Protein AF-0000000079289319 (afdb_homodimer)

Organism: Patiria miniata (NCBI:txid46514)

Secondary structure (DSSP, 8-state):
--S-BTTTB--------HHHHHHHHHTT--TT---------THHHHHHHHHHHHHHHHHHHHHS-HHHHHHHHHHHHHHHHHHHHHHHHHHHHHHHHT-TTS-HHHHHHHHHHHHHHHHHTTSPP-SHHHHHHHHHHHHHHHHHTT-----EEHHHHHGGG--TTTS-HHHHHHHHHHHHHHHTTT----GGG---B--TT-S-BTTB--S-S-GGGGTT----EEEEESB-SS--SS--B---HHHHHHHHHHHHS--S-SEEEEEE-TT--HHHHHHHHHHIIIII---EEEEHHHHHHHHHTTS-SSSPPPHHHHTTEEE-SSS-EEETTTEEEEEEEEEHHHHHHHHHTTTEE-TTTBTTTBT-EE-S--PPPGGG--SHHHHHHHHHHHHHHHHHHHHHHHHHTTTTTTTT---HHHHTTSTTHHHHT--GGGT-SSEEEEEEEEESHHHHHH--HIIIII-TTT--S-HHHHHHHHHTGGGTS--TTTS-GGG-HHHHHHHHHHHHHHHHHHHHS--TTTT-HHHHHHHHHHHHHHHHHHHHHHHS--TTHHHHHHHHHHHH-BTTB----EEEEEE--TTTTTGGGGG----TTSPPTTPPPPSTTSPPPPPTTS-----EEEHHHHHHTT-SHHHHTT-TT---EEEEE-TT--HHHHHHHHHHHHHT-S----SEEEEEE--HHHHHHHHH-GGGSTT-EEE-SSSEEEGGGS-HHHHHHHTTSPEEE--/--S-BTTTB--------HHHHHHHHHTT--TT---------THHHHHHHHHHHHHHHHHHHHHS-HHHHHHHHHHHHHHHHHHHHHHHHHHHHHHHHT-TTS-HHHHHHHHHHHHHHHHHTTSPP-SHHHHHHHHHHHHHHHHHTT-----EEHHHHHGGG--TTTS-HHHHHHHHHHHHHHHTTT----GGG---B--TT-S-BTTB--S-S-GGG-TT----EEEEESB-SS--SS--B---HHHHHHHHHHHHS--S-SEEEEEE-TT--HHHHHHHHHHIIIII---EEEEHHHHHHHHHTTS-SSSPPPHHHHTTEEE-SSS-EEETTTEEEEEEEEEHHHHHHHHHTTTEE-TTTBTTTBT-EE-S--PPPGGG--SHHHHHHHHHHHHHHHHHHHHHHHHHTTTTTTTT---HHHHTTSTTHHHHT--GGGT-SSEEEEEEEEESHHHHHH--HIIIII-TTT--S-HHHHHHHHHTGGGTS--TTTS-GGG-HHHHHHHHHHHHHHHHHHHHS--TTS--HHHHHHHHHHHHHHHHHHHHHHHS--TTHHHHHHHHHHHH-BTTB----EEEEEE--TTTTTGGGGG----TTSPPTTPPPPSTTSPPPPPTTS-----EEEHHHHHHTT-SHHHHTT-TT--EEEEEE-TT--HHHHHHHHHHHHHT-S----SEEEEEE--HHHHHHHHH-GGGSTT-EEE-SSSEEEGGGS-HHHHHHHTTSPEEE--

Foldseek 3Di:
DDQAWLLQFDDADADDDPVVVVVQVVLQAFQQQAQALAFFFLLVCQVWALQVLLVLLVVCLVPDPPVLNVLSVVLNVLSLVLLVVLLVQLVVLQVVLPDPVDDPVSSVVSPVSSVLSNCRSHGHDQAQLSSLVNLVSLQVSCVRSNRQKESAAVLLSRVVRDDCVVAPPVNLLVSLLVSFCVQQVNFDLAQVPQHHPDQRRHNHFLLHGGSDANSQLISRQRFYEYEYKFFQLDQDPDTDIPDDPVLLSNLVSLQPDLGQPPAYEYEFAAPDDLSNLLSQLNSQLSQNLDDWYFYLVFQLLLLQVLADPQAGQGSSQSRRWGATRFRFTDRHQFEDEHEDEDELLQLLCCLLQQQAFQLPDADPAPRHHRDFHRDDHLVPQQAVVSSVVSSLVSLLVVLLVVLLSSLVSQLSCVVHHFDSNSQSRHPQCSVVSHTSSQQRGQAYEYEYAYELLQVNLLLPCCQQDVPPVRHDDHSVVLSLCQSCQLLPRDHPPSDDPVVDDVVSVVVSVVSVVLLVVLQPDDGALFQDVVSLVSSQVVLLSSLCSQSCCQVPNDPPSVVSNVVSQVRNQDVVRGDDHRYAYAHFCQLPQQVVQQRHIGGSSSAHRSAGGAGTLEITFDHLVDDLDAAEHAQLSRQLSAQDSSFSHSRNRWREYEAEEESVADSVLSSVVVSCVSNVVGNGHTRIYIYGYYALVLLVVCCVPVVVQQSNWGRSGRTIDRLSNRDDSSSSRVSGGYHHHRD/DDLAWLLQFDDADADDDPVVVVVCVVLQAFQQQAQALAFFFLLVCQVWALQVLLVLLVVCLVVDPPVLNVLSVVLNVLSLVLLVVLLVQLVVLQVVLPDPVDDPVSSVVSPVSSVLSNCRSHGHDQAQLSSLVNLVSLQVSCVRSNNQKESAAVLLSRVVRDDCVVAPPVRLLVSLLVSFCVQQVNFDLAQVPQHHPFDRRHNDFLLHGRSDANSQLISRQRFYEYEYKFFQLDQDPDTDIPDDSVLLSNLVSLQPDLGFPPAYEYEFAAPDDLSNLLSQLNSQLSQNLDDWYFYLVFQLLLLQVLADPQAGQGSSQSRRWAATRFRFTDRHQFEDEHEDEDELLQLLCCLLQQQAFLLPDADPAPSHHRDFHRDDHLVPQQAVVSSVVSSLVSLLVVLQVVLLVSLVSQLSCVVHHFDSNSQSRHPQCSVVSHTSSQQRGQAYEYEYAYELLQVSLLLPCCQQDVDPVRHDDHSVVLSLCQSCQLLPRDHPPSDDPVVDDVVSVVVSVVSVVLLVVLQPDDGFLFQDVVSLVSSQVVLLSSLCSQSCCQVPNDPPSVVSNVVSQVRNQDVVRGDDHRYAYAHFCQLPQQVVQQRHIGGSSSAHRSAGGAGTLEITFDHLVDDLDAAEHAQLSRQLSAQDSSFSHSRNRWREYEAEEESVADSVLVSVVVSCVSNVVGNGHTRIYIYGYYALVLLVVCCVPVVVQQSNWGRSGRTIDRLSNRDDSSSSRVSGGYHHHRD

Structure (mmCIF, N/CA/C/O backbone):
data_AF-0000000079289319-model_v1
#
loop_
_entity.id
_entity.type
_entity.pdbx_description
1 polymer 'PFL domain-containing protein'
#
loop_
_atom_site.group_PDB
_atom_site.id
_atom_site.type_symbol
_atom_site.label_atom_id
_atom_site.label_alt_id
_atom_site.label_comp_id
_atom_site.label_asym_id
_atom_site.label_entity_id
_atom_site.label_seq_id
_atom_site.pdbx_PDB_ins_code
_atom_site.Cartn_x
_atom_site.Cartn_y
_atom_site.Cartn_z
_atom_site.occupancy
_atom_site.B_iso_or_equiv
_atom_site.auth_seq_id
_atom_site.auth_comp_id
_atom_site.auth_asym_id
_atom_site.auth_atom_id
_atom_site.pdbx_PDB_model_num
ATOM 1 N N . MET A 1 1 ? 0.413 -20.328 -29.422 1 86.25 1 MET A N 1
ATOM 2 C CA . MET A 1 1 ? 0.048 -19.797 -28.125 1 86.25 1 MET A CA 1
ATOM 3 C C . MET A 1 1 ? 0.229 -18.281 -28.078 1 86.25 1 MET A C 1
ATOM 5 O O . MET A 1 1 ? 1.172 -17.75 -28.672 1 86.25 1 MET A O 1
ATOM 9 N N . PRO A 1 2 ? -0.693 -17.562 -27.391 1 83.06 2 PRO A N 1
ATOM 10 C CA . PRO A 1 2 ? -0.462 -16.125 -27.219 1 83.06 2 PRO A CA 1
ATOM 11 C C . PRO A 1 2 ? 0.75 -15.828 -26.328 1 83.06 2 PRO A C 1
ATOM 13 O O . PRO A 1 2 ? 1.166 -16.672 -25.547 1 83.06 2 PRO A O 1
ATOM 16 N N . ARG A 1 3 ? 1.281 -14.633 -26.469 1 82.19 3 ARG A N 1
ATOM 17 C CA . ARG A 1 3 ? 2.471 -14.227 -25.719 1 82.19 3 ARG A CA 1
ATOM 18 C C . ARG A 1 3 ? 2.102 -13.68 -24.344 1 82.19 3 ARG A C 1
ATOM 20 O O . ARG A 1 3 ? 2.617 -12.641 -23.922 1 82.19 3 ARG A O 1
ATOM 27 N N . PHE A 1 4 ? 1.236 -14.273 -23.656 1 88.62 4 PHE A N 1
ATOM 28 C CA . PHE A 1 4 ? 0.791 -13.828 -22.344 1 88.62 4 PHE A CA 1
ATOM 29 C C . PHE A 1 4 ? 1.402 -14.688 -21.234 1 88.62 4 PHE A C 1
ATOM 31 O O . PHE A 1 4 ? 1.724 -15.852 -21.453 1 88.62 4 PHE A O 1
ATOM 38 N N . SER A 1 5 ? 1.733 -14.094 -20.188 1 89.56 5 SER A N 1
ATOM 39 C CA . SER A 1 5 ? 2.154 -14.789 -18.969 1 89.56 5 SER A CA 1
ATOM 40 C C . SER A 1 5 ? 1.735 -14.023 -17.719 1 89.56 5 SER A C 1
ATOM 42 O O . SER A 1 5 ? 1.304 -12.867 -17.812 1 89.56 5 SER A O 1
ATOM 44 N N . LEU A 1 6 ? 1.815 -14.648 -16.656 1 88.62 6 LEU A N 1
ATOM 45 C CA . LEU A 1 6 ? 1.447 -13.977 -15.406 1 88.62 6 LEU A CA 1
ATOM 46 C C . LEU A 1 6 ? 2.344 -12.766 -15.164 1 88.62 6 LEU A C 1
ATOM 48 O O . LEU A 1 6 ? 1.9 -11.766 -14.602 1 88.62 6 LEU A O 1
ATOM 52 N N . GLY A 1 7 ? 3.6 -12.844 -15.57 1 89.38 7 GLY A N 1
ATOM 53 C CA . GLY A 1 7 ? 4.535 -11.75 -15.367 1 89.38 7 GLY A CA 1
ATOM 54 C C . GLY A 1 7 ? 4.43 -10.672 -16.438 1 89.38 7 GLY A C 1
ATOM 55 O O . GLY A 1 7 ? 4.527 -9.484 -16.141 1 89.38 7 GLY A O 1
ATOM 56 N N . VAL A 1 8 ? 4.18 -11.055 -17.641 1 90.38 8 VAL A N 1
ATOM 57 C CA . VAL A 1 8 ? 4.141 -10.148 -18.781 1 90.38 8 VAL A CA 1
ATOM 58 C C . VAL A 1 8 ? 2.77 -9.477 -18.859 1 90.38 8 VAL A C 1
ATOM 60 O O . VAL A 1 8 ? 2.654 -8.336 -19.312 1 90.38 8 VAL A O 1
ATOM 63 N N . GLY A 1 9 ? 1.821 -10.156 -18.406 1 89.56 9 GLY A N 1
ATOM 64 C CA . GLY A 1 9 ? 0.46 -9.664 -18.547 1 89.56 9 GLY A CA 1
ATOM 65 C C . GLY A 1 9 ? -0.228 -10.164 -19.797 1 89.56 9 GLY A C 1
ATOM 66 O O . GLY A 1 9 ? 0.208 -11.148 -20.406 1 89.56 9 GLY A O 1
ATOM 67 N N . LYS A 1 10 ? -1.438 -9.578 -20.094 1 89.44 10 LYS A N 1
ATOM 68 C CA . LYS A 1 10 ? -2.219 -9.992 -21.25 1 89.44 10 LYS A CA 1
ATOM 69 C C . LYS A 1 10 ? -3.018 -8.82 -21.828 1 89.44 10 LYS A C 1
ATOM 71 O O . LYS A 1 10 ? -3.262 -7.836 -21.125 1 89.44 10 LYS A O 1
ATOM 76 N N . TYR A 1 11 ? -3.26 -8.992 -23.094 1 85.94 11 TYR A N 1
ATOM 77 C CA . TYR A 1 11 ? -4.176 -8.094 -23.797 1 85.94 11 TYR A CA 1
ATOM 78 C C . TYR A 1 11 ? -5.375 -8.859 -24.344 1 85.94 11 TYR A C 1
ATOM 80 O O . TYR A 1 11 ? -5.219 -9.914 -24.953 1 85.94 11 TYR A O 1
ATOM 88 N N . VAL A 1 12 ? -6.523 -8.391 -23.906 1 89.56 12 VAL A N 1
ATOM 89 C CA . VAL A 1 12 ? -7.742 -9.008 -24.422 1 89.56 12 VAL A CA 1
ATOM 90 C C . VAL A 1 12 ? -8.531 -7.988 -25.25 1 89.56 12 VAL A C 1
ATOM 92 O O . VAL A 1 12 ? -8.297 -6.781 -25.141 1 89.56 12 VAL A O 1
ATOM 95 N N . MET A 1 13 ? -9.375 -8.508 -26.109 1 89.5 13 MET A N 1
ATOM 96 C CA . MET A 1 13 ? -10.219 -7.613 -26.891 1 89.5 13 MET A CA 1
ATOM 97 C C . MET A 1 13 ? -11.102 -6.766 -25.984 1 89.5 13 MET A C 1
ATOM 99 O O . MET A 1 13 ? -11.859 -7.301 -25.188 1 89.5 13 MET A O 1
ATOM 103 N N . PRO A 1 14 ? -10.984 -5.496 -26.141 1 89.62 14 PRO A N 1
ATOM 104 C CA . PRO A 1 14 ? -11.828 -4.633 -25.312 1 89.62 14 PRO A CA 1
ATOM 105 C C . PRO A 1 14 ? -13.297 -4.695 -25.688 1 89.62 14 PRO A C 1
ATOM 107 O O . PRO A 1 14 ? -13.625 -4.766 -26.875 1 89.62 14 PRO A O 1
ATOM 110 N N . TYR A 1 15 ? -14.148 -4.723 -24.75 1 91.94 15 TYR A N 1
ATOM 111 C CA . TYR A 1 15 ? -15.578 -4.711 -25.062 1 91.94 15 TYR A CA 1
ATOM 112 C C . TYR A 1 15 ? -16.328 -3.787 -24.109 1 91.94 15 TYR A C 1
ATOM 114 O O . TYR A 1 15 ? -17.547 -3.674 -24.188 1 91.94 15 TYR A O 1
ATOM 122 N N . SER A 1 16 ? -15.633 -3.172 -23.219 1 91.44 16 SER A N 1
ATOM 123 C CA . SER A 1 16 ? -16.312 -2.287 -22.281 1 91.44 16 SER A CA 1
ATOM 124 C C . SER A 1 16 ? -16.875 -1.057 -22.984 1 91.44 16 SER A C 1
ATOM 126 O O . SER A 1 16 ? -16.25 -0.506 -23.891 1 91.44 16 SER A O 1
ATOM 128 N N . ARG A 1 17 ? -18.094 -0.573 -22.641 1 93 17 ARG A N 1
ATOM 129 C CA . ARG A 1 17 ? -18.641 0.716 -23.047 1 93 17 ARG A CA 1
ATOM 130 C C . ARG A 1 17 ? -18.062 1.848 -22.203 1 93 17 ARG A C 1
ATOM 132 O O . ARG A 1 17 ? -17.594 1.62 -21.078 1 93 17 ARG A O 1
ATOM 139 N N . GLU A 1 18 ? -18.078 2.934 -22.625 1 89.12 18 GLU A N 1
ATOM 140 C CA . GLU A 1 18 ? -17.516 4.102 -21.953 1 89.12 18 GLU A CA 1
ATOM 141 C C . GLU A 1 18 ? -18.062 4.258 -20.547 1 89.12 18 GLU A C 1
ATOM 143 O O . GLU A 1 18 ? -17.312 4.555 -19.609 1 89.12 18 GLU A O 1
ATOM 148 N N . GLU A 1 19 ? -19.297 4.016 -20.375 1 91.94 19 GLU A N 1
ATOM 149 C CA . GLU A 1 19 ? -19.953 4.227 -19.094 1 91.94 19 GLU A CA 1
ATOM 150 C C . GLU A 1 19 ? -19.562 3.154 -18.078 1 91.94 19 GLU A C 1
ATOM 152 O O . GLU A 1 19 ? -19.781 3.311 -16.875 1 91.94 19 GLU A O 1
ATOM 157 N N . GLU A 1 20 ? -18.953 2.074 -18.594 1 93.62 20 GLU A N 1
ATOM 158 C CA . GLU A 1 20 ? -18.594 0.95 -17.734 1 93.62 20 GLU A CA 1
ATOM 159 C C . GLU A 1 20 ? -17.141 1.045 -17.281 1 93.62 20 GLU A C 1
ATOM 161 O O . GLU A 1 20 ? -16.75 0.433 -16.281 1 93.62 20 GLU A O 1
ATOM 166 N N . GLU A 1 21 ? -16.422 1.782 -18 1 90.88 21 GLU A N 1
ATOM 167 C CA . GLU A 1 21 ? -14.969 1.788 -17.797 1 90.88 21 GLU A CA 1
ATOM 168 C C . GLU A 1 21 ? -14.609 2.314 -16.406 1 90.88 21 GLU A C 1
ATOM 170 O O . GLU A 1 21 ? -13.852 1.683 -15.68 1 90.88 21 GLU A O 1
ATOM 175 N N . PHE A 1 22 ? -15.219 3.387 -16.062 1 91.19 22 PHE A N 1
ATOM 176 C CA . PHE A 1 22 ? -14.844 4.027 -14.812 1 91.19 22 PHE A CA 1
ATOM 177 C C . PHE A 1 22 ? -15.344 3.213 -13.617 1 91.19 22 PHE A C 1
ATOM 179 O O . PHE A 1 22 ? -14.586 2.941 -12.688 1 91.19 22 PHE A O 1
ATOM 186 N N . PRO A 1 23 ? -16.594 2.725 -13.625 1 92.19 23 PRO A N 1
ATOM 187 C CA . PRO A 1 23 ? -17.047 1.877 -12.516 1 92.19 23 PRO A CA 1
ATOM 188 C C . PRO A 1 23 ? -16.188 0.617 -12.359 1 92.19 23 PRO A C 1
ATOM 190 O O . PRO A 1 23 ? -15.898 0.202 -11.242 1 92.19 23 PRO A O 1
ATOM 193 N N . TRP A 1 24 ? -15.812 0 -13.492 1 92 24 TRP A N 1
ATOM 194 C CA . TRP A 1 24 ? -14.977 -1.194 -13.43 1 92 24 TRP A CA 1
ATOM 195 C C . TRP A 1 24 ? -13.594 -0.868 -12.867 1 92 24 TRP A C 1
ATOM 197 O O . TRP A 1 24 ? -13.055 -1.62 -12.047 1 92 24 TRP A O 1
ATOM 207 N N . PHE A 1 25 ? -13.125 0.296 -13.25 1 90.12 25 PHE A N 1
ATOM 208 C CA . PHE A 1 25 ? -11.836 0.777 -12.773 1 90.12 25 PHE A CA 1
ATOM 209 C C . PHE A 1 25 ? -11.852 0.953 -11.258 1 90.12 25 PHE A C 1
ATOM 211 O O . PHE A 1 25 ? -10.875 0.631 -10.578 1 90.12 25 PHE A O 1
ATOM 218 N N . MET A 1 26 ? -12.93 1.396 -10.75 1 89.69 26 MET A N 1
ATOM 219 C CA . MET A 1 26 ? -13.047 1.649 -9.312 1 89.69 26 MET A CA 1
ATOM 220 C C . MET A 1 26 ? -13.086 0.342 -8.531 1 89.69 26 MET A C 1
ATOM 222 O O . MET A 1 26 ? -12.727 0.309 -7.352 1 89.69 26 MET A O 1
ATOM 226 N N . LYS A 1 27 ? -13.445 -0.702 -9.18 1 89.5 27 LYS A N 1
ATOM 227 C CA . LYS A 1 27 ? -13.43 -2.021 -8.547 1 89.5 27 LYS A CA 1
ATOM 228 C C . LYS A 1 27 ? -12.07 -2.699 -8.734 1 89.5 27 LYS A C 1
ATOM 230 O O . LYS A 1 27 ? -11.852 -3.809 -8.242 1 89.5 27 LYS A O 1
ATOM 235 N N . GLY A 1 28 ? -11.164 -2.035 -9.469 1 88.69 28 GLY A N 1
ATOM 236 C CA . GLY A 1 28 ? -9.859 -2.605 -9.773 1 88.69 28 GLY A CA 1
ATOM 237 C C . GLY A 1 28 ? -9.922 -3.695 -10.828 1 88.69 28 GLY A C 1
ATOM 238 O O . GLY A 1 28 ? -9.117 -4.629 -10.812 1 88.69 28 GLY A O 1
ATOM 239 N N . LEU A 1 29 ? -10.93 -3.648 -11.711 1 92.31 29 LEU A N 1
ATOM 240 C CA . LEU A 1 29 ? -11.133 -4.711 -12.688 1 92.31 29 LEU A CA 1
ATOM 241 C C . LEU A 1 29 ? -11.32 -4.137 -14.086 1 92.31 29 LEU A C 1
ATOM 243 O O . LEU A 1 29 ? -11.484 -2.926 -14.25 1 92.31 29 LEU A O 1
ATOM 247 N N . ASN A 1 30 ? -11.172 -4.898 -15.086 1 91.19 30 ASN A N 1
ATOM 248 C CA . ASN A 1 30 ? -11.477 -4.645 -16.484 1 91.19 30 ASN A CA 1
ATOM 249 C C . ASN A 1 30 ? -11.727 -5.941 -17.25 1 91.19 30 ASN A C 1
ATOM 251 O O . ASN A 1 30 ? -11.938 -6.992 -16.656 1 91.19 30 ASN A O 1
ATOM 255 N N . GLU A 1 31 ? -11.719 -5.859 -18.547 1 90.62 31 GLU A N 1
ATOM 256 C CA . GLU A 1 31 ? -11.992 -7.023 -19.375 1 90.62 31 GLU A CA 1
ATOM 257 C C . GLU A 1 31 ? -10.891 -8.07 -19.266 1 90.62 31 GLU A C 1
ATOM 259 O O . GLU A 1 31 ? -11.109 -9.25 -19.547 1 90.62 31 GLU A O 1
ATOM 264 N N . GLY A 1 32 ? -9.734 -7.629 -18.828 1 88.62 32 GLY A N 1
ATOM 265 C CA . GLY A 1 32 ? -8.625 -8.547 -18.625 1 88.62 32 GLY A CA 1
ATOM 266 C C . GLY A 1 32 ? -8.523 -9.07 -17.203 1 88.62 32 GLY A C 1
ATOM 267 O O . GLY A 1 32 ? -7.492 -9.625 -16.812 1 88.62 32 GLY A O 1
ATOM 268 N N . GLY A 1 33 ? -9.594 -8.977 -16.469 1 89.94 33 GLY A N 1
ATOM 269 C CA . GLY A 1 33 ? -9.57 -9.258 -15.039 1 89.94 33 GLY A CA 1
ATOM 270 C C . GLY A 1 33 ? -9.516 -10.742 -14.719 1 89.94 33 GLY A C 1
ATOM 271 O O . GLY A 1 33 ? -9.188 -11.133 -13.602 1 89.94 33 GLY A O 1
ATOM 272 N N . ALA A 1 34 ? -9.75 -11.594 -15.703 1 87.44 34 ALA A N 1
ATOM 273 C CA . ALA A 1 34 ? -9.742 -13.031 -15.445 1 87.44 34 ALA A CA 1
ATOM 274 C C . ALA A 1 34 ? -8.328 -13.539 -15.203 1 87.44 34 ALA A C 1
ATOM 276 O O . ALA A 1 34 ? -7.414 -13.25 -15.984 1 87.44 34 ALA A O 1
ATOM 277 N N . MET A 1 35 ? -8.148 -14.25 -14.148 1 81.25 35 MET A N 1
ATOM 278 C CA . MET A 1 35 ? -6.836 -14.789 -13.82 1 81.25 35 MET A CA 1
ATOM 279 C C . MET A 1 35 ? -6.625 -16.141 -14.477 1 81.25 35 MET A C 1
ATOM 281 O O . MET A 1 35 ? -5.492 -16.531 -14.781 1 81.25 35 MET A O 1
ATOM 285 N N . GLY A 1 36 ? -7.781 -16.812 -14.727 1 87.31 36 GLY A N 1
ATOM 286 C CA . GLY A 1 36 ? -7.629 -18.219 -15.07 1 87.31 36 GLY A CA 1
ATOM 287 C C . GLY A 1 36 ? -7.207 -19.078 -13.898 1 87.31 36 GLY A C 1
ATOM 288 O O . GLY A 1 36 ? -7.824 -19.016 -12.828 1 87.31 36 GLY A O 1
ATOM 289 N N . HIS A 1 37 ? -6.137 -19.75 -14.055 1 89.62 37 HIS A N 1
ATOM 290 C CA . HIS A 1 37 ? -5.664 -20.578 -12.945 1 89.62 37 HIS A CA 1
ATOM 291 C C . HIS A 1 37 ? -6.727 -21.578 -12.5 1 89.62 37 HIS A C 1
ATOM 293 O O . HIS A 1 37 ? -7.078 -21.641 -11.32 1 89.62 37 HIS A O 1
ATOM 299 N N . ILE A 1 38 ? -7.344 -22.203 -13.469 1 93.69 38 ILE A N 1
ATOM 300 C CA . ILE A 1 38 ? -8.383 -23.219 -13.32 1 93.69 38 ILE A CA 1
ATOM 301 C C . ILE A 1 38 ? -8.031 -24.438 -14.148 1 93.69 38 ILE A C 1
ATOM 303 O O . ILE A 1 38 ? -7.371 -24.328 -15.188 1 93.69 38 ILE A O 1
ATOM 307 N N . VAL A 1 39 ? -8.43 -25.594 -13.617 1 97.19 39 VAL A N 1
ATOM 308 C CA . VAL A 1 39 ? -8.281 -26.812 -14.406 1 97.19 39 VAL A CA 1
ATOM 309 C C . VAL A 1 39 ? -9.617 -27.172 -15.055 1 97.19 39 VAL A C 1
ATOM 311 O O . VAL A 1 39 ? -10.484 -27.766 -14.414 1 97.19 39 VAL A O 1
ATOM 314 N N . PRO A 1 40 ? -9.766 -26.953 -16.312 1 97.5 40 PRO A N 1
ATOM 315 C CA . PRO A 1 40 ? -11 -27.359 -16.984 1 97.5 40 PRO A CA 1
ATOM 316 C C . PRO A 1 40 ? -11.07 -28.859 -17.219 1 97.5 40 PRO A C 1
ATOM 318 O O . PRO A 1 40 ? -10.07 -29.562 -17.078 1 97.5 40 PRO A O 1
ATOM 321 N N . ASP A 1 41 ? -12.227 -29.375 -17.516 1 97.88 41 ASP A N 1
ATOM 322 C CA . ASP A 1 41 ? -12.383 -30.734 -18 1 97.88 41 ASP A CA 1
ATOM 323 C C . ASP A 1 41 ? -12.453 -30.781 -19.531 1 97.88 41 ASP A C 1
ATOM 325 O O . ASP A 1 41 ? -13.547 -30.859 -20.094 1 97.88 41 ASP A O 1
ATOM 329 N N . HIS A 1 42 ? -11.344 -30.906 -20.141 1 98.06 42 HIS A N 1
ATOM 330 C CA . HIS A 1 42 ? -11.297 -31.016 -21.594 1 98.06 42 HIS A CA 1
ATOM 331 C C . HIS A 1 42 ? -12.008 -32.281 -22.078 1 98.06 42 HIS A C 1
ATOM 333 O O . HIS A 1 42 ? -12.367 -32.375 -23.25 1 98.06 42 HIS A O 1
ATOM 339 N N . GLY A 1 43 ? -12.211 -33.219 -21.203 1 97.94 43 GLY A N 1
ATOM 340 C CA . GLY A 1 43 ? -12.891 -34.438 -21.547 1 97.94 43 GLY A CA 1
ATOM 341 C C . GLY A 1 43 ? -14.297 -34.219 -22.062 1 97.94 43 GLY A C 1
ATOM 342 O O . GLY A 1 43 ? -14.797 -35 -22.875 1 97.94 43 GLY A O 1
ATOM 343 N N . ILE A 1 44 ? -14.898 -33.188 -21.625 1 97.75 44 ILE A N 1
ATOM 344 C CA . ILE A 1 44 ? -16.266 -32.875 -22.047 1 97.75 44 ILE A CA 1
ATOM 345 C C . ILE A 1 44 ? -16.297 -32.688 -23.562 1 97.75 44 ILE A C 1
ATOM 347 O O . ILE A 1 44 ? -17.109 -33.312 -24.25 1 97.75 44 ILE A O 1
ATOM 351 N N . VAL A 1 45 ? -15.43 -31.859 -24.094 1 98.06 45 VAL A N 1
ATOM 352 C CA . VAL A 1 45 ? -15.445 -31.531 -25.516 1 98.06 45 VAL A CA 1
ATOM 353 C C . VAL A 1 45 ? -14.828 -32.688 -26.312 1 98.06 45 VAL A C 1
ATOM 355 O O . VAL A 1 45 ? -15.258 -32.969 -27.438 1 98.06 45 VAL A O 1
ATOM 358 N N . LEU A 1 46 ? -13.852 -33.375 -25.766 1 98.44 46 LEU A N 1
ATOM 359 C CA . LEU A 1 46 ? -13.234 -34.5 -26.453 1 98.44 46 LEU A CA 1
ATOM 360 C C . LEU A 1 46 ? -14.242 -35.625 -26.672 1 98.44 46 LEU A C 1
ATOM 362 O O . LEU A 1 46 ? -14.18 -36.344 -27.656 1 98.44 46 LEU A O 1
ATOM 366 N N . ALA A 1 47 ? -15.156 -35.75 -25.75 1 97.75 47 ALA A N 1
ATOM 367 C CA . ALA A 1 47 ? -16.109 -36.844 -25.781 1 97.75 47 ALA A CA 1
ATOM 368 C C . ALA A 1 47 ? -17.188 -36.594 -26.844 1 97.75 47 ALA A C 1
ATOM 370 O O . ALA A 1 47 ? -17.609 -37.531 -27.531 1 97.75 47 ALA A O 1
ATOM 371 N N . VAL A 1 48 ? -17.656 -35.344 -27 1 97.62 48 VAL A N 1
ATOM 372 C CA . VAL A 1 48 ? -18.875 -35.156 -27.797 1 97.62 48 VAL A CA 1
ATOM 373 C C . VAL A 1 48 ? -18.609 -34.219 -28.969 1 97.62 48 VAL A C 1
ATOM 375 O O . VAL A 1 48 ? -19.391 -34.188 -29.922 1 97.62 48 VAL A O 1
ATOM 378 N N . GLY A 1 49 ? -17.5 -33.5 -28.906 1 98.25 49 GLY A N 1
ATOM 379 C CA . GLY A 1 49 ? -17.203 -32.5 -29.953 1 98.25 49 GLY A CA 1
ATOM 380 C C . GLY A 1 49 ? -17.875 -31.172 -29.719 1 98.25 49 GLY A C 1
ATOM 381 O O . GLY A 1 49 ? -18.781 -31.062 -28.875 1 98.25 49 GLY A O 1
ATOM 382 N N . LEU A 1 50 ? -17.484 -30.203 -30.5 1 98.69 50 LEU A N 1
ATOM 383 C CA . LEU A 1 50 ? -17.938 -28.828 -30.328 1 98.69 50 LEU A CA 1
ATOM 384 C C . LEU A 1 50 ? -19.391 -28.672 -30.781 1 98.69 50 LEU A C 1
ATOM 386 O O . LEU A 1 50 ? -20.156 -27.906 -30.172 1 98.69 50 LEU A O 1
ATOM 390 N N . GLY A 1 51 ? -19.734 -29.344 -31.812 1 98.31 51 GLY A N 1
ATOM 391 C CA . GLY A 1 51 ? -21.094 -29.25 -32.312 1 98.31 51 GLY A CA 1
ATOM 392 C C . GLY A 1 51 ? -22.141 -29.719 -31.312 1 98.31 51 GLY A C 1
ATOM 393 O O . GLY A 1 51 ? -23.125 -29.016 -31.062 1 98.31 51 GLY A O 1
ATOM 394 N N . VAL A 1 52 ? -21.906 -30.891 -30.797 1 98.31 52 VAL A N 1
ATOM 395 C CA . VAL A 1 52 ? -22.844 -31.453 -29.844 1 98.31 52 VAL A CA 1
ATOM 396 C C . VAL A 1 52 ? -22.859 -30.609 -28.562 1 98.31 52 VAL A C 1
ATOM 398 O O . VAL A 1 52 ? -23.922 -30.375 -27.984 1 98.31 52 VAL A O 1
ATOM 401 N N . LEU A 1 53 ? -21.719 -30.203 -28.094 1 98.44 53 LEU A N 1
ATOM 402 C CA . LEU A 1 53 ? -21.641 -29.375 -26.906 1 98.44 53 LEU A CA 1
ATOM 403 C C . LEU A 1 53 ? -22.453 -28.094 -27.094 1 98.44 53 LEU A C 1
ATOM 405 O O . LEU A 1 53 ? -23.203 -27.688 -26.203 1 98.44 53 LEU A O 1
ATOM 409 N N . LYS A 1 54 ? -22.297 -27.453 -28.234 1 98.56 54 LYS A N 1
ATOM 410 C CA . LYS A 1 54 ? -23.062 -26.25 -28.578 1 98.56 54 LYS A CA 1
ATOM 411 C C . LYS A 1 54 ? -24.562 -26.547 -28.578 1 98.56 54 LYS A C 1
ATOM 413 O O . LYS A 1 54 ? -25.344 -25.781 -28.016 1 98.56 54 LYS A O 1
ATOM 418 N N . ASN A 1 55 ? -24.953 -27.656 -29.172 1 98.12 55 ASN A N 1
ATOM 419 C CA . ASN A 1 55 ? -26.359 -28.031 -29.266 1 98.12 55 ASN A CA 1
ATOM 420 C C . ASN A 1 55 ? -26.953 -28.281 -27.891 1 98.12 55 ASN A C 1
ATOM 422 O O . ASN A 1 55 ? -28.125 -27.969 -27.641 1 98.12 55 ASN A O 1
ATOM 426 N N . GLN A 1 56 ? -26.203 -28.906 -27.094 1 97.81 56 GLN A N 1
ATOM 427 C CA . GLN A 1 56 ? -26.656 -29.141 -25.719 1 97.81 56 GLN A CA 1
ATOM 428 C C . GLN A 1 56 ? -27.016 -27.828 -25.031 1 97.81 56 GLN A C 1
ATOM 430 O O . GLN A 1 56 ? -28.031 -27.719 -24.359 1 97.81 56 GLN A O 1
ATOM 435 N N . HIS A 1 57 ? -26.203 -26.828 -25.188 1 98.06 57 HIS A N 1
ATOM 436 C CA . HIS A 1 57 ? -26.453 -25.531 -24.578 1 98.06 57 HIS A CA 1
ATOM 437 C C . HIS A 1 57 ? -27.609 -24.812 -25.266 1 98.06 57 HIS A C 1
ATOM 439 O O . HIS A 1 57 ? -28.344 -24.047 -24.625 1 98.06 57 HIS A O 1
ATOM 445 N N . GLN A 1 58 ? -27.781 -25.062 -26.578 1 98 58 GLN A N 1
ATOM 446 C CA . GLN A 1 58 ? -28.938 -24.516 -27.281 1 98 58 GLN A CA 1
ATOM 447 C C . GLN A 1 58 ? -30.234 -25.078 -26.734 1 98 58 GLN A C 1
ATOM 449 O O . GLN A 1 58 ? -31.219 -24.328 -26.578 1 98 58 GLN A O 1
ATOM 454 N N . MET A 1 59 ? -30.219 -26.312 -26.438 1 97.81 59 MET A N 1
ATOM 455 C CA . MET A 1 59 ? -31.406 -26.938 -25.875 1 97.81 59 MET A CA 1
ATOM 456 C C . MET A 1 59 ? -31.688 -26.391 -24.484 1 97.81 59 MET A C 1
ATOM 458 O O . MET A 1 59 ? -32.844 -26.141 -24.125 1 97.81 59 MET A O 1
ATOM 462 N N . LEU A 1 60 ? -30.672 -26.234 -23.703 1 97.12 60 LEU A N 1
ATOM 463 C CA . LEU A 1 60 ? -30.844 -25.672 -22.375 1 97.12 60 LEU A CA 1
ATOM 464 C C . LEU A 1 60 ? -31.328 -24.219 -22.453 1 97.12 60 LEU A C 1
ATOM 466 O O . LEU A 1 60 ? -32.188 -23.812 -21.672 1 97.12 60 LEU A O 1
ATOM 470 N N . TYR A 1 61 ? -30.766 -23.469 -23.391 1 97.44 61 TYR A N 1
ATOM 471 C CA . TYR A 1 61 ? -31.188 -22.094 -23.609 1 97.44 61 TYR A CA 1
ATOM 472 C C . TYR A 1 61 ? -32.688 -22.031 -23.891 1 97.44 61 TYR A C 1
ATOM 474 O O . TYR A 1 61 ? -33.375 -21.172 -23.359 1 97.44 61 TYR A O 1
ATOM 482 N N . ALA A 1 62 ? -33.188 -22.875 -24.656 1 96.88 62 ALA A N 1
ATOM 483 C CA . ALA A 1 62 ? -34.594 -22.891 -25.078 1 96.88 62 ALA A CA 1
ATOM 484 C C . ALA A 1 62 ? -35.531 -23.125 -23.906 1 96.88 62 ALA A C 1
ATOM 486 O O . ALA A 1 62 ? -36.625 -22.594 -23.875 1 96.88 62 ALA A O 1
ATOM 487 N N . ARG A 1 63 ? -35.094 -23.797 -22.922 1 95.19 63 ARG A N 1
ATOM 488 C CA . ARG A 1 63 ? -35.969 -24.188 -21.812 1 95.19 63 ARG A CA 1
ATOM 489 C C . ARG A 1 63 ? -35.656 -23.375 -20.562 1 95.19 63 ARG A C 1
ATOM 491 O O . ARG A 1 63 ? -36.406 -23.438 -19.578 1 95.19 63 ARG A O 1
ATOM 498 N N . ALA A 1 64 ? -34.656 -22.672 -20.609 1 94.94 64 ALA A N 1
ATOM 499 C CA . ALA A 1 64 ? -34.156 -22.016 -19.406 1 94.94 64 ALA A CA 1
ATOM 500 C C . ALA A 1 64 ? -35.031 -20.844 -19.016 1 94.94 64 ALA A C 1
ATOM 502 O O . ALA A 1 64 ? -35.625 -20.172 -19.891 1 94.94 64 ALA A O 1
ATOM 503 N N . PRO A 1 65 ? -35.219 -20.578 -17.703 1 94.25 65 PRO A N 1
ATOM 504 C CA . PRO A 1 65 ? -35.844 -19.328 -17.281 1 94.25 65 PRO A CA 1
ATOM 505 C C . PRO A 1 65 ? -35.062 -18.094 -17.719 1 94.25 65 PRO A C 1
ATOM 507 O O . PRO A 1 65 ? -33.906 -18.203 -18.125 1 94.25 65 PRO A O 1
ATOM 510 N N . ARG A 1 66 ? -35.688 -17 -17.656 1 92.44 66 ARG A N 1
ATOM 511 C CA . ARG A 1 66 ? -35.156 -15.742 -18.172 1 92.44 66 ARG A CA 1
ATOM 512 C C . ARG A 1 66 ? -33.812 -15.422 -17.547 1 92.44 66 ARG A C 1
ATOM 514 O O . ARG A 1 66 ? -32.875 -14.953 -18.219 1 92.44 66 ARG A O 1
ATOM 521 N N . GLU A 1 67 ? -33.594 -15.75 -16.312 1 89.75 67 GLU A N 1
ATOM 522 C CA . GLU A 1 67 ? -32.438 -15.367 -15.547 1 89.75 67 GLU A CA 1
ATOM 523 C C . GLU A 1 67 ? -31.203 -16.172 -15.977 1 89.75 67 GLU A C 1
ATOM 525 O O . GLU A 1 67 ? -30.062 -15.75 -15.742 1 89.75 67 GLU A O 1
ATOM 530 N N . GLN A 1 68 ? -31.406 -17.266 -16.703 1 94.31 68 GLN A N 1
ATOM 531 C CA . GLN A 1 68 ? -30.297 -18.141 -17.078 1 94.31 68 GLN A CA 1
ATOM 532 C C . GLN A 1 68 ? -29.984 -18.047 -18.562 1 94.31 68 GLN A C 1
ATOM 534 O O . GLN A 1 68 ? -28.969 -18.562 -19.031 1 94.31 68 GLN A O 1
ATOM 539 N N . LYS A 1 69 ? -30.781 -17.406 -19.297 1 96.12 69 LYS A N 1
ATOM 540 C CA . LYS A 1 69 ? -30.688 -17.406 -20.766 1 96.12 69 LYS A CA 1
ATOM 541 C C . LYS A 1 69 ? -29.406 -16.719 -21.219 1 96.12 69 LYS A C 1
ATOM 543 O O . LYS A 1 69 ? -28.781 -17.141 -22.203 1 96.12 69 LYS A O 1
ATOM 548 N N . ASP A 1 70 ? -29.062 -15.688 -20.5 1 95.25 70 ASP A N 1
ATOM 549 C CA . ASP A 1 70 ? -27.859 -14.953 -20.891 1 95.25 70 ASP A CA 1
ATOM 550 C C . ASP A 1 70 ? -26.625 -15.836 -20.781 1 95.25 70 ASP A C 1
ATOM 552 O O . ASP A 1 70 ? -25.719 -15.766 -21.625 1 95.25 70 ASP A O 1
ATOM 556 N N . PHE A 1 71 ? -26.609 -16.594 -19.766 1 96.62 71 PHE A N 1
ATOM 557 C CA . PHE A 1 71 ? -25.469 -17.484 -19.578 1 96.62 71 PHE A CA 1
ATOM 558 C C . PHE A 1 71 ? -25.375 -18.484 -20.719 1 96.62 71 PHE A C 1
ATOM 560 O O . PHE A 1 71 ? -24.328 -18.594 -21.375 1 96.62 71 PHE A O 1
ATOM 567 N N . TYR A 1 72 ? -26.406 -19.156 -21.062 1 98.31 72 TYR A N 1
ATOM 568 C CA . TYR A 1 72 ? -26.391 -20.188 -22.109 1 98.31 72 TYR A CA 1
ATOM 569 C C . TYR A 1 72 ? -26.109 -19.578 -23.469 1 98.31 72 TYR A C 1
ATOM 571 O O . TYR A 1 72 ? -25.344 -20.141 -24.266 1 98.31 72 TYR A O 1
ATOM 579 N N . GLN A 1 73 ? -26.703 -18.453 -23.672 1 98.06 73 GLN A N 1
ATOM 580 C CA . GLN A 1 73 ? -26.438 -17.781 -24.938 1 98.06 73 GLN A CA 1
ATOM 581 C C . GLN A 1 73 ? -24.969 -17.422 -25.078 1 98.06 73 GLN A C 1
ATOM 583 O O . GLN A 1 73 ? -24.391 -17.562 -26.156 1 98.06 73 GLN A O 1
ATOM 588 N N . SER A 1 74 ? -24.406 -16.906 -24 1 97.44 74 SER A N 1
ATOM 589 C CA . SER A 1 74 ? -23 -16.531 -24.031 1 97.44 74 SER A CA 1
ATOM 590 C C . SER A 1 74 ? -22.109 -17.75 -24.312 1 97.44 74 SER A C 1
ATOM 592 O O . SER A 1 74 ? -21.109 -17.656 -25.016 1 97.44 74 SER A O 1
ATOM 594 N N . VAL A 1 75 ? -22.422 -18.891 -23.797 1 98.44 75 VAL A N 1
ATOM 595 C CA . VAL A 1 75 ? -21.656 -20.109 -24.031 1 98.44 75 VAL A CA 1
ATOM 596 C C . VAL A 1 75 ? -21.766 -20.516 -25.5 1 98.44 75 VAL A C 1
ATOM 598 O O . VAL A 1 75 ? -20.766 -20.891 -26.125 1 98.44 75 VAL A O 1
ATOM 601 N N . ILE A 1 76 ? -22.984 -20.438 -26.047 1 98.62 76 ILE A N 1
ATOM 602 C CA . ILE A 1 76 ? -23.219 -20.781 -27.453 1 98.62 76 ILE A CA 1
ATOM 603 C C . ILE A 1 76 ? -22.344 -19.922 -28.344 1 98.62 76 ILE A C 1
ATOM 605 O O . ILE A 1 76 ? -21.656 -20.438 -29.219 1 98.62 76 ILE A O 1
ATOM 609 N N . LEU A 1 77 ? -22.359 -18.641 -28.078 1 98.12 77 LEU A N 1
ATOM 610 C CA . LEU A 1 77 ? -21.578 -17.703 -28.891 1 98.12 77 LEU A CA 1
ATOM 611 C C . LEU A 1 77 ? -20.078 -17.984 -28.75 1 98.12 77 LEU A C 1
ATOM 613 O O . LEU A 1 77 ? -19.344 -17.906 -29.734 1 98.12 77 LEU A O 1
ATOM 617 N N . ALA A 1 78 ? -19.656 -18.281 -27.578 1 97.75 78 ALA A N 1
ATOM 618 C CA . ALA A 1 78 ? -18.25 -18.594 -27.344 1 97.75 78 ALA A CA 1
ATOM 619 C C . ALA A 1 78 ? -17.828 -19.844 -28.125 1 97.75 78 ALA A C 1
ATOM 621 O O . ALA A 1 78 ? -16.766 -19.875 -28.734 1 97.75 78 ALA A O 1
ATOM 622 N N . LEU A 1 79 ? -18.625 -20.844 -28.094 1 98.56 79 LEU A N 1
ATOM 623 C CA . LEU A 1 79 ? -18.328 -22.078 -28.812 1 98.56 79 LEU A CA 1
ATOM 624 C C . LEU A 1 79 ? -18.328 -21.859 -30.312 1 98.56 79 LEU A C 1
ATOM 626 O O . LEU A 1 79 ? -17.5 -22.438 -31.031 1 98.56 79 LEU A O 1
ATOM 630 N N . GLU A 1 80 ? -19.219 -21.016 -30.766 1 98.5 80 GLU A N 1
ATOM 631 C CA . GLU A 1 80 ? -19.203 -20.641 -32.188 1 98.5 80 GLU A CA 1
ATOM 632 C C . GLU A 1 80 ? -17.906 -19.953 -32.562 1 98.5 80 GLU A C 1
ATOM 634 O O . GLU A 1 80 ? -17.359 -20.172 -33.625 1 98.5 80 GLU A O 1
ATOM 639 N N . GLY A 1 81 ? -17.5 -19.094 -31.641 1 97.94 81 GLY A N 1
ATOM 640 C CA . GLY A 1 81 ? -16.219 -18.438 -31.859 1 97.94 81 GLY A CA 1
ATOM 641 C C . GLY A 1 81 ? -15.07 -19.422 -32.031 1 97.94 81 GLY A C 1
ATOM 642 O O . GLY A 1 81 ? -14.203 -19.25 -32.875 1 97.94 81 GLY A O 1
ATOM 643 N N . VAL A 1 82 ? -15.023 -20.469 -31.234 1 98.31 82 VAL A N 1
ATOM 644 C CA . VAL A 1 82 ? -13.992 -21.484 -31.312 1 98.31 82 VAL A CA 1
ATOM 645 C C . VAL A 1 82 ? -14.094 -22.219 -32.625 1 98.31 82 VAL A C 1
ATOM 647 O O . VAL A 1 82 ? -13.078 -22.516 -33.281 1 98.31 82 VAL A O 1
ATOM 650 N N . GLN A 1 83 ? -15.328 -22.531 -33.031 1 98.62 83 GLN A N 1
ATOM 651 C CA . GLN A 1 83 ? -15.531 -23.203 -34.312 1 98.62 83 GLN A CA 1
ATOM 652 C C . GLN A 1 83 ? -14.992 -22.359 -35.469 1 98.62 83 GLN A C 1
ATOM 654 O O . GLN A 1 83 ? -14.344 -22.891 -36.375 1 98.62 83 GLN A O 1
ATOM 659 N N . GLU A 1 84 ? -15.234 -21.125 -35.438 1 98.31 84 GLU A N 1
ATOM 660 C CA . GLU A 1 84 ? -14.742 -20.219 -36.469 1 98.31 84 GLU A CA 1
ATOM 661 C C . GLU A 1 84 ? -13.219 -20.109 -36.438 1 98.31 84 GLU A C 1
ATOM 663 O O . GLU A 1 84 ? -12.57 -20.031 -37.469 1 98.31 84 GLU A O 1
ATOM 668 N N . TYR A 1 85 ? -12.742 -20.078 -35.281 1 97.62 85 TYR A N 1
ATOM 669 C CA . TYR A 1 85 ? -11.297 -20.062 -35.062 1 97.62 85 TYR A CA 1
ATOM 670 C C . TYR A 1 85 ? -10.656 -21.281 -35.719 1 97.62 85 TYR A C 1
ATOM 672 O O . TYR A 1 85 ? -9.664 -21.156 -36.438 1 97.62 85 TYR A O 1
ATOM 680 N N . ILE A 1 86 ? -11.18 -22.438 -35.562 1 98.38 86 ILE A N 1
ATOM 681 C CA . ILE A 1 86 ? -10.68 -23.688 -36.094 1 98.38 86 ILE A CA 1
ATOM 682 C C . ILE A 1 86 ? -10.812 -23.672 -37.625 1 98.38 86 ILE A C 1
ATOM 684 O O . ILE A 1 86 ? -9.898 -24.078 -38.344 1 98.38 86 ILE A O 1
ATOM 688 N N . GLU A 1 87 ? -11.898 -23.156 -38.062 1 98.25 87 GLU A N 1
ATOM 689 C CA . GLU A 1 87 ? -12.141 -23.062 -39.5 1 98.25 87 GLU A CA 1
ATOM 690 C C . GLU A 1 87 ? -11.109 -22.156 -40.156 1 98.25 87 GLU A C 1
ATOM 692 O O . GLU A 1 87 ? -10.672 -22.422 -41.281 1 98.25 87 GLU A O 1
ATOM 697 N N . SER A 1 88 ? -10.812 -21.062 -39.531 1 98 88 SER A N 1
ATOM 698 C CA . SER A 1 88 ? -9.805 -20.156 -40.062 1 98 88 SER A CA 1
ATOM 699 C C . SER A 1 88 ? -8.469 -20.859 -40.25 1 98 88 SER A C 1
ATOM 701 O O . SER A 1 88 ? -7.781 -20.625 -41.25 1 98 88 SER A O 1
ATOM 703 N N . PHE A 1 89 ? -8.062 -21.703 -39.375 1 97.5 89 PHE A N 1
ATOM 704 C CA . PHE A 1 89 ? -6.816 -22.453 -39.5 1 97.5 89 PHE A CA 1
ATOM 705 C C . PHE A 1 89 ? -6.941 -23.516 -40.594 1 97.5 89 PHE A C 1
ATOM 707 O O . PHE A 1 89 ? -5.973 -23.812 -41.281 1 97.5 89 PHE A O 1
ATOM 714 N N . ALA A 1 90 ? -8.125 -24.141 -40.688 1 98.25 90 ALA A N 1
ATOM 715 C CA . ALA A 1 90 ? -8.359 -25.078 -41.781 1 98.25 90 ALA A CA 1
ATOM 716 C C . ALA A 1 90 ? -8.164 -24.406 -43.125 1 98.25 90 ALA A C 1
ATOM 718 O O . ALA A 1 90 ? -7.5 -24.953 -44 1 98.25 90 ALA A O 1
ATOM 719 N N . ASN A 1 91 ? -8.742 -23.266 -43.25 1 98.06 91 ASN A N 1
ATOM 720 C CA . ASN A 1 91 ? -8.602 -22.516 -44.469 1 98.06 91 ASN A CA 1
ATOM 721 C C . ASN A 1 91 ? -7.148 -22.125 -44.75 1 98.06 91 ASN A C 1
ATOM 723 O O . ASN A 1 91 ? -6.688 -22.188 -45.875 1 98.06 91 ASN A O 1
ATOM 727 N N . LEU A 1 92 ? -6.488 -21.719 -43.719 1 98 92 LEU A N 1
ATOM 728 C CA . LEU A 1 92 ? -5.074 -21.391 -43.844 1 98 92 LEU A CA 1
ATOM 729 C C . LEU A 1 92 ? -4.281 -22.594 -44.344 1 98 92 LEU A C 1
ATOM 731 O O . LEU A 1 92 ? -3.41 -22.453 -45.219 1 98 92 LEU A O 1
ATOM 735 N N . ALA A 1 93 ? -4.488 -23.828 -43.781 1 98 93 ALA A N 1
ATOM 736 C CA . ALA A 1 93 ? -3.807 -25.047 -44.188 1 98 93 ALA A CA 1
ATOM 737 C C . ALA A 1 93 ? -4.043 -25.328 -45.656 1 98 93 ALA A C 1
ATOM 739 O O . ALA A 1 93 ? -3.119 -25.719 -46.375 1 98 93 ALA A O 1
ATOM 740 N N . GLU A 1 94 ? -5.219 -25.109 -46.125 1 97.38 94 GLU A N 1
ATOM 741 C CA . GLU A 1 94 ? -5.555 -25.312 -47.531 1 97.38 94 GLU A CA 1
ATOM 742 C C . GLU A 1 94 ? -4.832 -24.297 -48.438 1 97.38 94 GLU A C 1
ATOM 744 O O . GLU A 1 94 ? -4.316 -24.641 -49.5 1 97.38 94 GLU A O 1
ATOM 749 N N . GLN A 1 95 ? -4.859 -23.078 -47.969 1 97.94 95 GLN A N 1
ATOM 750 C CA . GLN A 1 95 ? -4.168 -22.031 -48.719 1 97.94 95 GLN A CA 1
ATOM 751 C C . GLN A 1 95 ? -2.674 -22.328 -48.812 1 97.94 95 GLN A C 1
ATOM 753 O O . GLN A 1 95 ? -2.074 -22.172 -49.875 1 97.94 95 GLN A O 1
ATOM 758 N N . LEU A 1 96 ? -2.117 -22.797 -47.719 1 97.75 96 LEU A N 1
ATOM 759 C CA . LEU A 1 96 ? -0.694 -23.125 -47.719 1 97.75 96 LEU A CA 1
ATOM 760 C C . LEU A 1 96 ? -0.393 -24.312 -48.594 1 97.75 96 LEU A C 1
ATOM 762 O O . LEU A 1 96 ? 0.662 -24.375 -49.25 1 97.75 96 LEU A O 1
ATOM 766 N N . ALA A 1 97 ? -1.278 -25.312 -48.719 1 96.94 97 ALA A N 1
ATOM 767 C CA . ALA A 1 97 ? -1.104 -26.516 -49.531 1 96.94 97 ALA A CA 1
ATOM 768 C C . ALA A 1 97 ? -1.031 -26.172 -51.031 1 96.94 97 ALA A C 1
ATOM 770 O O . ALA A 1 97 ? -0.546 -26.969 -51.812 1 96.94 97 ALA A O 1
ATOM 771 N N . GLN A 1 98 ? -1.419 -24.938 -51.375 1 95.88 98 GLN A N 1
ATOM 772 C CA . GLN A 1 98 ? -1.422 -24.516 -52.781 1 95.88 98 GLN A CA 1
ATOM 773 C C . GLN A 1 98 ? -0.121 -23.797 -53.125 1 95.88 98 GLN A C 1
ATOM 775 O O . GLN A 1 98 ? 0.183 -23.609 -54.312 1 95.88 98 GLN A O 1
ATOM 780 N N . LYS A 1 99 ? 0.528 -23.484 -52.156 1 96.31 99 LYS A N 1
ATOM 781 C CA . LYS A 1 99 ? 1.75 -22.734 -52.406 1 96.31 99 LYS A CA 1
ATOM 782 C C . LYS A 1 99 ? 2.852 -23.641 -52.938 1 96.31 99 LYS A C 1
ATOM 784 O O . LYS A 1 99 ? 2.998 -24.781 -52.531 1 96.31 99 LYS A O 1
ATOM 789 N N . GLU A 1 100 ? 3.773 -23.078 -53.812 1 94.31 100 GLU A N 1
ATOM 790 C CA . GLU A 1 100 ? 4.793 -23.859 -54.5 1 94.31 100 GLU A CA 1
ATOM 791 C C . GLU A 1 100 ? 6.004 -24.109 -53.594 1 94.31 100 GLU A C 1
ATOM 793 O O . GLU A 1 100 ? 6.781 -25.031 -53.844 1 94.31 100 GLU A O 1
ATOM 798 N N . GLU A 1 101 ? 6.016 -23.312 -52.625 1 94.81 101 GLU A N 1
ATOM 799 C CA . GLU A 1 101 ? 7.195 -23.391 -51.781 1 94.81 101 GLU A CA 1
ATOM 800 C C . GLU A 1 101 ? 7.188 -24.688 -50.969 1 94.81 101 GLU A C 1
ATOM 802 O O . GLU A 1 101 ? 8.227 -25.125 -50.469 1 94.81 101 GLU A O 1
ATOM 807 N N . TYR A 1 102 ? 6.121 -25.5 -50.812 1 96.12 102 TYR A N 1
ATOM 808 C CA . TYR A 1 102 ? 6.016 -26.734 -50.031 1 96.12 102 TYR A CA 1
ATOM 809 C C . TYR A 1 102 ? 6.203 -27.953 -50.906 1 96.12 102 TYR A C 1
ATOM 811 O O . TYR A 1 102 ? 5.766 -27.969 -52.062 1 96.12 102 TYR A O 1
ATOM 819 N N . THR A 1 103 ? 6.812 -29.078 -50.344 1 96.94 103 THR A N 1
ATOM 820 C CA . THR A 1 103 ? 7 -30.344 -51.031 1 96.94 103 THR A CA 1
ATOM 821 C C . THR A 1 103 ? 5.676 -31.094 -51.156 1 96.94 103 THR A C 1
ATOM 823 O O . THR A 1 103 ? 4.695 -30.75 -50.5 1 96.94 103 THR A O 1
ATOM 826 N N . ALA A 1 104 ? 5.707 -32.125 -52.031 1 96.06 104 ALA A N 1
ATOM 827 C CA . ALA A 1 104 ? 4.492 -32.906 -52.219 1 96.06 104 ALA A CA 1
ATOM 828 C C . ALA A 1 104 ? 4.039 -33.531 -50.906 1 96.06 104 ALA A C 1
ATOM 830 O O . ALA A 1 104 ? 2.84 -33.625 -50.625 1 96.06 104 ALA A O 1
ATOM 831 N N . GLU A 1 105 ? 4.992 -33.938 -50.188 1 96.19 105 GLU A N 1
ATOM 832 C CA . GLU A 1 105 ? 4.691 -34.562 -48.875 1 96.19 105 GLU A CA 1
ATOM 833 C C . GLU A 1 105 ? 4.125 -33.531 -47.906 1 96.19 105 GLU A C 1
ATOM 835 O O . GLU A 1 105 ? 3.186 -33.844 -47.156 1 96.19 105 GLU A O 1
ATOM 840 N N . GLU A 1 106 ? 4.66 -32.375 -47.938 1 96.62 106 GLU A N 1
ATOM 841 C CA . GLU A 1 106 ? 4.188 -31.312 -47.062 1 96.62 106 GLU A CA 1
ATOM 842 C C . GLU A 1 106 ? 2.779 -30.859 -47.469 1 96.62 106 GLU A C 1
ATOM 844 O O . GLU A 1 106 ? 1.946 -30.594 -46.594 1 96.62 106 GLU A O 1
ATOM 849 N N . LYS A 1 107 ? 2.561 -30.828 -48.688 1 96.75 107 LYS A N 1
ATOM 850 C CA . LYS A 1 107 ? 1.236 -30.453 -49.188 1 96.75 107 LYS A CA 1
ATOM 851 C C . LYS A 1 107 ? 0.187 -31.484 -48.75 1 96.75 107 LYS A C 1
ATOM 853 O O . LYS A 1 107 ? -0.922 -31.125 -48.375 1 96.75 107 LYS A O 1
ATOM 858 N N . GLN A 1 108 ? 0.563 -32.688 -48.875 1 96.62 108 GLN A N 1
ATOM 859 C CA . GLN A 1 108 ? -0.356 -33.719 -48.469 1 96.62 108 GLN A CA 1
ATOM 860 C C . GLN A 1 108 ? -0.648 -33.656 -46.969 1 96.62 108 GLN A C 1
ATOM 862 O O . GLN A 1 108 ? -1.784 -33.875 -46.531 1 96.62 108 GLN A O 1
ATOM 867 N N . ASN A 1 109 ? 0.372 -33.406 -46.219 1 96.19 109 ASN A N 1
ATOM 868 C CA . ASN A 1 109 ? 0.178 -33.25 -44.781 1 96.19 109 ASN A CA 1
ATOM 869 C C . ASN A 1 109 ? -0.738 -32.062 -44.469 1 96.19 109 ASN A C 1
ATOM 871 O O . ASN A 1 109 ? -1.58 -32.156 -43.562 1 96.19 109 ASN A O 1
ATOM 875 N N . LEU A 1 110 ? -0.591 -30.969 -45.125 1 97.81 110 LEU A N 1
ATOM 876 C CA . LEU A 1 110 ? -1.432 -29.797 -44.938 1 97.81 110 LEU A CA 1
ATOM 877 C C . LEU A 1 110 ? -2.885 -30.109 -45.281 1 97.81 110 LEU A C 1
ATOM 879 O O . LEU A 1 110 ? -3.801 -29.609 -44.625 1 97.81 110 LEU A O 1
ATOM 883 N N . ARG A 1 111 ? -3.059 -30.922 -46.281 1 97.44 111 ARG A N 1
ATOM 884 C CA . ARG A 1 111 ? -4.414 -31.328 -46.625 1 97.44 111 ARG A CA 1
ATOM 885 C C . ARG A 1 111 ? -5.02 -32.219 -45.531 1 97.44 111 ARG A C 1
ATOM 887 O O . ARG A 1 111 ? -6.23 -32.188 -45.312 1 97.44 111 ARG A O 1
ATOM 894 N N . ARG A 1 112 ? -4.168 -33.031 -44.969 1 97.06 112 ARG A N 1
ATOM 895 C CA . ARG A 1 112 ? -4.633 -33.844 -43.844 1 97.06 112 ARG A CA 1
ATOM 896 C C . ARG A 1 112 ? -5.004 -32.969 -42.656 1 97.06 112 ARG A C 1
ATOM 898 O O . ARG A 1 112 ? -5.98 -33.25 -41.969 1 97.06 112 ARG A O 1
ATOM 905 N N . ILE A 1 113 ? -4.25 -31.953 -42.438 1 98 113 ILE A N 1
ATOM 906 C CA . ILE A 1 113 ? -4.543 -31 -41.344 1 98 113 ILE A CA 1
ATOM 907 C C . ILE A 1 113 ? -5.875 -30.312 -41.625 1 98 113 ILE A C 1
ATOM 909 O O . ILE A 1 113 ? -6.719 -30.203 -40.719 1 98 113 ILE A O 1
ATOM 913 N N . ASN A 1 114 ? -6.016 -29.859 -42.812 1 98.25 114 ASN A N 1
ATOM 914 C CA . ASN A 1 114 ? -7.273 -29.234 -43.219 1 98.25 114 ASN A CA 1
ATOM 915 C C . ASN A 1 114 ? -8.469 -30.156 -42.938 1 98.25 114 ASN A C 1
ATOM 917 O O . ASN A 1 114 ? -9.445 -29.734 -42.344 1 98.25 114 ASN A O 1
ATOM 921 N N . ALA A 1 115 ? -8.398 -31.375 -43.375 1 98 115 ALA A N 1
ATOM 922 C CA . ALA A 1 115 ? -9.492 -32.344 -43.219 1 98 115 ALA A CA 1
ATOM 923 C C . ALA A 1 115 ? -9.773 -32.594 -41.719 1 98 115 ALA A C 1
ATOM 925 O O . ALA A 1 115 ? -10.938 -32.656 -41.312 1 98 115 ALA A O 1
ATOM 926 N N . ARG A 1 116 ? -8.742 -32.719 -40.969 1 98.25 116 ARG A N 1
ATOM 927 C CA . ARG A 1 116 ? -8.875 -32.969 -39.531 1 98.25 116 ARG A CA 1
ATOM 928 C C . ARG A 1 116 ? -9.547 -31.781 -38.844 1 98.25 116 ARG A C 1
ATOM 930 O O . ARG A 1 116 ? -10.438 -31.969 -38 1 98.25 116 ARG A O 1
ATOM 937 N N . LEU A 1 117 ? -9.125 -30.578 -39.188 1 98.69 117 LEU A N 1
ATOM 938 C CA . LEU A 1 117 ? -9.672 -29.375 -38.562 1 98.69 117 LEU A CA 1
ATOM 939 C C . LEU A 1 117 ? -11.133 -29.188 -38.938 1 98.69 117 LEU A C 1
ATOM 941 O O . LEU A 1 117 ? -11.953 -28.781 -38.125 1 98.69 117 LEU A O 1
ATOM 945 N N . LEU A 1 118 ? -11.453 -29.438 -40.156 1 98.31 118 LEU A N 1
ATOM 946 C CA . LEU A 1 118 ? -12.844 -29.328 -40.594 1 98.31 118 LEU A CA 1
ATOM 947 C C . LEU A 1 118 ? -13.719 -30.328 -39.844 1 98.31 118 LEU A C 1
ATOM 949 O O . LEU A 1 118 ? -14.875 -30.031 -39.531 1 98.31 118 LEU A O 1
ATOM 953 N N . LYS A 1 119 ? -13.203 -31.422 -39.562 1 98.31 119 LYS A N 1
ATOM 954 C CA . LYS A 1 119 ? -13.938 -32.406 -38.75 1 98.31 119 LYS A CA 1
ATOM 955 C C . LYS A 1 119 ? -14.109 -31.891 -37.344 1 98.31 119 LYS A C 1
ATOM 957 O O . LYS A 1 119 ? -15.219 -31.922 -36.781 1 98.31 119 LYS A O 1
ATOM 962 N N . LEU A 1 120 ? -13.055 -31.391 -36.781 1 98.62 120 LEU A N 1
ATOM 963 C CA . LEU A 1 120 ? -13.008 -31.062 -35.344 1 98.62 120 LEU A CA 1
ATOM 964 C C . LEU A 1 120 ? -13.781 -29.781 -35.062 1 98.62 120 LEU A C 1
ATOM 966 O O . LEU A 1 120 ? -14.133 -29.5 -33.906 1 98.62 120 LEU A O 1
ATOM 970 N N . LYS A 1 121 ? -14 -28.969 -36.094 1 98 121 LYS A N 1
ATOM 971 C CA . LYS A 1 121 ? -14.781 -27.766 -35.906 1 98 121 LYS A CA 1
ATOM 972 C C . LYS A 1 121 ? -16.172 -28.078 -35.375 1 98 121 LYS A C 1
ATOM 974 O O . LYS A 1 121 ? -16.812 -27.25 -34.719 1 98 121 LYS A O 1
ATOM 979 N N . THR A 1 122 ? -16.609 -29.344 -35.625 1 97.69 122 THR A N 1
ATOM 980 C CA . THR A 1 122 ? -17.938 -29.734 -35.188 1 97.69 122 THR A CA 1
ATOM 981 C C . THR A 1 122 ? -17.891 -31.094 -34.469 1 97.69 122 THR A C 1
ATOM 983 O O . THR A 1 122 ? -18.453 -31.266 -33.406 1 97.69 122 THR A O 1
ATOM 986 N N . GLY A 1 123 ? -17.234 -32 -35.062 1 97.81 123 GLY A N 1
ATOM 987 C CA . GLY A 1 123 ? -17.297 -33.406 -34.625 1 97.81 123 GLY A CA 1
ATOM 988 C C . GLY A 1 123 ? -16.297 -33.719 -33.562 1 97.81 123 GLY A C 1
ATOM 989 O O . GLY A 1 123 ? -15.328 -33 -33.344 1 97.81 123 GLY A O 1
ATOM 990 N N . ALA A 1 124 ? -16.5 -34.906 -32.906 1 98.12 124 ALA A N 1
ATOM 991 C CA . ALA A 1 124 ? -15.594 -35.406 -31.891 1 98.12 124 ALA A CA 1
ATOM 992 C C . ALA A 1 124 ? -14.383 -36.062 -32.5 1 98.12 124 ALA A C 1
ATOM 994 O O . ALA A 1 124 ? -14.445 -36.562 -33.625 1 98.12 124 ALA A O 1
ATOM 995 N N . PRO A 1 125 ? -13.281 -36.094 -31.812 1 98.25 125 PRO A N 1
ATOM 996 C CA . PRO A 1 125 ? -12.109 -36.844 -32.312 1 98.25 125 PRO A CA 1
ATOM 997 C C . PRO A 1 125 ? -12.32 -38.344 -32.312 1 98.25 125 PRO A C 1
ATOM 999 O O . PRO A 1 125 ? -13.086 -38.875 -31.5 1 98.25 125 PRO A O 1
ATOM 1002 N N . SER A 1 126 ? -11.539 -39 -33.219 1 96.06 126 SER A N 1
ATOM 1003 C CA . SER A 1 126 ? -11.68 -40.438 -33.344 1 96.06 126 SER A CA 1
ATOM 1004 C C . SER A 1 126 ? -10.352 -41.156 -33.062 1 96.06 126 SER A C 1
ATOM 1006 O O . SER A 1 126 ? -10.305 -42.375 -33 1 96.06 126 SER A O 1
ATOM 1008 N N . ASN A 1 127 ? -9.352 -40.438 -32.969 1 96.25 127 ASN A N 1
ATOM 1009 C CA . ASN A 1 127 ? -8.031 -40.969 -32.656 1 96.25 127 ASN A CA 1
ATOM 1010 C C . ASN A 1 127 ? -7.199 -40 -31.828 1 96.25 127 ASN A C 1
ATOM 1012 O O . ASN A 1 127 ? -7.648 -38.906 -31.531 1 96.25 127 ASN A O 1
ATOM 1016 N N . MET A 1 128 ? -6.016 -40.375 -31.469 1 97.75 128 MET A N 1
ATOM 1017 C CA . MET A 1 128 ? -5.195 -39.625 -30.531 1 97.75 128 MET A CA 1
ATOM 1018 C C . MET A 1 128 ? -4.77 -38.281 -31.125 1 97.75 128 MET A C 1
ATOM 1020 O O . MET A 1 128 ? -4.801 -37.25 -30.438 1 97.75 128 MET A O 1
ATOM 1024 N N . LEU A 1 129 ? -4.375 -38.281 -32.344 1 97.75 129 LEU A N 1
ATOM 1025 C CA . LEU A 1 129 ? -3.928 -37.031 -33 1 97.75 129 LEU A CA 1
ATOM 1026 C C . LEU A 1 129 ? -5.047 -36 -33 1 97.75 129 LEU A C 1
ATOM 1028 O O . LEU A 1 129 ? -4.816 -34.844 -32.719 1 97.75 129 LEU A O 1
ATOM 1032 N N . GLU A 1 130 ? -6.266 -36.438 -33.406 1 98 130 GLU A N 1
ATOM 1033 C CA . GLU A 1 130 ? -7.422 -35.562 -33.438 1 98 130 GLU A CA 1
ATOM 1034 C C . GLU A 1 130 ? -7.742 -35.031 -32.031 1 98 130 GLU A C 1
ATOM 1036 O O . GLU A 1 130 ? -8.094 -33.875 -31.859 1 98 130 GLU A O 1
ATOM 1041 N N . ALA A 1 131 ? -7.613 -35.906 -31.031 1 98.56 131 ALA A N 1
ATOM 1042 C CA . ALA A 1 131 ? -7.891 -35.531 -29.656 1 98.56 131 ALA A CA 1
ATOM 1043 C C . ALA A 1 131 ? -6.914 -34.469 -29.172 1 98.56 131 ALA A C 1
ATOM 1045 O O . ALA A 1 131 ? -7.316 -33.438 -28.578 1 98.56 131 ALA A O 1
ATOM 1046 N N . VAL A 1 132 ? -5.648 -34.656 -29.438 1 98.56 132 VAL A N 1
ATOM 1047 C CA . VAL A 1 132 ? -4.621 -33.688 -29.016 1 98.56 132 VAL A CA 1
ATOM 1048 C C . VAL A 1 132 ? -4.801 -32.375 -29.766 1 98.56 132 VAL A C 1
ATOM 1050 O O . VAL A 1 132 ? -4.633 -31.312 -29.172 1 98.56 132 VAL A O 1
ATOM 1053 N N . GLN A 1 133 ? -5.117 -32.469 -31.016 1 98.12 133 GLN A N 1
ATOM 1054 C CA . GLN A 1 133 ? -5.328 -31.25 -31.797 1 98.12 133 GLN A CA 1
ATOM 1055 C C . GLN A 1 133 ? -6.488 -30.422 -31.25 1 98.12 133 GLN A C 1
ATOM 1057 O O . GLN A 1 133 ? -6.383 -29.203 -31.109 1 98.12 133 GLN A O 1
ATOM 1062 N N . LEU A 1 134 ? -7.594 -31.062 -30.953 1 98.56 134 LEU A N 1
ATOM 1063 C CA . LEU A 1 134 ? -8.75 -30.359 -30.406 1 98.56 134 LEU A CA 1
ATOM 1064 C C . LEU A 1 134 ? -8.438 -29.797 -29.016 1 98.56 134 LEU A C 1
ATOM 1066 O O . LEU A 1 134 ? -8.805 -28.656 -28.719 1 98.56 134 LEU A O 1
ATOM 1070 N N . LEU A 1 135 ? -7.766 -30.594 -28.234 1 98.31 135 LEU A N 1
ATOM 1071 C CA . LEU A 1 135 ? -7.355 -30.156 -26.906 1 98.31 135 LEU A CA 1
ATOM 1072 C C . LEU A 1 135 ? -6.496 -28.891 -27 1 98.31 135 LEU A C 1
ATOM 1074 O O . LEU A 1 135 ? -6.723 -27.922 -26.281 1 98.31 135 LEU A O 1
ATOM 1078 N N . PHE A 1 136 ? -5.523 -28.875 -27.859 1 97.38 136 PHE A N 1
ATOM 1079 C CA . PHE A 1 136 ? -4.613 -27.75 -28.031 1 97.38 136 PHE A CA 1
ATOM 1080 C C . PHE A 1 136 ? -5.363 -26.516 -28.5 1 97.38 136 PHE A C 1
ATOM 1082 O O . PHE A 1 136 ? -5.113 -25.406 -28 1 97.38 136 PHE A O 1
ATOM 1089 N N . LEU A 1 137 ? -6.262 -26.703 -29.406 1 97.81 137 LEU A N 1
ATOM 1090 C CA . LEU A 1 137 ? -7.02 -25.578 -29.938 1 97.81 137 LEU A CA 1
ATOM 1091 C C . LEU A 1 137 ? -7.922 -24.969 -28.859 1 97.81 137 LEU A C 1
ATOM 1093 O O . LEU A 1 137 ? -8.062 -23.75 -28.766 1 97.81 137 LEU A O 1
ATOM 1097 N N . MET A 1 138 ? -8.523 -25.797 -28.078 1 97.38 138 MET A N 1
ATOM 1098 C CA . MET A 1 138 ? -9.328 -25.312 -26.953 1 97.38 138 MET A CA 1
ATOM 1099 C C . MET A 1 138 ? -8.469 -24.578 -25.953 1 97.38 138 MET A C 1
ATOM 1101 O O . MET A 1 138 ? -8.867 -23.516 -25.438 1 97.38 138 MET A O 1
ATOM 1105 N N . HIS A 1 139 ? -7.32 -25.156 -25.672 1 96.75 139 HIS A N 1
ATOM 1106 C CA . HIS A 1 139 ? -6.375 -24.547 -24.734 1 96.75 139 HIS A CA 1
ATOM 1107 C C . HIS A 1 139 ? -5.934 -23.172 -25.219 1 96.75 139 HIS A C 1
ATOM 1109 O O . HIS A 1 139 ? -5.922 -22.219 -24.453 1 96.75 139 HIS A O 1
ATOM 1115 N N . CYS A 1 140 ? -5.609 -23.016 -26.422 1 95.69 140 CYS A N 1
ATOM 1116 C CA . CYS A 1 140 ? -5.215 -21.734 -27.016 1 95.69 140 CYS A CA 1
ATOM 1117 C C . CYS A 1 140 ? -6.352 -20.734 -26.938 1 95.69 140 CYS A C 1
ATOM 1119 O O . CYS A 1 140 ? -6.125 -19.562 -26.641 1 95.69 140 CYS A O 1
ATOM 1121 N N . SER A 1 141 ? -7.531 -21.219 -27.234 1 96.19 141 SER A N 1
ATOM 1122 C CA . SER A 1 141 ? -8.695 -20.328 -27.203 1 96.19 141 SER A CA 1
ATOM 1123 C C . SER A 1 141 ? -8.922 -19.766 -25.812 1 96.19 141 SER A C 1
ATOM 1125 O O . SER A 1 141 ? -9.25 -18.578 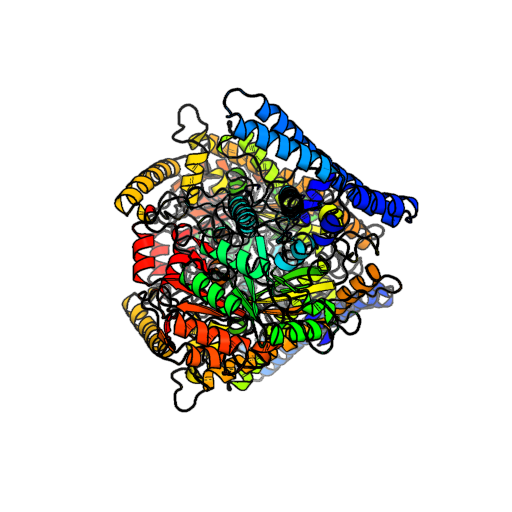-25.656 1 96.19 141 SER A O 1
ATOM 1127 N N . MET A 1 142 ? -8.75 -20.594 -24.844 1 95.44 142 MET A N 1
ATOM 1128 C CA . MET A 1 142 ? -8.898 -20.141 -23.469 1 95.44 142 MET A CA 1
ATOM 1129 C C . MET A 1 142 ? -7.883 -19.047 -23.141 1 95.44 142 MET A C 1
ATOM 1131 O O . MET A 1 142 ? -8.234 -18.031 -22.547 1 95.44 142 MET A O 1
ATOM 1135 N N . HIS A 1 143 ? -6.656 -19.234 -23.5 1 93.5 143 HIS A N 1
ATOM 1136 C CA . HIS A 1 143 ? -5.594 -18.281 -23.219 1 93.5 143 HIS A CA 1
ATOM 1137 C C . HIS A 1 143 ? -5.82 -16.984 -24 1 93.5 143 HIS A C 1
ATOM 1139 O O . HIS A 1 143 ? -5.562 -15.891 -23.469 1 93.5 143 HIS A O 1
ATOM 1145 N N . LEU A 1 144 ? -6.328 -17.078 -25.172 1 92.69 144 LEU A N 1
ATOM 1146 C CA . LEU A 1 144 ? -6.543 -15.93 -26.047 1 92.69 144 LEU A CA 1
ATOM 1147 C C . LEU A 1 144 ? -7.59 -14.992 -25.453 1 92.69 144 LEU A C 1
ATOM 1149 O O . LEU A 1 144 ? -7.508 -13.773 -25.625 1 92.69 144 LEU A O 1
ATOM 1153 N N . ILE A 1 145 ? -8.492 -15.555 -24.734 1 91.19 145 ILE A N 1
ATOM 1154 C CA . ILE A 1 145 ? -9.562 -14.719 -24.203 1 91.19 145 ILE A CA 1
ATOM 1155 C C . ILE A 1 145 ? -9.219 -14.273 -22.781 1 91.19 145 ILE A C 1
ATOM 1157 O O . ILE A 1 145 ? -10.062 -13.711 -22.078 1 91.19 145 ILE A O 1
ATOM 1161 N N . GLY A 1 146 ? -8.07 -14.633 -22.359 1 89.44 146 GLY A N 1
ATOM 1162 C CA . GLY A 1 146 ? -7.582 -14.102 -21.094 1 89.44 146 GLY A CA 1
ATOM 1163 C C . GLY A 1 146 ? -7.777 -15.055 -19.938 1 89.44 146 GLY A C 1
ATOM 1164 O O . GLY A 1 146 ? -7.73 -14.641 -18.781 1 89.44 146 GLY A O 1
ATOM 1165 N N . ASN A 1 147 ? -8.055 -16.281 -20.234 1 91.88 147 ASN A N 1
ATOM 1166 C CA . ASN A 1 147 ? -8.148 -17.312 -19.203 1 91.88 147 ASN A CA 1
ATOM 1167 C C . ASN A 1 147 ? -7.027 -18.344 -19.344 1 91.88 147 ASN A C 1
ATOM 1169 O O . ASN A 1 147 ? -7.242 -19.438 -19.859 1 91.88 147 ASN A O 1
ATOM 1173 N N . PRO A 1 148 ? -5.875 -17.969 -18.812 1 92 148 PRO A N 1
ATOM 1174 C CA . PRO A 1 148 ? -4.844 -19.016 -18.797 1 92 148 PRO A CA 1
ATOM 1175 C C . PRO A 1 148 ? -5.203 -20.188 -17.891 1 92 148 PRO A C 1
ATOM 1177 O O . PRO A 1 148 ? -5.5 -19.984 -16.719 1 92 148 PRO A O 1
ATOM 1180 N N . VAL A 1 149 ? -5.199 -21.391 -18.453 1 95.06 149 VAL A N 1
ATOM 1181 C CA . VAL A 1 149 ? -5.668 -22.547 -17.719 1 95.06 149 VAL A CA 1
ATOM 1182 C C . VAL A 1 149 ? -4.637 -23.672 -17.812 1 95.06 149 VAL A C 1
ATOM 1184 O O . VAL A 1 149 ? -3.781 -23.656 -18.688 1 95.06 149 VAL A O 1
ATOM 1187 N N . ALA A 1 150 ? -4.738 -24.609 -16.906 1 96 150 ALA A N 1
ATOM 1188 C CA . ALA A 1 150 ? -3.977 -25.859 -16.984 1 96 150 ALA A CA 1
ATOM 1189 C C . ALA A 1 150 ? -4.637 -26.859 -17.922 1 96 150 ALA A C 1
ATOM 1191 O O . ALA A 1 150 ? -5.793 -26.672 -18.312 1 96 150 ALA A O 1
ATOM 1192 N N . ILE A 1 151 ? -3.904 -27.859 -18.312 1 96.81 151 ILE A N 1
ATOM 1193 C CA . ILE A 1 151 ? -4.426 -28.875 -19.219 1 96.81 151 ILE A CA 1
ATOM 1194 C C . ILE A 1 151 ? -5.176 -29.938 -18.406 1 96.81 151 ILE A C 1
ATOM 1196 O O . ILE A 1 151 ? -6.23 -30.422 -18.844 1 96.81 151 ILE A O 1
ATOM 1200 N N . GLY A 1 152 ? -4.637 -30.281 -17.281 1 97.31 152 GLY A N 1
ATOM 1201 C CA . GLY A 1 152 ? -5.262 -31.297 -16.453 1 97.31 152 GLY A CA 1
ATOM 1202 C C . GLY A 1 152 ? -4.602 -32.656 -16.578 1 97.31 152 GLY A C 1
ATOM 1203 O O . GLY A 1 152 ? -3.387 -32.75 -16.766 1 97.31 152 GLY A O 1
ATOM 1204 N N . ARG A 1 153 ? -5.375 -33.719 -16.328 1 98.31 153 ARG A N 1
ATOM 1205 C CA . ARG A 1 153 ? -4.852 -35.094 -16.344 1 98.31 153 ARG A CA 1
ATOM 1206 C C . ARG A 1 153 ? -4.762 -35.625 -17.766 1 98.31 153 ARG A C 1
ATOM 1208 O O . ARG A 1 153 ? -5.578 -36.469 -18.156 1 98.31 153 ARG A O 1
ATOM 1215 N N . LEU A 1 154 ? -3.725 -35.281 -18.406 1 98.62 154 LEU A N 1
ATOM 1216 C CA . LEU A 1 154 ? -3.592 -35.5 -19.844 1 98.62 154 LEU A CA 1
ATOM 1217 C C . LEU A 1 154 ? -3.637 -36.969 -20.188 1 98.62 154 LEU A C 1
ATOM 1219 O O . LEU A 1 154 ? -4.242 -37.375 -21.188 1 98.62 154 LEU A O 1
ATOM 1223 N N . ASP A 1 155 ? -2.926 -37.875 -19.422 1 98.5 155 ASP A N 1
ATOM 1224 C CA . ASP A 1 155 ? -2.881 -39.312 -19.719 1 98.5 155 ASP A CA 1
ATOM 1225 C C . ASP A 1 155 ? -4.27 -39.938 -19.625 1 98.5 155 ASP A C 1
ATOM 1227 O O . ASP A 1 155 ? -4.613 -40.812 -20.422 1 98.5 155 ASP A O 1
ATOM 1231 N N . VAL A 1 156 ? -5.035 -39.375 -18.703 1 98 156 VAL A N 1
ATOM 1232 C CA . VAL A 1 156 ? -6.406 -39.875 -18.547 1 98 156 VAL A CA 1
ATOM 1233 C C . VAL A 1 156 ? -7.277 -39.312 -19.672 1 98 156 VAL A C 1
ATOM 1235 O O . VAL A 1 156 ? -8.102 -40 -20.234 1 98 156 VAL A O 1
ATOM 1238 N N . LEU A 1 157 ? -7.137 -38.094 -20.047 1 98.31 157 LEU A N 1
ATOM 1239 C CA . LEU A 1 157 ? -7.934 -37.438 -21.062 1 98.31 157 LEU A CA 1
ATOM 1240 C C . LEU A 1 157 ? -7.738 -38.094 -22.422 1 98.31 157 LEU A C 1
ATOM 1242 O O . LEU A 1 157 ? -8.68 -38.188 -23.219 1 98.31 157 LEU A O 1
ATOM 1246 N N . LEU A 1 158 ? -6.555 -38.562 -22.703 1 98.38 158 LEU A N 1
ATOM 1247 C CA . LEU A 1 158 ? -6.23 -39.062 -24.031 1 98.38 158 LEU A CA 1
ATOM 1248 C C . LEU A 1 158 ? -6.387 -40.594 -24.109 1 98.38 158 LEU A C 1
ATOM 1250 O O . LEU A 1 158 ? -6.422 -41.156 -25.188 1 98.38 158 LEU A O 1
ATOM 1254 N N . SER A 1 159 ? -6.465 -41.281 -23.016 1 97.25 159 SER A N 1
ATOM 1255 C CA . SER A 1 159 ? -6.469 -42.719 -22.938 1 97.25 159 SER A CA 1
ATOM 1256 C C . SER A 1 159 ? -7.547 -43.312 -23.828 1 97.25 159 SER A C 1
ATOM 1258 O O . SER A 1 159 ? -7.309 -44.312 -24.516 1 97.25 159 SER A O 1
ATOM 1260 N N . PRO A 1 160 ? -8.773 -42.75 -23.891 1 96.88 160 PRO A N 1
ATOM 1261 C CA . PRO A 1 160 ? -9.812 -43.344 -24.75 1 96.88 160 PRO A CA 1
ATOM 1262 C C . PRO A 1 160 ? -9.469 -43.281 -26.234 1 96.88 160 PRO A C 1
ATOM 1264 O O . PRO A 1 160 ? -10.078 -43.969 -27.047 1 96.88 160 PRO A O 1
ATOM 1267 N N . PHE A 1 161 ? -8.531 -42.531 -26.578 1 97.88 161 PHE A N 1
ATOM 1268 C CA . PHE A 1 161 ? -8.234 -42.281 -28 1 97.88 161 PHE A CA 1
ATOM 1269 C C . PHE A 1 161 ? -6.938 -42.969 -28.406 1 97.88 161 PHE A C 1
ATOM 1271 O O . PHE A 1 161 ? -6.531 -42.906 -29.562 1 97.88 161 PHE A O 1
ATOM 1278 N N . TYR A 1 162 ? -6.293 -43.594 -27.438 1 97.19 162 TYR A N 1
ATOM 1279 C CA . TYR A 1 162 ? -5.035 -44.25 -27.75 1 97.19 162 TYR A CA 1
ATOM 1280 C C . TYR A 1 162 ? -5.238 -45.75 -27.906 1 97.19 162 TYR A C 1
ATOM 1282 O O . TYR A 1 162 ? -5.719 -46.406 -26.984 1 97.19 162 TYR A O 1
ATOM 1290 N N . ASP A 1 163 ? -4.977 -46.25 -29.094 1 94.31 163 ASP A N 1
ATOM 1291 C CA . ASP A 1 163 ? -4.93 -47.656 -29.453 1 94.31 163 ASP A CA 1
ATOM 1292 C C . ASP A 1 163 ? -3.639 -47.969 -30.203 1 94.31 163 ASP A C 1
ATOM 1294 O O . ASP A 1 163 ? -3.393 -47.438 -31.297 1 94.31 163 ASP A O 1
ATOM 1298 N N . GLU A 1 164 ? -2.889 -48.812 -29.625 1 90.5 164 GLU A N 1
ATOM 1299 C CA . GLU A 1 164 ? -1.567 -49.125 -30.172 1 90.5 164 GLU A CA 1
ATOM 1300 C C . GLU A 1 164 ? -1.669 -49.656 -31.594 1 90.5 164 GLU A C 1
ATOM 1302 O O . GLU A 1 164 ? -0.736 -49.5 -32.375 1 90.5 164 GLU A O 1
ATOM 1307 N N . THR A 1 165 ? -2.754 -50.25 -31.922 1 92.44 165 THR A N 1
ATOM 1308 C CA . THR A 1 165 ? -2.949 -50.812 -33.25 1 92.44 165 THR A CA 1
ATOM 1309 C C . THR A 1 165 ? -3.172 -49.719 -34.281 1 92.44 165 THR A C 1
ATOM 1311 O O . THR A 1 165 ? -2.727 -49.812 -35.438 1 92.44 165 THR A O 1
ATOM 1314 N N . THR A 1 166 ? -3.736 -48.656 -33.875 1 91.56 166 THR A N 1
ATOM 1315 C CA . THR A 1 166 ? -4.051 -47.594 -34.812 1 91.56 166 THR A CA 1
ATOM 1316 C C . THR A 1 166 ? -3.012 -46.469 -34.719 1 91.56 166 THR A C 1
ATOM 1318 O O . THR A 1 166 ? -2.775 -45.75 -35.688 1 91.56 166 THR A O 1
ATOM 1321 N N . THR A 1 167 ? -2.428 -46.281 -33.531 1 95.12 167 THR A N 1
ATOM 1322 C CA . THR A 1 167 ? -1.38 -45.281 -33.281 1 95.12 167 THR A CA 1
ATOM 1323 C C . THR A 1 167 ? -0.166 -45.938 -32.625 1 95.12 167 THR A C 1
ATOM 1325 O O . THR A 1 167 ? -0.083 -46.031 -31.406 1 95.12 167 THR A O 1
ATOM 1328 N N . PRO A 1 168 ? 0.74 -46.281 -33.469 1 95.75 168 PRO A N 1
ATOM 1329 C CA . PRO A 1 168 ? 1.936 -46.875 -32.875 1 95.75 168 PRO A CA 1
ATOM 1330 C C . PRO A 1 168 ? 2.605 -46 -31.844 1 95.75 168 PRO A C 1
ATOM 1332 O O . PRO A 1 168 ? 2.469 -44.75 -31.906 1 95.75 168 PRO A O 1
ATOM 1335 N N . GLU A 1 169 ? 3.34 -46.625 -31 1 96.56 169 GLU A N 1
ATOM 1336 C CA . GLU A 1 169 ? 3.967 -45.906 -29.875 1 96.56 169 GLU A CA 1
ATOM 1337 C C . GLU A 1 169 ? 4.832 -44.75 -30.359 1 96.56 169 GLU A C 1
ATOM 1339 O O . GLU A 1 169 ? 4.812 -43.688 -29.781 1 96.56 169 GLU A O 1
ATOM 1344 N N . ALA A 1 170 ? 5.594 -45 -31.359 1 97.12 170 ALA A N 1
ATOM 1345 C CA . ALA A 1 170 ? 6.477 -43.969 -31.906 1 97.12 170 ALA A CA 1
ATOM 1346 C C . ALA A 1 170 ? 5.684 -42.75 -32.375 1 97.12 170 ALA A C 1
ATOM 1348 O O . ALA A 1 170 ? 6.121 -41.625 -32.188 1 97.12 170 ALA A O 1
ATOM 1349 N N . GLU A 1 171 ? 4.609 -43.062 -32.969 1 97 171 GLU A N 1
ATOM 1350 C CA . GLU A 1 171 ? 3.742 -41.969 -33.438 1 97 171 GLU A CA 1
ATOM 1351 C C . GLU A 1 171 ? 3.102 -41.25 -32.25 1 97 171 GLU A C 1
ATOM 1353 O O . GLU A 1 171 ? 2.994 -40.031 -32.25 1 97 171 GLU A O 1
ATOM 1358 N N . ALA A 1 172 ? 2.629 -42 -31.281 1 98 172 ALA A N 1
ATOM 1359 C CA . ALA A 1 172 ? 2.062 -41.406 -30.078 1 98 172 ALA A CA 1
ATOM 1360 C C . ALA A 1 172 ? 3.068 -40.5 -29.391 1 98 172 ALA A C 1
ATOM 1362 O O . ALA A 1 172 ? 2.715 -39.406 -28.953 1 98 172 ALA A O 1
ATOM 1363 N N . GLN A 1 173 ? 4.305 -40.938 -29.344 1 98.19 173 GLN A N 1
ATOM 1364 C CA . GLN A 1 173 ? 5.371 -40.125 -28.75 1 98.19 173 GLN A CA 1
ATOM 1365 C C . GLN A 1 173 ? 5.59 -38.844 -29.547 1 98.19 173 GLN A C 1
ATOM 1367 O O . GLN A 1 173 ? 5.77 -37.75 -28.953 1 98.19 173 GLN A O 1
ATOM 1372 N N . GLU A 1 174 ? 5.594 -38.938 -30.781 1 97.69 174 GLU A N 1
ATOM 1373 C CA . GLU A 1 174 ? 5.777 -37.781 -31.625 1 97.69 174 GLU A CA 1
ATOM 1374 C C . GLU A 1 174 ? 4.656 -36.75 -31.422 1 97.69 174 GLU A C 1
ATOM 1376 O O . GLU A 1 174 ? 4.898 -35.531 -31.391 1 97.69 174 GLU A O 1
ATOM 1381 N N . ILE A 1 175 ? 3.426 -37.25 -31.344 1 98 175 ILE A N 1
ATOM 1382 C CA . ILE A 1 175 ? 2.27 -36.406 -31.109 1 98 175 ILE A CA 1
ATOM 1383 C C . ILE A 1 175 ? 2.455 -35.625 -29.812 1 98 175 ILE A C 1
ATOM 1385 O O . ILE A 1 175 ? 2.271 -34.406 -29.766 1 98 175 ILE A O 1
ATOM 1389 N N . LEU A 1 176 ? 2.867 -36.281 -28.797 1 98.25 176 LEU A N 1
ATOM 1390 C CA . LEU A 1 176 ? 3.062 -35.656 -27.484 1 98.25 176 LEU A CA 1
ATOM 1391 C C . LEU A 1 176 ? 4.25 -34.688 -27.516 1 98.25 176 LEU A C 1
ATOM 1393 O O . LEU A 1 176 ? 4.195 -33.594 -26.922 1 98.25 176 LEU A O 1
ATOM 1397 N N . ASP A 1 177 ? 5.316 -35.094 -28.172 1 97.69 177 ASP A N 1
ATOM 1398 C CA . ASP A 1 177 ? 6.473 -34.219 -28.312 1 97.69 177 ASP A CA 1
ATOM 1399 C C . ASP A 1 177 ? 6.086 -32.906 -29 1 97.69 177 ASP A C 1
ATOM 1401 O O . ASP A 1 177 ? 6.539 -31.828 -28.594 1 97.69 177 ASP A O 1
ATOM 1405 N N . CYS A 1 178 ? 5.305 -33 -30.016 1 96.62 178 CYS A N 1
ATOM 1406 C CA . CYS A 1 178 ? 4.844 -31.812 -30.719 1 96.62 178 CYS A CA 1
ATOM 1407 C C . CYS A 1 178 ? 3.984 -30.938 -29.812 1 96.62 178 CYS A C 1
ATOM 1409 O O . CYS A 1 178 ? 4.07 -29.719 -29.859 1 96.62 178 CYS A O 1
ATOM 1411 N N . LEU A 1 179 ? 3.127 -31.578 -29.031 1 97.12 179 LEU A N 1
ATOM 1412 C CA . LEU A 1 179 ? 2.328 -30.828 -28.078 1 97.12 179 LEU A CA 1
ATOM 1413 C C . LEU A 1 179 ? 3.225 -30.062 -27.109 1 97.12 179 LEU A C 1
ATOM 1415 O O . LEU A 1 179 ? 2.982 -28.875 -26.828 1 97.12 179 LEU A O 1
ATOM 1419 N N . TRP A 1 180 ? 4.258 -30.703 -26.578 1 95.94 180 TRP A N 1
ATOM 1420 C CA . TRP A 1 180 ? 5.203 -30.062 -25.656 1 95.94 180 TRP A CA 1
ATOM 1421 C C . TRP A 1 180 ? 5.848 -28.844 -26.297 1 95.94 180 TRP A C 1
ATOM 1423 O O . TRP A 1 180 ? 5.973 -27.797 -25.656 1 95.94 180 TRP A O 1
ATOM 1433 N N . ILE A 1 181 ? 6.238 -28.938 -27.484 1 94.94 181 ILE A N 1
ATOM 1434 C CA . ILE A 1 181 ? 6.898 -27.844 -28.203 1 94.94 181 ILE A CA 1
ATOM 1435 C C . ILE A 1 181 ? 5.922 -26.688 -28.391 1 94.94 181 ILE A C 1
ATOM 1437 O O . ILE A 1 181 ? 6.281 -25.531 -28.188 1 94.94 181 ILE A O 1
ATOM 1441 N N . LYS A 1 182 ? 4.684 -27 -28.766 1 94.31 182 LYS A N 1
ATOM 1442 C CA . LYS A 1 182 ? 3.682 -25.969 -29.031 1 94.31 182 LYS A CA 1
ATOM 1443 C C . LYS A 1 182 ? 3.344 -25.203 -27.75 1 94.31 182 LYS A C 1
ATOM 1445 O O . LYS A 1 182 ? 3.084 -24 -27.797 1 94.31 182 LYS A O 1
ATOM 1450 N N . LEU A 1 183 ? 3.361 -25.891 -26.672 1 93.31 183 LEU A N 1
ATOM 1451 C CA . LEU A 1 183 ? 3.004 -25.281 -25.391 1 93.31 183 LEU A CA 1
ATOM 1452 C C . LEU A 1 183 ? 4.141 -24.406 -24.875 1 93.31 183 LEU A C 1
ATOM 1454 O O . LEU A 1 183 ? 3.932 -23.562 -24 1 93.31 183 LEU A O 1
ATOM 1458 N N . SER A 1 184 ? 5.348 -24.484 -25.406 1 88.88 184 SER A N 1
ATOM 1459 C CA . SER A 1 184 ? 6.512 -23.766 -24.891 1 88.88 184 SER A CA 1
ATOM 1460 C C . SER A 1 184 ? 7.039 -22.766 -25.922 1 88.88 184 SER A C 1
ATOM 1462 O O . SER A 1 184 ? 8.164 -22.281 -25.797 1 88.88 184 SER A O 1
ATOM 1464 N N . GLU A 1 185 ? 6.312 -22.297 -26.859 1 85.62 185 GLU A N 1
ATOM 1465 C CA . GLU A 1 185 ? 6.801 -21.547 -28 1 85.62 185 GLU A CA 1
ATOM 1466 C C . GLU A 1 185 ? 7.113 -20.109 -27.641 1 85.62 185 GLU A C 1
ATOM 1468 O O . GLU A 1 185 ? 7.805 -19.406 -28.375 1 85.62 185 GLU A O 1
ATOM 1473 N N . ARG A 1 186 ? 6.832 -19.688 -26.453 1 84.56 186 ARG A N 1
ATOM 1474 C CA . ARG A 1 186 ? 6.895 -18.25 -26.203 1 84.56 186 ARG A CA 1
ATOM 1475 C C . ARG A 1 186 ? 7.855 -17.938 -25.047 1 84.56 186 ARG A C 1
ATOM 1477 O O . ARG A 1 186 ? 7.703 -16.922 -24.359 1 84.56 186 ARG A O 1
ATOM 1484 N N . VAL A 1 187 ? 8.812 -18.641 -24.844 1 87.56 187 VAL A N 1
ATOM 1485 C CA . VAL A 1 187 ? 9.742 -18.484 -23.719 1 87.56 187 VAL A CA 1
ATOM 1486 C C . VAL A 1 187 ? 10.57 -17.219 -23.922 1 87.56 187 VAL A C 1
ATOM 1488 O O . VAL A 1 187 ? 11.055 -16.953 -25.016 1 87.56 187 VAL A O 1
ATOM 1491 N N . VAL A 1 188 ? 10.609 -16.391 -22.906 1 89.5 188 VAL A N 1
ATOM 1492 C CA . VAL A 1 188 ? 11.5 -15.234 -22.859 1 89.5 188 VAL A CA 1
ATOM 1493 C C . VAL A 1 188 ? 12.812 -15.625 -22.172 1 89.5 188 VAL A C 1
ATOM 1495 O O . VAL A 1 188 ? 12.883 -15.734 -20.953 1 89.5 188 VAL A O 1
ATOM 1498 N N . ILE A 1 189 ? 13.766 -15.773 -23 1 88.88 189 ILE A N 1
ATOM 1499 C CA . ILE A 1 189 ? 15.039 -16.25 -22.469 1 88.88 189 ILE A CA 1
ATOM 1500 C C . ILE A 1 189 ? 15.875 -15.055 -22 1 88.88 189 ILE A C 1
ATOM 1502 O O . ILE A 1 189 ? 16.625 -15.148 -21.016 1 88.88 189 ILE A O 1
ATOM 1506 N N . ASN A 1 190 ? 15.727 -13.922 -22.797 1 89.88 190 ASN A N 1
ATOM 1507 C CA . ASN A 1 190 ? 16.438 -12.703 -22.422 1 89.88 190 ASN A CA 1
ATOM 1508 C C . ASN A 1 190 ? 15.555 -11.758 -21.609 1 89.88 190 ASN A C 1
ATOM 1510 O O . ASN A 1 190 ? 14.688 -11.086 -22.172 1 89.88 190 ASN A O 1
ATOM 1514 N N . ARG A 1 191 ? 15.891 -11.695 -20.312 1 89.44 191 ARG A N 1
ATOM 1515 C CA . ARG A 1 191 ? 15.062 -10.938 -19.375 1 89.44 191 ARG A CA 1
ATOM 1516 C C . ARG A 1 191 ? 15.062 -9.453 -19.719 1 89.44 191 ARG A C 1
ATOM 1518 O O . ARG A 1 191 ? 14.172 -8.711 -19.297 1 89.44 191 ARG A O 1
ATOM 1525 N N . HIS A 1 192 ? 15.938 -8.883 -20.5 1 89.31 192 HIS A N 1
ATOM 1526 C CA . HIS A 1 192 ? 16.016 -7.473 -20.859 1 89.31 192 HIS A CA 1
ATOM 1527 C C . HIS A 1 192 ? 15 -7.102 -21.922 1 89.31 192 HIS A C 1
ATOM 1529 O O . HIS A 1 192 ? 14.75 -5.922 -22.172 1 89.31 192 HIS A O 1
ATOM 1535 N N . PHE A 1 193 ? 14.367 -8.148 -22.469 1 86.81 193 PHE A N 1
ATOM 1536 C CA . PHE A 1 193 ? 13.367 -7.918 -23.5 1 86.81 193 PHE A CA 1
ATOM 1537 C C . PHE A 1 193 ? 11.984 -8.344 -23.016 1 86.81 193 PHE A C 1
ATOM 1539 O O . PHE A 1 193 ? 11.117 -8.68 -23.812 1 86.81 193 PHE A O 1
ATOM 1546 N N . THR A 1 194 ? 11.898 -8.375 -21.781 1 88.19 194 THR A N 1
ATOM 1547 C CA . THR A 1 194 ? 10.602 -8.734 -21.203 1 88.19 194 THR A CA 1
ATOM 1548 C C . THR A 1 194 ? 9.57 -7.648 -21.484 1 88.19 194 THR A C 1
ATOM 1550 O O . THR A 1 194 ? 9.734 -6.496 -21.094 1 88.19 194 THR A O 1
ATOM 1553 N N . PRO A 1 195 ? 8.547 -8.008 -22.188 1 86.94 195 PRO A N 1
ATOM 1554 C CA . PRO A 1 195 ? 7.473 -7.031 -22.375 1 86.94 195 PRO A CA 1
ATOM 1555 C C . PRO A 1 195 ? 6.621 -6.859 -21.109 1 86.94 195 PRO A C 1
ATOM 1557 O O . PRO A 1 195 ? 6.586 -7.746 -20.266 1 86.94 195 PRO A O 1
ATOM 1560 N N . ASP A 1 196 ? 6.047 -5.758 -20.906 1 90.12 196 ASP A N 1
ATOM 1561 C CA . ASP A 1 196 ? 5.102 -5.5 -19.812 1 90.12 196 ASP A CA 1
ATOM 1562 C C . ASP A 1 196 ? 3.74 -5.082 -20.359 1 90.12 196 ASP A C 1
ATOM 1564 O O . ASP A 1 196 ? 3.557 -3.936 -20.781 1 90.12 196 ASP A O 1
ATOM 1568 N N . LEU A 1 197 ? 2.801 -5.973 -20.266 1 89.69 197 LEU A N 1
ATOM 1569 C CA . LEU A 1 197 ? 1.464 -5.754 -20.812 1 89.69 197 LEU A CA 1
ATOM 1570 C C . LEU A 1 197 ? 0.442 -5.594 -19.688 1 89.69 197 LEU A C 1
ATOM 1572 O O . LEU A 1 197 ? -0.766 -5.641 -19.938 1 89.69 197 LEU A O 1
ATOM 1576 N N . HIS A 1 198 ? 0.944 -5.367 -18.469 1 89.19 198 HIS A N 1
ATOM 1577 C CA . HIS A 1 198 ? 0.043 -5.223 -17.328 1 89.19 198 HIS A CA 1
ATOM 1578 C C . HIS A 1 198 ? -0.568 -3.824 -17.281 1 89.19 198 HIS A C 1
ATOM 1580 O O . HIS A 1 198 ? 0.086 -2.844 -17.656 1 89.19 198 HIS A O 1
ATOM 1586 N N . ASP A 1 199 ? -1.773 -3.783 -16.859 1 87.75 199 ASP A N 1
ATOM 1587 C CA . ASP A 1 199 ? -2.422 -2.537 -16.469 1 87.75 199 ASP A CA 1
ATOM 1588 C C . ASP A 1 199 ? -3.203 -2.713 -15.164 1 87.75 199 ASP A C 1
ATOM 1590 O O . ASP A 1 199 ? -3.305 -3.824 -14.641 1 87.75 199 ASP A O 1
ATOM 1594 N N . ARG A 1 200 ? -3.645 -1.595 -14.703 1 86.5 200 ARG A N 1
ATOM 1595 C CA . ARG A 1 200 ? -4.492 -1.696 -13.516 1 86.5 200 ARG A CA 1
ATOM 1596 C C . ARG A 1 200 ? -5.762 -2.48 -13.82 1 86.5 200 ARG A C 1
ATOM 1598 O O . ARG A 1 200 ? -6.398 -2.268 -14.859 1 86.5 200 ARG A O 1
ATOM 1605 N N . GLY A 1 201 ? -6.055 -3.539 -13.172 1 81.69 201 GLY A N 1
ATOM 1606 C CA . GLY A 1 201 ? -7.297 -4.281 -13.328 1 81.69 201 GLY A CA 1
ATOM 1607 C C . GLY A 1 201 ? -7.109 -5.617 -14.016 1 81.69 201 GLY A C 1
ATOM 1608 O O . GLY A 1 201 ? -8.062 -6.398 -14.141 1 81.69 201 GLY A O 1
ATOM 1609 N N . SER A 1 202 ? -5.844 -5.785 -14.406 1 83.38 202 SER A N 1
ATOM 1610 C CA . SER A 1 202 ? -5.629 -7.059 -15.086 1 83.38 202 SER A CA 1
ATOM 1611 C C . SER A 1 202 ? -5.219 -8.148 -14.094 1 83.38 202 SER A C 1
ATOM 1613 O O . SER A 1 202 ? -4.605 -7.859 -13.062 1 83.38 202 SER A O 1
ATOM 1615 N N . THR A 1 203 ? -5.672 -9.375 -14.359 1 78.69 203 THR A N 1
ATOM 1616 C CA . THR A 1 203 ? -5.285 -10.57 -13.625 1 78.69 203 THR A CA 1
ATOM 1617 C C . THR A 1 203 ? -5.738 -10.492 -12.172 1 78.69 203 THR A C 1
ATOM 1619 O O . THR A 1 203 ? -4.93 -10.242 -11.273 1 78.69 203 THR A O 1
ATOM 1622 N N . SER A 1 204 ? -6.945 -10.703 -11.914 1 75.12 204 SER A N 1
ATOM 1623 C CA . SER A 1 204 ? -7.523 -10.602 -10.578 1 75.12 204 SER A CA 1
ATOM 1624 C C . SER A 1 204 ? -7.191 -11.836 -9.742 1 75.12 204 SER A C 1
ATOM 1626 O O . SER A 1 204 ? -7.379 -12.969 -10.195 1 75.12 204 SER A O 1
ATOM 1628 N N . VAL A 1 205 ? -6.457 -11.438 -8.516 1 70.56 205 VAL A N 1
ATOM 1629 C CA . VAL A 1 205 ? -6.18 -12.43 -7.484 1 70.56 205 VAL A CA 1
ATOM 1630 C C . VAL A 1 205 ? -7.129 -12.234 -6.305 1 70.56 205 VAL A C 1
ATOM 1632 O O . VAL A 1 205 ? -7.34 -11.102 -5.855 1 70.56 205 VAL A O 1
ATOM 1635 N N . MET A 1 206 ? -8.352 -12.625 -6.117 1 71.69 206 MET A N 1
ATOM 1636 C CA . MET A 1 206 ? -9.312 -12.5 -5.023 1 71.69 206 MET A CA 1
ATOM 1637 C C . MET A 1 206 ? -10.555 -11.742 -5.477 1 71.69 206 MET A C 1
ATOM 1639 O O . MET A 1 206 ? -11.133 -10.977 -4.703 1 71.69 206 MET A O 1
ATOM 1643 N N . TYR A 1 207 ? -10.805 -11.727 -6.68 1 82.88 207 TYR A N 1
ATOM 1644 C CA . TYR A 1 207 ? -12 -11.125 -7.273 1 82.88 207 TYR A CA 1
ATOM 1645 C C . TYR A 1 207 ? -11.836 -9.617 -7.418 1 82.88 207 TYR A C 1
ATOM 1647 O O . TYR A 1 207 ? -12.812 -8.898 -7.613 1 82.88 207 TYR A O 1
ATOM 1655 N N . ALA A 1 208 ? -10.602 -9.172 -7.117 1 78.88 208 ALA A N 1
ATOM 1656 C CA . ALA A 1 208 ? -10.125 -7.812 -7.359 1 78.88 208 ALA A CA 1
ATOM 1657 C C . ALA A 1 208 ? -8.664 -7.809 -7.789 1 78.88 208 ALA A C 1
ATOM 1659 O O . ALA A 1 208 ? -7.977 -8.828 -7.691 1 78.88 208 ALA A O 1
ATOM 1660 N N . ALA A 1 209 ? -8.25 -6.816 -8.547 1 72.56 209 ALA A N 1
ATOM 1661 C CA . ALA A 1 209 ? -6.832 -6.84 -8.906 1 72.56 209 ALA A CA 1
ATOM 1662 C C . ALA A 1 209 ? -6.32 -5.434 -9.211 1 72.56 209 ALA A C 1
ATOM 1664 O O . ALA A 1 209 ? -7.035 -4.617 -9.789 1 72.56 209 ALA A O 1
ATOM 1665 N N . THR A 1 210 ? -5.086 -5.234 -8.711 1 69.81 210 THR A N 1
ATOM 1666 C CA . THR A 1 210 ? -4.391 -3.994 -9.039 1 69.81 210 THR A CA 1
ATOM 1667 C C . THR A 1 210 ? -3.342 -4.234 -10.125 1 69.81 210 THR A C 1
ATOM 1669 O O . THR A 1 210 ? -2.83 -3.283 -10.719 1 69.81 210 THR A O 1
ATOM 1672 N N . GLY A 1 211 ? -3.127 -5.543 -10.469 1 73.44 211 GLY A N 1
ATOM 1673 C CA . GLY A 1 211 ? -2.068 -5.871 -11.406 1 73.44 211 GLY A CA 1
ATOM 1674 C C . GLY A 1 211 ? -0.679 -5.754 -10.812 1 73.44 211 GLY A C 1
ATOM 1675 O O . GLY A 1 211 ? 0.319 -5.961 -11.508 1 73.44 211 GLY A O 1
ATOM 1676 N N . ASN A 1 212 ? -0.538 -5.473 -9.523 1 85.81 212 ASN A N 1
ATOM 1677 C CA . ASN A 1 212 ? 0.755 -5.16 -8.914 1 85.81 212 ASN A CA 1
ATOM 1678 C C . ASN A 1 212 ? 1.267 -6.316 -8.062 1 85.81 212 ASN A C 1
ATOM 1680 O O . ASN A 1 212 ? 1.483 -6.156 -6.859 1 85.81 212 ASN A O 1
ATOM 1684 N N . PHE A 1 213 ? 1.516 -7.457 -8.586 1 85.75 213 PHE A N 1
ATOM 1685 C CA . PHE A 1 213 ? 2.238 -8.57 -7.973 1 85.75 213 PHE A CA 1
ATOM 1686 C C . PHE A 1 213 ? 3.668 -8.633 -8.492 1 85.75 213 PHE A C 1
ATOM 1688 O O . PHE A 1 213 ? 4.09 -7.781 -9.281 1 85.75 213 PHE A O 1
ATOM 1695 N N . GLY A 1 214 ? 4.516 -9.555 -8 1 88.75 214 GLY A N 1
ATOM 1696 C CA . GLY A 1 214 ? 5.883 -9.688 -8.484 1 88.75 214 GLY A CA 1
ATOM 1697 C C . GLY A 1 214 ? 5.969 -10.133 -9.93 1 88.75 214 GLY A C 1
ATOM 1698 O O . GLY A 1 214 ? 6.219 -11.305 -10.211 1 88.75 214 GLY A O 1
ATOM 1699 N N . GLN A 1 215 ? 5.875 -9.188 -10.859 1 90.5 215 GLN A N 1
ATOM 1700 C CA . GLN A 1 215 ? 5.777 -9.469 -12.289 1 90.5 215 GLN A CA 1
ATOM 1701 C C . GLN A 1 215 ? 7.074 -10.062 -12.828 1 90.5 215 GLN A C 1
ATOM 1703 O O . GLN A 1 215 ? 7.051 -10.984 -13.648 1 90.5 215 GLN A O 1
ATOM 1708 N N . GLY A 1 216 ? 8.156 -9.633 -12.344 1 90.62 216 GLY A N 1
ATOM 1709 C CA . GLY A 1 216 ? 9.445 -10.086 -12.836 1 90.62 216 GLY A CA 1
ATOM 1710 C C . GLY A 1 216 ? 9.742 -11.539 -12.492 1 90.62 216 GLY A C 1
ATOM 1711 O O . GLY A 1 216 ? 10.586 -12.172 -13.117 1 90.62 216 GLY A O 1
ATOM 1712 N N . SER A 1 217 ? 9.039 -12.039 -11.562 1 89.44 217 SER A N 1
ATOM 1713 C CA . SER A 1 217 ? 9.242 -13.414 -11.125 1 89.44 217 SER A CA 1
ATOM 1714 C C . SER A 1 217 ? 8.406 -14.383 -11.953 1 89.44 217 SER A C 1
ATOM 1716 O O . SER A 1 217 ? 8.609 -15.602 -11.891 1 89.44 217 SER A O 1
ATOM 1718 N N . ALA A 1 218 ? 7.496 -13.875 -12.766 1 89.25 218 ALA A N 1
ATOM 1719 C CA . ALA A 1 218 ? 6.551 -14.742 -13.453 1 89.25 218 ALA A CA 1
ATOM 1720 C C . ALA A 1 218 ? 6.555 -14.477 -14.961 1 89.25 218 ALA A C 1
ATOM 1722 O O . ALA A 1 218 ? 5.535 -14.656 -15.633 1 89.25 218 ALA A O 1
ATOM 1723 N N . VAL A 1 219 ? 7.711 -14.094 -15.445 1 90.62 219 VAL A N 1
ATOM 1724 C CA . VAL A 1 219 ? 7.816 -13.688 -16.844 1 90.62 219 VAL A CA 1
ATOM 1725 C C . VAL A 1 219 ? 7.488 -14.875 -17.75 1 90.62 219 VAL A C 1
ATOM 1727 O O . VAL A 1 219 ? 6.828 -14.711 -18.781 1 90.62 219 VAL A O 1
ATOM 1730 N N . ASN A 1 220 ? 7.914 -16.078 -17.328 1 91.75 220 ASN A N 1
ATOM 1731 C CA . ASN A 1 220 ? 7.684 -17.281 -18.125 1 91.75 220 ASN A CA 1
ATOM 1732 C C . ASN A 1 220 ? 6.711 -18.234 -17.453 1 91.75 220 ASN A C 1
ATOM 1734 O O . ASN A 1 220 ? 6.867 -19.453 -17.531 1 91.75 220 ASN A O 1
ATOM 1738 N N . GLN A 1 221 ? 5.758 -17.75 -16.766 1 90.62 221 GLN A N 1
ATOM 1739 C CA . GLN A 1 221 ? 4.699 -18.531 -16.156 1 90.62 221 GLN A CA 1
ATOM 1740 C C . GLN A 1 221 ? 3.393 -18.406 -16.938 1 90.62 221 GLN A C 1
ATOM 1742 O O . GLN A 1 221 ? 2.707 -17.375 -16.828 1 90.62 221 GLN A O 1
ATOM 1747 N N . TRP A 1 222 ? 2.928 -19.484 -17.562 1 90.25 222 TRP A N 1
ATOM 1748 C CA . TRP A 1 222 ? 1.792 -19.406 -18.484 1 90.25 222 TRP A CA 1
ATOM 1749 C C . TRP A 1 222 ? 0.607 -20.203 -17.938 1 90.25 222 TRP A C 1
ATOM 1751 O O . TRP A 1 222 ? -0.405 -20.375 -18.609 1 90.25 222 TRP A O 1
ATOM 1761 N N . VAL A 1 223 ? 0.714 -20.719 -16.75 1 90.38 223 VAL A N 1
ATOM 1762 C CA . VAL A 1 223 ? -0.345 -21.484 -16.109 1 90.38 223 VAL A CA 1
ATOM 1763 C C . VAL A 1 223 ? -0.621 -22.75 -16.938 1 90.38 223 VAL A C 1
ATOM 1765 O O . VAL A 1 223 ? -1.777 -23.078 -17.203 1 90.38 223 VAL A O 1
ATOM 1768 N N . GLN A 1 224 ? 0.412 -23.375 -17.422 1 91.81 224 GLN A N 1
ATOM 1769 C CA . GLN A 1 224 ? 0.289 -24.578 -18.25 1 91.81 224 GLN A CA 1
ATOM 1770 C C . GLN A 1 224 ? 0.856 -25.797 -17.516 1 91.81 224 GLN A C 1
ATOM 1772 O O . GLN A 1 224 ? 2.043 -26.109 -17.641 1 91.81 224 GLN A O 1
ATOM 1777 N N . GLN A 1 225 ? -0.068 -26.469 -16.875 1 94.19 225 GLN A N 1
ATOM 1778 C CA . GLN A 1 225 ? 0.314 -27.672 -16.125 1 94.19 225 GLN A CA 1
ATOM 1779 C C . GLN A 1 225 ? -0.313 -28.922 -16.719 1 94.19 225 GLN A C 1
ATOM 1781 O O . GLN A 1 225 ? -1.467 -28.906 -17.156 1 94.19 225 GLN A O 1
ATOM 1786 N N . ILE A 1 226 ? 0.495 -29.891 -16.812 1 97.06 226 ILE A N 1
ATOM 1787 C CA . ILE A 1 226 ? 0.031 -31.219 -17.156 1 97.06 226 ILE A CA 1
ATOM 1788 C C . ILE A 1 226 ? 0.217 -32.156 -15.961 1 97.06 226 ILE A C 1
ATOM 1790 O O . ILE A 1 226 ? 1.3 -32.219 -15.375 1 97.06 226 ILE A O 1
ATOM 1794 N N . THR A 1 227 ? -0.839 -32.812 -15.578 1 98.38 227 THR A N 1
ATOM 1795 C CA . THR A 1 227 ? -0.784 -33.812 -14.5 1 98.38 227 THR A CA 1
ATOM 1796 C C . THR A 1 227 ? -0.998 -35.219 -15.047 1 98.38 227 THR A C 1
ATOM 1798 O O . THR A 1 227 ? -1.865 -35.438 -15.898 1 98.38 227 THR A O 1
ATOM 1801 N N . VAL A 1 228 ? -0.157 -36.188 -14.617 1 98.62 228 VAL A N 1
ATOM 1802 C CA . VAL A 1 228 ? -0.312 -37.562 -15.055 1 98.62 228 VAL A CA 1
ATOM 1803 C C . VAL A 1 228 ? -0.224 -38.5 -13.859 1 98.62 228 VAL A C 1
ATOM 1805 O O . VAL A 1 228 ? 0.194 -38.094 -12.773 1 98.62 228 VAL A O 1
ATOM 1808 N N . GLY A 1 229 ? -0.642 -39.719 -14.023 1 98.56 229 GLY A N 1
ATOM 1809 C CA . GLY A 1 229 ? -0.582 -40.75 -12.992 1 98.56 229 GLY A CA 1
ATOM 1810 C C . GLY A 1 229 ? -1.671 -40.594 -11.945 1 98.56 229 GLY A C 1
ATOM 1811 O O . GLY A 1 229 ? -2.793 -40.188 -12.266 1 98.56 229 GLY A O 1
ATOM 1812 N N . GLY A 1 230 ? -1.365 -41.219 -10.758 1 98.5 230 GLY A N 1
ATOM 1813 C CA . GLY A 1 230 ? -2.309 -41.188 -9.656 1 98.5 230 GLY A CA 1
ATOM 1814 C C . GLY A 1 230 ? -3.346 -42.281 -9.719 1 98.5 230 GLY A C 1
ATOM 1815 O O . GLY A 1 230 ? -3.174 -43.25 -10.445 1 98.5 230 GLY A O 1
ATOM 1816 N N . TYR A 1 231 ? -4.371 -42.094 -8.883 1 98.38 231 TYR A N 1
ATOM 1817 C CA . TYR A 1 231 ? -5.469 -43.031 -8.836 1 98.38 231 TYR A CA 1
ATOM 1818 C C . TYR A 1 231 ? -6.539 -42.688 -9.859 1 98.38 231 TYR A C 1
ATOM 1820 O O . TYR A 1 231 ? -6.656 -41.562 -10.281 1 98.38 231 TYR A O 1
ATOM 1828 N N . GLN A 1 232 ? -7.312 -43.781 -10.242 1 97.56 232 GLN A N 1
ATOM 1829 C CA . GLN A 1 232 ? -8.516 -43.562 -11.039 1 97.56 232 GLN A CA 1
ATOM 1830 C C . GLN A 1 232 ? -9.555 -42.75 -10.25 1 97.56 232 GLN A C 1
ATOM 1832 O O . GLN A 1 232 ? -9.758 -43 -9.055 1 97.56 232 GLN A O 1
ATOM 1837 N N . ALA A 1 233 ? -10.148 -41.875 -10.914 1 97.69 233 ALA A N 1
ATOM 1838 C CA . ALA A 1 233 ? -11.125 -41 -10.273 1 97.69 233 ALA A CA 1
ATOM 1839 C C . ALA A 1 233 ? -12.453 -41.719 -10.07 1 97.69 233 ALA A C 1
ATOM 1841 O O . ALA A 1 233 ? -13.422 -41.469 -10.789 1 97.69 233 ALA A O 1
ATOM 1842 N N . ASN A 1 234 ? -12.562 -42.562 -9.203 1 97.06 234 ASN A N 1
ATOM 1843 C CA . ASN A 1 234 ? -13.781 -43.312 -8.852 1 97.06 234 ASN A CA 1
ATOM 1844 C C . ASN A 1 234 ? -13.922 -43.469 -7.344 1 97.06 234 ASN A C 1
ATOM 1846 O O . ASN A 1 234 ? -13.062 -43 -6.582 1 97.06 234 ASN A O 1
ATOM 1850 N N . ASP A 1 235 ? -15.016 -44.062 -6.926 1 96.44 235 ASP A N 1
ATOM 1851 C CA . ASP A 1 235 ? -15.32 -44.188 -5.504 1 96.44 235 ASP A CA 1
ATOM 1852 C C . ASP A 1 235 ? -14.992 -45.594 -5 1 96.44 235 ASP A C 1
ATOM 1854 O O . ASP A 1 235 ? -15.523 -46.031 -3.977 1 96.44 235 ASP A O 1
ATOM 1858 N N . ASP A 1 236 ? -14.172 -46.25 -5.707 1 96.56 236 ASP A N 1
ATOM 1859 C CA . ASP A 1 236 ? -13.828 -47.625 -5.273 1 96.56 236 ASP A CA 1
ATOM 1860 C C . ASP A 1 236 ? -13.062 -47.594 -3.951 1 96.56 236 ASP A C 1
ATOM 1862 O O . ASP A 1 236 ? -12.203 -46.719 -3.74 1 96.56 236 ASP A O 1
ATOM 1866 N N . VAL A 1 237 ? -13.367 -48.562 -3.166 1 94.62 237 VAL A N 1
ATOM 1867 C CA . VAL A 1 237 ? -12.719 -48.625 -1.862 1 94.62 237 VAL A CA 1
ATOM 1868 C C . VAL A 1 237 ? -11.219 -48.875 -2.047 1 94.62 237 VAL A C 1
ATOM 1870 O O . VAL A 1 237 ? -10.398 -48.25 -1.383 1 94.62 237 VAL A O 1
ATOM 1873 N N . THR A 1 238 ? -10.953 -49.844 -2.924 1 95.69 238 THR A N 1
ATOM 1874 C CA . THR A 1 238 ? -9.555 -50.062 -3.271 1 95.69 238 THR A CA 1
ATOM 1875 C C . THR A 1 238 ? -9.156 -49.25 -4.488 1 95.69 238 THR A C 1
ATOM 1877 O O . THR A 1 238 ? -9.703 -49.438 -5.578 1 95.69 238 THR A O 1
ATOM 1880 N N . PRO A 1 239 ? -8.234 -48.406 -4.301 1 96.75 239 PRO A N 1
ATOM 1881 C CA . PRO A 1 239 ? -7.855 -47.562 -5.434 1 96.75 239 PRO A CA 1
ATOM 1882 C C . PRO A 1 239 ? -7.129 -48.312 -6.531 1 96.75 239 PRO A C 1
ATOM 1884 O O . PRO A 1 239 ? -6.414 -49.281 -6.246 1 96.75 239 PRO A O 1
ATOM 1887 N N . THR A 1 240 ? -7.336 -47.938 -7.707 1 96.81 240 THR A N 1
ATOM 1888 C CA . THR A 1 240 ? -6.629 -48.5 -8.867 1 96.81 240 THR A CA 1
ATOM 1889 C C . THR A 1 240 ? -5.816 -47.406 -9.555 1 96.81 240 THR A C 1
ATOM 1891 O O . THR A 1 240 ? -6.25 -46.25 -9.633 1 96.81 240 THR A O 1
ATOM 1894 N N . THR A 1 241 ? -4.68 -47.812 -10.086 1 97.75 241 THR A N 1
ATOM 1895 C CA . THR A 1 241 ? -3.781 -46.844 -10.719 1 97.75 241 THR A CA 1
ATOM 1896 C C . THR A 1 241 ? -4.387 -46.312 -12.008 1 97.75 241 THR A C 1
ATOM 1898 O O . THR A 1 241 ? -5.062 -47.031 -12.734 1 97.75 241 THR A O 1
ATOM 1901 N N . ALA A 1 242 ? -4.176 -45.062 -12.195 1 97.94 242 ALA A N 1
ATOM 1902 C CA . ALA A 1 242 ? -4.551 -44.469 -13.469 1 97.94 242 ALA A CA 1
ATOM 1903 C C . ALA A 1 242 ? -3.367 -44.438 -14.43 1 97.94 242 ALA A C 1
ATOM 1905 O O . ALA A 1 242 ? -3.51 -44 -15.586 1 97.94 242 ALA A O 1
ATOM 1906 N N . CYS A 1 243 ? -2.178 -44.875 -13.969 1 98 243 CYS A N 1
ATOM 1907 C CA . CYS A 1 243 ? -1.003 -44.938 -14.828 1 98 243 CYS A CA 1
ATOM 1908 C C . CYS A 1 243 ? -1.247 -45.812 -16.047 1 98 243 CYS A C 1
ATOM 1910 O O . CYS A 1 243 ? -1.886 -46.875 -15.93 1 98 243 CYS A O 1
ATOM 1912 N N . ASN A 1 244 ? -0.811 -45.375 -17.172 1 97.06 244 ASN A N 1
ATOM 1913 C CA . ASN A 1 244 ? -0.904 -46.125 -18.438 1 97.06 244 ASN A CA 1
ATOM 1914 C C . ASN A 1 244 ? 0.248 -45.781 -19.375 1 97.06 244 ASN A C 1
ATOM 1916 O O . ASN A 1 244 ? 1.237 -45.156 -18.953 1 97.06 244 ASN A O 1
ATOM 1920 N N . LYS A 1 245 ? 0.166 -46.25 -20.578 1 97.19 245 LYS A N 1
ATOM 1921 C CA . LYS A 1 245 ? 1.243 -46.031 -21.547 1 97.19 245 LYS A CA 1
ATOM 1922 C C . LYS A 1 245 ? 1.495 -44.562 -21.781 1 97.19 245 LYS A C 1
ATOM 1924 O O . LYS A 1 245 ? 2.643 -44.125 -21.938 1 97.19 245 LYS A O 1
ATOM 1929 N N . LEU A 1 246 ? 0.488 -43.812 -21.812 1 98.38 246 LEU A N 1
ATOM 1930 C CA . LEU A 1 246 ? 0.612 -42.375 -22.078 1 98.38 246 LEU A CA 1
ATOM 1931 C C . LEU A 1 246 ? 1.316 -41.688 -20.922 1 98.38 246 LEU A C 1
ATOM 1933 O O . LEU A 1 246 ? 1.982 -40.656 -21.109 1 98.38 246 LEU A O 1
ATOM 1937 N N . THR A 1 247 ? 1.14 -42.188 -19.656 1 98.62 247 THR A N 1
ATOM 1938 C CA . THR A 1 247 ? 1.897 -41.656 -18.531 1 98.62 247 THR A CA 1
ATOM 1939 C C . THR A 1 247 ? 3.396 -41.719 -18.812 1 98.62 247 THR A C 1
ATOM 1941 O O . THR A 1 247 ? 4.102 -40.719 -18.641 1 98.62 247 THR A O 1
ATOM 1944 N N . LEU A 1 248 ? 3.799 -42.844 -19.281 1 98.44 248 LEU A N 1
ATOM 1945 C CA . LEU A 1 248 ? 5.203 -43.062 -19.594 1 98.44 248 LEU A CA 1
ATOM 1946 C C . LEU A 1 248 ? 5.656 -42.125 -20.734 1 98.44 248 LEU A C 1
ATOM 1948 O O . LEU A 1 248 ? 6.746 -41.562 -20.672 1 98.44 248 LEU A O 1
ATOM 1952 N N . LEU A 1 249 ? 4.879 -42 -21.75 1 98.5 249 LEU A N 1
ATOM 1953 C CA . LEU A 1 249 ? 5.242 -41.188 -22.906 1 98.5 249 LEU A CA 1
ATOM 1954 C C . LEU A 1 249 ? 5.34 -39.719 -22.531 1 98.5 249 LEU A C 1
ATOM 1956 O O . LEU A 1 249 ? 6.176 -39 -23.078 1 98.5 249 LEU A O 1
ATOM 1960 N N . CYS A 1 250 ? 4.461 -39.25 -21.672 1 98.31 250 CYS A N 1
ATOM 1961 C CA . CYS A 1 250 ? 4.547 -37.875 -21.188 1 98.31 250 CYS A CA 1
ATOM 1962 C C . CYS A 1 250 ? 5.855 -37.625 -20.453 1 98.31 250 CYS A C 1
ATOM 1964 O O . CYS A 1 250 ? 6.484 -36.594 -20.609 1 98.31 250 CYS A O 1
ATOM 1966 N N . LEU A 1 251 ? 6.227 -38.531 -19.609 1 98.19 251 LEU A N 1
ATOM 1967 C CA . LEU A 1 251 ? 7.492 -38.438 -18.891 1 98.19 251 LEU A CA 1
ATOM 1968 C C . LEU A 1 251 ? 8.664 -38.375 -19.859 1 98.19 251 LEU A C 1
ATOM 1970 O O . LEU A 1 251 ? 9.609 -37.625 -19.656 1 98.19 251 LEU A O 1
ATOM 1974 N N . LYS A 1 252 ? 8.586 -39.156 -20.906 1 97.69 252 LYS A N 1
ATOM 1975 C CA . LYS A 1 252 ? 9.633 -39.156 -21.922 1 97.69 252 LYS A CA 1
ATOM 1976 C C . LYS A 1 252 ? 9.703 -37.812 -22.656 1 97.69 252 LYS A C 1
ATOM 1978 O O . LYS A 1 252 ? 10.789 -37.312 -22.938 1 97.69 252 LYS A O 1
ATOM 1983 N N . SER A 1 253 ? 8.547 -37.312 -22.984 1 97 253 SER A N 1
ATOM 1984 C CA . SER A 1 253 ? 8.523 -36 -23.625 1 97 253 SER A CA 1
ATOM 1985 C C . SER A 1 253 ? 9.188 -34.938 -22.734 1 97 253 SER A C 1
ATOM 1987 O O . SER A 1 253 ? 9.961 -34.094 -23.234 1 97 253 SER A O 1
ATOM 1989 N N . SER A 1 254 ? 8.82 -34.969 -21.484 1 95.38 254 SER A N 1
ATOM 1990 C CA . SER A 1 254 ? 9.391 -34 -20.547 1 95.38 254 SER A CA 1
ATOM 1991 C C . SER A 1 254 ? 10.906 -34.156 -20.453 1 95.38 254 SER A C 1
ATOM 1993 O O . SER A 1 254 ? 11.617 -33.156 -20.312 1 95.38 254 SER A O 1
ATOM 1995 N N . ARG A 1 255 ? 11.398 -35.312 -20.5 1 94.81 255 ARG A N 1
ATOM 1996 C CA . ARG A 1 255 ? 12.828 -35.594 -20.391 1 94.81 255 ARG A CA 1
ATOM 1997 C C . ARG A 1 255 ? 13.562 -35.156 -21.656 1 94.81 255 ARG A C 1
ATOM 1999 O O . ARG A 1 255 ? 14.656 -34.594 -21.578 1 94.81 255 ARG A O 1
ATOM 2006 N N . ARG A 1 256 ? 12.977 -35.281 -22.766 1 91.38 256 ARG A N 1
ATOM 2007 C CA . ARG A 1 256 ? 13.641 -35.125 -24.047 1 91.38 256 ARG A CA 1
ATOM 2008 C C . ARG A 1 256 ? 13.602 -33.656 -24.516 1 91.38 256 ARG A C 1
ATOM 2010 O O . ARG A 1 256 ? 14.469 -33.219 -25.266 1 91.38 256 ARG A O 1
ATOM 2017 N N . ILE A 1 257 ? 12.562 -33.031 -24.172 1 91.88 257 ILE A N 1
ATOM 2018 C CA . ILE A 1 257 ? 12.359 -31.672 -24.656 1 91.88 257 ILE A CA 1
ATOM 2019 C C . ILE A 1 257 ? 12.641 -30.672 -23.547 1 91.88 257 ILE A C 1
ATOM 2021 O O . ILE A 1 257 ? 11.859 -30.562 -22.594 1 91.88 257 ILE A O 1
ATOM 2025 N N . PRO A 1 258 ? 13.711 -29.938 -23.641 1 83.75 258 PRO A N 1
ATOM 2026 C CA . PRO A 1 258 ? 14.172 -29.094 -22.531 1 83.75 258 PRO A CA 1
ATOM 2027 C C . PRO A 1 258 ? 13.461 -27.75 -22.484 1 83.75 258 PRO A C 1
ATOM 2029 O O . PRO A 1 258 ? 14.102 -26.703 -22.562 1 83.75 258 PRO A O 1
ATOM 2032 N N . THR A 1 259 ? 12.164 -27.766 -22.266 1 87.44 259 THR A N 1
ATOM 2033 C CA . THR A 1 259 ? 11.375 -26.547 -22.125 1 87.44 259 THR A CA 1
ATOM 2034 C C . THR A 1 259 ? 10.828 -26.422 -20.703 1 87.44 259 THR A C 1
ATOM 2036 O O . THR A 1 259 ? 10.773 -27.391 -19.969 1 87.44 259 THR A O 1
ATOM 2039 N N . ASN A 1 260 ? 10.609 -25.203 -20.328 1 87.94 260 ASN A N 1
ATOM 2040 C CA . ASN A 1 260 ? 10.125 -24.984 -18.969 1 87.94 260 ASN A CA 1
ATOM 2041 C C . ASN A 1 260 ? 8.617 -25.219 -18.875 1 87.94 260 ASN A C 1
ATOM 2043 O O . ASN A 1 260 ? 8.094 -25.453 -17.781 1 87.94 260 ASN A O 1
ATOM 2047 N N . ALA A 1 261 ? 7.895 -25.078 -19.906 1 87.38 261 ALA A N 1
ATOM 2048 C CA . ALA A 1 261 ? 6.465 -25.375 -19.984 1 87.38 261 ALA A CA 1
ATOM 2049 C C . ALA A 1 261 ? 6.191 -26.453 -21.047 1 87.38 261 ALA A C 1
ATOM 2051 O O . ALA A 1 261 ? 6.891 -26.531 -22.062 1 87.38 261 ALA A O 1
ATOM 2052 N N . PRO A 1 262 ? 5.191 -27.234 -20.984 1 92.19 262 PRO A N 1
ATOM 2053 C CA . PRO A 1 262 ? 4.332 -27.375 -19.797 1 92.19 262 PRO A CA 1
ATOM 2054 C C . PRO A 1 262 ? 5.062 -27.969 -18.609 1 92.19 262 PRO A C 1
ATOM 2056 O O . PRO A 1 262 ? 6.004 -28.75 -18.781 1 92.19 262 PRO A O 1
ATOM 2059 N N . CYS A 1 263 ? 4.617 -27.531 -17.469 1 93.44 263 CYS A N 1
ATOM 2060 C CA . CYS A 1 263 ? 5.086 -28.219 -16.266 1 93.44 263 CYS A CA 1
ATOM 2061 C C . CYS A 1 263 ? 4.406 -29.562 -16.094 1 93.44 263 CYS A C 1
ATOM 2063 O O . CYS A 1 263 ? 3.199 -29.688 -16.312 1 93.44 263 CYS A O 1
ATOM 2065 N N . LEU A 1 264 ? 5.207 -30.5 -15.812 1 96.25 264 LEU A N 1
ATOM 2066 C CA . LEU A 1 264 ? 4.668 -31.844 -15.656 1 96.25 264 LEU A CA 1
ATOM 2067 C C . LEU A 1 264 ? 4.621 -32.25 -14.188 1 96.25 264 LEU A C 1
ATOM 2069 O O . LEU A 1 264 ? 5.598 -32.062 -13.461 1 96.25 264 LEU A O 1
ATOM 2073 N N . SER A 1 265 ? 3.52 -32.75 -13.773 1 97.06 265 SER A N 1
ATOM 2074 C CA . SER A 1 265 ? 3.334 -33.312 -12.438 1 97.06 265 SER A CA 1
ATOM 2075 C C . SER A 1 265 ? 2.998 -34.781 -12.492 1 97.06 265 SER A C 1
ATOM 2077 O O . SER A 1 265 ? 2.199 -35.219 -13.328 1 97.06 265 SER A O 1
ATOM 2079 N N . LEU A 1 266 ? 3.639 -35.5 -11.703 1 98.5 266 LEU A N 1
ATOM 2080 C CA . LEU A 1 266 ? 3.342 -36.938 -11.562 1 98.5 266 LEU A CA 1
ATOM 2081 C C . LEU A 1 266 ? 2.738 -37.219 -10.195 1 98.5 266 LEU A C 1
ATOM 2083 O O . LEU A 1 266 ? 3.328 -36.875 -9.164 1 98.5 266 LEU A O 1
ATOM 2087 N N . ARG A 1 267 ? 1.61 -37.781 -10.188 1 98.75 267 ARG A N 1
ATOM 2088 C CA . ARG A 1 267 ? 0.953 -38.219 -8.961 1 98.75 267 ARG A CA 1
ATOM 2089 C C . ARG A 1 267 ? 1.404 -39.625 -8.555 1 98.75 267 ARG A C 1
ATOM 2091 O O . ARG A 1 267 ? 1.184 -40.562 -9.289 1 98.75 267 ARG A O 1
ATOM 2098 N N . LEU A 1 268 ? 2.031 -39.688 -7.438 1 98.75 268 LEU A N 1
ATOM 2099 C CA . LEU A 1 268 ? 2.523 -40.969 -6.918 1 98.75 268 LEU A CA 1
ATOM 2100 C C . LEU A 1 268 ? 1.49 -41.625 -6.004 1 98.75 268 LEU A C 1
ATOM 2102 O O . LEU A 1 268 ? 0.625 -40.938 -5.453 1 98.75 268 LEU A O 1
ATOM 2106 N N . HIS A 1 269 ? 1.575 -42.938 -5.883 1 98.44 269 HIS A N 1
ATOM 2107 C CA . HIS A 1 269 ? 0.783 -43.75 -4.965 1 98.44 269 HIS A CA 1
ATOM 2108 C C . HIS A 1 269 ? 1.488 -45.062 -4.645 1 98.44 269 HIS A C 1
ATOM 2110 O O . HIS A 1 269 ? 2.52 -45.375 -5.242 1 98.44 269 HIS A O 1
ATOM 2116 N N . LYS A 1 270 ? 0.935 -45.75 -3.729 1 96.5 270 LYS A N 1
ATOM 2117 C CA . LYS A 1 270 ? 1.49 -47.062 -3.373 1 96.5 270 LYS A CA 1
ATOM 2118 C C . LYS A 1 270 ? 1.492 -48 -4.574 1 96.5 270 LYS A C 1
ATOM 2120 O O . LYS A 1 270 ? 0.53 -48.031 -5.344 1 96.5 270 LYS A O 1
ATOM 2125 N N . ASN A 1 271 ? 2.594 -48.719 -4.781 1 94.56 271 ASN A N 1
ATOM 2126 C CA . ASN A 1 271 ? 2.771 -49.719 -5.812 1 94.56 271 ASN A CA 1
ATOM 2127 C C . ASN A 1 271 ? 2.762 -49.125 -7.211 1 94.56 271 ASN A C 1
ATOM 2129 O O . ASN A 1 271 ? 2.104 -49.625 -8.117 1 94.56 271 ASN A O 1
ATOM 2133 N N . MET A 1 272 ? 3.438 -48.094 -7.367 1 97.38 272 MET A N 1
ATOM 2134 C CA . MET A 1 272 ? 3.648 -47.5 -8.68 1 97.38 272 MET A CA 1
ATOM 2135 C C . MET A 1 272 ? 4.246 -48.5 -9.648 1 97.38 272 MET A C 1
ATOM 2137 O O . MET A 1 272 ? 5.086 -49.312 -9.266 1 97.38 272 MET A O 1
ATOM 2141 N N . PRO A 1 273 ? 3.836 -48.438 -10.938 1 97.5 273 PRO A N 1
ATOM 2142 C CA . PRO A 1 273 ? 4.566 -49.25 -11.914 1 97.5 273 PRO A CA 1
ATOM 2143 C C . PRO A 1 273 ? 6.051 -48.906 -11.977 1 97.5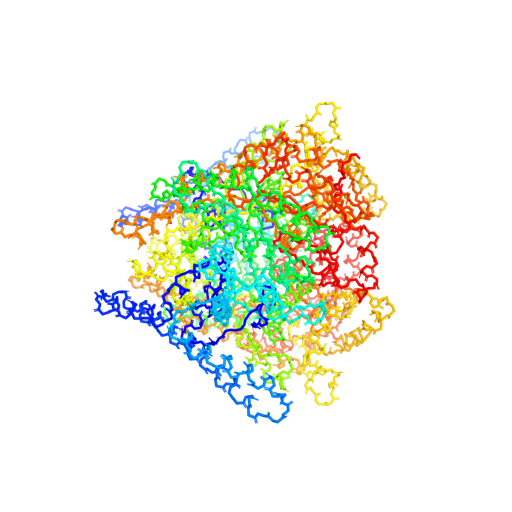 273 PRO A C 1
ATOM 2145 O O . PRO A 1 273 ? 6.414 -47.719 -11.984 1 97.5 273 PRO A O 1
ATOM 2148 N N . GLU A 1 274 ? 6.867 -49.906 -12.07 1 97.31 274 GLU A N 1
ATOM 2149 C CA . GLU A 1 274 ? 8.32 -49.75 -12 1 97.31 274 GLU A CA 1
ATOM 2150 C C . GLU A 1 274 ? 8.836 -48.906 -13.164 1 97.31 274 GLU A C 1
ATOM 2152 O O . GLU A 1 274 ? 9.742 -48.094 -13 1 97.31 274 GLU A O 1
ATOM 2157 N N . ASN A 1 275 ? 8.344 -49.125 -14.312 1 97.62 275 ASN A N 1
ATOM 2158 C CA . ASN A 1 275 ? 8.805 -48.406 -15.492 1 97.62 275 ASN A CA 1
ATOM 2159 C C . ASN A 1 275 ? 8.508 -46.906 -15.383 1 97.62 275 ASN A C 1
ATOM 2161 O O . ASN A 1 275 ? 9.25 -46.094 -15.898 1 97.62 275 ASN A O 1
ATOM 2165 N N . ILE A 1 276 ? 7.387 -46.562 -14.773 1 98.44 276 ILE A N 1
ATOM 2166 C CA . ILE A 1 276 ? 7.035 -45.188 -14.562 1 98.44 276 ILE A CA 1
ATOM 2167 C C . ILE A 1 276 ? 8.008 -44.531 -13.57 1 98.44 276 ILE A C 1
ATOM 2169 O O . ILE A 1 276 ? 8.5 -43.438 -13.805 1 98.44 276 ILE A O 1
ATOM 2173 N N . LEU A 1 277 ? 8.32 -45.188 -12.469 1 98.25 277 LEU A N 1
ATOM 2174 C CA . LEU A 1 277 ? 9.258 -44.688 -11.477 1 98.25 277 LEU A CA 1
ATOM 2175 C C . LEU A 1 277 ? 10.641 -44.469 -12.094 1 98.25 277 LEU A C 1
ATOM 2177 O O . LEU A 1 277 ? 11.297 -43.469 -11.82 1 98.25 277 LEU A O 1
ATOM 2181 N N . GLN A 1 278 ? 11.031 -45.406 -12.867 1 97.88 278 GLN A N 1
ATOM 2182 C CA . GLN A 1 278 ? 12.336 -45.344 -13.508 1 97.88 278 GLN A CA 1
ATOM 2183 C C . GLN A 1 278 ? 12.414 -44.156 -14.461 1 97.88 278 GLN A C 1
ATOM 2185 O O . GLN A 1 278 ? 13.398 -43.406 -14.445 1 97.88 278 GLN A O 1
ATOM 2190 N N . GLU A 1 279 ? 11.391 -44.031 -15.312 1 97.81 279 GLU A N 1
ATOM 2191 C CA . GLU A 1 279 ? 11.391 -42.906 -16.266 1 97.81 279 GLU A CA 1
ATOM 2192 C C . GLU A 1 279 ? 11.312 -41.562 -15.539 1 97.81 279 GLU A C 1
ATOM 2194 O O . GLU A 1 279 ? 11.922 -40.594 -15.969 1 97.81 279 GLU A O 1
ATOM 2199 N N . ALA A 1 280 ? 10.523 -41.531 -14.484 1 98 280 ALA A N 1
ATOM 2200 C CA . ALA A 1 280 ? 10.445 -40.312 -13.688 1 98 280 ALA A CA 1
ATOM 2201 C C . ALA A 1 280 ? 11.812 -39.938 -13.125 1 98 280 ALA A C 1
ATOM 2203 O O . ALA A 1 280 ? 12.188 -38.75 -13.125 1 98 280 ALA A O 1
ATOM 2204 N N . THR A 1 281 ? 12.539 -40.875 -12.633 1 97.75 281 THR A N 1
ATOM 2205 C CA . THR A 1 281 ? 13.875 -40.688 -12.086 1 97.75 281 THR A CA 1
ATOM 2206 C C . THR A 1 281 ? 14.805 -40.094 -13.148 1 97.75 281 THR A C 1
ATOM 2208 O O . THR A 1 281 ? 15.516 -39.125 -12.891 1 97.75 281 THR A O 1
ATOM 2211 N N . ARG A 1 282 ? 14.773 -40.656 -14.305 1 96.69 282 ARG A N 1
ATOM 2212 C CA . ARG A 1 282 ? 15.617 -40.219 -15.398 1 96.69 282 ARG A CA 1
ATOM 2213 C C . ARG A 1 282 ? 15.25 -38.781 -15.82 1 96.69 282 ARG A C 1
ATOM 2215 O O . ARG A 1 282 ? 16.125 -37.969 -16.125 1 96.69 282 ARG A O 1
ATOM 2222 N N . ALA A 1 283 ? 13.969 -38.594 -15.875 1 95.75 283 ALA A N 1
ATOM 2223 C CA . ALA A 1 283 ? 13.5 -37.25 -16.25 1 95.75 283 ALA A CA 1
ATOM 2224 C C . ALA A 1 283 ? 14.016 -36.219 -15.258 1 95.75 283 ALA A C 1
ATOM 2226 O O . ALA A 1 283 ? 14.469 -35.156 -15.672 1 95.75 283 ALA A O 1
ATOM 2227 N N . LEU A 1 284 ? 13.969 -36.469 -14.008 1 95.75 284 LEU A N 1
ATOM 2228 C CA . LEU A 1 284 ? 14.438 -35.562 -12.984 1 95.75 284 LEU A CA 1
ATOM 2229 C C . LEU A 1 284 ? 15.93 -35.281 -13.125 1 95.75 284 LEU A C 1
ATOM 2231 O O . LEU A 1 284 ? 16.375 -34.125 -13.016 1 95.75 284 LEU A O 1
ATOM 2235 N N . LEU A 1 285 ? 16.672 -36.25 -13.398 1 94.75 285 LEU A N 1
ATOM 2236 C CA . LEU A 1 285 ? 18.125 -36.156 -13.461 1 94.75 285 LEU A CA 1
ATOM 2237 C C . LEU A 1 285 ? 18.562 -35.531 -14.781 1 94.75 285 LEU A C 1
ATOM 2239 O O . LEU A 1 285 ? 19.734 -35.156 -14.938 1 94.75 285 LEU A O 1
ATOM 2243 N N . SER A 1 286 ? 17.609 -35.344 -15.695 1 89.44 286 SER A N 1
ATOM 2244 C CA . SER A 1 286 ? 17.938 -34.719 -16.969 1 89.44 286 SER A CA 1
ATOM 2245 C C . SER A 1 286 ? 18.125 -33.219 -16.828 1 89.44 286 SER A C 1
ATOM 2247 O O . SER A 1 286 ? 18.625 -32.562 -17.734 1 89.44 286 SER A O 1
ATOM 2249 N N . GLY A 1 287 ? 17.812 -32.688 -15.594 1 80.56 287 GLY A N 1
ATOM 2250 C CA . GLY A 1 287 ? 18.047 -31.297 -15.336 1 80.56 287 GLY A CA 1
ATOM 2251 C C . GLY A 1 287 ? 16.828 -30.422 -15.625 1 80.56 287 GLY A C 1
ATOM 2252 O O . GLY A 1 287 ? 16.906 -29.203 -15.609 1 80.56 287 GLY A O 1
ATOM 2253 N N . GLY A 1 288 ? 15.664 -30.922 -15.875 1 75.5 288 GLY A N 1
ATOM 2254 C CA . GLY A 1 288 ? 14.484 -30.156 -16.25 1 75.5 288 GLY A CA 1
ATOM 2255 C C . GLY A 1 288 ? 13.602 -29.797 -15.07 1 75.5 288 GLY A C 1
ATOM 2256 O O . GLY A 1 288 ? 12.625 -29.062 -15.227 1 75.5 288 GLY A O 1
ATOM 2257 N N . ALA A 1 289 ? 13.922 -30.281 -13.969 1 87.38 289 ALA A N 1
ATOM 2258 C CA . ALA A 1 289 ? 13.172 -30.062 -12.734 1 87.38 289 ALA A CA 1
ATOM 2259 C C . ALA A 1 289 ? 11.75 -30.594 -12.852 1 87.38 289 ALA A C 1
ATOM 2261 O O . ALA A 1 289 ? 10.828 -30.078 -12.219 1 87.38 289 ALA A O 1
ATOM 2262 N N . HIS A 1 290 ? 11.391 -31.406 -13.727 1 92.38 290 HIS A N 1
ATOM 2263 C CA . HIS A 1 290 ? 10.148 -32.125 -13.906 1 92.38 290 HIS A CA 1
ATOM 2264 C C . HIS A 1 290 ? 10.375 -33.656 -13.812 1 92.38 290 HIS A C 1
ATOM 2266 O O . HIS A 1 290 ? 11.43 -34.125 -14.219 1 92.38 290 HIS A O 1
ATOM 2272 N N . PRO A 1 291 ? 9.391 -34.375 -13.43 1 95.56 291 PRO A N 1
ATOM 2273 C CA . PRO A 1 291 ? 8.078 -33.969 -12.914 1 95.56 291 PRO A CA 1
ATOM 2274 C C . PRO A 1 291 ? 8.133 -33.531 -11.453 1 95.56 291 PRO A C 1
ATOM 2276 O O . PRO A 1 291 ? 9.062 -33.875 -10.727 1 95.56 291 PRO A O 1
ATOM 2279 N N . ILE A 1 292 ? 7.16 -32.75 -11.094 1 95.62 292 ILE A N 1
ATOM 2280 C CA . ILE A 1 292 ? 6.883 -32.594 -9.672 1 95.62 292 ILE A CA 1
ATOM 2281 C C . ILE A 1 292 ? 6.195 -33.844 -9.141 1 95.62 292 ILE A C 1
ATOM 2283 O O . ILE A 1 292 ? 5.441 -34.5 -9.859 1 95.62 292 ILE A O 1
ATOM 2287 N N . LEU A 1 293 ? 6.465 -34.188 -7.949 1 97.75 293 LEU A N 1
ATOM 2288 C CA . LEU A 1 293 ? 5.961 -35.438 -7.395 1 97.75 293 LEU A CA 1
ATOM 2289 C C . LEU A 1 293 ? 4.926 -35.156 -6.305 1 97.75 293 LEU A C 1
ATOM 2291 O O . LEU A 1 293 ? 5.273 -34.75 -5.203 1 97.75 293 LEU A O 1
ATOM 2295 N N . MET A 1 294 ? 3.711 -35.469 -6.598 1 98.06 294 MET A N 1
ATOM 2296 C CA . MET A 1 294 ? 2.607 -35.375 -5.648 1 98.06 294 MET A CA 1
ATOM 2297 C C . MET A 1 294 ? 2.252 -36.75 -5.078 1 98.06 294 MET A C 1
ATOM 2299 O O . MET A 1 294 ? 2.539 -37.781 -5.695 1 98.06 294 MET A O 1
ATOM 2303 N N . HIS A 1 295 ? 1.598 -36.75 -3.943 1 98.44 295 HIS A N 1
ATOM 2304 C CA . HIS A 1 295 ? 1.318 -38.031 -3.316 1 98.44 295 HIS A CA 1
ATOM 2305 C C . HIS A 1 295 ? -0.176 -38.219 -3.078 1 98.44 295 HIS A C 1
ATOM 2307 O O . HIS A 1 295 ? -0.748 -37.594 -2.184 1 98.44 295 HIS A O 1
ATOM 2313 N N . ASP A 1 296 ? -0.771 -39.188 -3.717 1 98.5 296 ASP A N 1
ATOM 2314 C CA . ASP A 1 296 ? -2.215 -39.406 -3.68 1 98.5 296 ASP A CA 1
ATOM 2315 C C . ASP A 1 296 ? -2.672 -39.844 -2.287 1 98.5 296 ASP A C 1
ATOM 2317 O O . ASP A 1 296 ? -3.729 -39.438 -1.815 1 98.5 296 ASP A O 1
ATOM 2321 N N . ASP A 1 297 ? -1.928 -40.656 -1.655 1 98.06 297 ASP A N 1
ATOM 2322 C CA . ASP A 1 297 ? -2.338 -41.188 -0.363 1 98.06 297 ASP A CA 1
ATOM 2323 C C . ASP A 1 297 ? -2.324 -40.125 0.714 1 98.06 297 ASP A C 1
ATOM 2325 O O . ASP A 1 297 ? -2.83 -40.312 1.818 1 98.06 297 ASP A O 1
ATOM 2329 N N . ARG A 1 298 ? -1.832 -39 0.463 1 98.38 298 ARG A N 1
ATOM 2330 C CA . ARG A 1 298 ? -1.816 -37.875 1.378 1 98.38 298 ARG A CA 1
ATOM 2331 C C . ARG A 1 298 ? -2.77 -36.781 0.909 1 98.38 298 ARG A C 1
ATOM 2333 O O . ARG A 1 298 ? -3.611 -36.312 1.679 1 98.38 298 ARG A O 1
ATOM 2340 N N . LEU A 1 299 ? -2.779 -36.438 -0.344 1 98.5 299 LEU A N 1
ATOM 2341 C CA . LEU A 1 299 ? -3.535 -35.281 -0.869 1 98.5 299 LEU A CA 1
ATOM 2342 C C . LEU A 1 299 ? -5.012 -35.656 -1.02 1 98.5 299 LEU A C 1
ATOM 2344 O O . LEU A 1 299 ? -5.879 -34.781 -0.847 1 98.5 299 LEU A O 1
ATOM 2348 N N . VAL A 1 300 ? -5.359 -36.938 -1.391 1 98.31 300 VAL A N 1
ATOM 2349 C CA . VAL A 1 300 ? -6.758 -37.312 -1.573 1 98.31 300 VAL A CA 1
ATOM 2350 C C . VAL A 1 300 ? -7.508 -37.156 -0.253 1 98.31 300 VAL A C 1
ATOM 2352 O O . VAL A 1 300 ? -8.516 -36.438 -0.181 1 98.31 300 VAL A O 1
ATOM 2355 N N . PRO A 1 301 ? -7 -37.781 0.842 1 97.75 301 PRO A N 1
ATOM 2356 C CA . PRO A 1 301 ? -7.691 -37.562 2.109 1 97.75 301 PRO A CA 1
ATOM 2357 C C . PRO A 1 301 ? -7.656 -36.094 2.533 1 97.75 301 PRO A C 1
ATOM 2359 O O . PRO A 1 301 ? -8.609 -35.594 3.15 1 97.75 301 PRO A O 1
ATOM 2362 N N . SER A 1 302 ? -6.59 -35.406 2.287 1 98 302 SER A N 1
ATOM 2363 C CA . SER A 1 302 ? -6.473 -33.969 2.607 1 98 302 SER A CA 1
ATOM 2364 C C . SER A 1 302 ? -7.586 -33.156 1.947 1 98 302 SER A C 1
ATOM 2366 O O . SER A 1 302 ? -8.18 -32.281 2.578 1 98 302 SER A O 1
ATOM 2368 N N . LEU A 1 303 ? -7.844 -33.406 0.699 1 98.12 303 LEU A N 1
ATOM 2369 C CA . LEU A 1 303 ? -8.875 -32.688 -0.056 1 98.12 303 LEU A CA 1
ATOM 2370 C C . LEU A 1 303 ? -10.266 -33.062 0.457 1 98.12 303 LEU A C 1
ATOM 2372 O O . LEU A 1 303 ? -11.141 -32.188 0.55 1 98.12 303 LEU A O 1
ATOM 2376 N N . MET A 1 304 ? -10.461 -34.312 0.758 1 97.56 304 MET A N 1
ATOM 2377 C CA . MET A 1 304 ? -11.734 -34.75 1.336 1 97.56 304 MET A CA 1
ATOM 2378 C C . MET A 1 304 ? -12.008 -34 2.645 1 97.56 304 MET A C 1
ATOM 2380 O O . MET A 1 304 ? -13.117 -33.531 2.869 1 97.56 304 MET A O 1
ATOM 2384 N N . ASN A 1 305 ? -10.953 -33.844 3.441 1 96.88 305 ASN A N 1
ATOM 2385 C CA . ASN A 1 305 ? -11.07 -33.188 4.738 1 96.88 305 ASN A CA 1
ATOM 2386 C C . ASN A 1 305 ? -11.273 -31.672 4.59 1 96.88 305 ASN A C 1
ATOM 2388 O O . ASN A 1 305 ? -11.609 -30.984 5.555 1 96.88 305 ASN A O 1
ATOM 2392 N N . SER A 1 306 ? -11.102 -31.156 3.438 1 96.75 306 SER A N 1
ATOM 2393 C CA . SER A 1 306 ? -11.203 -29.719 3.197 1 96.75 306 SER A CA 1
ATOM 2394 C C . SER A 1 306 ? -12.633 -29.312 2.84 1 96.75 306 SER A C 1
ATOM 2396 O O . SER A 1 306 ? -12.953 -28.125 2.787 1 96.75 306 SER A O 1
ATOM 2398 N N . GLY A 1 307 ? -13.453 -30.281 2.561 1 94.12 307 GLY A N 1
ATOM 2399 C CA . GLY A 1 307 ? -14.859 -30.016 2.307 1 94.12 307 GLY A CA 1
ATOM 2400 C C . GLY A 1 307 ? -15.617 -29.578 3.549 1 94.12 307 GLY A C 1
ATOM 2401 O O . GLY A 1 307 ? -15.102 -29.672 4.664 1 94.12 307 GLY A O 1
ATOM 2402 N N . SER A 1 308 ? -16.734 -28.969 3.367 1 86.94 308 SER A N 1
ATOM 2403 C CA . SER A 1 308 ? -17.625 -28.594 4.461 1 86.94 308 SER A CA 1
ATOM 2404 C C . SER A 1 308 ? -18.812 -29.547 4.57 1 86.94 308 SER A C 1
ATOM 2406 O O . SER A 1 308 ? -19.078 -30.312 3.639 1 86.94 308 SER A O 1
ATOM 2408 N N . PRO A 1 309 ? -19.453 -29.422 5.738 1 81.12 309 PRO A N 1
ATOM 2409 C CA . PRO A 1 309 ? -20.656 -30.266 5.836 1 81.12 309 PRO A CA 1
ATOM 2410 C C . PRO A 1 309 ? -21.688 -29.969 4.762 1 81.12 309 PRO A C 1
ATOM 2412 O O . PRO A 1 309 ? -22.344 -30.875 4.254 1 81.12 309 PRO A O 1
ATOM 2415 N N . ASP A 1 310 ? -21.734 -28.719 4.363 1 82.62 310 ASP A N 1
ATOM 2416 C CA . ASP A 1 310 ? -22.688 -28.328 3.338 1 82.62 310 ASP A CA 1
ATOM 2417 C C . ASP A 1 310 ? -22.234 -28.781 1.953 1 82.62 310 ASP A C 1
ATOM 2419 O O . ASP A 1 310 ? -23.062 -29.016 1.072 1 82.62 310 ASP A O 1
ATOM 2423 N N . VAL A 1 311 ? -21.016 -28.859 1.784 1 92 311 VAL A N 1
ATOM 2424 C CA . VAL A 1 311 ? -20.438 -29.234 0.495 1 92 311 VAL A CA 1
ATOM 2425 C C . VAL A 1 311 ? -19.281 -30.203 0.706 1 92 311 VAL A C 1
ATOM 2427 O O . VAL A 1 311 ? -18.109 -29.828 0.561 1 92 311 VAL A O 1
ATOM 2430 N N . PRO A 1 312 ? -19.578 -31.438 0.921 1 95.12 312 PRO A N 1
ATOM 2431 C CA . PRO A 1 312 ? -18.5 -32.438 1.077 1 95.12 312 PRO A CA 1
ATOM 2432 C C . PRO A 1 312 ? -17.797 -32.75 -0.237 1 95.12 312 PRO A C 1
ATOM 2434 O O . PRO A 1 312 ? -18.391 -32.625 -1.309 1 95.12 312 PRO A O 1
ATOM 2437 N N . VAL A 1 313 ? -16.594 -33.125 -0.169 1 97.25 313 VAL A N 1
ATOM 2438 C CA . VAL A 1 313 ? -15.82 -33.562 -1.322 1 97.25 313 VAL A CA 1
ATOM 2439 C C . VAL A 1 313 ? -15.867 -35.094 -1.414 1 97.25 313 VAL A C 1
ATOM 2441 O O . VAL A 1 313 ? -15.438 -35.812 -0.494 1 97.25 313 VAL A O 1
ATOM 2444 N N . SER A 1 314 ? -16.312 -35.562 -2.467 1 96.38 314 SER A N 1
ATOM 2445 C CA . SER A 1 314 ? -16.406 -37 -2.639 1 96.38 314 SER A CA 1
ATOM 2446 C C . SER A 1 314 ? -15.039 -37.625 -2.912 1 96.38 314 SER A C 1
ATOM 2448 O O . SER A 1 314 ? -14.102 -36.906 -3.293 1 96.38 314 SER A O 1
ATOM 2450 N N . LEU A 1 315 ? -14.922 -38.938 -2.68 1 97.94 315 LEU A N 1
ATOM 2451 C CA . LEU A 1 315 ? -13.688 -39.656 -2.969 1 97.94 315 LEU A CA 1
ATOM 2452 C C . LEU A 1 315 ? -13.328 -39.562 -4.449 1 97.94 315 LEU A C 1
ATOM 2454 O O . LEU A 1 315 ? -12.18 -39.312 -4.801 1 97.94 315 LEU A O 1
ATOM 2458 N N . ALA A 1 316 ? -14.281 -39.75 -5.32 1 98.12 316 ALA A N 1
ATOM 2459 C CA . ALA A 1 316 ? -14.07 -39.656 -6.762 1 98.12 316 ALA A CA 1
ATOM 2460 C C . ALA A 1 316 ? -13.555 -38.281 -7.152 1 98.12 316 ALA A C 1
ATOM 2462 O O . ALA A 1 316 ? -12.648 -38.156 -7.98 1 98.12 316 ALA A O 1
ATOM 2463 N N . ALA A 1 317 ? -14.148 -37.281 -6.539 1 97.75 317 ALA A N 1
ATOM 2464 C CA . ALA A 1 317 ? -13.719 -35.906 -6.82 1 97.75 317 ALA A CA 1
ATOM 2465 C C . ALA A 1 317 ? -12.289 -35.688 -6.348 1 97.75 317 ALA A C 1
ATOM 2467 O O . ALA A 1 317 ? -11.461 -35.125 -7.086 1 97.75 317 ALA A O 1
ATOM 2468 N N . ALA A 1 318 ? -12.008 -36.031 -5.129 1 98.31 318 ALA A N 1
ATOM 2469 C CA . ALA A 1 318 ? -10.664 -35.875 -4.578 1 98.31 318 ALA A CA 1
ATOM 2470 C C . ALA A 1 318 ? -9.625 -36.594 -5.422 1 98.31 318 ALA A C 1
ATOM 2472 O O . ALA A 1 318 ? -8.5 -36.125 -5.59 1 98.31 318 ALA A O 1
ATOM 2473 N N . ARG A 1 319 ? -10 -37.75 -5.961 1 98.5 319 ARG A N 1
ATOM 2474 C CA . ARG A 1 319 ? -9.094 -38.562 -6.766 1 98.5 319 ARG A CA 1
ATOM 2475 C C . ARG A 1 319 ? -8.922 -37.969 -8.164 1 98.5 319 ARG A C 1
ATOM 2477 O O . ARG A 1 319 ? -8.07 -38.438 -8.93 1 98.5 319 ARG A O 1
ATOM 2484 N N . ASN A 1 320 ? -9.672 -36.969 -8.477 1 98.38 320 ASN A N 1
ATOM 2485 C CA . ASN A 1 320 ? -9.586 -36.344 -9.797 1 98.38 320 ASN A CA 1
ATOM 2486 C C . ASN A 1 320 ? -8.82 -35.031 -9.742 1 98.38 320 ASN A C 1
ATOM 2488 O O . ASN A 1 320 ? -8.922 -34.219 -10.656 1 98.38 320 ASN A O 1
ATOM 2492 N N . TYR A 1 321 ? -8.078 -34.812 -8.664 1 98.19 321 TYR A N 1
ATOM 2493 C CA . TYR A 1 321 ? -7.379 -33.531 -8.578 1 98.19 321 TYR A CA 1
ATOM 2494 C C . TYR A 1 321 ? -6.246 -33.469 -9.602 1 98.19 321 TYR A C 1
ATOM 2496 O O . TYR A 1 321 ? -5.723 -34.5 -10.023 1 98.19 321 TYR A O 1
ATOM 2504 N N . ALA A 1 322 ? -5.922 -32.344 -10.07 1 97.94 322 ALA A N 1
ATOM 2505 C CA . ALA A 1 322 ? -4.793 -32 -10.93 1 97.94 322 ALA A CA 1
ATOM 2506 C C . ALA A 1 322 ? -4.164 -30.672 -10.492 1 97.94 322 ALA A C 1
ATOM 2508 O O . ALA A 1 322 ? -4.762 -29.922 -9.734 1 97.94 322 ALA A O 1
ATOM 2509 N N . CYS A 1 323 ? -2.961 -30.531 -10.914 1 95.44 323 CYS A N 1
ATOM 2510 C CA . CYS A 1 323 ? -2.277 -29.281 -10.602 1 95.44 323 CYS A CA 1
ATOM 2511 C C . CYS A 1 323 ? -2.824 -28.125 -11.438 1 95.44 323 CYS A C 1
ATOM 2513 O O . CYS A 1 323 ? -3.059 -28.281 -12.641 1 95.44 323 CYS A O 1
ATOM 2515 N N . ASP A 1 324 ? -3.041 -27.078 -10.805 1 91.19 324 ASP A N 1
ATOM 2516 C CA . ASP A 1 324 ? -3.508 -25.891 -11.508 1 91.19 324 ASP A CA 1
ATOM 2517 C C . ASP A 1 324 ? -2.34 -25.109 -12.102 1 91.19 324 ASP A C 1
ATOM 2519 O O . ASP A 1 324 ? -1.431 -25.703 -12.695 1 91.19 324 ASP A O 1
ATOM 2523 N N . GLY A 1 325 ? -2.277 -23.797 -11.938 1 80.5 325 GLY A N 1
ATOM 2524 C CA . GLY A 1 325 ? -1.276 -22.984 -12.609 1 80.5 325 GLY A CA 1
ATOM 2525 C C . GLY A 1 325 ? 0.135 -23.25 -12.117 1 80.5 325 GLY A C 1
ATOM 2526 O O . GLY A 1 325 ? 1.085 -23.219 -12.906 1 80.5 325 GLY A O 1
ATOM 2527 N N . CYS A 1 326 ? 0.307 -23.547 -10.906 1 88.44 326 CYS A N 1
ATOM 2528 C CA . CYS A 1 326 ? 1.605 -23.875 -10.32 1 88.44 326 CYS A CA 1
ATOM 2529 C C . CYS A 1 326 ? 1.636 -25.312 -9.812 1 88.44 326 CYS A C 1
ATOM 2531 O O . CYS A 1 326 ? 1.806 -26.25 -10.594 1 88.44 326 CYS A O 1
ATOM 2533 N N . TYR A 1 327 ? 1.385 -25.625 -8.633 1 91.69 327 TYR A N 1
ATOM 2534 C CA . TYR A 1 327 ? 1.333 -27 -8.156 1 91.69 327 TYR A CA 1
ATOM 2535 C C . TYR A 1 327 ? 0.08 -27.234 -7.324 1 91.69 327 TYR A C 1
ATOM 2537 O O . TYR A 1 327 ? -0.139 -28.344 -6.828 1 91.69 327 TYR A O 1
ATOM 2545 N N . GLU A 1 328 ? -0.781 -26.25 -7.199 1 93.38 328 GLU A N 1
ATOM 2546 C CA . GLU A 1 328 ? -1.918 -26.375 -6.293 1 93.38 328 GLU A CA 1
ATOM 2547 C C . GLU A 1 328 ? -2.885 -27.453 -6.762 1 93.38 328 GLU A C 1
ATOM 2549 O O . GLU A 1 328 ? -3.348 -27.438 -7.902 1 93.38 328 GLU A O 1
ATOM 2554 N N . PRO A 1 329 ? -3.174 -28.344 -5.855 1 96.06 329 PRO A N 1
ATOM 2555 C CA . PRO A 1 329 ? -4.168 -29.359 -6.227 1 96.06 329 PRO A CA 1
ATOM 2556 C C . PRO A 1 329 ? -5.578 -28.766 -6.352 1 96.06 329 PRO A C 1
ATOM 2558 O O . PRO A 1 329 ? -6.023 -28.031 -5.473 1 96.06 329 PRO A O 1
ATOM 2561 N N . MET A 1 330 ? -6.176 -29.109 -7.398 1 96.56 330 MET A N 1
ATOM 2562 C CA . MET A 1 330 ? -7.543 -28.672 -7.676 1 96.56 330 MET A CA 1
ATOM 2563 C C . MET A 1 330 ? -8.375 -29.797 -8.266 1 96.56 330 MET A C 1
ATOM 2565 O O . MET A 1 330 ? -7.883 -30.562 -9.109 1 96.56 330 MET A O 1
ATOM 2569 N N . ILE A 1 331 ? -9.633 -29.891 -7.801 1 97.62 331 ILE A N 1
ATOM 2570 C CA . ILE A 1 331 ? -10.516 -30.891 -8.406 1 97.62 331 ILE A CA 1
ATOM 2571 C C . ILE A 1 331 ? -10.828 -30.484 -9.844 1 97.62 331 ILE A C 1
ATOM 2573 O O . ILE A 1 331 ? -11.555 -29.531 -10.094 1 97.62 331 ILE A O 1
ATOM 2577 N N . ALA A 1 332 ? -10.328 -31.234 -10.742 1 97.69 332 ALA A N 1
ATOM 2578 C CA . ALA A 1 332 ? -10.32 -30.859 -12.156 1 97.69 332 ALA A CA 1
ATOM 2579 C C . ALA A 1 332 ? -11.742 -30.797 -12.711 1 97.69 332 ALA A C 1
ATOM 2581 O O . ALA A 1 332 ? -12.547 -31.703 -12.484 1 97.69 332 ALA A O 1
ATOM 2582 N N . GLY A 1 333 ? -12.047 -29.719 -13.367 1 97.62 333 GLY A N 1
ATOM 2583 C CA . GLY A 1 333 ? -13.289 -29.547 -14.117 1 97.62 333 GLY A CA 1
ATOM 2584 C C . GLY A 1 333 ? -14.477 -29.203 -13.242 1 97.62 333 GLY A C 1
ATOM 2585 O O . GLY A 1 333 ? -15.617 -29.203 -13.703 1 97.62 333 GLY A O 1
ATOM 2586 N N . GLU A 1 334 ? -14.211 -28.906 -11.922 1 97.19 334 GLU A N 1
ATOM 2587 C CA . GLU A 1 334 ? -15.367 -28.719 -11.047 1 97.19 334 GLU A CA 1
ATOM 2588 C C . GLU A 1 334 ? -15.148 -27.562 -10.078 1 97.19 334 GLU A C 1
ATOM 2590 O O . GLU A 1 334 ? -15.984 -27.312 -9.203 1 97.19 334 GLU A O 1
ATOM 2595 N N . THR A 1 335 ? -14.094 -26.812 -10.219 1 96.38 335 THR A N 1
ATOM 2596 C CA . THR A 1 335 ? -13.711 -25.969 -9.086 1 96.38 335 THR A CA 1
ATOM 2597 C C . THR A 1 335 ? -13.508 -24.531 -9.531 1 96.38 335 THR A C 1
ATOM 2599 O O . THR A 1 335 ? -12.836 -24.266 -10.539 1 96.38 335 THR A O 1
ATOM 2602 N N . GLU A 1 336 ? -14.156 -23.625 -8.859 1 94.31 336 GLU A N 1
ATOM 2603 C CA . GLU A 1 336 ? -13.703 -22.234 -8.812 1 94.31 336 GLU A CA 1
ATOM 2604 C C . GLU A 1 336 ? -12.617 -22.047 -7.762 1 94.31 336 GLU A C 1
ATOM 2606 O O . GLU A 1 336 ? -12.625 -22.703 -6.719 1 94.31 336 GLU A O 1
ATOM 2611 N N . PHE A 1 337 ? -11.695 -21.125 -8.016 1 92.25 337 PHE A N 1
ATOM 2612 C CA . PHE A 1 337 ? -10.508 -21.078 -7.172 1 92.25 337 PHE A CA 1
ATOM 2613 C C . PHE A 1 337 ? -10.125 -19.641 -6.844 1 92.25 337 PHE A C 1
ATOM 2615 O O . PHE A 1 337 ? -10.094 -18.781 -7.73 1 92.25 337 PHE A O 1
ATOM 2622 N N . ALA A 1 338 ? -9.961 -19.312 -5.613 1 89.56 338 ALA A N 1
ATOM 2623 C CA . ALA A 1 338 ? -9.359 -18.078 -5.133 1 89.56 338 ALA A CA 1
ATOM 2624 C C . ALA A 1 338 ? -8.289 -18.359 -4.086 1 89.56 338 ALA A C 1
ATOM 2626 O O . ALA A 1 338 ? -8.391 -19.312 -3.322 1 89.56 338 ALA A O 1
ATOM 2627 N N . PHE A 1 339 ? -7.191 -17.562 -4.102 1 86.94 339 PHE A N 1
ATOM 2628 C CA . PHE A 1 339 ? -6.191 -17.75 -3.059 1 86.94 339 PHE A CA 1
ATOM 2629 C C . PHE A 1 339 ? -5.641 -16.422 -2.582 1 86.94 339 PHE A C 1
ATOM 2631 O O . PHE A 1 339 ? -5.914 -15.375 -3.186 1 86.94 339 PHE A O 1
ATOM 2638 N N . GLY A 1 340 ? -5.031 -16.406 -1.53 1 86.75 340 GLY A N 1
ATOM 2639 C CA . GLY A 1 340 ? -4.316 -15.281 -0.943 1 86.75 340 GLY A CA 1
ATOM 2640 C C . GLY A 1 340 ? -3.133 -15.711 -0.094 1 86.75 340 GLY A C 1
ATOM 2641 O O . GLY A 1 340 ? -2.848 -16.906 0.026 1 86.75 340 GLY A O 1
ATOM 2642 N N . ILE A 1 341 ? -2.42 -14.758 0.421 1 93.19 341 ILE A N 1
ATOM 2643 C CA . ILE A 1 341 ? -1.164 -15.078 1.091 1 93.19 341 ILE A CA 1
ATOM 2644 C C . ILE A 1 341 ? -1.158 -14.477 2.494 1 93.19 341 ILE A C 1
ATOM 2646 O O . ILE A 1 341 ? -1.729 -13.406 2.719 1 93.19 341 ILE A O 1
ATOM 2650 N N . ILE A 1 342 ? -0.639 -15.148 3.436 1 96.75 342 ILE A N 1
ATOM 2651 C CA . ILE A 1 342 ? -0.254 -14.633 4.746 1 96.75 342 ILE A CA 1
ATOM 2652 C C . ILE A 1 342 ? 1.236 -14.867 4.977 1 96.75 342 ILE A C 1
ATOM 2654 O O . ILE A 1 342 ? 1.714 -16 4.859 1 96.75 342 ILE A O 1
ATOM 2658 N N . ILE A 1 343 ? 1.985 -13.852 5.207 1 98 343 ILE A N 1
ATOM 2659 C CA . ILE A 1 343 ? 3.414 -13.961 5.488 1 98 343 ILE A CA 1
ATOM 2660 C C . ILE A 1 343 ? 3.631 -14.234 6.973 1 98 343 ILE A C 1
ATOM 2662 O O . ILE A 1 343 ? 3.434 -13.352 7.812 1 98 343 ILE A O 1
ATOM 2666 N N . LEU A 1 344 ? 4.09 -15.375 7.312 1 98.69 344 LEU A N 1
ATOM 2667 C CA . LEU A 1 344 ? 4.191 -15.812 8.703 1 98.69 344 LEU A CA 1
ATOM 2668 C C . LEU A 1 344 ? 5.246 -15.008 9.453 1 98.69 344 LEU A C 1
ATOM 2670 O O . LEU A 1 344 ? 5.102 -14.75 10.648 1 98.69 344 LEU A O 1
ATOM 2674 N N . LEU A 1 345 ? 6.32 -14.594 8.781 1 98.62 345 LEU A N 1
ATOM 2675 C CA . LEU A 1 345 ? 7.32 -13.75 9.422 1 98.62 345 LEU A CA 1
ATOM 2676 C C . LEU A 1 345 ? 6.719 -12.414 9.844 1 98.62 345 LEU A C 1
ATOM 2678 O O . LEU A 1 345 ? 7.117 -11.844 10.859 1 98.62 345 LEU A O 1
ATOM 2682 N N . ASN A 1 346 ? 5.789 -11.914 9.062 1 98.69 346 ASN A N 1
ATOM 2683 C CA . ASN A 1 346 ? 5.105 -10.695 9.453 1 98.69 346 ASN A CA 1
ATOM 2684 C C . ASN A 1 346 ? 4.289 -10.891 10.727 1 98.69 346 ASN A C 1
ATOM 2686 O O . ASN A 1 346 ? 4.195 -9.984 11.555 1 98.69 346 ASN A O 1
ATOM 2690 N N . ILE A 1 347 ? 3.66 -12.047 10.891 1 98.81 347 ILE A N 1
ATOM 2691 C CA . ILE A 1 347 ? 2.947 -12.359 12.125 1 98.81 347 ILE A CA 1
ATOM 2692 C C . ILE A 1 347 ? 3.916 -12.312 13.305 1 98.81 347 ILE A C 1
ATOM 2694 O O . ILE A 1 347 ? 3.578 -11.805 14.375 1 98.81 347 ILE A O 1
ATOM 2698 N N . LEU A 1 348 ? 5.074 -12.859 13.07 1 98.81 348 LEU A N 1
ATOM 2699 C CA . LEU A 1 348 ? 6.074 -12.828 14.133 1 98.81 348 LEU A CA 1
ATOM 2700 C C . LEU A 1 348 ? 6.5 -11.391 14.43 1 98.81 348 LEU A C 1
ATOM 2702 O O . LEU A 1 348 ? 6.695 -11.031 15.594 1 98.81 348 LEU A O 1
ATOM 2706 N N . GLU A 1 349 ? 6.672 -10.555 13.398 1 98.69 349 GLU A N 1
ATOM 2707 C CA . GLU A 1 349 ? 6.977 -9.148 13.625 1 98.69 349 GLU A CA 1
ATOM 2708 C C . GLU A 1 349 ? 5.91 -8.484 14.484 1 98.69 349 GLU A C 1
ATOM 2710 O O . GLU A 1 349 ? 6.234 -7.766 15.438 1 98.69 349 GLU A O 1
ATOM 2715 N N . MET A 1 350 ? 4.684 -8.711 14.133 1 98.38 350 MET A N 1
ATOM 2716 C CA . MET A 1 350 ? 3.566 -8.18 14.906 1 98.38 350 MET A CA 1
ATOM 2717 C C . MET A 1 350 ? 3.639 -8.648 16.359 1 98.38 350 MET A C 1
ATOM 2719 O O . MET A 1 350 ? 3.352 -7.875 17.281 1 98.38 350 MET A O 1
ATOM 2723 N N . THR A 1 351 ? 3.98 -9.875 16.531 1 98.69 351 THR A N 1
ATOM 2724 C CA . THR A 1 351 ? 4.062 -10.484 17.844 1 98.69 351 THR A CA 1
ATOM 2725 C C . THR A 1 351 ? 5.137 -9.812 18.688 1 98.69 351 THR A C 1
ATOM 2727 O O . THR A 1 351 ? 4.914 -9.516 19.875 1 98.69 351 THR A O 1
ATOM 2730 N N . LEU A 1 352 ? 6.266 -9.531 18.094 1 98.5 352 LEU A N 1
ATOM 2731 C CA . LEU A 1 352 ? 7.406 -8.969 18.797 1 98.5 352 LEU A CA 1
ATOM 2732 C C . LEU A 1 352 ? 7.227 -7.469 19.016 1 98.5 352 LEU A C 1
ATOM 2734 O O . LEU A 1 352 ? 7.828 -6.891 19.922 1 98.5 352 LEU A O 1
ATOM 2738 N N . ASN A 1 353 ? 6.406 -6.852 18.188 1 98.12 353 ASN A N 1
ATOM 2739 C CA . ASN A 1 353 ? 6.422 -5.395 18.094 1 98.12 353 ASN A CA 1
ATOM 2740 C C . ASN A 1 353 ? 5.02 -4.812 18.219 1 98.12 353 ASN A C 1
ATOM 2742 O O . ASN A 1 353 ? 4.648 -3.91 17.453 1 98.12 353 ASN A O 1
ATOM 2746 N N . GLU A 1 354 ? 4.207 -5.324 19.094 1 96.44 354 GLU A N 1
ATOM 2747 C CA . GLU A 1 354 ? 2.922 -4.754 19.484 1 96.44 354 GLU A CA 1
ATOM 2748 C C . GLU A 1 354 ? 1.997 -4.605 18.281 1 96.44 354 GLU A C 1
ATOM 2750 O O . GLU A 1 354 ? 1.373 -3.557 18.094 1 96.44 354 GLU A O 1
ATOM 2755 N N . GLY A 1 355 ? 1.979 -5.59 17.406 1 96.62 355 GLY A N 1
ATOM 2756 C CA . GLY A 1 355 ? 1.086 -5.586 16.266 1 96.62 355 GLY A CA 1
ATOM 2757 C C . GLY A 1 355 ? 1.602 -4.75 15.109 1 96.62 355 GLY A C 1
ATOM 2758 O O . GLY A 1 355 ? 0.84 -4.387 14.211 1 96.62 355 GLY A O 1
ATOM 2759 N N . THR A 1 356 ? 2.934 -4.461 15.117 1 97.12 356 THR A N 1
ATOM 2760 C CA . THR A 1 356 ? 3.541 -3.523 14.18 1 97.12 356 THR A CA 1
ATOM 2761 C C . THR A 1 356 ? 4.629 -4.207 13.359 1 97.12 356 THR A C 1
ATOM 2763 O O . THR A 1 356 ? 5.414 -4.996 13.891 1 97.12 356 THR A O 1
ATOM 2766 N N . LEU A 1 357 ? 4.625 -3.936 12.031 1 98.06 357 LEU A N 1
ATOM 2767 C CA . LEU A 1 357 ? 5.727 -4.387 11.188 1 98.06 357 LEU A CA 1
ATOM 2768 C C . LEU A 1 357 ? 6.926 -3.451 11.312 1 98.06 357 LEU A C 1
ATOM 2770 O O . LEU A 1 357 ? 6.758 -2.23 11.391 1 98.06 357 LEU A O 1
ATOM 2774 N N . TYR A 1 358 ? 8.117 -3.939 11.336 1 98.25 358 TYR A N 1
ATOM 2775 C CA . TYR A 1 358 ? 9.203 -3.041 11.703 1 98.25 358 TYR A CA 1
ATOM 2776 C C . TYR A 1 358 ? 10.195 -2.893 10.562 1 98.25 358 TYR A C 1
ATOM 2778 O O . TYR A 1 358 ? 11.266 -2.295 10.727 1 98.25 358 TYR A O 1
ATOM 2786 N N . ALA A 1 359 ? 9.859 -3.406 9.336 1 97.12 359 ALA A N 1
ATOM 2787 C CA . ALA A 1 359 ? 10.727 -3.191 8.18 1 97.12 359 ALA A CA 1
ATOM 2788 C C . ALA A 1 359 ? 10.891 -1.702 7.887 1 97.12 359 ALA A C 1
ATOM 2790 O O . ALA A 1 359 ? 11.961 -1.264 7.461 1 97.12 359 ALA A O 1
ATOM 2791 N N . ASP A 1 360 ? 9.828 -0.959 8.125 1 95.12 360 ASP A N 1
ATOM 2792 C CA . ASP A 1 360 ? 9.828 0.472 7.832 1 95.12 360 ASP A CA 1
ATOM 2793 C C . ASP A 1 360 ? 9.977 1.292 9.109 1 95.12 360 ASP A C 1
ATOM 2795 O O . ASP A 1 360 ? 9.75 2.504 9.109 1 95.12 360 ASP A O 1
ATOM 2799 N N . SER A 1 361 ? 10.305 0.674 10.203 1 96.5 361 SER A N 1
ATOM 2800 C CA . SER A 1 361 ? 10.586 1.447 11.406 1 96.5 361 SER A CA 1
ATOM 2801 C C . SER A 1 361 ? 11.719 2.443 11.172 1 96.5 361 SER A C 1
ATOM 2803 O O . SER A 1 361 ? 12.57 2.227 10.312 1 96.5 361 SER A O 1
ATOM 2805 N N . GLY A 1 362 ? 11.688 3.564 11.844 1 95.5 362 GLY A N 1
ATOM 2806 C CA . GLY A 1 362 ? 12.68 4.613 11.656 1 95.5 362 GLY A CA 1
ATOM 2807 C C . GLY A 1 362 ? 12.125 6.008 11.883 1 95.5 362 GLY A C 1
ATOM 2808 O O . GLY A 1 362 ? 11.133 6.176 12.602 1 95.5 362 GLY A O 1
ATOM 2809 N N . SER A 1 363 ? 12.773 6.945 11.289 1 95 363 SER A N 1
ATOM 2810 C CA . SER A 1 363 ? 12.461 8.352 11.547 1 95 363 SER A CA 1
ATOM 2811 C C . SER A 1 363 ? 11.078 8.711 11.008 1 95 363 SER A C 1
ATOM 2813 O O . SER A 1 363 ? 10.43 9.633 11.516 1 95 363 SER A O 1
ATOM 2815 N N . VAL A 1 364 ? 10.547 7.98 10.078 1 95.12 364 VAL A N 1
ATOM 2816 C CA . VAL A 1 364 ? 9.273 8.328 9.453 1 95.12 364 VAL A CA 1
ATOM 2817 C C . VAL A 1 364 ? 8.125 7.645 10.203 1 95.12 364 VAL A C 1
ATOM 2819 O O . VAL A 1 364 ? 7.141 8.289 10.562 1 95.12 364 VAL A O 1
ATOM 2822 N N . TYR A 1 365 ? 8.297 6.316 10.555 1 95.25 365 TYR A N 1
ATOM 2823 C CA . TYR A 1 365 ? 7.164 5.57 11.086 1 95.25 365 TYR A CA 1
ATOM 2824 C C . TYR A 1 365 ? 7.434 5.105 12.508 1 95.25 365 TYR A C 1
ATOM 2826 O O . TYR A 1 365 ? 6.676 4.305 13.062 1 95.25 365 TYR A O 1
ATOM 2834 N N . LEU A 1 366 ? 8.555 5.523 13.07 1 94.81 366 LEU A N 1
ATOM 2835 C CA . LEU A 1 366 ? 8.945 5.238 14.445 1 94.81 366 LEU A CA 1
ATOM 2836 C C . LEU A 1 366 ? 9.008 3.736 14.695 1 94.81 366 LEU A C 1
ATOM 2838 O O . LEU A 1 366 ? 9.906 3.059 14.18 1 94.81 366 LEU A O 1
ATOM 2842 N N . ARG A 1 367 ? 7.934 3.156 15.227 1 95 367 ARG A N 1
ATOM 2843 C CA . ARG A 1 367 ? 7.984 1.729 15.539 1 95 367 ARG A CA 1
ATOM 2844 C C . ARG A 1 367 ? 7.738 0.893 14.281 1 95 367 ARG A C 1
ATOM 2846 O O . ARG A 1 367 ? 8.008 -0.309 14.273 1 95 367 ARG A O 1
ATOM 2853 N N . GLY A 1 368 ? 7.234 1.495 13.289 1 96.25 368 GLY A N 1
ATOM 2854 C CA . GLY A 1 368 ? 6.922 0.781 12.062 1 96.25 368 GLY A CA 1
ATOM 2855 C C . GLY A 1 368 ? 5.48 0.957 11.617 1 96.25 368 GLY A C 1
ATOM 2856 O O . GLY A 1 368 ? 4.824 1.929 12 1 96.25 368 GLY A O 1
ATOM 2857 N N . LEU A 1 369 ? 4.961 0.09 10.773 1 96.56 369 LEU A N 1
ATOM 2858 C CA . LEU A 1 369 ? 3.605 0.176 10.234 1 96.56 369 LEU A CA 1
ATOM 2859 C C . LEU A 1 369 ? 2.619 -0.58 11.117 1 96.56 369 LEU A C 1
ATOM 2861 O O . LEU A 1 369 ? 2.766 -1.786 11.328 1 96.56 369 LEU A O 1
ATOM 2865 N N . LYS A 1 370 ? 1.61 0.097 11.633 1 95.5 370 LYS A N 1
ATOM 2866 C CA . LYS A 1 370 ? 0.587 -0.49 12.492 1 95.5 370 LYS A CA 1
ATOM 2867 C C . LYS A 1 370 ? -0.44 -1.267 11.672 1 95.5 370 LYS A C 1
ATOM 2869 O O . LYS A 1 370 ? -1.176 -0.681 10.875 1 95.5 370 LYS A O 1
ATOM 2874 N N . VAL A 1 371 ? -0.526 -2.637 11.906 1 95.19 371 VAL A N 1
ATOM 2875 C CA . VAL A 1 371 ? -1.36 -3.402 10.984 1 95.19 371 VAL A CA 1
ATOM 2876 C C . VAL A 1 371 ? -2.258 -4.355 11.773 1 95.19 371 VAL A C 1
ATOM 2878 O O . VAL A 1 371 ? -3.199 -4.93 11.219 1 95.19 371 VAL A O 1
ATOM 2881 N N . SER A 1 372 ? -2.004 -4.535 13.047 1 95.12 372 SER A N 1
ATOM 2882 C CA . SER A 1 372 ? -2.775 -5.441 13.891 1 95.12 372 SER A CA 1
ATOM 2883 C C . SER A 1 372 ? -3.059 -4.82 15.25 1 95.12 372 SER A C 1
ATOM 2885 O O . SER A 1 372 ? -2.875 -3.617 15.438 1 95.12 372 SER A O 1
ATOM 2887 N N . TYR A 1 373 ? -3.623 -5.602 16.25 1 90.25 373 TYR A N 1
ATOM 2888 C CA . TYR A 1 373 ? -3.971 -5.105 17.578 1 90.25 373 TYR A CA 1
ATOM 2889 C C . TYR A 1 373 ? -2.721 -4.809 18.391 1 90.25 373 TYR A C 1
ATOM 2891 O O . TYR A 1 373 ? -1.686 -5.457 18.219 1 90.25 373 TYR A O 1
ATOM 2899 N N . PRO A 1 374 ? -2.797 -3.844 19.219 1 91.69 374 PRO A N 1
ATOM 2900 C CA . PRO A 1 374 ? -1.646 -3.533 20.062 1 91.69 374 PRO A CA 1
ATOM 2901 C C . PRO A 1 374 ? -1.43 -4.566 21.172 1 91.69 374 PRO A C 1
ATOM 2903 O O . PRO A 1 374 ? -1.916 -4.395 22.281 1 91.69 374 PRO A O 1
ATOM 2906 N N . SER A 1 375 ? -0.667 -5.547 20.875 1 96 375 SER A N 1
ATOM 2907 C CA . SER A 1 375 ? -0.342 -6.59 21.828 1 96 375 SER A CA 1
ATOM 2908 C C . SER A 1 375 ? 0.676 -6.102 22.859 1 96 375 SER A C 1
ATOM 2910 O O . SER A 1 375 ? 1.168 -4.973 22.766 1 96 375 SER A O 1
ATOM 2912 N N . PRO A 1 376 ? 0.972 -6.906 23.906 1 96.62 376 PRO A N 1
ATOM 2913 C CA . PRO A 1 376 ? 1.898 -6.477 24.953 1 96.62 376 PRO A CA 1
ATOM 2914 C C . PRO A 1 376 ? 3.287 -6.141 24.422 1 96.62 376 PRO A C 1
ATOM 2916 O O . PRO A 1 376 ? 3.762 -6.785 23.484 1 96.62 376 PRO A O 1
ATOM 2919 N N . HIS A 1 377 ? 3.873 -5.176 25.047 1 96.62 377 HIS A N 1
ATOM 2920 C CA . HIS A 1 377 ? 5.246 -4.797 24.75 1 96.62 377 HIS A CA 1
ATOM 2921 C C . HIS A 1 377 ? 6.203 -5.965 24.953 1 96.62 377 HIS A C 1
ATOM 2923 O O . HIS A 1 377 ? 5.98 -6.801 25.844 1 96.62 377 HIS A O 1
ATOM 2929 N N . SER A 1 378 ? 7.281 -5.984 24.172 1 97.56 378 SER A N 1
ATOM 2930 C CA . SER A 1 378 ? 8.242 -7.082 24.234 1 97.56 378 SER A CA 1
ATOM 2931 C C . SER A 1 378 ? 8.781 -7.273 25.641 1 97.56 378 SER A C 1
ATOM 2933 O O . SER A 1 378 ? 9.086 -8.398 26.047 1 97.56 378 SER A O 1
ATOM 2935 N N . SER A 1 379 ? 8.891 -6.199 26.453 1 97 379 SER A N 1
ATOM 2936 C CA . SER A 1 379 ? 9.398 -6.281 27.812 1 97 379 SER A CA 1
ATOM 2937 C C . SER A 1 379 ? 8.406 -6.988 28.734 1 97 379 SER A C 1
ATOM 2939 O O . SER A 1 379 ? 8.773 -7.422 29.828 1 97 379 SER A O 1
ATOM 2941 N N . GLN A 1 380 ? 7.172 -7.125 28.297 1 97.69 380 GLN A N 1
ATOM 2942 C CA . GLN A 1 380 ? 6.129 -7.727 29.125 1 97.69 380 GLN A CA 1
ATOM 2943 C C . GLN A 1 380 ? 5.941 -9.203 28.781 1 97.69 380 GLN A C 1
ATOM 2945 O O . GLN A 1 380 ? 5.207 -9.914 29.469 1 97.69 380 GLN A O 1
ATOM 2950 N N . ILE A 1 381 ? 6.578 -9.664 27.734 1 97.88 381 ILE A N 1
ATOM 2951 C CA . ILE A 1 381 ? 6.512 -11.07 27.344 1 97.88 381 ILE A CA 1
ATOM 2952 C C . ILE A 1 381 ? 7.59 -11.859 28.078 1 97.88 381 ILE A C 1
ATOM 2954 O O . ILE A 1 381 ? 8.781 -11.742 27.766 1 97.88 381 ILE A O 1
ATOM 2958 N N . LYS A 1 382 ? 7.176 -12.758 28.938 1 95.19 382 LYS A N 1
ATOM 2959 C CA . LYS A 1 382 ? 8.133 -13.32 29.891 1 95.19 382 LYS A CA 1
ATOM 2960 C C . LYS A 1 382 ? 8.438 -14.781 29.54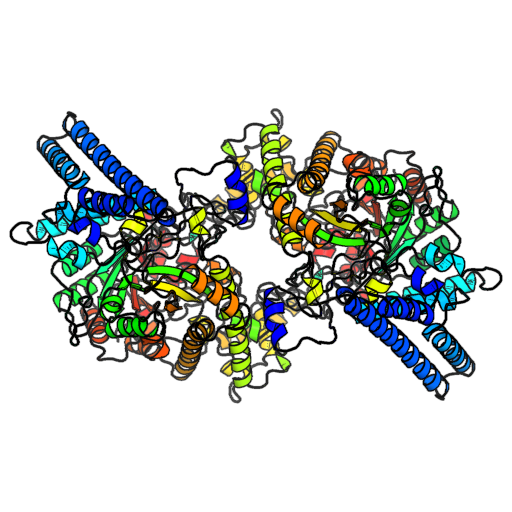7 1 95.19 382 LYS A C 1
ATOM 2962 O O . LYS A 1 382 ? 9.445 -15.328 30 1 95.19 382 LYS A O 1
ATOM 2967 N N . THR A 1 383 ? 7.52 -15.445 28.812 1 96 383 THR A N 1
ATOM 2968 C CA . THR A 1 383 ? 7.719 -16.859 28.484 1 96 383 THR A CA 1
ATOM 2969 C C . THR A 1 383 ? 7.477 -17.094 27 1 96 383 THR A C 1
ATOM 2971 O O . THR A 1 383 ? 6.801 -16.312 26.344 1 96 383 THR A O 1
ATOM 2974 N N . PHE A 1 384 ? 8.062 -18.219 26.531 1 96.25 384 PHE A N 1
ATOM 2975 C CA . PHE A 1 384 ? 7.852 -18.594 25.141 1 96.25 384 PHE A CA 1
ATOM 2976 C C . PHE A 1 384 ? 6.387 -18.953 24.891 1 96.25 384 PHE A C 1
ATOM 2978 O O . PHE A 1 384 ? 5.855 -18.672 23.812 1 96.25 384 PHE A O 1
ATOM 2985 N N . ASP A 1 385 ? 5.699 -19.469 25.812 1 97.5 385 ASP A N 1
ATOM 2986 C CA . ASP A 1 385 ? 4.281 -19.797 25.688 1 97.5 385 ASP A CA 1
ATOM 2987 C C . ASP A 1 385 ? 3.439 -18.547 25.516 1 97.5 385 ASP A C 1
ATOM 2989 O O . ASP A 1 385 ? 2.482 -18.531 24.734 1 97.5 385 ASP A O 1
ATOM 2993 N N . GLN A 1 386 ? 3.797 -17.531 26.281 1 97.94 386 GLN A N 1
ATOM 2994 C CA . GLN A 1 386 ? 3.119 -16.25 26.094 1 97.94 386 GLN A CA 1
ATOM 2995 C C . GLN A 1 386 ? 3.326 -15.711 24.688 1 97.94 386 GLN A C 1
ATOM 2997 O O . GLN A 1 386 ? 2.4 -15.172 24.078 1 97.94 386 GLN A O 1
ATOM 3002 N N . LEU A 1 387 ? 4.523 -15.836 24.234 1 98.25 387 LEU A N 1
ATOM 3003 C CA . LEU A 1 387 ? 4.828 -15.414 22.875 1 98.25 387 LEU A CA 1
ATOM 3004 C C . LEU A 1 387 ? 3.977 -16.172 21.859 1 98.25 387 LEU A C 1
ATOM 3006 O O . LEU A 1 387 ? 3.43 -15.578 20.922 1 98.25 387 LEU A O 1
ATOM 3010 N N . LYS A 1 388 ? 3.834 -17.5 22.016 1 98.38 388 LYS A N 1
ATOM 3011 C CA . LYS A 1 388 ? 3.037 -18.328 21.125 1 98.38 388 LYS A CA 1
ATOM 3012 C C . LYS A 1 388 ? 1.575 -17.891 21.125 1 98.38 388 LYS A C 1
ATOM 3014 O O . LYS A 1 388 ? 0.937 -17.859 20.062 1 98.38 388 LYS A O 1
ATOM 3019 N N . GLU A 1 389 ? 1.087 -17.562 22.266 1 98.31 389 GLU A N 1
ATOM 3020 C CA . GLU A 1 389 ? -0.304 -17.125 22.375 1 98.31 389 GLU A CA 1
ATOM 3021 C C . GLU A 1 389 ? -0.539 -15.82 21.609 1 98.31 389 GLU A C 1
ATOM 3023 O O . GLU A 1 389 ? -1.553 -15.672 20.938 1 98.31 389 GLU A O 1
ATOM 3028 N N . ILE A 1 390 ? 0.359 -14.875 21.812 1 98.5 390 ILE A N 1
ATOM 3029 C CA . ILE A 1 390 ? 0.259 -13.594 21.125 1 98.5 390 ILE A CA 1
ATOM 3030 C C . ILE A 1 390 ? 0.365 -13.812 19.609 1 98.5 390 ILE A C 1
ATOM 3032 O O . ILE A 1 390 ? -0.379 -13.211 18.828 1 98.5 390 ILE A O 1
ATOM 3036 N N . PHE A 1 391 ? 1.299 -14.688 19.203 1 98.69 391 PHE A N 1
ATOM 3037 C CA . PHE A 1 391 ? 1.469 -15.055 17.812 1 98.69 391 PHE A CA 1
ATOM 3038 C C . PHE A 1 391 ? 0.161 -15.562 17.219 1 98.69 391 PHE A C 1
ATOM 3040 O O . PHE A 1 391 ? -0.26 -15.117 16.141 1 98.69 391 PHE A O 1
ATOM 3047 N N . LEU A 1 392 ? -0.513 -16.469 17.891 1 98.69 392 LEU A N 1
ATOM 3048 C CA . LEU A 1 392 ? -1.745 -17.078 17.391 1 98.69 392 LEU A CA 1
ATOM 3049 C C . LEU A 1 392 ? -2.867 -16.047 17.328 1 98.69 392 LEU A C 1
ATOM 3051 O O . LEU A 1 392 ? -3.723 -16.125 16.438 1 98.69 392 LEU A O 1
ATOM 3055 N N . LYS A 1 393 ? -2.881 -15.109 18.219 1 97.56 393 LYS A N 1
ATOM 3056 C CA . LYS A 1 393 ? -3.898 -14.07 18.172 1 97.56 393 LYS A CA 1
ATOM 3057 C C . LYS A 1 393 ? -3.75 -13.219 16.906 1 97.56 393 LYS A C 1
ATOM 3059 O O . LYS A 1 393 ? -4.738 -12.93 16.219 1 97.56 393 LYS A O 1
ATOM 3064 N N . HIS A 1 394 ? -2.506 -12.797 16.672 1 97.94 394 HIS A N 1
ATOM 3065 C CA . HIS A 1 394 ? -2.27 -12.031 15.445 1 97.94 394 HIS A CA 1
ATOM 3066 C C . HIS A 1 394 ? -2.602 -12.859 14.203 1 97.94 394 HIS A C 1
ATOM 3068 O O . HIS A 1 394 ? -3.16 -12.336 13.234 1 97.94 394 HIS A O 1
ATOM 3074 N N . LEU A 1 395 ? -2.248 -14.141 14.195 1 98.56 395 LEU A N 1
ATOM 3075 C CA . LEU A 1 395 ? -2.537 -15.016 13.062 1 98.56 395 LEU A CA 1
ATOM 3076 C C . LEU A 1 395 ? -4.039 -15.117 12.828 1 98.56 395 LEU A C 1
ATOM 3078 O O . LEU A 1 395 ? -4.496 -15.078 11.68 1 98.56 395 LEU A O 1
ATOM 3082 N N . ARG A 1 396 ? -4.828 -15.273 13.859 1 97.38 396 ARG A N 1
ATOM 3083 C CA . ARG A 1 396 ? -6.281 -15.352 13.742 1 97.38 396 ARG A CA 1
ATOM 3084 C C . ARG A 1 396 ? -6.852 -14.07 13.141 1 97.38 396 ARG A C 1
ATOM 3086 O O . ARG A 1 396 ? -7.707 -14.117 12.258 1 97.38 396 ARG A O 1
ATOM 3093 N N . ILE A 1 397 ? -6.344 -12.961 13.586 1 95.81 397 ILE A N 1
ATOM 3094 C CA . ILE A 1 397 ? -6.832 -11.664 13.109 1 95.81 397 ILE A CA 1
ATOM 3095 C C . ILE A 1 397 ? -6.488 -11.5 11.633 1 95.81 397 ILE A C 1
ATOM 3097 O O . ILE A 1 397 ? -7.34 -11.094 10.836 1 95.81 397 ILE A O 1
ATOM 3101 N N . GLN A 1 398 ? -5.277 -11.805 11.305 1 96.81 398 GLN A N 1
ATOM 3102 C CA . GLN A 1 398 ? -4.844 -11.656 9.922 1 96.81 398 GLN A CA 1
ATOM 3103 C C . GLN A 1 398 ? -5.586 -12.625 9.008 1 96.81 398 GLN A C 1
ATOM 3105 O O . GLN A 1 398 ? -5.871 -12.297 7.852 1 96.81 398 GLN A O 1
ATOM 3110 N N . THR A 1 399 ? -5.867 -13.805 9.469 1 97.44 399 THR A N 1
ATOM 3111 C CA . THR A 1 399 ? -6.613 -14.781 8.688 1 97.44 399 THR A CA 1
ATOM 3112 C C . THR A 1 399 ? -8.031 -14.289 8.43 1 97.44 399 THR A C 1
ATOM 3114 O O . THR A 1 399 ? -8.523 -14.367 7.297 1 97.44 399 THR A O 1
ATOM 3117 N N . ALA A 1 400 ? -8.672 -13.789 9.445 1 96.75 400 ALA A N 1
ATOM 3118 C CA . ALA A 1 400 ? -10.023 -13.242 9.297 1 96.75 400 ALA A CA 1
ATOM 3119 C C . ALA A 1 400 ? -10.031 -12.078 8.305 1 96.75 400 ALA A C 1
ATOM 3121 O O . ALA A 1 400 ? -10.93 -11.984 7.461 1 96.75 400 ALA A O 1
ATOM 3122 N N . GLN A 1 401 ? -9.062 -11.234 8.461 1 94.06 401 GLN A N 1
ATOM 3123 C CA . GLN A 1 401 ? -8.969 -10.094 7.555 1 94.06 401 GLN A CA 1
ATOM 3124 C C . GLN A 1 401 ? -8.805 -10.547 6.109 1 94.06 401 GLN A C 1
ATOM 3126 O O . GLN A 1 401 ? -9.391 -9.961 5.195 1 94.06 401 GLN A O 1
ATOM 3131 N N . PHE A 1 402 ? -8.055 -11.523 5.934 1 92.25 402 PHE A N 1
ATOM 3132 C CA . PHE A 1 402 ? -7.84 -12.062 4.594 1 92.25 402 PHE A CA 1
ATOM 3133 C C . PHE A 1 402 ? -9.148 -12.555 3.992 1 92.25 402 PHE A C 1
ATOM 3135 O O . PHE A 1 402 ? -9.5 -12.188 2.867 1 92.25 402 PHE A O 1
ATOM 3142 N N . TYR A 1 403 ? -9.891 -13.328 4.684 1 96.12 403 TYR A N 1
ATOM 3143 C CA . TYR A 1 403 ? -11.141 -13.891 4.18 1 96.12 403 TYR A CA 1
ATOM 3144 C C . TYR A 1 403 ? -12.172 -12.789 3.943 1 96.12 403 TYR A C 1
ATOM 3146 O O . TYR A 1 403 ? -12.938 -12.844 2.979 1 96.12 403 TYR A O 1
ATOM 3154 N N . ILE A 1 404 ? -12.203 -11.805 4.805 1 95.31 404 ILE A N 1
ATOM 3155 C CA . ILE A 1 404 ? -13.117 -10.688 4.617 1 95.31 404 ILE A CA 1
ATOM 3156 C C . ILE A 1 404 ? -12.797 -9.969 3.309 1 95.31 404 ILE A C 1
ATOM 3158 O O . ILE A 1 404 ? -13.703 -9.648 2.531 1 95.31 404 ILE A O 1
ATOM 3162 N N . THR A 1 405 ? -11.547 -9.773 3.084 1 91.94 405 THR A N 1
ATOM 3163 C CA . THR A 1 405 ? -11.133 -9.086 1.871 1 91.94 405 THR A CA 1
ATOM 3164 C C . THR A 1 405 ? -11.539 -9.875 0.63 1 91.94 405 THR A C 1
ATOM 3166 O O . THR A 1 405 ? -12.109 -9.32 -0.308 1 91.94 405 THR A O 1
ATOM 3169 N N . ILE A 1 406 ? -11.281 -11.109 0.601 1 92.88 406 ILE A N 1
ATOM 3170 C CA . ILE A 1 406 ? -11.547 -11.938 -0.57 1 92.88 406 ILE A CA 1
ATOM 3171 C C . ILE A 1 406 ? -13.055 -12.078 -0.768 1 92.88 406 ILE A C 1
ATOM 3173 O O . ILE A 1 406 ? -13.562 -11.867 -1.87 1 92.88 406 ILE A O 1
ATOM 3177 N N . LEU A 1 407 ? -13.766 -12.312 0.253 1 95.62 407 LEU A N 1
ATOM 3178 C CA . LEU A 1 407 ? -15.164 -12.695 0.14 1 95.62 407 LEU A CA 1
ATOM 3179 C C . LEU A 1 407 ? -16.062 -11.469 0.006 1 95.62 407 LEU A C 1
ATOM 3181 O O . LEU A 1 407 ? -17.172 -11.562 -0.519 1 95.62 407 LEU A O 1
ATOM 3185 N N . SER A 1 408 ? -15.57 -10.297 0.477 1 93.94 408 SER A N 1
ATOM 3186 C CA . SER A 1 408 ? -16.328 -9.07 0.255 1 93.94 408 SER A CA 1
ATOM 3187 C C . SER A 1 408 ? -16.406 -8.734 -1.23 1 93.94 408 SER A C 1
ATOM 3189 O O . SER A 1 408 ? -17.281 -7.977 -1.651 1 93.94 408 SER A O 1
ATOM 3191 N N . ASN A 1 409 ? -15.531 -9.297 -1.985 1 93 409 ASN A N 1
ATOM 3192 C CA . ASN A 1 409 ? -15.484 -9 -3.414 1 93 409 ASN A CA 1
ATOM 3193 C C . ASN A 1 409 ? -16.016 -10.172 -4.242 1 93 409 ASN A C 1
ATOM 3195 O O . ASN A 1 409 ? -15.922 -10.156 -5.473 1 93 409 ASN A O 1
ATOM 3199 N N . TYR A 1 410 ? -16.531 -11.156 -3.629 1 94.75 410 TYR A N 1
ATOM 3200 C CA . TYR A 1 410 ? -17.047 -12.32 -4.344 1 94.75 410 TYR A CA 1
ATOM 3201 C C . TYR A 1 410 ? -18.156 -11.922 -5.305 1 94.75 410 TYR A C 1
ATOM 3203 O O . TYR A 1 410 ? -19.078 -11.188 -4.926 1 94.75 410 TYR A O 1
ATOM 3211 N N . GLY A 1 411 ? -18.062 -12.312 -6.578 1 93.38 411 GLY A N 1
ATOM 3212 C CA . GLY A 1 411 ? -19.078 -12.047 -7.574 1 93.38 411 GLY A CA 1
ATOM 3213 C C . GLY A 1 411 ? -18.75 -10.859 -8.469 1 93.38 411 GLY A C 1
ATOM 3214 O O . GLY A 1 411 ? -19.406 -10.656 -9.492 1 93.38 411 GLY A O 1
ATOM 3215 N N . ASN A 1 412 ? -17.719 -10.094 -8.188 1 92.69 412 ASN A N 1
ATOM 3216 C CA . ASN A 1 412 ? -17.359 -8.891 -8.93 1 92.69 412 ASN A CA 1
ATOM 3217 C C . ASN A 1 412 ? -17.016 -9.203 -10.383 1 92.69 412 ASN A C 1
ATOM 3219 O O . ASN A 1 412 ? -17.281 -8.391 -11.281 1 92.69 412 ASN A O 1
ATOM 3223 N N . LEU A 1 413 ? -16.484 -10.344 -10.664 1 92.06 413 LEU A N 1
ATOM 3224 C CA . LEU A 1 413 ? -16.031 -10.703 -12 1 92.06 413 LEU A CA 1
ATOM 3225 C C . LEU A 1 413 ? -17.219 -10.938 -12.93 1 92.06 413 LEU A C 1
ATOM 3227 O O . LEU A 1 413 ? -17.125 -10.719 -14.141 1 92.06 413 LEU A O 1
ATOM 3231 N N . TRP A 1 414 ? -18.328 -11.383 -12.43 1 92.31 414 TRP A N 1
ATOM 3232 C CA . TRP A 1 414 ? -19.484 -11.766 -13.242 1 92.31 414 TRP A CA 1
ATOM 3233 C C . TRP A 1 414 ? -19.984 -10.586 -14.07 1 92.31 414 TRP A C 1
ATOM 3235 O O . TRP A 1 414 ? -20.25 -10.734 -15.266 1 92.31 414 TRP A O 1
ATOM 3245 N N . ASP A 1 415 ? -19.938 -9.445 -13.492 1 90.06 415 ASP A N 1
ATOM 3246 C CA . ASP A 1 415 ? -20.453 -8.266 -14.172 1 90.06 415 ASP A CA 1
ATOM 3247 C C . ASP A 1 415 ? -19.422 -7.66 -15.109 1 90.06 415 ASP A C 1
ATOM 3249 O O . ASP A 1 415 ? -19.75 -6.832 -15.961 1 90.06 415 ASP A O 1
ATOM 3253 N N . ILE A 1 416 ? -18.203 -8.117 -15.031 1 92.31 416 ILE A N 1
ATOM 3254 C CA . ILE A 1 416 ? -17.141 -7.363 -15.688 1 92.31 416 ILE A CA 1
ATOM 3255 C C . ILE A 1 416 ? -16.391 -8.266 -16.672 1 92.31 416 ILE A C 1
ATOM 3257 O O . ILE A 1 416 ? -16.156 -7.883 -17.812 1 92.31 416 ILE A O 1
ATOM 3261 N N . CYS A 1 417 ? -16.062 -9.43 -16.203 1 92.44 417 CYS A N 1
ATOM 3262 C CA . CYS A 1 417 ? -15.242 -10.336 -17 1 92.44 417 CYS A CA 1
ATOM 3263 C C . CYS A 1 417 ? -15.688 -11.781 -16.812 1 92.44 417 CYS A C 1
ATOM 3265 O O . CYS A 1 417 ? -14.969 -12.586 -16.234 1 92.44 417 CYS A O 1
ATOM 3267 N N . PRO A 1 418 ? -16.844 -12.141 -17.344 1 93.25 418 PRO A N 1
ATOM 3268 C CA . PRO A 1 418 ? -17.328 -13.523 -17.266 1 93.25 418 PRO A CA 1
ATOM 3269 C C . PRO A 1 418 ? -16.484 -14.477 -18.125 1 93.25 418 PRO A C 1
ATOM 3271 O O . PRO A 1 418 ? -15.672 -14.031 -18.938 1 93.25 418 PRO A O 1
ATOM 3274 N N . SER A 1 419 ? -16.672 -15.758 -17.922 1 93.81 419 SER A N 1
ATOM 3275 C CA . SER A 1 419 ? -15.883 -16.766 -18.625 1 93.81 419 SER A CA 1
ATOM 3276 C C . SER A 1 419 ? -16.766 -17.844 -19.234 1 93.81 419 SER A C 1
ATOM 3278 O O . SER A 1 419 ? -16.641 -19.016 -18.891 1 93.81 419 SER A O 1
ATOM 3280 N N . PRO A 1 420 ? -17.516 -17.484 -20.203 1 96.62 420 PRO A N 1
ATOM 3281 C CA . PRO A 1 420 ? -18.484 -18.453 -20.734 1 96.62 420 PRO A CA 1
ATOM 3282 C C . PRO A 1 420 ? -17.797 -19.656 -21.391 1 96.62 420 PRO A C 1
ATOM 3284 O O . PRO A 1 420 ? -18.266 -20.781 -21.25 1 96.62 420 PRO A O 1
ATOM 3287 N N . LEU A 1 421 ? -16.703 -19.406 -22.094 1 97.56 421 LEU A N 1
ATOM 3288 C CA . LEU A 1 421 ? -16.016 -20.531 -22.719 1 97.56 421 LEU A CA 1
ATOM 3289 C C . LEU A 1 421 ? -15.484 -21.5 -21.672 1 97.56 421 LEU A C 1
ATOM 3291 O O . LEU A 1 421 ? -15.68 -22.703 -21.781 1 97.56 421 LEU A O 1
ATOM 3295 N N . LEU A 1 422 ? -14.812 -20.969 -20.703 1 97.25 422 LEU A N 1
ATOM 3296 C CA . LEU A 1 422 ? -14.281 -21.797 -19.625 1 97.25 422 LEU A CA 1
ATOM 3297 C C . LEU A 1 422 ? -15.406 -22.516 -18.891 1 97.25 422 LEU A C 1
ATOM 3299 O O . LEU A 1 422 ? -15.281 -23.703 -18.547 1 97.25 422 LEU A O 1
ATOM 3303 N N . SER A 1 423 ? -16.516 -21.875 -18.703 1 97.69 423 SER A N 1
ATOM 3304 C CA . SER A 1 423 ? -17.656 -22.422 -17.984 1 97.69 423 SER A CA 1
ATOM 3305 C C . SER A 1 423 ? -18.234 -23.641 -18.703 1 97.69 423 SER A C 1
ATOM 3307 O O . SER A 1 423 ? -18.828 -24.516 -18.078 1 97.69 423 SER A O 1
ATOM 3309 N N . SER A 1 424 ? -18.109 -23.672 -20.016 1 98.25 424 SER A N 1
ATOM 3310 C CA . SER A 1 424 ? -18.625 -24.797 -20.797 1 98.25 424 SER A CA 1
ATOM 3311 C C . SER A 1 424 ? -17.891 -26.078 -20.469 1 98.25 424 SER A C 1
ATOM 3313 O O . SER A 1 424 ? -18.375 -27.172 -20.766 1 98.25 424 SER A O 1
ATOM 3315 N N . LEU A 1 425 ? -16.719 -25.938 -19.828 1 98.25 425 LEU A N 1
ATOM 3316 C CA . LEU A 1 425 ? -15.914 -27.109 -19.5 1 98.25 425 LEU A CA 1
ATOM 3317 C C . LEU A 1 425 ? -15.805 -27.297 -17.984 1 98.25 425 LEU A C 1
ATOM 3319 O O . LEU A 1 425 ? -14.883 -27.953 -17.5 1 98.25 425 LEU A O 1
ATOM 3323 N N . ILE A 1 426 ? -16.688 -26.719 -17.25 1 98.06 426 ILE A N 1
ATOM 3324 C CA . ILE A 1 426 ? -16.719 -26.844 -15.805 1 98.06 426 ILE A CA 1
ATOM 3325 C C . ILE A 1 426 ? -18.047 -27.438 -15.359 1 98.06 426 ILE A C 1
ATOM 3327 O O . ILE A 1 426 ? -19.109 -26.844 -15.586 1 98.06 426 ILE A O 1
ATOM 3331 N N . HIS A 1 427 ? -17.969 -28.578 -14.711 1 97.75 427 HIS A N 1
ATOM 3332 C CA . HIS A 1 427 ? -19.188 -29.203 -14.188 1 97.75 427 HIS A CA 1
ATOM 3333 C C . HIS A 1 427 ? -19.859 -28.328 -13.156 1 97.75 427 HIS A C 1
ATOM 3335 O O . HIS A 1 427 ? -19.203 -27.656 -12.367 1 97.75 427 HIS A O 1
ATOM 3341 N N . GLY A 1 428 ? -21.125 -28.344 -13.117 1 96.81 428 GLY A N 1
ATOM 3342 C CA . GLY A 1 428 ? -21.922 -27.484 -12.25 1 96.81 428 GLY A CA 1
ATOM 3343 C C . GLY A 1 428 ? -22.484 -26.266 -12.969 1 96.81 428 GLY A C 1
ATOM 3344 O O . GLY A 1 428 ? -23.594 -25.828 -12.68 1 96.81 428 GLY A O 1
ATOM 3345 N N . CYS A 1 429 ? -21.719 -25.672 -13.906 1 97.56 429 CYS A N 1
ATOM 3346 C CA . CYS A 1 429 ? -22.156 -24.469 -14.602 1 97.56 429 CYS A CA 1
ATOM 3347 C C . CYS A 1 429 ? -23.344 -24.75 -15.5 1 97.56 429 CYS A C 1
ATOM 3349 O O . CYS A 1 429 ? -24.328 -24.016 -15.477 1 97.56 429 CYS A O 1
ATOM 3351 N N . LYS A 1 430 ? -23.203 -25.812 -16.266 1 96.06 430 LYS A N 1
ATOM 3352 C CA . LYS A 1 430 ? -24.297 -26.188 -17.156 1 96.06 430 LYS A CA 1
ATOM 3353 C C . LYS A 1 430 ? -25.562 -26.484 -16.359 1 96.06 430 LYS A C 1
ATOM 3355 O O . LYS A 1 430 ? -26.656 -26.031 -16.719 1 96.06 430 LYS A O 1
ATOM 3360 N N . GLU A 1 431 ? -25.453 -27.156 -15.273 1 93.56 431 GLU A N 1
ATOM 3361 C CA . GLU A 1 431 ? -26.578 -27.609 -14.453 1 93.56 431 GLU A CA 1
ATOM 3362 C C . GLU A 1 431 ? -27.219 -26.438 -13.719 1 93.56 431 GLU A C 1
ATOM 3364 O O . GLU A 1 431 ? -28.453 -26.359 -13.594 1 93.56 431 GLU A O 1
ATOM 3369 N N . SER A 1 432 ? -26.422 -25.531 -13.234 1 94.5 432 SER A N 1
ATOM 3370 C CA . SER A 1 432 ? -26.922 -24.406 -12.453 1 94.5 432 SER A CA 1
ATOM 3371 C C . SER A 1 432 ? -27.375 -23.266 -13.359 1 94.5 432 SER A C 1
ATOM 3373 O O . SER A 1 432 ? -28.125 -22.391 -12.93 1 94.5 432 SER A O 1
ATOM 3375 N N . GLY A 1 433 ? -26.875 -23.266 -14.586 1 96.19 433 GLY A N 1
ATOM 3376 C CA . GLY A 1 433 ? -27.125 -22.141 -15.477 1 96.19 433 GLY A CA 1
ATOM 3377 C C . GLY A 1 433 ? -26.359 -20.891 -15.094 1 96.19 433 GLY A C 1
ATOM 3378 O O . GLY A 1 433 ? -26.828 -19.781 -15.359 1 96.19 433 GLY A O 1
ATOM 3379 N N . ARG A 1 434 ? -25.312 -21.062 -14.414 1 96.44 434 ARG A N 1
ATOM 3380 C CA . ARG A 1 434 ? -24.5 -19.938 -13.961 1 96.44 434 ARG A CA 1
ATOM 3381 C C . ARG A 1 434 ? -23.062 -20.062 -14.461 1 96.44 434 ARG A C 1
ATOM 3383 O O . ARG A 1 434 ? -22.516 -21.156 -14.531 1 96.44 434 ARG A O 1
ATOM 3390 N N . ASP A 1 435 ? -22.516 -18.906 -14.758 1 96.88 435 ASP A N 1
ATOM 3391 C CA . ASP A 1 435 ? -21.109 -18.812 -15.125 1 96.88 435 ASP A CA 1
ATOM 3392 C C . ASP A 1 435 ? -20.203 -19.188 -13.945 1 96.88 435 ASP A C 1
ATOM 3394 O O . ASP A 1 435 ? -20.625 -19.094 -12.789 1 96.88 435 ASP A O 1
ATOM 3398 N N . LEU A 1 436 ? -18.969 -19.625 -14.32 1 95.94 436 LEU A N 1
ATOM 3399 C CA . LEU A 1 436 ? -17.984 -19.891 -13.289 1 95.94 436 LEU A CA 1
ATOM 3400 C C . LEU A 1 436 ? -17.828 -18.688 -12.359 1 95.94 436 LEU A C 1
ATOM 3402 O O . LEU A 1 436 ? -17.766 -18.844 -11.141 1 95.94 436 LEU A O 1
ATOM 3406 N N . SER A 1 437 ? -17.828 -17.5 -12.875 1 93.56 437 SER A N 1
ATOM 3407 C CA . SER A 1 437 ? -17.625 -16.25 -12.125 1 93.56 437 SER A CA 1
ATOM 3408 C C . SER A 1 437 ? -18.875 -15.867 -11.352 1 93.56 437 SER A C 1
ATOM 3410 O O . SER A 1 437 ? -18.875 -14.906 -10.586 1 93.56 437 SER A O 1
ATOM 3412 N N . ASN A 1 438 ? -19.938 -16.625 -11.531 1 95.81 438 ASN A N 1
ATOM 3413 C CA . ASN A 1 438 ? -21.203 -16.375 -10.844 1 95.81 438 ASN A CA 1
ATOM 3414 C C . ASN A 1 438 ? -21.594 -17.562 -9.961 1 95.81 438 ASN A C 1
ATOM 3416 O O . ASN A 1 438 ? -22.781 -17.859 -9.812 1 95.81 438 ASN A O 1
ATOM 3420 N N . GLY A 1 439 ? -20.609 -18.312 -9.531 1 95 439 GLY A N 1
ATOM 3421 C CA . GLY A 1 439 ? -20.828 -19.391 -8.578 1 95 439 GLY A CA 1
ATOM 3422 C C . GLY A 1 439 ? -21.375 -20.656 -9.219 1 95 439 GLY A C 1
ATOM 3423 O O . GLY A 1 439 ? -22.062 -21.438 -8.57 1 95 439 GLY A O 1
ATOM 3424 N N . GLY A 1 440 ? -21.078 -20.906 -10.414 1 96.44 440 GLY A N 1
ATOM 3425 C CA . GLY A 1 440 ? -21.719 -22 -11.133 1 96.44 440 GLY A CA 1
ATOM 3426 C C . GLY A 1 440 ? -21.078 -23.344 -10.875 1 96.44 440 GLY A C 1
ATOM 3427 O O . GLY A 1 440 ? -21.719 -24.391 -11.016 1 96.44 440 GLY A O 1
ATOM 3428 N N . SER A 1 441 ? -19.828 -23.453 -10.438 1 97 441 SER A N 1
ATOM 3429 C CA . SER A 1 441 ? -19.078 -24.703 -10.297 1 97 441 SER A CA 1
ATOM 3430 C C . SER A 1 441 ? -19.578 -25.5 -9.109 1 97 441 SER A C 1
ATOM 3432 O O . SER A 1 441 ? -20.266 -24.984 -8.234 1 97 441 SER A O 1
ATOM 3434 N N . ASN A 1 442 ? -19.172 -26.75 -9.047 1 96.5 442 ASN A N 1
ATOM 3435 C CA . ASN A 1 442 ? -19.562 -27.625 -7.945 1 96.5 442 ASN A CA 1
ATOM 3436 C C . ASN A 1 442 ? -18.828 -27.266 -6.656 1 96.5 442 ASN A C 1
ATOM 3438 O O . ASN A 1 442 ? -19.391 -27.344 -5.566 1 96.5 442 ASN A O 1
ATOM 3442 N N . TYR A 1 443 ? -17.594 -26.938 -6.77 1 96.69 443 TYR A N 1
ATOM 3443 C CA . TYR A 1 443 ? -16.781 -26.609 -5.609 1 96.69 443 TYR A CA 1
ATOM 3444 C C . TYR A 1 443 ? -16.25 -25.188 -5.695 1 96.69 443 TYR A C 1
ATOM 3446 O O . TYR A 1 443 ? -15.977 -24.688 -6.785 1 96.69 443 TYR A O 1
ATOM 3454 N N . HIS A 1 444 ? -16.156 -24.562 -4.598 1 95.62 444 HIS A N 1
ATOM 3455 C CA . HIS A 1 444 ? -15.594 -23.234 -4.438 1 95.62 444 HIS A CA 1
ATOM 3456 C C . HIS A 1 444 ? -14.43 -23.234 -3.453 1 95.62 444 HIS A C 1
ATOM 3458 O O . HIS A 1 444 ? -14.633 -23.156 -2.24 1 95.62 444 HIS A O 1
ATOM 3464 N N . ALA A 1 445 ? -13.25 -23.297 -4.016 1 95.12 445 ALA A N 1
ATOM 3465 C CA . ALA A 1 445 ? -12.055 -23.5 -3.201 1 95.12 445 ALA A CA 1
ATOM 3466 C C . ALA A 1 445 ? -11.445 -22.188 -2.754 1 95.12 445 ALA A C 1
ATOM 3468 O O . ALA A 1 445 ? -11.305 -21.25 -3.557 1 95.12 445 ALA A O 1
ATOM 3469 N N . LEU A 1 446 ? -11.164 -22.062 -1.5 1 94.5 446 LEU A N 1
ATOM 3470 C CA . LEU A 1 446 ? -10.406 -20.969 -0.894 1 94.5 446 LEU A CA 1
ATOM 3471 C C . LEU A 1 446 ? -9.055 -21.453 -0.389 1 94.5 446 LEU A C 1
ATOM 3473 O O . LEU A 1 446 ? -8.992 -22.203 0.595 1 94.5 446 LEU A O 1
ATOM 3477 N N . ALA A 1 447 ? -8.07 -21.047 -1.036 1 94.12 447 ALA A N 1
ATOM 3478 C CA . ALA A 1 447 ? -6.734 -21.5 -0.655 1 94.12 447 ALA A CA 1
ATOM 3479 C C . ALA A 1 447 ? -5.969 -20.406 0.083 1 94.12 447 ALA A C 1
ATOM 3481 O O . ALA A 1 447 ? -5.805 -19.297 -0.435 1 94.12 447 ALA A O 1
ATOM 3482 N N . MET A 1 448 ? -5.617 -20.656 1.278 1 94.12 448 MET A N 1
ATOM 3483 C CA . MET A 1 448 ? -4.734 -19.781 2.031 1 94.12 448 MET A CA 1
ATOM 3484 C C . MET A 1 448 ? -3.289 -20.266 1.96 1 94.12 448 MET A C 1
ATOM 3486 O O . MET A 1 448 ? -2.965 -21.328 2.475 1 94.12 448 MET A O 1
ATOM 3490 N N . MET A 1 449 ? -2.484 -19.453 1.312 1 95.12 449 MET A N 1
ATOM 3491 C CA . MET A 1 449 ? -1.083 -19.828 1.154 1 95.12 449 MET A CA 1
ATOM 3492 C C . MET A 1 449 ? -0.207 -19.094 2.172 1 95.12 449 MET A C 1
ATOM 3494 O O . MET A 1 449 ? -0.205 -17.875 2.232 1 95.12 449 MET A O 1
ATOM 3498 N N . TYR A 1 450 ? 0.405 -19.859 2.992 1 97.25 450 TYR A N 1
ATOM 3499 C CA . TYR A 1 450 ? 1.332 -19.297 3.965 1 97.25 450 TYR A CA 1
ATOM 3500 C C . TYR A 1 450 ? 2.742 -19.219 3.393 1 97.25 450 TYR A C 1
ATOM 3502 O O . TYR A 1 450 ? 3.186 -20.125 2.693 1 97.25 450 TYR A O 1
ATOM 3510 N N . VAL A 1 451 ? 3.391 -18.094 3.639 1 96.44 451 VAL A N 1
ATOM 3511 C CA . VAL A 1 451 ? 4.715 -17.797 3.104 1 96.44 451 VAL A CA 1
ATOM 3512 C C . VAL A 1 451 ? 5.699 -17.578 4.25 1 96.44 451 VAL A C 1
ATOM 3514 O O . VAL A 1 451 ? 5.297 -17.219 5.359 1 96.44 451 VAL A O 1
ATOM 3517 N N . SER A 1 452 ? 6.996 -17.875 3.955 1 97.62 452 SER A N 1
ATOM 3518 C CA . SER A 1 452 ? 8.102 -17.703 4.883 1 97.62 452 SER A CA 1
ATOM 3519 C C . SER A 1 452 ? 8.008 -18.656 6.062 1 97.62 452 SER A C 1
ATOM 3521 O O . SER A 1 452 ? 8.406 -18.328 7.18 1 97.62 452 SER A O 1
ATOM 3523 N N . ALA A 1 453 ? 7.414 -19.797 5.836 1 98 453 ALA A N 1
ATOM 3524 C CA . ALA A 1 453 ? 7.203 -20.766 6.898 1 98 453 ALA A CA 1
ATOM 3525 C C . ALA A 1 453 ? 8.531 -21.234 7.492 1 98 453 ALA A C 1
ATOM 3527 O O . ALA A 1 453 ? 8.727 -21.172 8.711 1 98 453 ALA A O 1
ATOM 3528 N N . SER A 1 454 ? 9.461 -21.625 6.652 1 98 454 SER A N 1
ATOM 3529 C CA . SER A 1 454 ? 10.734 -22.141 7.137 1 98 454 SER A CA 1
ATOM 3530 C C . SER A 1 454 ? 11.516 -21.078 7.895 1 98 454 SER A C 1
ATOM 3532 O O . SER A 1 454 ? 12.117 -21.359 8.93 1 98 454 SER A O 1
ATOM 3534 N N . ASN A 1 455 ? 11.531 -19.891 7.363 1 98.25 455 ASN A N 1
ATOM 3535 C CA . ASN A 1 455 ? 12.195 -18.797 8.062 1 98.25 455 ASN A CA 1
ATOM 3536 C C . ASN A 1 455 ? 11.562 -18.531 9.43 1 98.25 455 ASN A C 1
ATOM 3538 O O . ASN A 1 455 ? 12.266 -18.203 10.391 1 98.25 455 ASN A O 1
ATOM 3542 N N . THR A 1 456 ? 10.273 -18.594 9.508 1 98.69 456 THR A N 1
ATOM 3543 C CA . THR A 1 456 ? 9.57 -18.391 10.766 1 98.69 456 THR A CA 1
ATOM 3544 C C . THR A 1 456 ? 9.922 -19.484 11.766 1 98.69 456 THR A C 1
ATOM 3546 O O . THR A 1 456 ? 10.195 -19.203 12.938 1 98.69 456 THR A O 1
ATOM 3549 N N . ILE A 1 457 ? 9.953 -20.719 11.32 1 98.56 457 ILE A N 1
ATOM 3550 C CA . ILE A 1 457 ? 10.32 -21.859 12.156 1 98.56 457 ILE A CA 1
ATOM 3551 C C . ILE A 1 457 ? 11.758 -21.703 12.648 1 98.56 457 ILE A C 1
ATOM 3553 O O . ILE A 1 457 ? 12.039 -21.938 13.828 1 98.56 457 ILE A O 1
ATOM 3557 N N . ASP A 1 458 ? 12.633 -21.297 11.734 1 98.38 458 ASP A N 1
ATOM 3558 C CA . ASP A 1 458 ? 14.055 -21.156 12.023 1 98.38 458 ASP A CA 1
ATOM 3559 C C . ASP A 1 458 ? 14.297 -19.984 12.992 1 98.38 458 ASP A C 1
ATOM 3561 O O . ASP A 1 458 ? 15.383 -19.859 13.555 1 98.38 458 ASP A O 1
ATOM 3565 N N . SER A 1 459 ? 13.344 -19.062 13.078 1 98 459 SER A N 1
ATOM 3566 C CA . SER A 1 459 ? 13.469 -17.953 14.016 1 98 459 SER A CA 1
ATOM 3567 C C . SER A 1 459 ? 13.305 -18.438 15.461 1 98 459 SER A C 1
ATOM 3569 O O . SER A 1 459 ? 12.242 -18.234 16.062 1 98 459 SER A O 1
ATOM 3571 N N . LEU A 1 460 ? 14.328 -18.984 16.062 1 94.19 460 LEU A N 1
ATOM 3572 C CA . LEU A 1 460 ? 14.289 -19.656 17.359 1 94.19 460 LEU A CA 1
ATOM 3573 C C . LEU A 1 460 ? 14.445 -18.656 18.484 1 94.19 460 LEU A C 1
ATOM 3575 O O . LEU A 1 460 ? 15.406 -18.734 19.266 1 94.19 460 LEU A O 1
ATOM 3579 N N . VAL A 1 461 ? 13.508 -17.844 18.641 1 93.56 461 VAL A N 1
ATOM 3580 C CA . VAL A 1 461 ? 13.445 -16.859 19.719 1 93.56 461 VAL A CA 1
ATOM 3581 C C . VAL A 1 461 ? 13.539 -17.562 21.062 1 93.56 461 VAL A C 1
ATOM 3583 O O . VAL A 1 461 ? 14.125 -17.047 22.016 1 93.56 461 VAL A O 1
ATOM 3586 N N . LYS A 1 462 ? 12.992 -18.812 21.156 1 93.69 462 LYS A N 1
ATOM 3587 C CA . LYS A 1 462 ? 13.062 -19.625 22.375 1 93.69 462 LYS A CA 1
ATOM 3588 C C . LYS A 1 462 ? 14.508 -19.797 22.844 1 93.69 462 LYS A C 1
ATOM 3590 O O . LYS A 1 462 ? 14.812 -19.609 24.016 1 93.69 462 LYS A O 1
ATOM 3595 N N . LYS A 1 463 ? 15.367 -20.125 21.922 1 94.12 463 LYS A N 1
ATOM 3596 C CA . LYS A 1 463 ? 16.766 -20.375 22.234 1 94.12 463 LYS A CA 1
ATOM 3597 C C . LYS A 1 463 ? 17.531 -19.078 22.5 1 94.12 463 LYS A C 1
ATOM 3599 O O . LYS A 1 463 ? 18.391 -19.031 23.391 1 94.12 463 LYS A O 1
ATOM 3604 N N . LEU A 1 464 ? 17.234 -18.094 21.75 1 95.06 464 LEU A N 1
ATOM 3605 C CA . LEU A 1 464 ? 17.969 -16.828 21.844 1 95.06 464 LEU A CA 1
ATOM 3606 C C . LEU A 1 464 ? 17.578 -16.062 23.109 1 95.06 464 LEU A C 1
ATOM 3608 O O . LEU A 1 464 ? 18.391 -15.32 23.656 1 95.06 464 LEU A O 1
ATOM 3612 N N . VAL A 1 465 ? 16.344 -16.203 23.547 1 95.94 465 VAL A N 1
ATOM 3613 C CA . VAL A 1 465 ? 15.812 -15.273 24.547 1 95.94 465 VAL A CA 1
ATOM 3614 C C . VAL A 1 465 ? 15.336 -16.047 25.766 1 95.94 465 VAL A C 1
ATOM 3616 O O . VAL A 1 465 ? 15.578 -15.633 26.906 1 95.94 465 VAL A O 1
ATOM 3619 N N . PHE A 1 466 ? 14.664 -17.188 25.672 1 94 466 PHE A N 1
ATOM 3620 C CA . PHE A 1 466 ? 13.891 -17.734 26.781 1 94 466 PHE A CA 1
ATOM 3621 C C . PHE A 1 466 ? 14.562 -18.969 27.359 1 94 466 PHE A C 1
ATOM 3623 O O . PHE A 1 466 ? 14.227 -19.406 28.453 1 94 466 PHE A O 1
ATOM 3630 N N . ASP A 1 467 ? 15.438 -19.5 26.594 1 89.25 467 ASP A N 1
ATOM 3631 C CA . ASP A 1 467 ? 16.141 -20.688 27.094 1 89.25 467 ASP A CA 1
ATOM 3632 C C . ASP A 1 467 ? 17.047 -20.328 28.281 1 89.25 467 ASP A C 1
ATOM 3634 O O . ASP A 1 467 ? 17.938 -19.484 28.141 1 89.25 467 ASP A O 1
ATOM 3638 N N . PRO A 1 468 ? 16.859 -20.938 29.422 1 85.25 468 PRO A N 1
ATOM 3639 C CA . PRO A 1 468 ? 17.625 -20.578 30.609 1 85.25 468 PRO A CA 1
ATOM 3640 C C . PRO A 1 468 ? 19.125 -20.844 30.453 1 85.25 468 PRO A C 1
ATOM 3642 O O . PRO A 1 468 ? 19.953 -20.156 31.062 1 85.25 468 PRO A O 1
ATOM 3645 N N . ASP A 1 469 ? 19.516 -21.781 29.703 1 84.06 469 ASP A N 1
ATOM 3646 C CA . ASP A 1 469 ? 20.906 -22.188 29.594 1 84.06 469 ASP A CA 1
ATOM 3647 C C . ASP A 1 469 ? 21.609 -21.484 28.438 1 84.06 469 ASP A C 1
ATOM 3649 O O . ASP A 1 469 ? 22.828 -21.281 28.469 1 84.06 469 ASP A O 1
ATOM 3653 N N . GLU A 1 470 ? 20.844 -21 27.469 1 81.12 470 GLU A N 1
ATOM 3654 C CA . GLU A 1 470 ? 21.469 -20.578 26.219 1 81.12 470 GLU A CA 1
ATOM 3655 C C . GLU A 1 470 ? 21.109 -19.141 25.875 1 81.12 470 GLU A C 1
ATOM 3657 O O . GLU A 1 470 ? 21.688 -18.547 24.953 1 81.12 470 GLU A O 1
ATOM 3662 N N . SER A 1 471 ? 20.297 -18.594 26.719 1 84.94 471 SER A N 1
ATOM 3663 C CA . SER A 1 471 ? 19.844 -17.266 26.359 1 84.94 471 SER A CA 1
ATOM 3664 C C . SER A 1 471 ? 21 -16.266 26.328 1 84.94 471 SER A C 1
ATOM 3666 O O . SER A 1 471 ? 21.906 -16.328 27.172 1 84.94 471 SER A O 1
ATOM 3668 N N . LEU A 1 472 ? 20.938 -15.422 25.297 1 86.38 472 LEU A N 1
ATOM 3669 C CA . LEU A 1 472 ? 22.047 -14.508 25.062 1 86.38 472 LEU A CA 1
ATOM 3670 C C . LEU A 1 472 ? 21.578 -13.055 25.156 1 86.38 472 LEU A C 1
ATOM 3672 O O . LEU A 1 472 ? 22.406 -12.141 25.25 1 86.38 472 LEU A O 1
ATOM 3676 N N . THR A 1 473 ? 20.266 -12.945 25.047 1 93.94 473 THR A N 1
ATOM 3677 C CA . THR A 1 473 ? 19.734 -11.586 25 1 93.94 473 THR A CA 1
ATOM 3678 C C . THR A 1 473 ? 18.328 -11.531 25.562 1 93.94 473 THR A C 1
ATOM 3680 O O . THR A 1 473 ? 17.812 -12.531 26.062 1 93.94 473 THR A O 1
ATOM 3683 N N . THR A 1 474 ? 17.797 -10.359 25.625 1 95.75 474 THR A N 1
ATOM 3684 C CA . THR A 1 474 ? 16.406 -10.156 26 1 95.75 474 THR A CA 1
ATOM 3685 C C . THR A 1 474 ? 15.539 -9.898 24.781 1 95.75 474 THR A C 1
ATOM 3687 O O . THR A 1 474 ? 16.047 -9.617 23.688 1 95.75 474 THR A O 1
ATOM 3690 N N . LEU A 1 475 ? 14.258 -10.062 24.984 1 97.5 475 LEU A N 1
ATOM 3691 C CA . LEU A 1 475 ? 13.359 -9.898 23.844 1 97.5 475 LEU A CA 1
ATOM 3692 C C . LEU A 1 475 ? 13.414 -8.469 23.312 1 97.5 475 LEU A C 1
ATOM 3694 O O . LEU A 1 475 ? 13.445 -8.258 22.094 1 97.5 475 LEU A O 1
ATOM 3698 N N . PRO A 1 476 ? 13.422 -7.387 24.172 1 97.31 476 PRO A N 1
ATOM 3699 C CA . PRO A 1 476 ? 13.531 -6.02 23.656 1 97.31 476 PRO A CA 1
ATOM 3700 C C . PRO A 1 476 ? 14.836 -5.785 22.906 1 97.31 476 PRO A C 1
ATOM 3702 O O . PRO A 1 476 ? 14.844 -5.094 21.875 1 97.31 476 PRO A O 1
ATOM 3705 N N . GLN A 1 477 ? 15.867 -6.352 23.391 1 96.75 477 GLN A N 1
ATOM 3706 C CA . GLN A 1 477 ? 17.156 -6.188 22.719 1 96.75 477 GLN A CA 1
ATOM 3707 C C . GLN A 1 477 ? 17.172 -6.902 21.375 1 96.75 477 GLN A C 1
ATOM 3709 O O . GLN A 1 477 ? 17.75 -6.395 20.406 1 96.75 477 GLN A O 1
ATOM 3714 N N . LEU A 1 478 ? 16.625 -8.102 21.344 1 97.94 478 LEU A N 1
ATOM 3715 C CA . LEU A 1 478 ? 16.516 -8.805 20.078 1 97.94 478 LEU A CA 1
ATOM 3716 C C . LEU A 1 478 ? 15.695 -7.992 19.078 1 97.94 478 LEU A C 1
ATOM 3718 O O . LEU A 1 478 ? 16.078 -7.859 17.906 1 97.94 478 LEU A O 1
ATOM 3722 N N . LEU A 1 479 ? 14.578 -7.477 19.531 1 98.31 479 LEU A N 1
ATOM 3723 C CA . LEU A 1 479 ? 13.711 -6.676 18.672 1 98.31 479 LEU A CA 1
ATOM 3724 C C . LEU A 1 479 ? 14.469 -5.477 18.109 1 98.31 479 LEU A C 1
ATOM 3726 O O . LEU A 1 479 ? 14.352 -5.156 16.922 1 98.31 479 LEU A O 1
ATOM 3730 N N . GLU A 1 480 ? 15.211 -4.82 18.922 1 97.44 480 GLU A N 1
ATOM 3731 C CA . GLU A 1 480 ? 16 -3.678 18.469 1 97.44 480 GLU A CA 1
ATOM 3732 C C . GLU A 1 480 ? 17.031 -4.094 17.422 1 97.44 480 GLU A C 1
ATOM 3734 O O . GLU A 1 480 ? 17.219 -3.396 16.422 1 97.44 480 GLU A O 1
ATOM 3739 N N . ALA A 1 481 ? 17.719 -5.215 17.688 1 98.19 481 ALA A N 1
ATOM 3740 C CA . ALA A 1 481 ? 18.688 -5.746 16.719 1 98.19 481 ALA A CA 1
ATOM 3741 C C . ALA A 1 481 ? 18.031 -5.98 15.359 1 98.19 481 ALA A C 1
ATOM 3743 O O . ALA A 1 481 ? 18.609 -5.691 14.32 1 98.19 481 ALA A O 1
ATOM 3744 N N . LEU A 1 482 ? 16.828 -6.516 15.414 1 98.69 482 LEU A N 1
ATOM 3745 C CA . LEU A 1 482 ? 16.109 -6.828 14.18 1 98.69 482 LEU A CA 1
ATOM 3746 C C . LEU A 1 482 ? 15.656 -5.555 13.477 1 98.69 482 LEU A C 1
ATOM 3748 O O . LEU A 1 482 ? 15.758 -5.453 12.25 1 98.69 482 LEU A O 1
ATOM 3752 N N . LYS A 1 483 ? 15.188 -4.527 14.219 1 98.12 483 LYS A N 1
ATOM 3753 C CA . LYS A 1 483 ? 14.812 -3.236 13.648 1 98.12 483 LYS A CA 1
ATOM 3754 C C . LYS A 1 483 ? 16 -2.582 12.945 1 98.12 483 LYS A C 1
ATOM 3756 O O . LYS A 1 483 ? 15.828 -1.915 11.922 1 98.12 483 LYS A O 1
ATOM 3761 N N . LEU A 1 484 ? 17.203 -2.807 13.5 1 98.25 484 LEU A N 1
ATOM 3762 C CA . LEU A 1 484 ? 18.422 -2.186 12.984 1 98.25 484 LEU A CA 1
ATOM 3763 C C . LEU A 1 484 ? 19.156 -3.123 12.031 1 98.25 484 LEU A C 1
ATOM 3765 O O . LEU A 1 484 ? 20.344 -2.945 11.773 1 98.25 484 LEU A O 1
ATOM 3769 N N . ASP A 1 485 ? 18.5 -4.141 11.555 1 98.44 485 ASP A N 1
ATOM 3770 C CA . ASP A 1 485 ? 19 -5.094 10.57 1 98.44 485 ASP A CA 1
ATOM 3771 C C . ASP A 1 485 ? 20.312 -5.723 11.047 1 98.44 485 ASP A C 1
ATOM 3773 O O . ASP A 1 485 ? 21.312 -5.688 10.328 1 98.44 485 ASP A O 1
ATOM 3777 N N . TRP A 1 486 ? 20.281 -6.191 12.289 1 98.38 486 TRP A N 1
ATOM 3778 C CA . TRP A 1 486 ? 21.438 -6.855 12.906 1 98.38 486 TRP A CA 1
ATOM 3779 C C . TRP A 1 486 ? 22.641 -5.934 12.938 1 98.38 486 TRP A C 1
ATOM 3781 O O . TRP A 1 486 ? 23.781 -6.391 12.812 1 98.38 486 TRP A O 1
ATOM 3791 N N . GLY A 1 487 ? 22.453 -4.617 12.914 1 97.69 487 GLY A N 1
ATOM 3792 C CA . GLY A 1 487 ? 23.531 -3.639 12.992 1 97.69 487 GLY A CA 1
ATOM 3793 C C . GLY A 1 487 ? 23.984 -3.145 11.633 1 97.69 487 GLY A C 1
ATOM 3794 O O . GLY A 1 487 ? 24.844 -2.264 11.547 1 97.69 487 GLY A O 1
ATOM 3795 N N . PHE A 1 488 ? 23.375 -3.623 10.609 1 97.44 488 PHE A N 1
ATOM 3796 C CA . PHE A 1 488 ? 23.797 -3.254 9.266 1 97.44 488 PHE A CA 1
ATOM 3797 C C . PHE A 1 488 ? 23.109 -1.974 8.805 1 97.44 488 PHE A C 1
ATOM 3799 O O . PHE A 1 488 ? 23.531 -1.342 7.84 1 97.44 488 PHE A O 1
ATOM 3806 N N . GLU A 1 489 ? 22.109 -1.601 9.438 1 95.81 489 GLU A N 1
ATOM 3807 C CA . GLU A 1 489 ? 21.422 -0.338 9.172 1 95.81 489 GLU A CA 1
ATOM 3808 C C . GLU A 1 489 ? 21.094 0.385 10.477 1 95.81 489 GLU A C 1
ATOM 3810 O O . GLU A 1 489 ? 19.938 0.37 10.922 1 95.81 489 GLU A O 1
ATOM 3815 N N . MET A 1 490 ? 22.062 1.08 10.984 1 95.5 490 MET A N 1
ATOM 3816 C CA . MET A 1 490 ? 21.844 1.888 12.18 1 95.5 490 MET A CA 1
ATOM 3817 C C . MET A 1 490 ? 21.078 3.162 11.844 1 95.5 490 MET A C 1
ATOM 3819 O O . MET A 1 490 ? 21.531 3.965 11.023 1 95.5 490 MET A O 1
ATOM 3823 N N . ARG A 1 491 ? 19.875 3.385 12.352 1 93.06 491 ARG A N 1
ATOM 3824 C CA . ARG A 1 491 ? 19.062 4.508 11.906 1 93.06 491 ARG A CA 1
ATOM 3825 C C . ARG A 1 491 ? 18.344 5.172 13.078 1 93.06 491 ARG A C 1
ATOM 3827 O O . ARG A 1 491 ? 18.156 4.555 14.125 1 93.06 491 ARG A O 1
ATOM 3834 N N . GLU A 1 492 ? 17.938 6.422 12.859 1 93.75 492 GLU A N 1
ATOM 3835 C CA . GLU A 1 492 ? 17.094 7.168 13.789 1 93.75 492 GLU A CA 1
ATOM 3836 C C . GLU A 1 492 ? 15.703 6.559 13.883 1 93.75 492 GLU A C 1
ATOM 3838 O O . GLU A 1 492 ? 15.188 6.031 12.898 1 93.75 492 GLU A O 1
ATOM 3843 N N . PRO A 1 493 ? 15.086 6.59 15.102 1 94.12 493 PRO A N 1
ATOM 3844 C CA . PRO A 1 493 ? 15.602 7.199 16.328 1 94.12 493 PRO A CA 1
ATOM 3845 C C . PRO A 1 493 ? 16.375 6.219 17.203 1 94.12 493 PRO A C 1
ATOM 3847 O O . PRO A 1 493 ? 16.828 6.57 18.297 1 94.12 493 PRO A O 1
ATOM 3850 N N . PHE A 1 494 ? 16.547 4.988 16.703 1 93.31 494 PHE A N 1
ATOM 3851 C CA . PHE A 1 494 ? 17.094 3.914 17.516 1 93.31 494 PHE A CA 1
ATOM 3852 C C . PHE A 1 494 ? 18.578 4.152 17.797 1 93.31 494 PHE A C 1
ATOM 3854 O O . PHE A 1 494 ? 19.109 3.646 18.781 1 93.31 494 PHE A O 1
ATOM 3861 N N . PHE A 1 495 ? 19.172 4.906 16.906 1 92.56 495 PHE A N 1
ATOM 3862 C CA . PHE A 1 495 ? 20.562 5.332 17.062 1 92.56 495 PHE A CA 1
ATOM 3863 C C . PHE A 1 495 ? 20.719 6.812 16.719 1 92.56 495 PHE A C 1
ATOM 3865 O O . PHE A 1 495 ? 20.141 7.293 15.742 1 92.56 495 PHE A O 1
ATOM 3872 N N . ASP A 1 496 ? 21.422 7.508 17.531 1 89.94 496 ASP A N 1
ATOM 3873 C CA . ASP A 1 496 ? 21.703 8.922 17.297 1 89.94 496 ASP A CA 1
ATOM 3874 C C . ASP A 1 496 ? 22.828 9.086 16.281 1 89.94 496 ASP A C 1
ATOM 3876 O O . ASP A 1 496 ? 24 8.852 16.594 1 89.94 496 ASP A O 1
ATOM 3880 N N . GLU A 1 497 ? 22.531 9.539 15.18 1 86.75 497 GLU A N 1
ATOM 3881 C CA . GLU A 1 497 ? 23.516 9.648 14.109 1 86.75 497 GLU A CA 1
ATOM 3882 C C . GLU A 1 497 ? 24.641 10.609 14.5 1 86.75 497 GLU A C 1
ATOM 3884 O O . GLU A 1 497 ? 25.75 10.531 13.953 1 86.75 497 GLU A O 1
ATOM 3889 N N . ARG A 1 498 ? 24.531 11.469 15.406 1 85.69 498 ARG A N 1
ATOM 3890 C CA . ARG A 1 498 ? 25.547 12.438 15.836 1 85.69 498 ARG A CA 1
ATOM 3891 C C . ARG A 1 498 ? 26.625 11.758 16.656 1 85.69 498 ARG A C 1
ATOM 3893 O O . ARG A 1 498 ? 27.703 12.336 16.859 1 85.69 498 ARG A O 1
ATOM 3900 N N . ALA A 1 499 ? 26.219 10.641 17.172 1 87.31 499 ALA A N 1
ATOM 3901 C CA . ALA A 1 499 ? 27.156 9.93 18.031 1 87.31 499 ALA A CA 1
ATOM 3902 C C . ALA A 1 499 ? 28.453 9.602 17.266 1 87.31 499 ALA A C 1
ATOM 3904 O O . ALA A 1 499 ? 29.484 9.359 17.891 1 87.31 499 ALA A O 1
ATOM 3905 N N . GLY A 1 500 ? 28.406 9.539 16 1 88.56 500 GLY A N 1
ATOM 3906 C CA . GLY A 1 500 ? 29.594 9.344 15.195 1 88.56 500 GLY A CA 1
ATOM 3907 C C . GLY A 1 500 ? 29.797 7.902 14.766 1 88.56 500 GLY A C 1
ATOM 3908 O O . GLY A 1 500 ? 29.188 6.988 15.328 1 88.56 500 GLY A O 1
ATOM 3909 N N . GLU A 1 501 ? 30.719 7.684 13.922 1 90.69 501 GLU A N 1
ATOM 3910 C CA . GLU A 1 501 ? 30.938 6.406 13.25 1 90.69 501 GLU A CA 1
ATOM 3911 C C . GLU A 1 501 ? 31.5 5.367 14.211 1 90.69 501 GLU A C 1
ATOM 3913 O O . GLU A 1 501 ? 31.156 4.188 14.133 1 90.69 501 GLU A O 1
ATOM 3918 N N . VAL A 1 502 ? 32.344 5.785 15.102 1 92.38 502 VAL A N 1
ATOM 3919 C CA . VAL A 1 502 ? 33 4.859 16.016 1 92.38 502 VAL A CA 1
ATOM 3920 C C . VAL A 1 502 ? 31.969 4.246 16.969 1 92.38 502 VAL A C 1
ATOM 3922 O O . VAL A 1 502 ? 31.953 3.035 17.188 1 92.38 502 VAL A O 1
ATOM 3925 N N . ARG A 1 503 ? 31.125 5.035 17.516 1 91.75 503 ARG A N 1
ATOM 3926 C CA . ARG A 1 503 ? 30.078 4.543 18.406 1 91.75 503 ARG A CA 1
ATOM 3927 C C . ARG A 1 503 ? 29.062 3.705 17.641 1 91.75 503 ARG A C 1
ATOM 3929 O O . ARG A 1 503 ? 28.516 2.746 18.188 1 91.75 503 ARG A O 1
ATOM 3936 N N . GLU A 1 504 ? 28.75 4.172 16.422 1 93.69 504 GLU A N 1
ATOM 3937 C CA . GLU A 1 504 ? 27.859 3.377 15.578 1 93.69 504 GLU A CA 1
ATOM 3938 C C . GLU A 1 504 ? 28.406 1.965 15.383 1 93.69 504 GLU A C 1
ATOM 3940 O O . GLU A 1 504 ? 27.688 0.983 15.555 1 93.69 504 GLU A O 1
ATOM 3945 N N . ASP A 1 505 ? 29.625 1.856 15.117 1 95.19 505 ASP A N 1
ATOM 3946 C CA . ASP A 1 505 ? 30.266 0.57 14.883 1 95.19 505 ASP A CA 1
ATOM 3947 C C . ASP A 1 505 ? 30.25 -0.295 16.141 1 95.19 505 ASP A C 1
ATOM 3949 O O . ASP A 1 505 ? 30.031 -1.506 16.062 1 95.19 505 ASP A O 1
ATOM 3953 N N . ALA A 1 506 ? 30.531 0.348 17.203 1 94.12 506 ALA A N 1
ATOM 3954 C CA . ALA A 1 506 ? 30.547 -0.384 18.469 1 94.12 506 ALA A CA 1
ATOM 3955 C C . ALA A 1 506 ? 29.172 -0.974 18.781 1 94.12 506 ALA A C 1
ATOM 3957 O O . ALA A 1 506 ? 29.062 -2.131 19.188 1 94.12 506 ALA A O 1
ATOM 3958 N N . ASN A 1 507 ? 28.188 -0.173 18.656 1 93.06 507 ASN A N 1
ATOM 3959 C CA . ASN A 1 507 ? 26.828 -0.65 18.891 1 93.06 507 ASN A CA 1
ATOM 3960 C C . ASN A 1 507 ? 26.422 -1.717 17.875 1 93.06 507 ASN A C 1
ATOM 3962 O O . ASN A 1 507 ? 25.797 -2.713 18.234 1 93.06 507 ASN A O 1
ATOM 3966 N N . ALA A 1 508 ? 26.766 -1.468 16.656 1 97.06 508 ALA A N 1
ATOM 3967 C CA . ALA A 1 508 ? 26.469 -2.406 15.57 1 97.06 508 ALA A CA 1
ATOM 3968 C C . ALA A 1 508 ? 27.125 -3.76 15.82 1 97.06 508 ALA A C 1
ATOM 3970 O O . ALA A 1 508 ? 26.562 -4.805 15.477 1 97.06 508 ALA A O 1
ATOM 3971 N N . ALA A 1 509 ? 28.328 -3.754 16.391 1 97.19 509 ALA A N 1
ATOM 3972 C CA . ALA A 1 509 ? 29.078 -4.977 16.625 1 97.19 509 ALA A CA 1
ATOM 3973 C C . ALA A 1 509 ? 28.312 -5.918 17.562 1 97.19 509 ALA A C 1
ATOM 3975 O O . ALA A 1 509 ? 28.375 -7.141 17.406 1 97.19 509 ALA A O 1
ATOM 3976 N N . THR A 1 510 ? 27.703 -5.363 18.516 1 95.75 510 THR A N 1
ATOM 3977 C CA . THR A 1 510 ? 26.922 -6.168 19.453 1 95.75 510 THR A CA 1
ATOM 3978 C C . THR A 1 510 ? 25.797 -6.918 18.719 1 95.75 510 THR A C 1
ATOM 3980 O O . THR A 1 510 ? 25.578 -8.102 18.969 1 95.75 510 THR A O 1
ATOM 3983 N N . TYR A 1 511 ? 25.125 -6.242 17.875 1 97.44 511 TYR A N 1
ATOM 3984 C CA . TYR A 1 511 ? 24.031 -6.852 17.125 1 97.44 511 TYR A CA 1
ATOM 3985 C C . TYR A 1 511 ? 24.562 -7.863 16.109 1 97.44 511 TYR A C 1
ATOM 3987 O O . TYR A 1 511 ? 23.953 -8.914 15.898 1 97.44 511 TYR A O 1
ATOM 3995 N N . LYS A 1 512 ? 25.688 -7.578 15.508 1 97.88 512 LYS A N 1
ATOM 3996 C CA . LYS A 1 512 ? 26.312 -8.5 14.555 1 97.88 512 LYS A CA 1
ATOM 3997 C C . LYS A 1 512 ? 26.75 -9.789 15.25 1 97.88 512 LYS A C 1
ATOM 3999 O O . LYS A 1 512 ? 26.656 -10.867 14.672 1 97.88 512 LYS A O 1
ATOM 4004 N N . THR A 1 513 ? 27.234 -9.672 16.484 1 97.19 513 THR A N 1
ATOM 4005 C CA . THR A 1 513 ? 27.609 -10.844 17.266 1 97.19 513 THR A CA 1
ATOM 4006 C C . THR A 1 513 ? 26.391 -11.711 17.562 1 97.19 513 THR A C 1
ATOM 4008 O O . THR A 1 513 ? 26.453 -12.938 17.484 1 97.19 513 THR A O 1
ATOM 4011 N N . LEU A 1 514 ? 25.328 -11.062 17.906 1 97.06 514 LEU A N 1
ATOM 4012 C CA . LEU A 1 514 ? 24.078 -11.789 18.141 1 97.06 514 LEU A CA 1
ATOM 4013 C C . LEU A 1 514 ? 23.641 -12.516 16.875 1 97.06 514 LEU A C 1
ATOM 4015 O O . LEU A 1 514 ? 23.141 -13.641 16.938 1 97.06 514 LEU A O 1
ATOM 4019 N N . ARG A 1 515 ? 23.75 -11.867 15.695 1 97.94 515 ARG A N 1
ATOM 4020 C CA . ARG A 1 515 ? 23.406 -12.5 14.422 1 97.94 515 ARG A CA 1
ATOM 4021 C C . ARG A 1 515 ? 24.234 -13.75 14.188 1 97.94 515 ARG A C 1
ATOM 4023 O O . ARG A 1 515 ? 23.719 -14.758 13.68 1 97.94 515 ARG A O 1
ATOM 4030 N N . LYS A 1 516 ? 25.578 -13.641 14.5 1 96.88 516 LYS A N 1
ATOM 4031 C CA . LYS A 1 516 ? 26.438 -14.797 14.336 1 96.88 516 LYS A CA 1
ATOM 4032 C C . LYS A 1 516 ? 25.906 -16 15.102 1 96.88 516 LYS A C 1
ATOM 4034 O O . LYS A 1 516 ? 25.922 -17.125 14.594 1 96.88 516 LYS A O 1
ATOM 4039 N N . LYS A 1 517 ? 25.469 -15.766 16.266 1 95.62 517 LYS A N 1
ATOM 4040 C CA . LYS A 1 517 ? 24.891 -16.844 17.047 1 95.62 517 LYS A CA 1
ATOM 4041 C C . LYS A 1 517 ? 23.625 -17.391 16.391 1 95.62 517 LYS A C 1
ATOM 4043 O O . LYS A 1 517 ? 23.438 -18.609 16.312 1 95.62 517 LYS A O 1
ATOM 4048 N N . ALA A 1 518 ? 22.734 -16.5 16 1 96.94 518 ALA A N 1
ATOM 4049 C CA . ALA A 1 518 ? 21.5 -16.906 15.344 1 96.94 518 ALA A CA 1
ATOM 4050 C C . ALA A 1 518 ? 21.781 -17.797 14.148 1 96.94 518 ALA A C 1
ATOM 4052 O O . ALA A 1 518 ? 21.062 -18.781 13.914 1 96.94 518 ALA A O 1
ATOM 4053 N N . LEU A 1 519 ? 22.812 -17.5 13.391 1 96.44 519 LEU A N 1
ATOM 4054 C CA . LEU A 1 519 ? 23.156 -18.203 12.156 1 96.44 519 LEU A CA 1
ATOM 4055 C C . LEU A 1 519 ? 23.688 -19.594 12.461 1 96.44 519 LEU A C 1
ATOM 4057 O O . LEU A 1 519 ? 23.734 -20.453 11.57 1 96.44 519 LEU A O 1
ATOM 4061 N N . THR A 1 520 ? 24.109 -19.891 13.703 1 94.88 520 THR A N 1
ATOM 4062 C CA . THR A 1 520 ? 24.688 -21.188 14.055 1 94.88 520 THR A CA 1
ATOM 4063 C C . THR A 1 520 ? 23.625 -22.125 14.586 1 94.88 520 THR A C 1
ATOM 4065 O O . THR A 1 520 ? 23.859 -23.328 14.75 1 94.88 520 THR A O 1
ATOM 4068 N N . LEU A 1 521 ? 22.5 -21.625 14.875 1 95.38 521 LEU A N 1
ATOM 4069 C CA . LEU A 1 521 ? 21.438 -22.438 15.469 1 95.38 521 LEU A CA 1
ATOM 4070 C C . LEU A 1 521 ? 20.922 -23.453 14.469 1 95.38 521 LEU A C 1
ATOM 4072 O O . LEU A 1 521 ? 21.062 -23.281 13.258 1 95.38 521 LEU A O 1
ATOM 4076 N N . PRO A 1 522 ? 20.281 -24.547 15 1 95.5 522 PRO A N 1
ATOM 4077 C CA . PRO A 1 522 ? 19.734 -25.562 14.094 1 95.5 522 PRO A CA 1
ATOM 4078 C C . PRO A 1 522 ? 18.625 -25 13.203 1 95.5 522 PRO A C 1
ATOM 4080 O O . PRO A 1 522 ? 17.953 -24.047 13.578 1 95.5 522 PRO A O 1
ATOM 4083 N N . ARG A 1 523 ? 18.453 -25.672 12.047 1 96.12 523 ARG A N 1
ATOM 4084 C CA . ARG A 1 523 ? 17.469 -25.203 11.062 1 96.12 523 ARG A CA 1
ATOM 4085 C C . ARG A 1 523 ? 16.484 -26.312 10.711 1 96.12 523 ARG A C 1
ATOM 4087 O O . ARG A 1 523 ? 16.797 -27.5 10.836 1 96.12 523 ARG A O 1
ATOM 4094 N N . PHE A 1 524 ? 15.328 -25.875 10.32 1 97.44 524 PHE A N 1
ATOM 4095 C CA . PHE A 1 524 ? 14.266 -26.781 9.883 1 97.44 524 PHE A CA 1
ATOM 4096 C C . PHE A 1 524 ? 14.664 -27.5 8.602 1 97.44 524 PHE A C 1
ATOM 4098 O O . PHE A 1 524 ? 15.352 -26.953 7.746 1 97.44 524 PHE A O 1
ATOM 4105 N N . GLY A 1 525 ? 14.203 -28.719 8.43 1 97.62 525 GLY A N 1
ATOM 4106 C CA . GLY A 1 525 ? 14.477 -29.5 7.234 1 97.62 525 GLY A CA 1
ATOM 4107 C C . GLY A 1 525 ? 15.852 -30.141 7.242 1 97.62 525 GLY A C 1
ATOM 4108 O O . GLY A 1 525 ? 16.438 -30.391 6.18 1 97.62 525 GLY A O 1
ATOM 4109 N N . ARG A 1 526 ? 16.406 -30.297 8.43 1 95.44 526 ARG A N 1
ATOM 4110 C CA . ARG A 1 526 ? 17.734 -30.906 8.547 1 95.44 526 ARG A CA 1
ATOM 4111 C C . ARG A 1 526 ? 17.734 -32 9.609 1 95.44 526 ARG A C 1
ATOM 4113 O O . ARG A 1 526 ? 18.797 -32.438 10.078 1 95.44 526 ARG A O 1
ATOM 4120 N N . GLY A 1 527 ? 16.625 -32.375 10.086 1 94.75 527 GLY A N 1
ATOM 4121 C CA . GLY A 1 527 ? 16.469 -33.531 10.945 1 94.75 527 GLY A CA 1
ATOM 4122 C C . GLY A 1 527 ? 16.594 -33.188 12.422 1 94.75 527 GLY A C 1
ATOM 4123 O O . GLY A 1 527 ? 16.734 -34.094 13.258 1 94.75 527 GLY A O 1
ATOM 4124 N N . ASN A 1 528 ? 16.531 -31.938 12.82 1 96.06 528 ASN A N 1
ATOM 4125 C CA . ASN A 1 528 ? 16.609 -31.562 14.227 1 96.06 528 ASN A CA 1
ATOM 4126 C C . ASN A 1 528 ? 15.242 -31.672 14.914 1 96.06 528 ASN A C 1
ATOM 4128 O O . ASN A 1 528 ? 14.32 -30.922 14.602 1 96.06 528 ASN A O 1
ATOM 4132 N N . PRO A 1 529 ? 15.133 -32.5 15.891 1 96 529 PRO A N 1
ATOM 4133 C CA . PRO A 1 529 ? 13.828 -32.781 16.484 1 96 529 PRO A CA 1
ATOM 4134 C C . PRO A 1 529 ? 13.219 -31.547 17.188 1 96 529 PRO A C 1
ATOM 4136 O O . PRO A 1 529 ? 12 -31.375 17.156 1 96 529 PRO A O 1
ATOM 4139 N N . GLU A 1 530 ? 14.008 -30.781 17.828 1 94.69 530 GLU A N 1
ATOM 4140 C CA . GLU A 1 530 ? 13.484 -29.609 18.516 1 94.69 530 GLU A CA 1
ATOM 4141 C C . GLU A 1 530 ? 12.875 -28.609 17.547 1 94.69 530 GLU A C 1
ATOM 4143 O O . GLU A 1 530 ? 11.805 -28.047 17.812 1 94.69 530 GLU A O 1
ATOM 4148 N N . VAL A 1 531 ? 13.562 -28.406 16.5 1 97.69 531 VAL A N 1
ATOM 4149 C CA . VAL A 1 531 ? 13.07 -27.484 15.477 1 97.69 531 VAL A CA 1
ATOM 4150 C C . VAL A 1 531 ? 11.828 -28.062 14.812 1 97.69 531 VAL A C 1
ATOM 4152 O O . VAL A 1 531 ? 10.867 -27.344 14.547 1 97.69 531 VAL A O 1
ATOM 4155 N N . ASP A 1 532 ? 11.805 -29.375 14.602 1 97.94 532 ASP A N 1
ATOM 4156 C CA . ASP A 1 532 ? 10.688 -30.062 13.969 1 97.94 532 ASP A CA 1
ATOM 4157 C C . ASP A 1 532 ? 9.422 -29.953 14.812 1 97.94 532 ASP A C 1
ATOM 4159 O O . ASP A 1 532 ? 8.312 -29.891 14.281 1 97.94 532 ASP A O 1
ATOM 4163 N N . GLU A 1 533 ? 9.594 -29.922 16.047 1 97.25 533 GLU A N 1
ATOM 4164 C CA . GLU A 1 533 ? 8.445 -29.781 16.938 1 97.25 533 GLU A CA 1
ATOM 4165 C C . GLU A 1 533 ? 7.801 -28.406 16.797 1 97.25 533 GLU A C 1
ATOM 4167 O O . GLU A 1 533 ? 6.578 -28.281 16.844 1 97.25 533 GLU A O 1
ATOM 4172 N N . ILE A 1 534 ? 8.617 -27.422 16.703 1 97.38 534 ILE A N 1
ATOM 4173 C CA . ILE A 1 534 ? 8.109 -26.078 16.469 1 97.38 534 ILE A CA 1
ATOM 4174 C C . ILE A 1 534 ? 7.383 -26.031 15.125 1 97.38 534 ILE A C 1
ATOM 4176 O O . ILE A 1 534 ? 6.32 -25.406 15.016 1 97.38 534 ILE A O 1
ATOM 4180 N N . ALA A 1 535 ? 7.93 -26.688 14.148 1 98.38 535 ALA A N 1
ATOM 4181 C CA . ALA A 1 535 ? 7.32 -26.734 12.82 1 98.38 535 ALA A CA 1
ATOM 4182 C C . ALA A 1 535 ? 5.941 -27.391 12.883 1 98.38 535 ALA A C 1
ATOM 4184 O O . ALA A 1 535 ? 4.984 -26.875 12.289 1 98.38 535 ALA A O 1
ATOM 4185 N N . ASN A 1 536 ? 5.871 -28.5 13.555 1 98.31 536 ASN A N 1
ATOM 4186 C CA . ASN A 1 536 ? 4.598 -29.203 13.68 1 98.31 536 ASN A CA 1
ATOM 4187 C C . ASN A 1 536 ? 3.553 -28.359 14.391 1 98.31 536 ASN A C 1
ATOM 4189 O O . ASN A 1 536 ? 2.389 -28.328 13.984 1 98.31 536 ASN A O 1
ATOM 4193 N N . TRP A 1 537 ? 3.963 -27.703 15.469 1 98.5 537 TRP A N 1
ATOM 4194 C CA . TRP A 1 537 ? 3.061 -26.797 16.188 1 98.5 537 TRP A CA 1
ATOM 4195 C C . TRP A 1 537 ? 2.512 -25.719 15.25 1 98.5 537 TRP A C 1
ATOM 4197 O O . TRP A 1 537 ? 1.307 -25.469 15.234 1 98.5 537 TRP A O 1
ATOM 4207 N N . LEU A 1 538 ? 3.424 -25.078 14.523 1 98.56 538 LEU A N 1
ATOM 4208 C CA . LEU A 1 538 ? 3.027 -24 13.625 1 98.56 538 LEU A CA 1
ATOM 4209 C C . LEU A 1 538 ? 2.068 -24.5 12.555 1 98.56 538 LEU A C 1
ATOM 4211 O O . LEU A 1 538 ? 1.039 -23.875 12.289 1 98.56 538 LEU A O 1
ATOM 4215 N N . MET A 1 539 ? 2.342 -25.641 11.961 1 98.44 539 MET A N 1
ATOM 4216 C CA . MET A 1 539 ? 1.534 -26.172 10.867 1 98.44 539 MET A CA 1
ATOM 4217 C C . MET A 1 539 ? 0.161 -26.609 11.367 1 98.44 539 MET A C 1
ATOM 4219 O O . MET A 1 539 ? -0.847 -26.406 10.688 1 98.44 539 MET A O 1
ATOM 4223 N N . GLU A 1 540 ? 0.133 -27.203 12.508 1 98.44 540 GLU A N 1
ATOM 4224 C CA . GLU A 1 540 ? -1.147 -27.594 13.102 1 98.44 540 GLU A CA 1
ATOM 4225 C C . GLU A 1 540 ? -2.053 -26.375 13.289 1 98.44 540 GLU A C 1
ATOM 4227 O O . GLU A 1 540 ? -3.248 -26.438 12.992 1 98.44 540 GLU A O 1
ATOM 4232 N N . ASN A 1 541 ? -1.487 -25.375 13.758 1 98.62 541 ASN A N 1
ATOM 4233 C CA . ASN A 1 541 ? -2.273 -24.172 14.055 1 98.62 541 ASN A CA 1
ATOM 4234 C C . ASN A 1 541 ? -2.695 -23.453 12.781 1 98.62 541 ASN A C 1
ATOM 4236 O O . ASN A 1 541 ? -3.818 -22.953 12.68 1 98.62 541 ASN A O 1
ATOM 4240 N N . VAL A 1 542 ? -1.776 -23.359 11.781 1 97.88 542 VAL A N 1
ATOM 4241 C CA . VAL A 1 542 ? -2.15 -22.688 10.539 1 97.88 542 VAL A CA 1
ATOM 4242 C C . VAL A 1 542 ? -3.307 -23.438 9.875 1 97.88 542 VAL A C 1
ATOM 4244 O O . VAL A 1 542 ? -4.242 -22.812 9.367 1 97.88 542 VAL A O 1
ATOM 4247 N N . VAL A 1 543 ? -3.283 -24.75 9.898 1 98.06 543 VAL A N 1
ATOM 4248 C CA . VAL A 1 543 ? -4.328 -25.562 9.297 1 98.06 543 VAL A CA 1
ATOM 4249 C C . VAL A 1 543 ? -5.645 -25.359 10.039 1 98.06 543 VAL A C 1
ATOM 4251 O O . VAL A 1 543 ? -6.684 -25.109 9.43 1 98.06 543 VAL A O 1
ATOM 4254 N N . SER A 1 544 ? -5.578 -25.453 11.32 1 97.94 544 SER A N 1
ATOM 4255 C CA . SER A 1 544 ? -6.777 -25.344 12.148 1 97.94 544 SER A CA 1
ATOM 4256 C C . SER A 1 544 ? -7.402 -23.953 12.031 1 97.94 544 SER A C 1
ATOM 4258 O O . SER A 1 544 ? -8.609 -23.828 11.844 1 97.94 544 SER A O 1
ATOM 4260 N N . ILE A 1 545 ? -6.633 -22.906 12.094 1 98.06 545 ILE A N 1
ATOM 4261 C CA . ILE A 1 545 ? -7.129 -21.531 12.07 1 98.06 545 ILE A CA 1
ATOM 4262 C C . ILE A 1 545 ? -7.734 -21.219 10.703 1 98.06 545 ILE A C 1
ATOM 4264 O O . ILE A 1 545 ? -8.781 -20.578 10.609 1 98.06 545 ILE A O 1
ATOM 4268 N N . ALA A 1 546 ? -7.082 -21.672 9.664 1 97.31 546 ALA A N 1
ATOM 4269 C CA . ALA A 1 546 ? -7.609 -21.453 8.32 1 97.31 546 ALA A CA 1
ATOM 4270 C C . ALA A 1 546 ? -9.016 -22.031 8.18 1 97.31 546 ALA A C 1
ATOM 4272 O O . ALA A 1 546 ? -9.922 -21.359 7.668 1 97.31 546 ALA A O 1
ATOM 4273 N N . LYS A 1 547 ? -9.227 -23.219 8.648 1 96.31 547 LYS A N 1
ATOM 4274 C CA . LYS A 1 547 ? -10.508 -23.906 8.523 1 96.31 547 LYS A CA 1
ATOM 4275 C C . LYS A 1 547 ? -11.531 -23.344 9.508 1 96.31 547 LYS A C 1
ATOM 4277 O O . LYS A 1 547 ? -12.664 -23.047 9.133 1 96.31 547 LYS A O 1
ATOM 4282 N N . ASP A 1 548 ? -11.125 -23.125 10.711 1 96.44 548 ASP A N 1
ATOM 4283 C CA . ASP A 1 548 ? -12.031 -22.672 11.766 1 96.44 548 ASP A CA 1
ATOM 4284 C C . ASP A 1 548 ? -12.57 -21.281 11.469 1 96.44 548 ASP A C 1
ATOM 4286 O O . ASP A 1 548 ? -13.711 -20.969 11.812 1 96.44 548 ASP A O 1
ATOM 4290 N N . THR A 1 549 ? -11.812 -20.438 10.867 1 96.62 549 THR A N 1
ATOM 4291 C CA . THR A 1 549 ? -12.227 -19.062 10.578 1 96.62 549 THR A CA 1
ATOM 4292 C C . THR A 1 549 ? -13.398 -19.047 9.602 1 96.62 549 THR A C 1
ATOM 4294 O O . THR A 1 549 ? -14.242 -18.156 9.656 1 96.62 549 THR A O 1
ATOM 4297 N N . ILE A 1 550 ? -13.539 -20.016 8.758 1 95.94 550 ILE A N 1
ATOM 4298 C CA . ILE A 1 550 ? -14.633 -20.109 7.797 1 95.94 550 ILE A CA 1
ATOM 4299 C C . ILE A 1 550 ? -15.789 -20.906 8.414 1 95.94 550 ILE A C 1
ATOM 4301 O O . ILE A 1 550 ? -16.953 -20.562 8.211 1 95.94 550 ILE A O 1
ATOM 4305 N N . HIS A 1 551 ? -15.461 -21.938 9.203 1 94.5 551 HIS A N 1
ATOM 4306 C CA . HIS A 1 551 ? -16.484 -22.797 9.789 1 94.5 551 HIS A CA 1
ATOM 4307 C C . HIS A 1 551 ? -17.156 -22.125 10.984 1 94.5 551 HIS A C 1
ATOM 4309 O O . HIS A 1 551 ? -18.328 -22.375 11.266 1 94.5 551 HIS A O 1
ATOM 4315 N N . HIS A 1 552 ? -16.375 -21.375 11.695 1 94.81 552 HIS A N 1
ATOM 4316 C CA . HIS A 1 552 ? -16.844 -20.562 12.82 1 94.81 552 HIS A CA 1
ATOM 4317 C C . HIS A 1 552 ? -16.406 -19.109 12.672 1 94.81 552 HIS A C 1
ATOM 4319 O O . HIS A 1 552 ? -15.656 -18.594 13.5 1 94.81 552 HIS A O 1
ATOM 4325 N N . PRO A 1 553 ? -17 -18.469 11.703 1 95.56 553 PRO A N 1
ATOM 4326 C CA . PRO A 1 553 ? -16.516 -17.125 11.352 1 95.56 553 PRO A CA 1
ATOM 4327 C C . PRO A 1 553 ? -16.859 -16.078 12.414 1 95.56 553 PRO A C 1
ATOM 4329 O O . PRO A 1 553 ? -17.922 -16.141 13.031 1 95.56 553 PRO A O 1
ATOM 4332 N N . PRO A 1 554 ? -15.859 -15.133 12.688 1 94.31 554 PRO A N 1
ATOM 4333 C CA . PRO A 1 554 ? -16.219 -13.984 13.531 1 94.31 554 PRO A CA 1
ATOM 4334 C C . PRO A 1 554 ? -17.297 -13.109 12.906 1 94.31 554 PRO A C 1
ATOM 4336 O O . PRO A 1 554 ? -17.672 -13.32 11.75 1 94.31 554 PRO A O 1
ATOM 4339 N N . SER A 1 555 ? -17.594 -12.148 13.758 1 90.75 555 SER A N 1
ATOM 4340 C CA . SER A 1 555 ? -18.656 -11.258 13.273 1 90.75 555 SER A CA 1
ATOM 4341 C C . SER A 1 555 ? -18.25 -10.586 11.977 1 90.75 555 SER A C 1
ATOM 4343 O O . SER A 1 555 ? -17.062 -10.555 11.625 1 90.75 555 SER A O 1
ATOM 4345 N N . VAL A 1 556 ? -18.828 -10.039 11.25 1 92.31 556 VAL A N 1
ATOM 4346 C CA . VAL A 1 556 ? -18.625 -9.375 9.961 1 92.31 556 VAL A CA 1
ATOM 4347 C C . VAL A 1 556 ? -18.484 -10.43 8.859 1 92.31 556 VAL A C 1
ATOM 4349 O O . VAL A 1 556 ? -19.172 -10.359 7.84 1 92.31 556 VAL A O 1
ATOM 4352 N N . LEU A 1 557 ? -17.406 -11.398 9.164 1 96.5 557 LEU A N 1
ATOM 4353 C CA . LEU A 1 557 ? -17.219 -12.461 8.195 1 96.5 557 LEU A CA 1
ATOM 4354 C C . LEU A 1 557 ? -18.453 -13.352 8.102 1 96.5 557 LEU A C 1
ATOM 4356 O O . LEU A 1 557 ? -18.812 -13.812 7.016 1 96.5 557 LEU A O 1
ATOM 4360 N N . ASP A 1 558 ? -19.031 -13.617 9.227 1 96.75 558 ASP A N 1
ATOM 4361 C CA . ASP A 1 558 ? -20.266 -14.406 9.266 1 96.75 558 ASP A CA 1
ATOM 4362 C C . ASP A 1 558 ? -21.359 -13.781 8.406 1 96.75 558 ASP A C 1
ATOM 4364 O O . ASP A 1 558 ? -22.047 -14.477 7.672 1 96.75 558 ASP A O 1
ATOM 4368 N N . GLY A 1 559 ? -21.453 -12.469 8.562 1 96.75 559 GLY A N 1
ATOM 4369 C CA . GLY A 1 559 ? -22.422 -11.766 7.73 1 96.75 559 GLY A CA 1
ATOM 4370 C C . GLY A 1 559 ? -22.125 -11.891 6.246 1 96.75 559 GLY A C 1
ATOM 4371 O O . GLY A 1 559 ? -23.047 -12.086 5.449 1 96.75 559 GLY A O 1
ATOM 4372 N N . ILE A 1 560 ? -20.906 -11.805 5.914 1 96.88 560 ILE A N 1
ATOM 4373 C CA . ILE A 1 560 ? -20.5 -11.883 4.52 1 96.88 560 ILE A CA 1
ATOM 4374 C C . ILE A 1 560 ? -20.781 -13.281 3.973 1 96.88 560 ILE A C 1
ATOM 4376 O O . ILE A 1 560 ? -21.391 -13.422 2.908 1 96.88 560 ILE A O 1
ATOM 4380 N N . ILE A 1 561 ? -20.406 -14.32 4.707 1 96.56 561 ILE A N 1
ATOM 4381 C CA . ILE A 1 561 ? -20.578 -15.703 4.277 1 96.56 561 ILE A CA 1
ATOM 4382 C C . ILE A 1 561 ? -22.078 -16.016 4.148 1 96.56 561 ILE A C 1
ATOM 4384 O O . ILE A 1 561 ? -22.5 -16.641 3.176 1 96.56 561 ILE A O 1
ATOM 4388 N N . SER A 1 562 ? -22.875 -15.547 5.07 1 96.75 562 SER A N 1
ATOM 4389 C CA . SER A 1 562 ? -24.312 -15.75 5.027 1 96.75 562 SER A CA 1
ATOM 4390 C C . SER A 1 562 ? -24.938 -15.094 3.797 1 96.75 562 SER A C 1
ATOM 4392 O O . SER A 1 562 ? -25.812 -15.672 3.154 1 96.75 562 SER A O 1
ATOM 4394 N N . GLY A 1 563 ? -24.453 -13.914 3.566 1 97.12 563 GLY A N 1
ATOM 4395 C CA . GLY A 1 563 ? -24.938 -13.227 2.379 1 97.12 563 GLY A CA 1
ATOM 4396 C C . GLY A 1 563 ? -24.609 -13.969 1.092 1 97.12 563 GLY A C 1
ATOM 4397 O O . GLY A 1 563 ? -25.453 -14.047 0.192 1 97.12 563 GLY A O 1
ATOM 4398 N N . ILE A 1 564 ? -23.469 -14.5 0.988 1 96.38 564 ILE A N 1
ATOM 4399 C CA . ILE A 1 564 ? -23.047 -15.25 -0.192 1 96.38 564 ILE A CA 1
ATOM 4400 C C . ILE A 1 564 ? -23.875 -16.516 -0.322 1 96.38 564 ILE A C 1
ATOM 4402 O O . ILE A 1 564 ? -24.375 -16.828 -1.405 1 96.38 564 ILE A O 1
ATOM 4406 N N . LYS A 1 565 ? -24.047 -17.25 0.759 1 95.56 565 LYS A N 1
ATOM 4407 C CA . LYS A 1 565 ? -24.844 -18.469 0.745 1 95.56 565 LYS A CA 1
ATOM 4408 C C . LYS A 1 565 ? -26.281 -18.188 0.32 1 95.56 565 LYS A C 1
ATOM 4410 O O . LYS A 1 565 ? -26.859 -18.953 -0.449 1 95.56 565 LYS A O 1
ATOM 4415 N N . GLU A 1 566 ? -26.844 -17.109 0.793 1 96.5 566 GLU A N 1
ATOM 4416 C CA . GLU A 1 566 ? -28.219 -16.734 0.427 1 96.5 566 GLU A CA 1
ATOM 4417 C C . GLU A 1 566 ? -28.328 -16.438 -1.065 1 96.5 566 GLU A C 1
ATOM 4419 O O . GLU A 1 566 ? -29.281 -16.844 -1.718 1 96.5 566 GLU A O 1
ATOM 4424 N N . LYS A 1 567 ? -27.344 -15.836 -1.531 1 95.75 567 LYS A N 1
ATOM 4425 C CA . LYS A 1 567 ? -27.375 -15.367 -2.914 1 95.75 567 LYS A CA 1
ATOM 4426 C C . LYS A 1 567 ? -27.078 -16.516 -3.885 1 95.75 567 LYS A C 1
ATOM 4428 O O . LYS A 1 567 ? -27.656 -16.562 -4.98 1 95.75 567 LYS A O 1
ATOM 4433 N N . TYR A 1 568 ? -26.25 -17.438 -3.52 1 95.75 568 TYR A N 1
ATOM 4434 C CA . TYR A 1 568 ? -25.688 -18.344 -4.527 1 95.75 568 TYR A CA 1
ATOM 4435 C C . TYR A 1 568 ? -26.188 -19.766 -4.32 1 95.75 568 TYR A C 1
ATOM 4437 O O . TYR A 1 568 ? -26.016 -20.625 -5.191 1 95.75 568 TYR A O 1
ATOM 4445 N N . SER A 1 569 ? -26.797 -20.047 -3.193 1 95.31 569 SER A N 1
ATOM 4446 C CA . SER A 1 569 ? -27.375 -21.375 -3 1 95.31 569 SER A CA 1
ATOM 4447 C C . SER A 1 569 ? -28.562 -21.594 -3.926 1 95.31 569 SER A C 1
ATOM 4449 O O . SER A 1 569 ? -29.344 -20.672 -4.184 1 95.31 569 SER A O 1
ATOM 4451 N N . LEU A 1 570 ? -28.656 -22.766 -4.414 1 92.44 570 LEU A N 1
ATOM 4452 C CA . LEU A 1 570 ? -29.781 -23.219 -5.223 1 92.44 570 LEU A CA 1
ATOM 4453 C C . LEU A 1 570 ? -30.469 -24.422 -4.578 1 92.44 570 LEU A C 1
ATOM 4455 O O . LEU A 1 570 ? -29.875 -25.109 -3.746 1 92.44 570 LEU A O 1
ATOM 4459 N N . PRO A 1 571 ? -31.781 -24.641 -4.973 1 90.12 571 PRO A N 1
ATOM 4460 C CA . PRO A 1 571 ? -32.438 -25.844 -4.457 1 90.12 571 PRO A CA 1
ATOM 4461 C C . PRO A 1 571 ? -31.688 -27.125 -4.809 1 90.12 571 PRO A C 1
ATOM 4463 O O . PRO A 1 571 ? -31.438 -27.391 -5.988 1 90.12 571 PRO A O 1
ATOM 4466 N N . GLY A 1 572 ? -31.297 -27.828 -3.82 1 88.25 572 GLY A N 1
ATOM 4467 C CA . GLY A 1 572 ? -30.609 -29.094 -4.027 1 88.25 572 GLY A CA 1
ATOM 4468 C C . GLY A 1 572 ? -29.109 -28.922 -4.23 1 88.25 572 GLY A C 1
ATOM 4469 O O . GLY A 1 572 ? -28.391 -29.891 -4.434 1 88.25 572 GLY A O 1
ATOM 4470 N N . ARG A 1 573 ? -28.703 -27.688 -4.211 1 91.56 573 ARG A N 1
ATOM 4471 C CA . ARG A 1 573 ? -27.297 -27.391 -4.398 1 91.56 573 ARG A CA 1
ATOM 4472 C C . ARG A 1 573 ? -26.844 -26.297 -3.443 1 91.56 573 ARG A C 1
ATOM 4474 O O . ARG A 1 573 ? -26.594 -25.156 -3.863 1 91.56 573 ARG A O 1
ATOM 4481 N N . PRO A 1 574 ? -26.656 -26.703 -2.221 1 93.31 574 PRO A N 1
ATOM 4482 C CA . PRO A 1 574 ? -26.188 -25.688 -1.271 1 93.31 574 PRO A CA 1
ATOM 4483 C C . PRO A 1 574 ? -24.812 -25.125 -1.633 1 93.31 574 PRO A C 1
ATOM 4485 O O . PRO A 1 574 ? -23.969 -25.859 -2.156 1 93.31 574 PRO A O 1
ATOM 4488 N N . PHE A 1 575 ? -24.656 -23.875 -1.34 1 94.38 575 PHE A N 1
ATOM 4489 C CA . PHE A 1 575 ? -23.391 -23.203 -1.576 1 94.38 575 PHE A CA 1
ATOM 4490 C C . PHE A 1 575 ? -22.484 -23.312 -0.35 1 94.38 575 PHE A C 1
ATOM 4492 O O . PHE A 1 575 ? -22.953 -23.188 0.783 1 94.38 575 PHE A O 1
ATOM 4499 N N . GLY A 1 576 ? -21.203 -23.531 -0.54 1 93.62 576 GLY A N 1
ATOM 4500 C CA . GLY A 1 576 ? -20.203 -23.594 0.511 1 93.62 576 GLY A CA 1
ATOM 4501 C C . GLY A 1 576 ? -18.781 -23.547 -0.018 1 93.62 576 GLY A C 1
ATOM 4502 O O . GLY A 1 576 ? -18.562 -23.641 -1.227 1 93.62 576 GLY A O 1
ATOM 4503 N N . PHE A 1 577 ? -17.859 -23.391 0.902 1 95.06 577 PHE A N 1
ATOM 4504 C CA . PHE A 1 577 ? -16.469 -23.266 0.499 1 95.06 577 PHE A CA 1
ATOM 4505 C C . PHE A 1 577 ? -15.68 -24.531 0.854 1 95.06 577 PHE A C 1
ATOM 4507 O O . PHE A 1 577 ? -15.945 -25.156 1.881 1 95.06 577 PHE A O 1
ATOM 4514 N N . VAL A 1 578 ? -14.773 -24.906 0.029 1 96.56 578 VAL A N 1
ATOM 4515 C CA . VAL A 1 578 ? -13.719 -25.875 0.32 1 96.56 578 VAL A CA 1
ATOM 4516 C C . VAL A 1 578 ? -12.461 -25.125 0.767 1 96.56 578 VAL A C 1
ATOM 4518 O O . VAL A 1 578 ? -11.828 -24.422 -0.026 1 96.56 578 VAL A O 1
ATOM 4521 N N . VAL A 1 579 ? -12.062 -25.281 2.037 1 96.69 579 VAL A N 1
ATOM 4522 C CA . VAL A 1 579 ? -10.961 -24.516 2.598 1 96.69 579 VAL A CA 1
ATOM 4523 C C . VAL A 1 579 ? -9.664 -25.312 2.473 1 96.69 579 VAL A C 1
ATOM 4525 O O . VAL A 1 579 ? -9.508 -26.375 3.094 1 96.69 579 VAL A O 1
ATOM 4528 N N . GLU A 1 580 ? -8.734 -24.75 1.732 1 96.94 580 GLU A N 1
ATOM 4529 C CA . GLU A 1 580 ? -7.516 -25.469 1.41 1 96.94 580 GLU A CA 1
ATOM 4530 C C . GLU A 1 580 ? -6.277 -24.703 1.866 1 96.94 580 GLU A C 1
ATOM 4532 O O . GLU A 1 580 ? -5.641 -24.016 1.067 1 96.94 580 GLU A O 1
ATOM 4537 N N . PRO A 1 581 ? -5.828 -24.906 3.111 1 97.44 581 PRO A N 1
ATOM 4538 C CA . PRO A 1 581 ? -4.562 -24.297 3.52 1 97.44 581 PRO A CA 1
ATOM 4539 C C . PRO A 1 581 ? -3.35 -24.938 2.854 1 97.44 581 PRO A C 1
ATOM 4541 O O . PRO A 1 581 ? -3.371 -26.141 2.557 1 97.44 581 PRO A O 1
ATOM 4544 N N . GLY A 1 582 ? -2.348 -24.219 2.564 1 97.25 582 GLY A N 1
ATOM 4545 C CA . GLY A 1 582 ? -1.111 -24.719 1.979 1 97.25 582 GLY A CA 1
ATOM 4546 C C . GLY A 1 582 ? 0.063 -23.781 2.189 1 97.25 582 GLY A C 1
ATOM 4547 O O . GLY A 1 582 ? -0.081 -22.719 2.814 1 97.25 582 GLY A O 1
ATOM 4548 N N . ILE A 1 583 ? 1.207 -24.234 1.856 1 96.75 583 ILE A N 1
ATOM 4549 C CA . ILE A 1 583 ? 2.424 -23.438 1.838 1 96.75 583 ILE A CA 1
ATOM 4550 C C . ILE A 1 583 ? 2.846 -23.172 0.395 1 96.75 583 ILE A C 1
ATOM 4552 O O . ILE A 1 583 ? 2.939 -24.094 -0.412 1 96.75 583 ILE A O 1
ATOM 4556 N N . GLY A 1 584 ? 3.033 -21.906 0.077 1 92.75 584 GLY A N 1
ATOM 4557 C CA . GLY A 1 584 ? 3.473 -21.625 -1.283 1 92.75 584 GLY A CA 1
ATOM 4558 C C . GLY A 1 584 ? 3.965 -20.203 -1.481 1 92.75 584 GLY A C 1
ATOM 4559 O O . GLY A 1 584 ? 3.207 -19.25 -1.299 1 92.75 584 GLY A O 1
ATOM 4560 N N . THR A 1 585 ? 5.219 -20.016 -1.78 1 90.19 585 THR A N 1
ATOM 4561 C CA . THR A 1 585 ? 5.77 -18.719 -2.17 1 90.19 585 THR A CA 1
ATOM 4562 C C . THR A 1 585 ? 5.625 -18.5 -3.674 1 90.19 585 THR A C 1
ATOM 4564 O O . THR A 1 585 ? 5.633 -17.359 -4.145 1 90.19 585 THR A O 1
ATOM 4567 N N . PHE A 1 586 ? 5.598 -19.594 -4.352 1 81.94 586 PHE A N 1
ATOM 4568 C CA . PHE A 1 586 ? 5.676 -19.531 -5.805 1 81.94 586 PHE A CA 1
ATOM 4569 C C . PHE A 1 586 ? 6.898 -18.75 -6.254 1 81.94 586 PHE A C 1
ATOM 4571 O O . PHE A 1 586 ? 8.016 -19.016 -5.809 1 81.94 586 PHE A O 1
ATOM 4578 N N . GLU A 1 587 ? 6.766 -17.766 -6.992 1 78.12 587 GLU A N 1
ATOM 4579 C CA . GLU A 1 587 ? 7.902 -16.922 -7.344 1 78.12 587 GLU A CA 1
ATOM 4580 C C . GLU A 1 587 ? 8.008 -15.719 -6.406 1 78.12 587 GLU A C 1
ATOM 4582 O O . GLU A 1 587 ? 8.852 -14.844 -6.605 1 78.12 587 GLU A O 1
ATOM 4587 N N . GLY A 1 588 ? 7.281 -15.805 -5.328 1 90.5 588 GLY A N 1
ATOM 4588 C CA . GLY A 1 588 ? 7.105 -14.602 -4.531 1 90.5 588 GLY A CA 1
ATOM 4589 C C . GLY A 1 588 ? 8.109 -14.484 -3.4 1 90.5 588 GLY A C 1
ATOM 4590 O O . GLY A 1 588 ? 8.062 -13.539 -2.613 1 90.5 588 GLY A O 1
ATOM 4591 N N . TYR A 1 589 ? 9.117 -15.43 -3.344 1 94.88 589 TYR A N 1
ATOM 4592 C CA . TYR A 1 589 ? 10.047 -15.406 -2.221 1 94.88 589 TYR A CA 1
ATOM 4593 C C . TYR A 1 589 ? 10.953 -14.188 -2.291 1 94.88 589 TYR A C 1
ATOM 4595 O O . TYR A 1 589 ? 11.586 -13.82 -1.3 1 94.88 589 TYR A O 1
ATOM 4603 N N . VAL A 1 590 ? 11 -13.5 -3.455 1 95.69 590 VAL A N 1
ATOM 4604 C CA . VAL A 1 590 ? 11.766 -12.258 -3.561 1 95.69 590 VAL A CA 1
ATOM 4605 C C . VAL A 1 590 ? 10.844 -11.062 -3.34 1 95.69 590 VAL A C 1
ATOM 4607 O O . VAL A 1 590 ? 11.016 -10.305 -2.381 1 95.69 590 VAL A O 1
ATOM 4610 N N . PRO A 1 591 ? 9.812 -10.883 -4.184 1 95.19 591 PRO A N 1
ATOM 4611 C CA . PRO A 1 591 ? 9 -9.672 -4.051 1 95.19 591 PRO A CA 1
ATOM 4612 C C . PRO A 1 591 ? 8.273 -9.594 -2.709 1 95.19 591 PRO A C 1
ATOM 4614 O O . PRO A 1 591 ? 8.133 -8.508 -2.143 1 95.19 591 PRO A O 1
ATOM 4617 N N . GLN A 1 592 ? 7.766 -10.664 -2.166 1 95.25 592 GLN A N 1
ATOM 4618 C CA . GLN A 1 592 ? 6.984 -10.656 -0.935 1 95.25 592 GLN A CA 1
ATOM 4619 C C . GLN A 1 592 ? 7.863 -10.359 0.275 1 95.25 592 GLN A C 1
ATOM 4621 O O . GLN A 1 592 ? 7.367 -9.953 1.327 1 95.25 592 GLN A O 1
ATOM 4626 N N . ALA A 1 593 ? 9.141 -10.57 0.123 1 96.94 593 ALA A N 1
ATOM 4627 C CA . ALA A 1 593 ? 10.07 -10.359 1.23 1 96.94 593 ALA A CA 1
ATOM 4628 C C . ALA A 1 593 ? 10.43 -8.883 1.372 1 96.94 593 ALA A C 1
ATOM 4630 O O . ALA A 1 593 ? 10.977 -8.469 2.395 1 96.94 593 ALA A O 1
ATOM 4631 N N . LEU A 1 594 ? 10.094 -8.07 0.381 1 95.94 594 LEU A N 1
ATOM 4632 C CA . LEU A 1 594 ? 10.531 -6.68 0.336 1 95.94 594 LEU A CA 1
ATOM 4633 C C . LEU A 1 594 ? 9.891 -5.871 1.46 1 95.94 594 LEU A C 1
ATOM 4635 O O . LEU A 1 594 ? 10.398 -4.816 1.843 1 95.94 594 LEU A O 1
ATOM 4639 N N . GLY A 1 595 ? 8.82 -6.352 2.023 1 96.06 595 GLY A N 1
ATOM 4640 C CA . GLY A 1 595 ? 8.141 -5.641 3.092 1 96.06 595 GLY A CA 1
ATOM 4641 C C . GLY A 1 595 ? 8.391 -6.242 4.461 1 96.06 595 GLY A C 1
ATOM 4642 O O . GLY A 1 595 ? 7.746 -5.855 5.441 1 96.06 595 GLY A O 1
ATOM 4643 N N . THR A 1 596 ? 9.289 -7.145 4.605 1 98.19 596 THR A N 1
ATOM 4644 C CA . THR A 1 596 ? 9.547 -7.844 5.855 1 98.19 596 THR A CA 1
ATOM 4645 C C . THR A 1 596 ? 10.945 -7.516 6.379 1 98.19 596 THR A C 1
ATOM 4647 O O . THR A 1 596 ? 11.914 -7.508 5.617 1 98.19 596 THR A O 1
ATOM 4650 N N . GLY A 1 597 ? 11.055 -7.195 7.676 1 98.5 597 GLY A N 1
ATOM 4651 C CA . GLY A 1 597 ? 12.328 -6.852 8.289 1 98.5 597 GLY A CA 1
ATOM 4652 C C . GLY A 1 597 ? 13.203 -8.062 8.562 1 98.5 597 GLY A C 1
ATOM 4653 O O . GLY A 1 597 ? 12.867 -9.18 8.164 1 98.5 597 GLY A O 1
ATOM 4654 N N . ALA A 1 598 ? 14.367 -7.801 9.172 1 98.69 598 ALA A N 1
ATOM 4655 C CA . ALA A 1 598 ? 15.258 -8.883 9.57 1 98.69 598 ALA A CA 1
ATOM 4656 C C . ALA A 1 598 ? 14.547 -9.867 10.492 1 98.69 598 ALA A C 1
ATOM 4658 O O . ALA A 1 598 ? 13.594 -9.5 11.188 1 98.69 598 ALA A O 1
ATOM 4659 N N . SER A 1 599 ? 14.938 -11.086 10.438 1 98.56 599 SER A N 1
ATOM 4660 C CA . SER A 1 599 ? 14.273 -12.086 11.273 1 98.56 599 SER A CA 1
ATOM 4661 C C . SER A 1 599 ? 15.273 -12.828 12.148 1 98.56 599 SER A C 1
ATOM 4663 O O . SER A 1 599 ? 16.484 -12.789 11.891 1 98.56 599 SER A O 1
ATOM 4665 N N . ALA A 1 600 ? 14.82 -13.492 13.195 1 98.25 600 ALA A N 1
ATOM 4666 C CA . ALA A 1 600 ? 15.633 -14.039 14.281 1 98.25 600 ALA A CA 1
ATOM 4667 C C . ALA A 1 600 ? 16.453 -15.227 13.797 1 98.25 600 ALA A C 1
ATOM 4669 O O . ALA A 1 600 ? 17.344 -15.711 14.516 1 98.25 600 ALA A O 1
ATOM 4670 N N . ASP A 1 601 ? 16.25 -15.68 12.57 1 98.06 601 ASP A N 1
ATOM 4671 C CA . ASP A 1 601 ? 17.062 -16.75 12.008 1 98.06 601 ASP A CA 1
ATOM 4672 C C . ASP A 1 601 ? 18.359 -16.203 11.398 1 98.06 601 ASP A C 1
ATOM 4674 O O . ASP A 1 601 ? 19.141 -16.953 10.812 1 98.06 601 ASP A O 1
ATOM 4678 N N . GLY A 1 602 ? 18.531 -14.961 11.484 1 98 602 GLY A N 1
ATOM 4679 C CA . GLY A 1 602 ? 19.75 -14.344 10.977 1 98 602 GLY A CA 1
ATOM 4680 C C . GLY A 1 602 ? 19.562 -13.688 9.617 1 98 602 GLY A C 1
ATOM 4681 O O . GLY A 1 602 ? 20.484 -13.031 9.109 1 98 602 GLY A O 1
ATOM 4682 N N . ARG A 1 603 ? 18.438 -13.82 8.977 1 98 603 ARG A N 1
ATOM 4683 C CA . ARG A 1 603 ? 18.109 -13.195 7.699 1 98 603 ARG A CA 1
ATOM 4684 C C . ARG A 1 603 ? 18.109 -11.672 7.816 1 98 603 ARG A C 1
ATOM 4686 O O . ARG A 1 603 ? 17.578 -11.117 8.781 1 98 603 ARG A O 1
ATOM 4693 N N . ARG A 1 604 ? 18.734 -11.016 6.887 1 98.25 604 ARG A N 1
ATOM 4694 C CA . ARG A 1 604 ? 18.719 -9.555 6.887 1 98.25 604 ARG A CA 1
ATOM 4695 C C . ARG A 1 604 ? 17.406 -9.023 6.336 1 98.25 604 ARG A C 1
ATOM 4697 O O . ARG A 1 604 ? 16.641 -9.758 5.715 1 98.25 604 ARG A O 1
ATOM 4704 N N . SER A 1 605 ? 17.203 -7.746 6.652 1 98.31 605 SER A N 1
ATOM 4705 C CA . SER A 1 605 ? 15.969 -7.074 6.25 1 98.31 605 SER A CA 1
ATOM 4706 C C . SER A 1 605 ? 15.766 -7.148 4.738 1 98.31 605 SER A C 1
ATOM 4708 O O . SER A 1 605 ? 16.703 -6.922 3.971 1 98.31 605 SER A O 1
ATOM 4710 N N . ARG A 1 606 ? 14.547 -7.598 4.32 1 97.56 606 ARG A N 1
ATOM 4711 C CA . ARG A 1 606 ? 14.031 -7.539 2.955 1 97.56 606 ARG A CA 1
ATOM 4712 C C . ARG A 1 606 ? 14.727 -8.562 2.062 1 97.56 606 ARG A C 1
ATOM 4714 O O . ARG A 1 606 ? 14.492 -8.602 0.852 1 97.56 606 ARG A O 1
ATOM 4721 N N . GLN A 1 607 ? 15.609 -9.406 2.637 1 97.5 607 GLN A N 1
ATOM 4722 C CA . GLN A 1 607 ? 16.188 -10.5 1.861 1 97.5 607 GLN A CA 1
ATOM 4723 C C . GLN A 1 607 ? 15.141 -11.57 1.565 1 97.5 607 GLN A C 1
ATOM 4725 O O . GLN A 1 607 ? 14.172 -11.734 2.318 1 97.5 607 GLN A O 1
ATOM 4730 N N . PRO A 1 608 ? 15.297 -12.336 0.49 1 96.44 608 PRO A N 1
ATOM 4731 C CA . PRO A 1 608 ? 14.297 -13.312 0.056 1 96.44 608 PRO A CA 1
ATOM 4732 C C . PRO A 1 608 ? 14 -14.367 1.122 1 96.44 608 PRO A C 1
ATOM 4734 O O . PRO A 1 608 ? 14.867 -14.688 1.939 1 96.44 608 PRO A O 1
ATOM 4737 N N . PHE A 1 609 ? 12.805 -14.898 1.099 1 96.94 609 PHE A N 1
ATOM 4738 C CA . PHE A 1 609 ? 12.383 -16.016 1.931 1 96.94 609 PHE A CA 1
ATOM 4739 C C . PHE A 1 609 ? 12.867 -17.344 1.347 1 96.94 609 PHE A C 1
ATOM 4741 O O . PHE A 1 609 ? 13.32 -17.391 0.202 1 96.94 609 PHE A O 1
ATOM 4748 N N . ALA A 1 610 ? 12.781 -18.359 2.203 1 95.69 610 ALA A N 1
ATOM 4749 C CA . ALA A 1 610 ? 12.883 -19.703 1.668 1 95.69 610 ALA A CA 1
ATOM 4750 C C . ALA A 1 610 ? 11.734 -20 0.701 1 95.69 610 ALA A C 1
ATOM 4752 O O . ALA A 1 610 ? 10.625 -19.484 0.866 1 95.69 610 ALA A O 1
ATOM 4753 N N . SER A 1 611 ? 12.031 -20.828 -0.306 1 94.56 611 SER A N 1
ATOM 4754 C CA . SER A 1 611 ? 10.992 -21.219 -1.255 1 94.56 611 SER A CA 1
ATOM 4755 C C . SER A 1 611 ? 10.039 -22.234 -0.641 1 94.56 611 SER A C 1
ATOM 4757 O O . SER A 1 611 ? 10.477 -23.266 -0.126 1 94.56 611 SER A O 1
ATOM 4759 N N . ASP A 1 612 ? 8.766 -21.891 -0.701 1 95.81 612 ASP A N 1
ATOM 4760 C CA . ASP A 1 612 ? 7.734 -22.812 -0.235 1 95.81 612 ASP A CA 1
ATOM 4761 C C . ASP A 1 612 ? 8.055 -23.328 1.162 1 95.81 612 ASP A C 1
ATOM 4763 O O . ASP A 1 612 ? 8.32 -22.547 2.078 1 95.81 612 ASP A O 1
ATOM 4767 N N . LEU A 1 613 ? 7.98 -24.688 1.423 1 97.25 613 LEU A N 1
ATOM 4768 C CA . LEU A 1 613 ? 8.266 -25.266 2.732 1 97.25 613 LEU A CA 1
ATOM 4769 C C . LEU A 1 613 ? 9.688 -25.812 2.787 1 97.25 613 LEU A C 1
ATOM 4771 O O . LEU A 1 613 ? 10.031 -26.578 3.684 1 97.25 613 LEU A O 1
ATOM 4775 N N . SER A 1 614 ? 10.539 -25.422 1.854 1 96.31 614 SER A N 1
ATOM 4776 C CA . SER A 1 614 ? 11.906 -25.922 1.74 1 96.31 614 SER A CA 1
ATOM 4777 C C . SER A 1 614 ? 12.797 -25.391 2.854 1 96.31 614 SER A C 1
ATOM 4779 O O . SER A 1 614 ? 12.516 -24.328 3.412 1 96.31 614 SER A O 1
ATOM 4781 N N . PRO A 1 615 ? 13.883 -26.172 3.154 1 96.69 615 PRO A N 1
ATOM 4782 C CA . PRO A 1 615 ? 14.859 -25.594 4.09 1 96.69 615 PRO A CA 1
ATOM 4783 C C . PRO A 1 615 ? 15.367 -24.234 3.648 1 96.69 615 PRO A C 1
ATOM 4785 O O . PRO A 1 615 ? 15.594 -24 2.457 1 96.69 615 PRO A O 1
ATOM 4788 N N . SER A 1 616 ? 15.508 -23.359 4.59 1 95.62 616 SER A N 1
ATOM 4789 C CA . SER A 1 616 ? 15.945 -22 4.266 1 95.62 616 SER A CA 1
ATOM 4790 C C . SER A 1 616 ? 17.344 -22 3.68 1 95.62 616 SER A C 1
ATOM 4792 O O . SER A 1 616 ? 18.234 -22.719 4.164 1 95.62 616 SER A O 1
ATOM 4794 N N . PRO A 1 617 ? 17.547 -21.203 2.602 1 94.94 617 PRO A N 1
ATOM 4795 C CA . PRO A 1 617 ? 18.906 -21.062 2.061 1 94.94 617 PRO A CA 1
ATOM 4796 C C . PRO A 1 617 ? 19.797 -20.188 2.938 1 94.94 617 PRO A C 1
ATOM 4798 O O . PRO A 1 617 ? 19.312 -19.547 3.879 1 94.94 617 PRO A O 1
ATOM 4801 N N . ALA A 1 618 ? 21.078 -20.266 2.545 1 93.62 618 ALA A N 1
ATOM 4802 C CA . ALA A 1 618 ? 21.969 -19.297 3.162 1 93.62 618 ALA A CA 1
ATOM 4803 C C . ALA A 1 618 ? 21.531 -17.875 2.822 1 93.62 618 ALA A C 1
ATOM 4805 O O . ALA A 1 618 ? 21.016 -17.609 1.732 1 93.62 618 ALA A O 1
ATOM 4806 N N . PRO A 1 619 ? 21.703 -16.969 3.84 1 94.5 619 PRO A N 1
ATOM 4807 C CA . PRO A 1 619 ? 21.344 -15.578 3.547 1 94.5 619 PRO A CA 1
ATOM 4808 C C . PRO A 1 619 ? 22.094 -15.008 2.352 1 94.5 619 PRO A C 1
ATOM 4810 O O . PRO A 1 619 ? 23.266 -15.344 2.135 1 94.5 619 PRO A O 1
ATOM 4813 N N . GLN A 1 620 ? 21.562 -14.086 1.66 1 94.38 620 GLN A N 1
ATOM 4814 C CA . GLN A 1 620 ? 22.078 -13.609 0.381 1 94.38 620 GLN A CA 1
ATOM 4815 C C . GLN A 1 620 ? 23.297 -12.711 0.58 1 94.38 620 GLN A C 1
ATOM 4817 O O . GLN A 1 620 ? 24.078 -12.492 -0.353 1 94.38 620 GLN A O 1
ATOM 4822 N N . ASP A 1 621 ? 23.391 -12.172 1.741 1 95.31 621 ASP A N 1
ATOM 4823 C CA . ASP A 1 621 ? 24.547 -11.305 1.998 1 95.31 621 ASP A CA 1
ATOM 4824 C C . ASP A 1 621 ? 25.797 -12.133 2.307 1 95.31 621 ASP A C 1
ATOM 4826 O O . ASP A 1 621 ? 26.891 -11.578 2.441 1 95.31 621 ASP A O 1
ATOM 4830 N N . LYS A 1 622 ? 25.641 -13.375 2.396 1 93 622 LYS A N 1
ATOM 4831 C CA . LYS A 1 622 ? 26.766 -14.273 2.631 1 93 622 LYS A CA 1
ATOM 4832 C C . LYS A 1 622 ? 27.234 -14.93 1.333 1 93 622 LYS A C 1
ATOM 4834 O O . LYS A 1 622 ? 26.562 -14.82 0.305 1 93 622 LYS A O 1
ATOM 4839 N N . THR A 1 623 ? 28.391 -15.57 1.423 1 91.88 623 THR A N 1
ATOM 4840 C CA . THR A 1 623 ? 28.906 -16.312 0.282 1 91.88 623 THR A CA 1
ATOM 4841 C C . THR A 1 623 ? 27.984 -17.469 -0.075 1 91.88 623 THR A C 1
ATOM 4843 O O . THR A 1 623 ? 27.406 -18.094 0.81 1 91.88 623 THR A O 1
ATOM 4846 N N . ALA A 1 624 ? 27.891 -17.641 -1.396 1 92.88 624 ALA A N 1
ATOM 4847 C CA . ALA A 1 624 ? 27.047 -18.734 -1.859 1 92.88 624 ALA A CA 1
ATOM 4848 C C . ALA A 1 624 ? 27.703 -20.094 -1.559 1 92.88 624 ALA A C 1
ATOM 4850 O O . ALA A 1 624 ? 28.438 -20.625 -2.391 1 92.88 624 ALA A O 1
ATOM 4851 N N . GLN A 1 625 ? 27.547 -20.578 -0.414 1 89.56 625 GLN A N 1
ATOM 4852 C CA . GLN A 1 625 ? 28 -21.875 0.046 1 89.56 625 GLN A CA 1
ATOM 4853 C C . GLN A 1 625 ? 26.844 -22.688 0.657 1 89.56 625 GLN A C 1
ATOM 4855 O O . GLN A 1 625 ? 26.688 -22.719 1.879 1 89.56 625 GLN A O 1
ATOM 4860 N N . PRO A 1 626 ? 26.156 -23.344 -0.214 1 90.5 626 PRO A N 1
ATOM 4861 C CA . PRO A 1 626 ? 24.984 -24.047 0.287 1 90.5 626 PRO A CA 1
ATOM 4862 C C . PRO A 1 626 ? 25.328 -25.172 1.269 1 90.5 626 PRO A C 1
ATOM 4864 O O . PRO A 1 626 ? 26.344 -25.859 1.093 1 90.5 626 PRO A O 1
ATOM 4867 N N . ALA A 1 627 ? 24.531 -25.344 2.281 1 90.62 627 ALA A N 1
ATOM 4868 C CA . ALA A 1 627 ? 24.641 -26.484 3.178 1 90.62 627 ALA A CA 1
ATOM 4869 C C . ALA A 1 627 ? 24.219 -27.781 2.477 1 90.62 627 ALA A C 1
ATOM 4871 O O . ALA A 1 627 ? 23.531 -27.734 1.449 1 90.62 627 ALA A O 1
ATOM 4872 N N . SER A 1 628 ? 24.734 -28.875 2.951 1 94.88 628 SER A N 1
ATOM 4873 C CA . SER A 1 628 ? 24.344 -30.188 2.453 1 94.88 628 SER A CA 1
ATOM 4874 C C . SER A 1 628 ? 23.703 -31.031 3.559 1 94.88 628 SER A C 1
ATOM 4876 O O . SER A 1 628 ? 24.094 -30.922 4.723 1 94.88 628 SER A O 1
ATOM 4878 N N . VAL A 1 629 ? 22.781 -31.812 3.17 1 96.5 629 VAL A N 1
ATOM 4879 C CA . VAL A 1 629 ? 22.109 -32.688 4.137 1 96.5 629 VAL A CA 1
ATOM 4880 C C . VAL A 1 629 ? 21.688 -34 3.461 1 96.5 629 VAL A C 1
ATOM 4882 O O . VAL A 1 629 ? 21.391 -34 2.266 1 96.5 629 VAL A O 1
ATOM 4885 N N . ASN A 1 630 ? 21.766 -35.094 4.27 1 97.38 630 ASN A N 1
ATOM 4886 C CA . ASN A 1 630 ? 21.234 -36.344 3.764 1 97.38 630 ASN A CA 1
ATOM 4887 C C . ASN A 1 630 ? 19.75 -36.25 3.443 1 97.38 630 ASN A C 1
ATOM 4889 O O . ASN A 1 630 ? 18.984 -35.719 4.234 1 97.38 630 ASN A O 1
ATOM 4893 N N . ILE A 1 631 ? 19.406 -36.812 2.275 1 97.69 631 ILE A N 1
ATOM 4894 C CA . ILE A 1 631 ? 18.062 -36.625 1.732 1 97.69 631 ILE A CA 1
ATOM 4895 C C . ILE A 1 631 ? 17.031 -37.219 2.676 1 97.69 631 ILE A C 1
ATOM 4897 O O . ILE A 1 631 ? 15.969 -36.656 2.914 1 97.69 631 ILE A O 1
ATOM 4901 N N . TYR A 1 632 ? 17.266 -38.406 3.281 1 97.44 632 TYR A N 1
ATOM 4902 C CA . TYR A 1 632 ? 16.328 -39.062 4.191 1 97.44 632 TYR A CA 1
ATOM 4903 C C . TYR A 1 632 ? 16.266 -38.312 5.52 1 97.44 632 TYR A C 1
ATOM 4905 O O . TYR A 1 632 ? 15.18 -38.156 6.098 1 97.44 632 TYR A O 1
ATOM 4913 N N . GLN A 1 633 ? 17.406 -37.875 5.969 1 96.88 633 GLN A N 1
ATOM 4914 C CA . GLN A 1 633 ? 17.453 -37.094 7.199 1 96.88 633 GLN A CA 1
ATOM 4915 C C . GLN A 1 633 ? 16.625 -35.812 7.07 1 96.88 633 GLN A C 1
ATOM 4917 O O . GLN A 1 633 ? 15.844 -35.469 7.965 1 96.88 633 GLN A O 1
ATOM 4922 N N . ALA A 1 634 ? 16.812 -35.188 6.008 1 97.44 634 ALA A N 1
ATOM 4923 C CA . ALA A 1 634 ? 16.094 -33.938 5.766 1 97.44 634 ALA A CA 1
ATOM 4924 C C . ALA A 1 634 ? 14.586 -34.156 5.715 1 97.44 634 ALA A C 1
ATOM 4926 O O . ALA A 1 634 ? 13.828 -33.438 6.363 1 97.44 634 ALA A O 1
ATOM 4927 N N . MET A 1 635 ? 14.133 -35.094 4.969 1 97.88 635 MET A N 1
ATOM 4928 C CA . MET A 1 635 ? 12.711 -35.281 4.672 1 97.88 635 MET A CA 1
ATOM 4929 C C . MET A 1 635 ? 11.961 -35.781 5.898 1 97.88 635 MET A C 1
ATOM 4931 O O . MET A 1 635 ? 10.734 -35.656 5.969 1 97.88 635 MET A O 1
ATOM 4935 N N . ARG A 1 636 ? 12.664 -36.312 6.867 1 97.31 636 ARG A N 1
ATOM 4936 C CA . ARG A 1 636 ? 12.047 -36.719 8.125 1 97.31 636 ARG A CA 1
ATOM 4937 C C . ARG A 1 636 ? 11.406 -35.531 8.828 1 97.31 636 ARG A C 1
ATOM 4939 O O . ARG A 1 636 ? 10.383 -35.656 9.5 1 97.31 636 ARG A O 1
ATOM 4946 N N . SER A 1 637 ? 11.969 -34.375 8.641 1 98.06 637 SER A N 1
ATOM 4947 C CA . SER A 1 637 ? 11.508 -33.156 9.297 1 98.06 637 SER A CA 1
ATOM 4948 C C . SER A 1 637 ? 10.094 -32.781 8.852 1 98.06 637 SER A C 1
ATOM 4950 O O . SER A 1 637 ? 9.406 -32.031 9.531 1 98.06 637 SER A O 1
ATOM 4952 N N . PHE A 1 638 ? 9.648 -33.344 7.738 1 98.5 638 PHE A N 1
ATOM 4953 C CA . PHE A 1 638 ? 8.375 -32.938 7.152 1 98.5 638 PHE A CA 1
ATOM 4954 C C . PHE A 1 638 ? 7.32 -34.031 7.398 1 98.5 638 PHE A C 1
ATOM 4956 O O . PHE A 1 638 ? 6.168 -33.875 6.984 1 98.5 638 PHE A O 1
ATOM 4963 N N . ASP A 1 639 ? 7.699 -35.094 8.055 1 98.12 639 ASP A N 1
ATOM 4964 C CA . ASP A 1 639 ? 6.82 -36.25 8.18 1 98.12 639 ASP A CA 1
ATOM 4965 C C . ASP A 1 639 ? 5.902 -36.094 9.398 1 98.12 639 ASP A C 1
ATOM 4967 O O . ASP A 1 639 ? 5.992 -36.906 10.336 1 98.12 639 ASP A O 1
ATOM 4971 N N . TYR A 1 640 ? 5.027 -35.156 9.352 1 97.81 640 TYR A N 1
ATOM 4972 C CA . TYR A 1 640 ? 3.977 -34.906 10.328 1 97.81 640 TYR A CA 1
ATOM 4973 C C . TYR A 1 640 ? 2.611 -34.844 9.656 1 97.81 640 TYR A C 1
ATOM 4975 O O . TYR A 1 640 ? 2.494 -34.375 8.516 1 97.81 640 TYR A O 1
ATOM 4983 N N . ASP A 1 641 ? 1.541 -35.25 10.312 1 97.69 641 ASP A N 1
ATOM 4984 C CA . ASP A 1 641 ? 0.192 -35.25 9.758 1 97.69 641 ASP A CA 1
ATOM 4985 C C . ASP A 1 641 ? -0.263 -33.844 9.367 1 97.69 641 ASP A C 1
ATOM 4987 O O . ASP A 1 641 ? -0.98 -33.688 8.375 1 97.69 641 ASP A O 1
ATOM 4991 N N . SER A 1 642 ? 0.121 -32.875 10.148 1 97.44 642 SER A N 1
ATOM 4992 C CA . SER A 1 642 ? -0.222 -31.484 9.852 1 97.44 642 SER A CA 1
ATOM 4993 C C . SER A 1 642 ? 0.313 -31.062 8.484 1 97.44 642 SER A C 1
ATOM 4995 O O . SER A 1 642 ? -0.322 -30.281 7.777 1 97.44 642 SER A O 1
ATOM 4997 N N . ILE A 1 643 ? 1.439 -31.594 8.078 1 98.25 643 ILE A N 1
ATOM 4998 C CA . ILE A 1 643 ? 2.092 -31.266 6.816 1 98.25 643 ILE A CA 1
ATOM 4999 C C . ILE A 1 643 ? 1.617 -32.219 5.73 1 98.25 643 ILE A C 1
ATOM 5001 O O . ILE A 1 643 ? 1.197 -31.797 4.652 1 98.25 643 ILE A O 1
ATOM 5005 N N . ASN A 1 644 ? 1.57 -33.531 6.031 1 98.38 644 ASN A N 1
ATOM 5006 C CA . ASN A 1 644 ? 1.278 -34.594 5.074 1 98.38 644 ASN A CA 1
ATOM 5007 C C . ASN A 1 644 ? -0.182 -34.562 4.633 1 98.38 644 ASN A C 1
ATOM 5009 O O . ASN A 1 644 ? -0.487 -34.812 3.467 1 98.38 644 ASN A O 1
ATOM 5013 N N . ILE A 1 645 ? -1.062 -34.25 5.59 1 97.94 645 ILE A N 1
ATOM 5014 C CA . ILE A 1 645 ? -2.49 -34.344 5.324 1 97.94 645 ILE A CA 1
ATOM 5015 C C . ILE A 1 645 ? -3.178 -33.031 5.582 1 97.94 645 ILE A C 1
ATOM 5017 O O . ILE A 1 645 ? -4.18 -32.688 4.941 1 97.94 645 ILE A O 1
ATOM 5021 N N . GLY A 1 646 ? -2.689 -32.25 6.488 1 97.81 646 GLY A N 1
ATOM 5022 C CA . GLY A 1 646 ? -3.336 -31.016 6.871 1 97.81 646 GLY A CA 1
ATOM 5023 C C . GLY A 1 646 ? -3.262 -29.953 5.793 1 97.81 646 GLY A C 1
ATOM 5024 O O . GLY A 1 646 ? -4.191 -29.156 5.637 1 97.81 646 GLY A O 1
ATOM 5025 N N . LEU A 1 647 ? -2.193 -29.875 5.078 1 98.31 647 LEU A N 1
ATOM 5026 C CA . LEU A 1 647 ? -1.973 -28.859 4.059 1 98.31 647 LEU A CA 1
ATOM 5027 C C . LEU A 1 647 ? -2.488 -29.328 2.701 1 98.31 647 LEU A C 1
ATOM 5029 O O . LEU A 1 647 ? -1.713 -29.797 1.868 1 98.31 647 LEU A O 1
ATOM 5033 N N . SER A 1 648 ? -3.746 -29.062 2.48 1 97.69 648 SER A N 1
ATOM 5034 C CA . SER A 1 648 ? -4.461 -29.641 1.345 1 97.69 648 SER A CA 1
ATOM 5035 C C . SER A 1 648 ? -4.145 -28.891 0.056 1 97.69 648 SER A C 1
ATOM 5037 O O . SER A 1 648 ? -4.434 -29.375 -1.039 1 97.69 648 SER A O 1
ATOM 5039 N N . ASN A 1 649 ? -3.629 -27.703 0.138 1 96.94 649 ASN A N 1
ATOM 5040 C CA . ASN A 1 649 ? -3.213 -27 -1.071 1 96.94 649 ASN A CA 1
ATOM 5041 C C . ASN A 1 649 ? -1.718 -27.156 -1.328 1 96.94 649 ASN A C 1
ATOM 5043 O O . ASN A 1 649 ? -1.109 -26.344 -2.027 1 96.94 649 ASN A O 1
ATOM 5047 N N . GLY A 1 650 ? -1.156 -28.125 -0.667 1 96.44 650 GLY A N 1
ATOM 5048 C CA . GLY A 1 650 ? 0.215 -28.516 -0.948 1 96.44 650 GLY A CA 1
ATOM 5049 C C . GLY A 1 650 ? 1.198 -28.062 0.11 1 96.44 650 GLY A C 1
ATOM 5050 O O . GLY A 1 650 ? 0.966 -27.047 0.784 1 96.44 650 GLY A O 1
ATOM 5051 N N . SER A 1 651 ? 2.252 -28.797 0.33 1 97.31 651 SER A N 1
ATOM 5052 C CA . SER A 1 651 ? 3.398 -28.516 1.186 1 97.31 651 SER A CA 1
ATOM 5053 C C . SER A 1 651 ? 4.711 -28.766 0.456 1 97.31 651 SER A C 1
ATOM 5055 O O . SER A 1 651 ? 5.531 -29.562 0.909 1 97.31 651 SER A O 1
ATOM 5057 N N . PRO A 1 652 ? 4.965 -28.047 -0.593 1 96.75 652 PRO A N 1
ATOM 5058 C CA . PRO A 1 652 ? 6.094 -28.375 -1.471 1 96.75 652 PRO A CA 1
ATOM 5059 C C . PRO A 1 652 ? 7.441 -28.234 -0.772 1 96.75 652 PRO A C 1
ATOM 5061 O O . PRO A 1 652 ? 7.684 -27.234 -0.088 1 96.75 652 PRO A O 1
ATOM 5064 N N . VAL A 1 653 ? 8.234 -29.188 -0.906 1 97.06 653 VAL A N 1
ATOM 5065 C CA . VAL A 1 653 ? 9.648 -29.141 -0.551 1 97.06 653 VAL A CA 1
ATOM 5066 C C . VAL A 1 653 ? 10.5 -29.203 -1.816 1 97.06 653 VAL A C 1
ATOM 5068 O O . VAL A 1 653 ? 10.484 -30.219 -2.529 1 97.06 653 VAL A O 1
ATOM 5071 N N . ASP A 1 654 ? 11.211 -28.188 -2.064 1 95.19 654 ASP A N 1
ATOM 5072 C CA . ASP A 1 654 ? 12.055 -28.109 -3.25 1 95.19 654 ASP A CA 1
ATOM 5073 C C . ASP A 1 654 ? 13.477 -28.562 -2.947 1 95.19 654 ASP A C 1
ATOM 5075 O O . ASP A 1 654 ? 14.242 -27.859 -2.295 1 95.19 654 ASP A O 1
ATOM 5079 N N . MET A 1 655 ? 13.828 -29.672 -3.494 1 95.69 655 MET A N 1
ATOM 5080 C CA . MET A 1 655 ? 15.148 -30.25 -3.227 1 95.69 655 MET A CA 1
ATOM 5081 C C . MET A 1 655 ? 16.125 -29.922 -4.359 1 95.69 655 MET A C 1
ATOM 5083 O O . MET A 1 655 ? 15.742 -29.953 -5.531 1 95.69 655 MET A O 1
ATOM 5087 N N . ASN A 1 656 ? 17.25 -29.562 -3.984 1 95.31 656 ASN A N 1
ATOM 5088 C CA . ASN A 1 656 ? 18.375 -29.453 -4.918 1 95.31 656 ASN A CA 1
ATOM 5089 C C . ASN A 1 656 ? 19.344 -30.625 -4.781 1 95.31 656 ASN A C 1
ATOM 5091 O O . ASN A 1 656 ? 19.812 -30.922 -3.684 1 95.31 656 ASN A O 1
ATOM 5095 N N . VAL A 1 657 ? 19.609 -31.297 -5.883 1 96.44 657 VAL A N 1
ATOM 5096 C CA . VAL A 1 657 ? 20.547 -32.406 -5.867 1 96.44 657 VAL A CA 1
ATOM 5097 C C . VAL A 1 657 ? 21.688 -32.156 -6.852 1 96.44 657 VAL A C 1
ATOM 5099 O O . VAL A 1 657 ? 21.531 -31.344 -7.777 1 96.44 657 VAL A O 1
ATOM 5102 N N . SER A 1 658 ? 22.781 -32.844 -6.625 1 95.19 658 SER A N 1
ATOM 5103 C CA . SER A 1 658 ? 23.938 -32.688 -7.508 1 95.19 658 SER A CA 1
ATOM 5104 C C . SER A 1 658 ? 23.688 -33.344 -8.859 1 95.19 658 SER A C 1
ATOM 5106 O O . SER A 1 658 ? 22.859 -34.25 -8.961 1 95.19 658 SER A O 1
ATOM 5108 N N . GLU A 1 659 ? 24.406 -32.906 -9.867 1 94.94 659 GLU A N 1
ATOM 5109 C CA . GLU A 1 659 ? 24.297 -33.469 -11.219 1 94.94 659 GLU A CA 1
ATOM 5110 C C . GLU A 1 659 ? 24.766 -34.906 -11.273 1 94.94 659 GLU A C 1
ATOM 5112 O O . GLU A 1 659 ? 24.375 -35.656 -12.172 1 94.94 659 GLU A O 1
ATOM 5117 N N . ASP A 1 660 ? 25.609 -35.312 -10.32 1 94.75 660 ASP A N 1
ATOM 5118 C CA . ASP A 1 660 ? 26.125 -36.656 -10.297 1 94.75 660 ASP A CA 1
ATOM 5119 C C . ASP A 1 660 ? 25.344 -37.531 -9.305 1 94.75 660 ASP A C 1
ATOM 5121 O O . ASP A 1 660 ? 25.828 -38.562 -8.875 1 94.75 660 ASP A O 1
ATOM 5125 N N . PHE A 1 661 ? 24.234 -37.031 -8.805 1 96.88 661 PHE A N 1
ATOM 5126 C CA . PHE A 1 661 ? 23.391 -37.844 -7.941 1 96.88 661 PHE A CA 1
ATOM 5127 C C . PHE A 1 661 ? 23.109 -39.188 -8.594 1 96.88 661 PHE A C 1
ATOM 5129 O O . PHE A 1 661 ? 22.641 -39.25 -9.734 1 96.88 661 PHE A O 1
ATOM 5136 N N . PRO A 1 662 ? 23.312 -40.281 -7.906 1 97.19 662 PRO A N 1
ATOM 5137 C CA . PRO A 1 662 ? 23.141 -41.594 -8.547 1 97.19 662 PRO A CA 1
ATOM 5138 C C . PRO A 1 662 ? 21.688 -41.906 -8.883 1 97.19 662 PRO A C 1
ATOM 5140 O O . PRO A 1 662 ? 20.812 -41.781 -8.016 1 97.19 662 PRO A O 1
ATOM 5143 N N . GLU A 1 663 ? 21.469 -42.375 -10.102 1 97.19 663 GLU A N 1
ATOM 5144 C CA . GLU A 1 663 ? 20.125 -42.688 -10.578 1 97.19 663 GLU A CA 1
ATOM 5145 C C . GLU A 1 663 ? 19.453 -43.719 -9.695 1 97.19 663 GLU A C 1
ATOM 5147 O O . GLU A 1 663 ? 18.297 -43.594 -9.32 1 97.19 663 GLU A O 1
ATOM 5152 N N . ALA A 1 664 ? 20.234 -44.75 -9.352 1 97.44 664 ALA A N 1
ATOM 5153 C CA . ALA A 1 664 ? 19.688 -45.875 -8.555 1 97.44 664 ALA A CA 1
ATOM 5154 C C . ALA A 1 664 ? 19.219 -45.375 -7.188 1 97.44 664 ALA A C 1
ATOM 5156 O O . ALA A 1 664 ? 18.219 -45.844 -6.66 1 97.44 664 ALA A O 1
ATOM 5157 N N . LYS A 1 665 ? 19.953 -44.469 -6.621 1 97.56 665 LYS A N 1
ATOM 5158 C CA . LYS A 1 665 ? 19.609 -43.969 -5.293 1 97.56 665 LYS A CA 1
ATOM 5159 C C . LYS A 1 665 ? 18.375 -43.062 -5.344 1 97.56 665 LYS A C 1
ATOM 5161 O O . LYS A 1 665 ? 17.547 -43.094 -4.438 1 97.56 665 LYS A O 1
ATOM 5166 N N . LEU A 1 666 ? 18.312 -42.25 -6.352 1 97.56 666 LEU A N 1
ATOM 5167 C CA . LEU A 1 666 ? 17.141 -41.406 -6.488 1 97.56 666 LEU A CA 1
ATOM 5168 C C . LEU A 1 666 ? 15.898 -42.25 -6.77 1 97.56 666 LEU A C 1
ATOM 5170 O O . LEU A 1 666 ? 14.812 -41.969 -6.254 1 97.56 666 LEU A O 1
ATOM 5174 N N . HIS A 1 667 ? 16.078 -43.281 -7.652 1 97.81 667 HIS A N 1
ATOM 5175 C CA . HIS A 1 667 ? 15.008 -44.219 -7.945 1 97.81 667 HIS A CA 1
ATOM 5176 C C . HIS A 1 667 ? 14.484 -44.875 -6.676 1 97.81 667 HIS A C 1
ATOM 5178 O O . HIS A 1 667 ? 13.266 -44.938 -6.465 1 97.81 667 HIS A O 1
ATOM 5184 N N . GLU A 1 668 ? 15.391 -45.281 -5.848 1 97.56 668 GLU A N 1
ATOM 5185 C CA . GLU A 1 668 ? 15.031 -45.906 -4.578 1 97.56 668 GLU A CA 1
ATOM 5186 C C . GLU A 1 668 ? 14.305 -44.938 -3.666 1 97.56 668 GLU A C 1
ATOM 5188 O O . GLU A 1 668 ? 13.312 -45.281 -3.02 1 97.56 668 GLU A O 1
ATOM 5193 N N . PHE A 1 669 ? 14.805 -43.812 -3.537 1 97.44 669 PHE A N 1
ATOM 5194 C CA . PHE A 1 669 ? 14.203 -42.75 -2.723 1 97.44 669 PHE A CA 1
ATOM 5195 C C . PHE A 1 669 ? 12.758 -42.531 -3.143 1 97.44 669 PHE A C 1
ATOM 5197 O O . PHE A 1 669 ? 11.859 -42.469 -2.299 1 97.44 669 PHE A O 1
ATOM 5204 N N . ILE A 1 670 ? 12.469 -42.344 -4.484 1 98.19 670 ILE A N 1
ATOM 5205 C CA . ILE A 1 670 ? 11.133 -42.062 -4.996 1 98.19 670 ILE A CA 1
ATOM 5206 C C . ILE A 1 670 ? 10.219 -43.25 -4.699 1 98.19 670 ILE A C 1
ATOM 5208 O O . ILE A 1 670 ? 9.039 -43.062 -4.367 1 98.19 670 ILE A O 1
ATOM 5212 N N . ARG A 1 671 ? 10.781 -44.438 -4.855 1 98.06 671 ARG A N 1
ATOM 5213 C CA . ARG A 1 671 ? 10.008 -45.656 -4.551 1 98.06 671 ARG A CA 1
ATOM 5214 C C . ARG A 1 671 ? 9.586 -45.656 -3.084 1 98.06 671 ARG A C 1
ATOM 5216 O O . ARG A 1 671 ? 8.43 -45.969 -2.768 1 98.06 671 ARG A O 1
ATOM 5223 N N . HIS A 1 672 ? 10.523 -45.344 -2.191 1 97.94 672 HIS A N 1
ATOM 5224 C CA . HIS A 1 672 ? 10.211 -45.281 -0.769 1 97.94 672 HIS A CA 1
ATOM 5225 C C . HIS A 1 672 ? 9.172 -44.219 -0.476 1 97.94 672 HIS A C 1
ATOM 5227 O O . HIS A 1 672 ? 8.297 -44.406 0.368 1 97.94 672 HIS A O 1
ATOM 5233 N N . TYR A 1 673 ? 9.367 -43.094 -1.076 1 98.06 673 TYR A N 1
ATOM 5234 C CA . TYR A 1 673 ? 8.391 -42 -0.927 1 98.06 673 TYR A CA 1
ATOM 5235 C C . TYR A 1 673 ? 7.004 -42.469 -1.375 1 98.06 673 TYR A C 1
ATOM 5237 O O . TYR A 1 673 ? 6.027 -42.281 -0.645 1 98.06 673 TYR A O 1
ATOM 5245 N N . ALA A 1 674 ? 6.891 -43.062 -2.596 1 98.44 674 ALA A N 1
ATOM 5246 C CA . ALA A 1 674 ? 5.629 -43.5 -3.168 1 98.44 674 ALA A CA 1
ATOM 5247 C C . ALA A 1 674 ? 4.961 -44.531 -2.262 1 98.44 674 ALA A C 1
ATOM 5249 O O . ALA A 1 674 ? 3.756 -44.469 -2.01 1 98.44 674 ALA A O 1
ATOM 5250 N N . ASN A 1 675 ? 5.785 -45.5 -1.723 1 98 675 ASN A N 1
ATOM 5251 C CA . ASN A 1 675 ? 5.258 -46.594 -0.939 1 98 675 ASN A CA 1
ATOM 5252 C C . ASN A 1 675 ? 5.133 -46.25 0.537 1 98 675 ASN A C 1
ATOM 5254 O O . ASN A 1 675 ? 4.57 -47 1.324 1 98 675 ASN A O 1
ATOM 5258 N N . ARG A 1 676 ? 5.66 -45.156 0.93 1 97.5 676 ARG A N 1
ATOM 5259 C CA . ARG A 1 676 ? 5.656 -44.688 2.318 1 97.5 676 ARG A CA 1
ATOM 5260 C C . ARG A 1 676 ? 6.32 -45.719 3.229 1 97.5 676 ARG A C 1
ATOM 5262 O O . ARG A 1 676 ? 5.785 -46.062 4.285 1 97.5 676 ARG A O 1
ATOM 5269 N N . THR A 1 677 ? 7.461 -46.188 2.775 1 97.62 677 THR A N 1
ATOM 5270 C CA . THR A 1 677 ? 8.156 -47.219 3.527 1 97.62 677 THR A CA 1
ATOM 5271 C C . THR A 1 677 ? 9.305 -46.625 4.34 1 97.62 677 THR A C 1
ATOM 5273 O O . THR A 1 677 ? 9.961 -47.344 5.109 1 97.62 677 THR A O 1
ATOM 5276 N N . LYS A 1 678 ? 9.625 -45.375 4.164 1 96.81 678 LYS A N 1
ATOM 5277 C CA . LYS A 1 678 ? 10.555 -44.594 4.969 1 96.81 678 LYS A CA 1
ATOM 5278 C C . LYS A 1 678 ? 9.922 -43.281 5.418 1 96.81 678 LYS A C 1
ATOM 5280 O O . LYS A 1 678 ? 8.875 -42.875 4.902 1 96.81 678 LYS A O 1
ATOM 5285 N N . PRO A 1 679 ? 10.508 -42.688 6.445 1 96.06 679 PRO A N 1
ATOM 5286 C CA . PRO A 1 679 ? 9.93 -41.438 6.938 1 96.06 679 PRO A CA 1
ATOM 5287 C C . PRO A 1 679 ? 10.25 -40.219 6.035 1 96.06 679 PRO A C 1
ATOM 5289 O O . PRO A 1 679 ? 11.023 -39.344 6.414 1 96.06 679 PRO A O 1
ATOM 5292 N N . ILE A 1 680 ? 9.695 -40.25 4.926 1 97.56 680 ILE A N 1
ATOM 5293 C CA . ILE A 1 680 ? 9.789 -39.156 3.957 1 97.56 680 ILE A CA 1
ATOM 5294 C C . ILE A 1 680 ? 8.5 -38.344 3.961 1 97.56 680 ILE A C 1
ATOM 5296 O O . ILE A 1 680 ? 7.453 -38.812 3.52 1 97.56 680 ILE A O 1
ATOM 5300 N N . GLY A 1 681 ? 8.586 -37.188 4.473 1 97.44 681 GLY A N 1
ATOM 5301 C CA . GLY A 1 681 ? 7.391 -36.375 4.672 1 97.44 681 GLY A CA 1
ATOM 5302 C C . GLY A 1 681 ? 7.055 -35.5 3.479 1 97.44 681 GLY A C 1
ATOM 5303 O O . GLY A 1 681 ? 7.641 -35.656 2.404 1 97.44 681 GLY A O 1
ATOM 5304 N N . SER A 1 682 ? 5.973 -34.625 3.662 1 97.88 682 SER A N 1
ATOM 5305 C CA . SER A 1 682 ? 5.391 -33.688 2.699 1 97.88 682 SER A CA 1
ATOM 5306 C C . SER A 1 682 ? 4.457 -34.406 1.732 1 97.88 682 SER A C 1
ATOM 5308 O O . SER A 1 682 ? 4.441 -35.625 1.674 1 97.88 682 SER A O 1
ATOM 5310 N N . ASN A 1 683 ? 3.627 -33.688 1.164 1 98.5 683 ASN A N 1
ATOM 5311 C CA . ASN A 1 683 ? 2.713 -34.281 0.196 1 98.5 683 ASN A CA 1
ATOM 5312 C C . ASN A 1 683 ? 3.059 -33.875 -1.231 1 98.5 683 ASN A C 1
ATOM 5314 O O . ASN A 1 683 ? 2.354 -34.219 -2.176 1 98.5 683 ASN A O 1
ATOM 5318 N N . LEU A 1 684 ? 4.141 -33.156 -1.391 1 97.62 684 LEU A N 1
ATOM 5319 C CA . LEU A 1 684 ? 4.637 -32.688 -2.68 1 97.62 684 LEU A CA 1
ATOM 5320 C C . LEU A 1 684 ? 6.137 -32.438 -2.623 1 97.62 684 LEU A C 1
ATOM 5322 O O . LEU A 1 684 ? 6.621 -31.719 -1.73 1 97.62 684 LEU A O 1
ATOM 5326 N N . ILE A 1 685 ? 6.844 -33 -3.535 1 96.69 685 ILE A N 1
ATOM 5327 C CA . ILE A 1 685 ? 8.289 -32.781 -3.584 1 96.69 685 ILE A CA 1
ATOM 5328 C C . ILE A 1 685 ? 8.711 -32.406 -5.004 1 96.69 685 ILE A C 1
ATOM 5330 O O . ILE A 1 685 ? 8.133 -32.906 -5.977 1 96.69 685 ILE A O 1
ATOM 5334 N N . THR A 1 686 ? 9.625 -31.547 -5.133 1 95.69 686 THR A N 1
ATOM 5335 C CA . THR A 1 686 ? 10.242 -31.188 -6.406 1 95.69 686 THR A CA 1
ATOM 5336 C C . THR A 1 686 ? 11.758 -31.359 -6.336 1 95.69 686 THR A C 1
ATOM 5338 O O . THR A 1 686 ? 12.344 -31.281 -5.254 1 95.69 686 THR A O 1
ATOM 5341 N N . VAL A 1 687 ? 12.375 -31.594 -7.445 1 95.94 687 VAL A N 1
ATOM 5342 C CA . VAL A 1 687 ? 13.812 -31.828 -7.484 1 95.94 687 VAL A CA 1
ATOM 5343 C C . VAL A 1 687 ? 14.453 -31 -8.594 1 95.94 687 VAL A C 1
ATOM 5345 O O . VAL A 1 687 ? 14.023 -31.078 -9.75 1 95.94 687 VAL A O 1
ATOM 5348 N N . THR A 1 688 ? 15.367 -30.219 -8.242 1 95.56 688 THR A N 1
ATOM 5349 C CA . THR A 1 688 ? 16.25 -29.547 -9.188 1 95.56 688 THR A CA 1
ATOM 5350 C C . THR A 1 688 ? 17.625 -30.188 -9.195 1 95.56 688 THR A C 1
ATOM 5352 O O . THR A 1 688 ? 18.234 -30.406 -8.148 1 95.56 688 THR A O 1
ATOM 5355 N N . CYS A 1 689 ? 18.109 -30.469 -10.367 1 95.31 689 CYS A N 1
ATOM 5356 C CA . CYS A 1 689 ? 19.406 -31.109 -10.523 1 95.31 689 CYS A CA 1
ATOM 5357 C C . CYS A 1 689 ? 20.406 -30.156 -11.156 1 95.31 689 CYS A C 1
ATOM 5359 O O . CYS A 1 689 ? 20.453 -30.031 -12.383 1 95.31 689 CYS A O 1
ATOM 5361 N N . ALA A 1 690 ? 21.203 -29.562 -10.383 1 95.06 690 ALA A N 1
ATOM 5362 C CA . ALA A 1 690 ? 22.25 -28.656 -10.867 1 95.06 690 ALA A CA 1
ATOM 5363 C C . ALA A 1 690 ? 23.281 -28.375 -9.773 1 95.06 690 ALA A C 1
ATOM 5365 O O . ALA A 1 690 ? 22.922 -28.266 -8.602 1 95.06 690 ALA A O 1
ATOM 5366 N N . ASN A 1 691 ? 24.531 -28.25 -10.188 1 95.38 691 ASN A N 1
ATOM 5367 C CA . ASN A 1 691 ? 25.609 -27.906 -9.266 1 95.38 691 ASN A CA 1
ATOM 5368 C C . ASN A 1 691 ? 25.766 -26.391 -9.133 1 95.38 691 ASN A C 1
ATOM 5370 O O . ASN A 1 691 ? 25.375 -25.641 -10.023 1 95.38 691 ASN A O 1
ATOM 5374 N N . LEU A 1 692 ? 26.375 -26 -7.973 1 96.25 692 LEU A N 1
ATOM 5375 C CA . LEU A 1 692 ? 26.672 -24.578 -7.754 1 96.25 692 LEU A CA 1
ATOM 5376 C C . LEU A 1 692 ? 27.531 -24.031 -8.891 1 96.25 692 LEU A C 1
ATOM 5378 O O . LEU A 1 692 ? 27.281 -22.922 -9.367 1 96.25 692 LEU A O 1
ATOM 5382 N N . GLU A 1 693 ? 28.531 -24.781 -9.32 1 96.19 693 GLU A N 1
ATOM 5383 C CA . GLU A 1 693 ? 29.406 -24.359 -10.406 1 96.19 693 GLU A CA 1
ATOM 5384 C C . GLU A 1 693 ? 28.625 -24.125 -11.688 1 96.19 693 GLU A C 1
ATOM 5386 O O . GLU A 1 693 ? 28.922 -23.188 -12.43 1 96.19 693 GLU A O 1
ATOM 5391 N N . THR A 1 694 ? 27.672 -24.969 -11.953 1 96.19 694 THR A N 1
ATOM 5392 C CA . THR A 1 694 ? 26.828 -24.812 -13.133 1 96.19 694 THR A CA 1
ATOM 5393 C C . THR A 1 694 ? 26.047 -23.5 -13.062 1 96.19 694 THR A C 1
ATOM 5395 O O . THR A 1 694 ? 25.969 -22.766 -14.055 1 96.19 694 THR A O 1
ATOM 5398 N N . TYR A 1 695 ? 25.469 -23.156 -11.922 1 96.44 695 TYR A N 1
ATOM 5399 C CA . TYR A 1 695 ? 24.75 -21.906 -11.734 1 96.44 695 TYR A CA 1
ATOM 5400 C C . TYR A 1 695 ? 25.672 -20.703 -11.977 1 96.44 695 TYR A C 1
ATOM 5402 O O . TYR A 1 695 ? 25.297 -19.766 -12.68 1 96.44 695 TYR A O 1
ATOM 5410 N N . GLN A 1 696 ? 26.828 -20.766 -11.383 1 96.5 696 GLN A N 1
ATOM 5411 C CA . GLN A 1 696 ? 27.781 -19.672 -11.5 1 96.5 696 GLN A CA 1
ATOM 5412 C C . GLN A 1 696 ? 28.219 -19.469 -12.953 1 96.5 696 GLN A C 1
ATOM 5414 O O . GLN A 1 696 ? 28.281 -18.328 -13.43 1 96.5 696 GLN A O 1
ATOM 5419 N N . LYS A 1 697 ? 28.453 -20.578 -13.648 1 96.5 697 LYS A N 1
ATOM 5420 C CA . LYS A 1 697 ? 28.812 -20.5 -15.062 1 96.5 697 LYS A CA 1
ATOM 5421 C C . LYS A 1 697 ? 27.641 -19.984 -15.898 1 96.5 697 LYS A C 1
ATOM 5423 O O . LYS A 1 697 ? 27.844 -19.25 -16.875 1 96.5 697 LYS A O 1
ATOM 5428 N N . ALA A 1 698 ? 26.484 -20.406 -15.547 1 95.75 698 ALA A N 1
ATOM 5429 C CA . ALA A 1 698 ? 25.281 -19.984 -16.266 1 95.75 698 ALA A CA 1
ATOM 5430 C C . ALA A 1 698 ? 25.094 -18.469 -16.172 1 95.75 698 ALA A C 1
ATOM 5432 O O . ALA A 1 698 ? 24.578 -17.844 -17.094 1 95.75 698 ALA A O 1
ATOM 5433 N N . VAL A 1 699 ? 25.453 -17.844 -15.039 1 94.5 699 VAL A N 1
ATOM 5434 C CA . VAL A 1 699 ? 25.375 -16.406 -14.859 1 94.5 699 VAL A CA 1
ATOM 5435 C C . VAL A 1 699 ? 26.375 -15.711 -15.781 1 94.5 699 VAL A C 1
ATOM 5437 O O . VAL A 1 699 ? 26.031 -14.727 -16.438 1 94.5 699 VAL A O 1
ATOM 5440 N N . ASP A 1 700 ? 27.562 -16.281 -15.906 1 93.12 700 ASP A N 1
ATOM 5441 C CA . ASP A 1 700 ? 28.656 -15.68 -16.641 1 93.12 700 ASP A CA 1
ATOM 5442 C C . ASP A 1 700 ? 28.5 -15.906 -18.141 1 93.12 700 ASP A C 1
ATOM 5444 O O . ASP A 1 700 ? 28.875 -15.055 -18.953 1 93.12 700 ASP A O 1
ATOM 5448 N N . GLU A 1 701 ? 28.031 -17.125 -18.516 1 93.56 701 GLU A N 1
ATOM 5449 C CA . GLU A 1 701 ? 27.891 -17.547 -19.906 1 93.56 701 GLU A CA 1
ATOM 5450 C C . GLU A 1 701 ? 26.5 -18.109 -20.188 1 93.56 701 GLU A C 1
ATOM 5452 O O . GLU A 1 701 ? 26.359 -19.281 -20.547 1 93.56 701 GLU A O 1
ATOM 5457 N N . PRO A 1 702 ? 25.562 -17.266 -20.109 1 92.75 702 PRO A N 1
ATOM 5458 C CA . PRO A 1 702 ? 24.188 -17.75 -20.219 1 92.75 702 PRO A CA 1
ATOM 5459 C C . PRO A 1 702 ? 23.922 -18.5 -21.516 1 92.75 702 PRO A C 1
ATOM 5461 O O . PRO A 1 702 ? 23.109 -19.438 -21.547 1 92.75 702 PRO A O 1
ATOM 5464 N N . GLU A 1 703 ? 24.531 -18.172 -22.641 1 91.88 703 GLU A N 1
ATOM 5465 C CA . GLU A 1 703 ? 24.281 -18.781 -23.938 1 91.88 703 GLU A CA 1
ATOM 5466 C C . GLU A 1 703 ? 24.672 -20.25 -23.938 1 91.88 703 GLU A C 1
ATOM 5468 O O . GLU A 1 703 ? 24.094 -21.062 -24.656 1 91.88 703 GLU A O 1
ATOM 5473 N N . ARG A 1 704 ? 25.594 -20.578 -23.047 1 93.31 704 ARG A N 1
ATOM 5474 C CA . ARG A 1 704 ? 26.078 -21.953 -23 1 93.31 704 ARG A CA 1
ATOM 5475 C C . ARG A 1 704 ? 25.25 -22.797 -22.031 1 93.31 704 ARG A C 1
ATOM 5477 O O . ARG A 1 704 ? 25.328 -24.031 -22.062 1 93.31 704 ARG A O 1
ATOM 5484 N N . TYR A 1 705 ? 24.484 -22.203 -21.234 1 92.75 705 TYR A N 1
ATOM 5485 C CA . TYR A 1 705 ? 23.766 -22.906 -20.172 1 92.75 705 TYR A CA 1
ATOM 5486 C C . TYR A 1 705 ? 22.281 -22.594 -20.234 1 92.75 705 TYR A C 1
ATOM 5488 O O . TYR A 1 705 ? 21.594 -22.547 -19.219 1 92.75 705 TYR A O 1
ATOM 5496 N N . ASP A 1 706 ? 21.75 -22.328 -21.391 1 89.75 706 ASP A N 1
ATOM 5497 C CA . ASP A 1 706 ? 20.375 -21.859 -21.578 1 89.75 706 ASP A CA 1
ATOM 5498 C C . ASP A 1 706 ? 19.391 -23 -21.359 1 89.75 706 ASP A C 1
ATOM 5500 O O . ASP A 1 706 ? 18.172 -22.781 -21.375 1 89.75 706 ASP A O 1
ATOM 5504 N N . LEU A 1 707 ? 19.875 -24.203 -21 1 89.12 707 LEU A N 1
ATOM 5505 C CA . LEU A 1 707 ? 18.969 -25.328 -20.812 1 89.12 707 LEU A CA 1
ATOM 5506 C C . LEU A 1 707 ? 18.844 -25.703 -19.344 1 89.12 707 LEU A C 1
ATOM 5508 O O . LEU A 1 707 ? 18.047 -26.578 -18.984 1 89.12 707 LEU A O 1
ATOM 5512 N N . VAL A 1 708 ? 19.562 -25 -18.516 1 92.12 708 VAL A N 1
ATOM 5513 C CA . VAL A 1 708 ? 19.453 -25.25 -17.078 1 92.12 708 VAL A CA 1
ATOM 5514 C C . VAL A 1 708 ? 18.109 -24.766 -16.562 1 92.12 708 VAL A C 1
ATOM 5516 O O . VAL A 1 708 ? 17.797 -23.578 -16.656 1 92.12 708 VAL A O 1
ATOM 5519 N N . ARG A 1 709 ? 17.375 -25.703 -16.109 1 93.5 709 ARG A N 1
ATOM 5520 C CA . ARG A 1 709 ? 16.062 -25.375 -15.562 1 93.5 709 ARG A CA 1
ATOM 5521 C C . ARG A 1 709 ? 16 -25.609 -14.062 1 93.5 709 ARG A C 1
ATOM 5523 O O . ARG A 1 709 ? 16.578 -26.594 -13.562 1 93.5 709 ARG A O 1
ATOM 5530 N N . VAL A 1 710 ? 15.32 -24.688 -13.414 1 93.75 710 VAL A N 1
ATOM 5531 C CA . VAL A 1 710 ? 15.258 -24.781 -11.961 1 93.75 710 VAL A CA 1
ATOM 5532 C C . VAL A 1 710 ? 13.82 -24.562 -11.492 1 93.75 710 VAL A C 1
ATOM 5534 O O . VAL A 1 710 ? 13.047 -23.859 -12.141 1 93.75 710 VAL A O 1
ATOM 5537 N N . ARG A 1 711 ? 13.547 -25.156 -10.391 1 91.94 711 ARG A N 1
ATOM 5538 C CA . ARG A 1 711 ? 12.234 -24.969 -9.789 1 91.94 711 ARG A CA 1
ATOM 5539 C C . ARG A 1 711 ? 12.164 -23.641 -9.039 1 91.94 711 ARG A C 1
ATOM 5541 O O . ARG A 1 711 ? 12.945 -23.406 -8.117 1 91.94 711 ARG A O 1
ATOM 5548 N N . THR A 1 712 ? 11.227 -22.719 -9.438 1 85.81 712 THR A N 1
ATOM 5549 C CA . THR A 1 712 ? 11.07 -21.406 -8.805 1 85.81 712 THR A CA 1
ATOM 5550 C C . THR A 1 712 ? 9.859 -21.391 -7.879 1 85.81 712 THR A C 1
ATOM 5552 O O . THR A 1 712 ? 9.156 -20.375 -7.789 1 85.81 712 THR A O 1
ATOM 5555 N N . GLY A 1 713 ? 9.484 -22.562 -7.215 1 78.06 713 GLY A N 1
ATOM 5556 C CA . GLY A 1 713 ? 8.328 -22.641 -6.344 1 78.06 713 GLY A CA 1
ATOM 5557 C C . GLY A 1 713 ? 7.086 -23.156 -7.043 1 78.06 713 GLY A C 1
ATOM 5558 O O . GLY A 1 713 ? 6.723 -24.328 -6.883 1 78.06 713 GLY A O 1
ATOM 5559 N N . GLY A 1 714 ? 6.578 -22.25 -8.062 1 78.81 714 GLY A N 1
ATOM 5560 C CA . GLY A 1 714 ? 5.336 -22.672 -8.703 1 78.81 714 GLY A CA 1
ATOM 5561 C C . GLY A 1 714 ? 5.551 -23.328 -10.055 1 78.81 714 GLY A C 1
ATOM 5562 O O . GLY A 1 714 ? 4.711 -24.109 -10.508 1 78.81 714 GLY A O 1
ATOM 5563 N N . TRP A 1 715 ? 6.652 -23 -10.68 1 88.62 715 TRP A N 1
ATOM 5564 C CA . TRP A 1 715 ? 6.957 -23.562 -12 1 88.62 715 TRP A CA 1
ATOM 5565 C C . TRP A 1 715 ? 8.461 -23.719 -12.188 1 88.62 715 TRP A C 1
ATOM 5567 O O . TRP A 1 715 ? 9.242 -23.469 -11.266 1 88.62 715 TRP A O 1
ATOM 5577 N N . SER A 1 716 ? 8.766 -24.297 -13.25 1 91 716 SER A N 1
ATOM 5578 C CA . SER A 1 716 ? 10.172 -24.375 -13.617 1 91 716 SER A CA 1
ATOM 5579 C C . SER A 1 716 ? 10.57 -23.234 -14.547 1 91 716 SER A C 1
ATOM 5581 O O . SER A 1 716 ? 9.773 -22.797 -15.375 1 91 716 SER A O 1
ATOM 5583 N N . GLU A 1 717 ? 11.711 -22.75 -14.352 1 92.88 717 GLU A N 1
ATOM 5584 C CA . GLU A 1 717 ? 12.203 -21.625 -15.148 1 92.88 717 GLU A CA 1
ATOM 5585 C C . GLU A 1 717 ? 13.625 -21.891 -15.641 1 92.88 717 GLU A C 1
ATOM 5587 O O . GLU A 1 717 ? 14.398 -22.594 -14.992 1 92.88 717 GLU A O 1
ATOM 5592 N N . HIS A 1 718 ? 13.875 -21.328 -16.875 1 93.88 718 HIS A N 1
ATOM 5593 C CA . HIS A 1 718 ? 15.273 -21.281 -17.297 1 93.88 718 HIS A CA 1
ATOM 5594 C C . HIS A 1 718 ? 16.094 -20.391 -16.375 1 93.88 718 HIS A C 1
ATOM 5596 O O . HIS A 1 718 ? 15.797 -19.219 -16.203 1 93.88 718 HIS A O 1
ATOM 5602 N N . TYR A 1 719 ? 17.141 -20.953 -15.805 1 94.94 719 TYR A N 1
ATOM 5603 C CA . TYR A 1 719 ? 17.953 -20.234 -14.828 1 94.94 719 TYR A CA 1
ATOM 5604 C C . TYR A 1 719 ? 18.453 -18.906 -15.391 1 94.94 719 TYR A C 1
ATOM 5606 O O . TYR A 1 719 ? 18.453 -17.891 -14.703 1 94.94 719 TYR A O 1
ATOM 5614 N N . VAL A 1 720 ? 18.844 -18.891 -16.641 1 94.31 720 VAL A N 1
ATOM 5615 C CA . VAL A 1 720 ? 19.484 -17.734 -17.25 1 94.31 720 VAL A CA 1
ATOM 5616 C C . VAL A 1 720 ? 18.453 -16.625 -17.469 1 94.31 720 VAL A C 1
ATOM 5618 O O . VAL A 1 720 ? 18.812 -15.461 -17.625 1 94.31 720 VAL A O 1
ATOM 5621 N N . ALA A 1 721 ? 17.188 -17 -17.5 1 93.19 721 ALA A N 1
ATOM 5622 C CA . ALA A 1 721 ? 16.125 -16.031 -17.75 1 93.19 721 ALA A CA 1
ATOM 5623 C C . ALA A 1 721 ? 15.75 -15.281 -16.484 1 93.19 721 ALA A C 1
ATOM 5625 O O . ALA A 1 721 ? 15.086 -14.234 -16.547 1 93.19 721 ALA A O 1
ATOM 5626 N N . MET A 1 722 ? 16.203 -15.727 -15.352 1 94.19 722 MET A N 1
ATOM 5627 C CA . MET A 1 722 ? 15.812 -15.164 -14.062 1 94.19 722 MET A CA 1
ATOM 5628 C C . MET A 1 722 ? 16.594 -13.883 -13.773 1 94.19 722 MET A C 1
ATOM 5630 O O . MET A 1 722 ? 17.75 -13.758 -14.18 1 94.19 722 MET A O 1
ATOM 5634 N N . PHE A 1 723 ? 15.977 -12.938 -13.094 1 94.81 723 PHE A N 1
ATOM 5635 C CA . PHE A 1 723 ? 16.688 -11.766 -12.609 1 94.81 723 PHE A CA 1
ATOM 5636 C C . PHE A 1 723 ? 17.672 -12.148 -11.508 1 94.81 723 PHE A C 1
ATOM 5638 O O . PHE A 1 723 ? 17.547 -13.211 -10.891 1 94.81 723 PHE A O 1
ATOM 5645 N N . PRO A 1 724 ? 18.578 -11.336 -11.164 1 94.38 724 PRO A N 1
ATOM 5646 C CA . PRO A 1 724 ? 19.719 -11.688 -10.336 1 94.38 724 PRO A CA 1
ATOM 5647 C C . PRO A 1 724 ? 19.312 -12.148 -8.938 1 94.38 724 PRO A C 1
ATOM 5649 O O . PRO A 1 724 ? 19.906 -13.102 -8.406 1 94.38 724 PRO A O 1
ATOM 5652 N N . ALA A 1 725 ? 18.375 -11.562 -8.312 1 94.38 725 ALA A N 1
ATOM 5653 C CA . ALA A 1 725 ? 17.984 -11.938 -6.957 1 94.38 725 ALA A CA 1
ATOM 5654 C C . ALA A 1 725 ? 17.531 -13.391 -6.902 1 94.38 725 ALA A C 1
ATOM 5656 O O . ALA A 1 725 ? 17.766 -14.094 -5.914 1 94.38 725 ALA A O 1
ATOM 5657 N N . HIS A 1 726 ? 16.828 -13.828 -7.914 1 95.31 726 HIS A N 1
ATOM 5658 C CA . HIS A 1 726 ? 16.375 -15.211 -7.996 1 95.31 726 HIS A CA 1
ATOM 5659 C C . HIS A 1 726 ? 17.547 -16.172 -8.227 1 95.31 726 HIS A C 1
ATOM 5661 O O . HIS A 1 726 ? 17.609 -17.25 -7.633 1 95.31 726 HIS A O 1
ATOM 5667 N N . GLN A 1 727 ? 18.438 -15.734 -9.125 1 95.56 727 GLN A N 1
ATOM 5668 C CA . GLN A 1 727 ? 19.625 -16.547 -9.375 1 95.56 727 GLN A CA 1
ATOM 5669 C C . GLN A 1 727 ? 20.453 -16.734 -8.102 1 95.56 727 GLN A C 1
ATOM 5671 O O . GLN A 1 727 ? 20.906 -17.844 -7.801 1 95.56 727 GLN A O 1
ATOM 5676 N N . GLU A 1 728 ? 20.578 -15.688 -7.375 1 95.94 728 GLU A N 1
ATOM 5677 C CA . GLU A 1 728 ? 21.344 -15.719 -6.129 1 95.94 728 GLU A CA 1
ATOM 5678 C C . GLU A 1 728 ? 20.688 -16.672 -5.117 1 95.94 728 GLU A C 1
ATOM 5680 O O . GLU A 1 728 ? 21.391 -17.328 -4.348 1 95.94 728 GLU A O 1
ATOM 5685 N N . GLN A 1 729 ? 19.484 -16.75 -5.098 1 94.25 729 GLN A N 1
ATOM 5686 C CA . GLN A 1 729 ? 18.797 -17.656 -4.188 1 94.25 729 GLN A CA 1
ATOM 5687 C C . GLN A 1 729 ? 19.094 -19.109 -4.531 1 94.25 729 GLN A C 1
ATOM 5689 O O . GLN A 1 729 ? 19.375 -19.922 -3.646 1 94.25 729 GLN A O 1
ATOM 5694 N N . HIS A 1 730 ? 18.969 -19.438 -5.766 1 94.81 730 HIS A N 1
ATOM 5695 C CA . HIS A 1 730 ? 19.188 -20.812 -6.199 1 94.81 730 HIS A CA 1
ATOM 5696 C C . HIS A 1 730 ? 20.609 -21.281 -5.875 1 94.81 730 HIS A C 1
ATOM 5698 O O . HIS A 1 730 ? 20.812 -22.438 -5.543 1 94.81 730 HIS A O 1
ATOM 5704 N N . GLN A 1 731 ? 21.547 -20.406 -5.969 1 96.5 731 GLN A N 1
ATOM 5705 C CA . GLN A 1 731 ? 22.938 -20.734 -5.688 1 96.5 731 GLN A CA 1
ATOM 5706 C C . GLN A 1 731 ? 23.125 -21.078 -4.215 1 96.5 731 GLN A C 1
ATOM 5708 O O . GLN A 1 731 ? 24.156 -21.641 -3.834 1 96.5 731 GLN A O 1
ATOM 5713 N N . ARG A 1 732 ? 22.172 -20.797 -3.379 1 96.31 732 ARG A N 1
ATOM 5714 C CA . ARG A 1 732 ? 22.359 -20.859 -1.933 1 96.31 732 ARG A CA 1
ATOM 5715 C C . ARG A 1 732 ? 21.422 -21.891 -1.307 1 96.31 732 ARG A C 1
ATOM 5717 O O . ARG A 1 732 ? 21.484 -22.125 -0.098 1 96.31 732 ARG A O 1
ATOM 5724 N N . ARG A 1 733 ? 20.578 -22.547 -2.078 1 95.38 733 ARG A N 1
ATOM 5725 C CA . ARG A 1 733 ? 19.656 -23.562 -1.591 1 95.38 733 ARG A CA 1
ATOM 5726 C C . ARG A 1 733 ? 20.406 -24.781 -1.06 1 95.38 733 ARG A C 1
ATOM 5728 O O . ARG A 1 733 ? 21.469 -25.125 -1.577 1 95.38 733 ARG A O 1
ATOM 5735 N N . VAL A 1 734 ? 19.812 -25.391 -0.03 1 96.12 734 VAL A N 1
ATOM 5736 C CA . VAL A 1 734 ? 20.391 -26.578 0.594 1 96.12 734 VAL A CA 1
ATOM 5737 C C . VAL A 1 734 ? 20.484 -27.703 -0.43 1 96.12 734 VAL A C 1
ATOM 5739 O O . VAL A 1 734 ? 19.562 -27.906 -1.222 1 96.12 734 VAL A O 1
ATOM 5742 N N . VAL A 1 735 ? 21.625 -28.422 -0.435 1 96.81 735 VAL A N 1
ATOM 5743 C CA . VAL A 1 735 ? 21.844 -29.531 -1.346 1 96.81 735 VAL A CA 1
ATOM 5744 C C . VAL A 1 735 ? 21.547 -30.859 -0.632 1 96.81 735 VAL A C 1
ATOM 5746 O O . VAL A 1 735 ? 22.094 -31.125 0.441 1 96.81 735 VAL A O 1
ATOM 5749 N N . PHE A 1 736 ? 20.688 -31.656 -1.215 1 97.5 736 PHE A N 1
ATOM 5750 C CA . PHE A 1 736 ? 20.328 -32.969 -0.684 1 97.5 736 PHE A CA 1
ATOM 5751 C C . PHE A 1 736 ? 21.25 -34.031 -1.238 1 97.5 736 PHE A C 1
ATOM 5753 O O . PHE A 1 736 ? 21.406 -34.156 -2.455 1 97.5 736 PHE A O 1
ATOM 5760 N N . THR A 1 737 ? 21.828 -34.875 -0.382 1 97.38 737 THR A N 1
ATOM 5761 C CA . THR A 1 737 ? 22.781 -35.906 -0.765 1 97.38 737 THR A CA 1
ATOM 5762 C C . THR A 1 737 ? 22.25 -37.312 -0.452 1 97.38 737 THR A C 1
ATOM 5764 O O . THR A 1 737 ? 21.391 -37.469 0.427 1 97.38 737 THR A O 1
ATOM 5767 N N . PRO A 1 738 ? 22.641 -38.406 -1.292 1 92.31 738 PRO A N 1
ATOM 5768 C CA . PRO A 1 738 ? 22.094 -39.75 -1.083 1 92.31 738 PRO A CA 1
ATOM 5769 C C . PRO A 1 738 ? 22.578 -40.375 0.221 1 92.31 738 PRO A C 1
ATOM 5771 O O . PRO A 1 738 ? 21.922 -41.281 0.759 1 92.31 738 PRO A O 1
ATOM 5774 N N . LEU A 1 739 ? 23.938 -40.531 0.681 1 77.12 739 LEU A N 1
ATOM 5775 C CA . LEU A 1 739 ? 24.5 -41.125 1.877 1 77.12 739 LEU A CA 1
ATOM 5776 C C . LEU A 1 739 ? 25.562 -40.219 2.498 1 77.12 739 LEU A C 1
ATOM 5778 O O . LEU A 1 739 ? 26.297 -39.531 1.783 1 77.12 739 LEU A O 1
ATOM 5782 N N . MET B 1 1 ? -1.771 19.812 29.859 1 86.06 1 MET B N 1
ATOM 5783 C CA . MET B 1 1 ? -2.078 19.219 28.562 1 86.06 1 MET B CA 1
ATOM 5784 C C . MET B 1 1 ? -1.626 17.766 28.5 1 86.06 1 MET B C 1
ATOM 5786 O O . MET B 1 1 ? -0.578 17.422 29.031 1 86.06 1 MET B O 1
ATOM 5790 N N . PRO B 1 2 ? -2.424 16.906 27.828 1 83.06 2 PRO B N 1
ATOM 5791 C CA . PRO B 1 2 ? -1.944 15.531 27.641 1 83.06 2 PRO B CA 1
ATOM 5792 C C . PRO B 1 2 ? -0.735 15.453 26.703 1 83.06 2 PRO B C 1
ATOM 5794 O O . PRO B 1 2 ? -0.512 16.359 25.906 1 83.06 2 PRO B O 1
ATOM 5797 N N . ARG B 1 3 ? 0.013 14.375 26.812 1 81.69 3 ARG B N 1
ATOM 5798 C CA . ARG B 1 3 ? 1.228 14.188 26.016 1 81.69 3 ARG B CA 1
ATOM 5799 C C . ARG B 1 3 ? 0.907 13.602 24.656 1 81.69 3 ARG B C 1
ATOM 5801 O O . ARG B 1 3 ? 1.655 12.773 24.125 1 81.69 3 ARG B O 1
ATOM 5808 N N . PHE B 1 4 ? -0.113 14 24.031 1 88.56 4 PHE B N 1
ATOM 5809 C CA . PHE B 1 4 ? -0.531 13.484 22.734 1 88.56 4 PHE B CA 1
ATOM 5810 C C . PHE B 1 4 ? -0.113 14.43 21.609 1 88.56 4 PHE B C 1
ATOM 5812 O O . PHE B 1 4 ? 0.035 15.633 21.828 1 88.56 4 PHE B O 1
ATOM 5819 N N . SER B 1 5 ? 0.253 13.898 20.531 1 89.62 5 SER B N 1
ATOM 5820 C CA . SER B 1 5 ? 0.496 14.648 19.297 1 89.62 5 SER B CA 1
ATOM 5821 C C . SER B 1 5 ? 0.15 13.82 18.078 1 89.62 5 SER B C 1
ATOM 5823 O O . SER B 1 5 ? -0.079 12.617 18.172 1 89.62 5 SER B O 1
ATOM 5825 N N . LEU B 1 6 ? 0.075 14.445 17 1 88.81 6 LEU B N 1
ATOM 5826 C CA . LEU B 1 6 ? -0.231 13.711 15.781 1 88.81 6 LEU B CA 1
ATOM 5827 C C . LEU B 1 6 ? 0.848 12.672 15.484 1 88.81 6 LEU B C 1
ATOM 5829 O O . LEU B 1 6 ? 0.554 11.594 14.961 1 88.81 6 LEU B O 1
ATOM 5833 N N . GLY B 1 7 ? 2.09 12.969 15.82 1 89.38 7 GLY B N 1
ATOM 5834 C CA . GLY B 1 7 ? 3.186 12.047 15.586 1 89.38 7 GLY B CA 1
ATOM 5835 C C . GLY B 1 7 ? 3.305 10.977 16.641 1 89.38 7 GLY B C 1
ATOM 5836 O O . GLY B 1 7 ? 3.539 9.805 16.328 1 89.38 7 GLY B O 1
ATOM 5837 N N . VAL B 1 8 ? 3.088 11.336 17.875 1 90.5 8 VAL B N 1
ATOM 5838 C CA . VAL B 1 8 ? 3.246 10.438 19.016 1 90.5 8 VAL B CA 1
ATOM 5839 C C . VAL B 1 8 ? 2.01 9.547 19.141 1 90.5 8 VAL B C 1
ATOM 5841 O O . VAL B 1 8 ? 2.107 8.398 19.578 1 90.5 8 VAL B O 1
ATOM 5844 N N . GLY B 1 9 ? 0.941 10.062 18.734 1 89.88 9 GLY B N 1
ATOM 5845 C CA . GLY B 1 9 ? -0.311 9.352 18.938 1 89.88 9 GLY B CA 1
ATOM 5846 C C . GLY B 1 9 ? -1.016 9.719 20.219 1 89.88 9 GLY B C 1
ATOM 5847 O O . GLY B 1 9 ? -0.724 10.758 20.812 1 89.88 9 GLY B O 1
ATOM 5848 N N . LYS B 1 10 ? -2.098 8.938 20.547 1 89.94 10 LYS B N 1
ATOM 5849 C CA . LYS B 1 10 ? -2.893 9.219 21.75 1 89.94 10 LYS B CA 1
ATOM 5850 C C . LYS B 1 10 ? -3.449 7.926 22.344 1 89.94 10 LYS B C 1
ATOM 5852 O O . LYS B 1 10 ? -3.547 6.906 21.656 1 89.94 10 LYS B O 1
ATOM 5857 N N . TYR B 1 11 ? -3.664 8.039 23.625 1 86.38 11 TYR B N 1
ATOM 5858 C CA . TYR B 1 11 ? -4.379 6.996 24.359 1 86.38 11 TYR B CA 1
ATOM 5859 C C . TYR B 1 11 ? -5.668 7.539 24.953 1 86.38 11 TYR B C 1
ATOM 5861 O O . TYR B 1 11 ? -5.668 8.602 25.578 1 86.38 11 TYR B O 1
ATOM 5869 N N . VAL B 1 12 ? -6.727 6.879 24.562 1 89.75 12 VAL B N 1
ATOM 5870 C CA . VAL B 1 12 ? -8.008 7.277 25.141 1 89.75 12 VAL B CA 1
ATOM 5871 C C . VAL B 1 12 ? -8.57 6.141 25.984 1 89.75 12 VAL B C 1
ATOM 5873 O O . VAL B 1 12 ? -8.125 4.996 25.875 1 89.75 12 VAL B O 1
ATOM 5876 N N . MET B 1 13 ? -9.461 6.512 26.875 1 89.62 13 MET B N 1
ATOM 5877 C CA . MET B 1 13 ? -10.094 5.484 27.703 1 89.62 13 MET B CA 1
ATOM 5878 C C . MET B 1 13 ? -10.859 4.492 26.828 1 89.62 13 MET B C 1
ATOM 5880 O O . MET B 1 13 ? -11.734 4.883 26.047 1 89.62 13 MET B O 1
ATOM 5884 N N . PRO B 1 14 ? -10.516 3.26 26.969 1 89.69 14 PRO B N 1
ATOM 5885 C CA . PRO B 1 14 ? -11.234 2.26 26.172 1 89.69 14 PRO B CA 1
ATOM 5886 C C . PRO B 1 14 ? -12.68 2.068 26.625 1 89.69 14 PRO B C 1
ATOM 5888 O O . PRO B 1 14 ? -12.953 2.088 27.828 1 89.69 14 PRO B O 1
ATOM 5891 N N . TYR B 1 15 ? -13.555 1.957 25.734 1 91.94 15 TYR B N 1
ATOM 5892 C CA . TYR B 1 15 ? -14.938 1.707 26.109 1 91.94 15 TYR B CA 1
ATOM 5893 C C . TYR B 1 15 ? -15.57 0.667 25.188 1 91.94 15 TYR B C 1
ATOM 5895 O O . TYR B 1 15 ? -16.75 0.351 25.312 1 91.94 15 TYR B O 1
ATOM 5903 N N . SER B 1 16 ? -14.828 0.169 24.266 1 91.5 16 SER B N 1
ATOM 5904 C CA . SER B 1 16 ? -15.383 -0.822 23.344 1 91.5 16 SER B CA 1
ATOM 5905 C C . SER B 1 16 ? -15.711 -2.123 24.078 1 91.5 16 SER B C 1
ATOM 5907 O O . SER B 1 16 ? -14.961 -2.557 24.953 1 91.5 16 SER B O 1
ATOM 5909 N N . ARG B 1 17 ? -16.828 -2.797 23.781 1 92.94 17 ARG B N 1
ATOM 5910 C CA . ARG B 1 17 ? -17.141 -4.16 24.219 1 92.94 17 ARG B CA 1
ATOM 5911 C C . ARG B 1 17 ? -16.422 -5.18 23.344 1 92.94 17 ARG B C 1
ATOM 5913 O O . ARG B 1 17 ? -16.047 -4.883 22.203 1 92.94 17 ARG B O 1
ATOM 5920 N N . GLU B 1 18 ? -16.25 -6.266 23.75 1 89.19 18 GLU B N 1
ATOM 5921 C CA . GLU B 1 18 ? -15.516 -7.324 23.062 1 89.19 18 GLU B CA 1
ATOM 5922 C C . GLU B 1 18 ? -16.094 -7.574 21.672 1 89.19 18 GLU B C 1
ATOM 5924 O O . GLU B 1 18 ? -15.352 -7.742 20.703 1 89.19 18 GLU B O 1
ATOM 5929 N N . GLU B 1 19 ? -17.375 -7.551 21.562 1 91.88 19 GLU B N 1
ATOM 5930 C CA . GLU B 1 19 ? -18.031 -7.871 20.297 1 91.88 19 GLU B CA 1
ATOM 5931 C C . GLU B 1 19 ? -17.859 -6.75 19.281 1 91.88 19 GLU B C 1
ATOM 5933 O O . GLU B 1 19 ? -18.109 -6.941 18.094 1 91.88 19 GLU B O 1
ATOM 5938 N N . GLU B 1 20 ? -17.438 -5.574 19.781 1 93.62 20 GLU B N 1
ATOM 5939 C CA . GLU B 1 20 ? -17.312 -4.406 18.906 1 93.62 20 GLU B CA 1
ATOM 5940 C C . GLU B 1 20 ? -15.883 -4.258 18.391 1 93.62 20 GLU B C 1
ATOM 5942 O O . GLU B 1 20 ? -15.656 -3.59 17.375 1 93.62 20 GLU B O 1
ATOM 5947 N N . GLU B 1 21 ? -15.008 -4.863 19.062 1 90.81 21 GLU B N 1
ATOM 5948 C CA . GLU B 1 21 ? -13.594 -4.625 18.797 1 90.81 21 GLU B CA 1
ATOM 5949 C C . GLU B 1 21 ? -13.219 -5.09 17.391 1 90.81 21 GLU B C 1
ATOM 5951 O O . GLU B 1 21 ? -12.609 -4.344 16.625 1 90.81 21 GLU B O 1
ATOM 5956 N N . PHE B 1 22 ? -13.656 -6.258 17.078 1 91.25 22 PHE B N 1
ATOM 5957 C CA . PHE B 1 22 ? -13.242 -6.832 15.805 1 91.25 22 PHE B CA 1
ATOM 5958 C C . PHE B 1 22 ? -13.93 -6.117 14.648 1 91.25 22 PHE B C 1
ATOM 5960 O O . PHE B 1 22 ? -13.266 -5.723 13.68 1 91.25 22 PHE B O 1
ATOM 5967 N N . PRO B 1 23 ? -15.234 -5.832 14.703 1 92.19 23 PRO B N 1
ATOM 5968 C CA . PRO B 1 23 ? -15.867 -5.074 13.625 1 92.19 23 PRO B CA 1
ATOM 5969 C C . PRO B 1 23 ? -15.25 -3.689 13.438 1 92.19 23 PRO B C 1
ATOM 5971 O O . PRO B 1 23 ? -15.086 -3.232 12.305 1 92.19 23 PRO B O 1
ATOM 5974 N N . TRP B 1 24 ? -14.93 -3.016 14.547 1 92 24 TRP B N 1
ATOM 5975 C CA . TRP B 1 24 ? -14.305 -1.699 14.461 1 92 24 TRP B CA 1
ATOM 5976 C C . TRP B 1 24 ? -12.922 -1.794 13.828 1 92 24 TRP B C 1
ATOM 5978 O O . TRP B 1 24 ? -12.555 -0.964 12.992 1 92 24 TRP B O 1
ATOM 5988 N N . PHE B 1 25 ? -12.242 -2.863 14.18 1 90.06 25 PHE B N 1
ATOM 5989 C CA . PHE B 1 25 ? -10.914 -3.123 13.633 1 90.06 25 PHE B CA 1
ATOM 5990 C C . PHE B 1 25 ? -10.977 -3.301 12.125 1 90.06 25 PHE B C 1
ATOM 5992 O O . PHE B 1 25 ? -10.102 -2.818 11.398 1 90.06 25 PHE B O 1
ATOM 5999 N N . MET B 1 26 ? -11.992 -3.914 11.664 1 89.69 26 MET B N 1
ATOM 6000 C CA . MET B 1 26 ? -12.133 -4.188 10.234 1 89.69 26 MET B CA 1
ATOM 6001 C C . MET B 1 26 ? -12.43 -2.904 9.469 1 89.69 26 MET B C 1
ATOM 6003 O O . MET B 1 26 ? -12.156 -2.816 8.266 1 89.69 26 MET B O 1
ATOM 6007 N N . LYS B 1 27 ? -12.922 -1.93 10.141 1 89.5 27 LYS B N 1
ATOM 6008 C CA . LYS B 1 27 ? -13.156 -0.627 9.523 1 89.5 27 LYS B CA 1
ATOM 6009 C C . LYS B 1 27 ? -11.93 0.27 9.648 1 89.5 27 LYS B C 1
ATOM 6011 O O . LYS B 1 27 ? -11.93 1.4 9.156 1 89.5 27 LYS B O 1
ATOM 6016 N N . GLY B 1 28 ? -10.891 -0.224 10.336 1 88.75 28 GLY B N 1
ATOM 6017 C CA . GLY B 1 28 ? -9.688 0.559 10.578 1 88.75 28 GLY B CA 1
ATOM 6018 C C . GLY B 1 28 ? -9.875 1.625 11.641 1 88.75 28 GLY B C 1
ATOM 6019 O O . GLY B 1 28 ? -9.227 2.674 11.594 1 88.75 28 GLY B O 1
ATOM 6020 N N . LEU B 1 29 ? -10.828 1.427 12.555 1 92.44 29 LEU B N 1
ATOM 6021 C CA . LEU B 1 29 ? -11.164 2.445 13.547 1 92.44 29 LEU B CA 1
ATOM 6022 C C . LEU B 1 29 ? -11.172 1.853 14.953 1 92.44 29 LEU B C 1
ATOM 6024 O O . LEU B 1 29 ? -11.133 0.631 15.117 1 92.44 29 LEU B O 1
ATOM 6028 N N . ASN B 1 30 ? -11.094 2.623 15.945 1 91.25 30 ASN B N 1
ATOM 6029 C CA . ASN B 1 30 ? -11.281 2.326 17.359 1 91.25 30 ASN B CA 1
ATOM 6030 C C . ASN B 1 30 ? -11.711 3.562 18.141 1 91.25 30 ASN B C 1
ATOM 6032 O O . ASN B 1 30 ? -12.141 4.559 17.547 1 91.25 30 ASN B O 1
ATOM 6036 N N . GLU B 1 31 ? -11.625 3.496 19.422 1 90.81 31 GLU B N 1
ATOM 6037 C CA . GLU B 1 31 ? -12.062 4.598 20.281 1 90.81 31 GLU B CA 1
ATOM 6038 C C . GLU B 1 31 ? -11.164 5.82 20.109 1 90.81 31 GLU B C 1
ATOM 6040 O O . GLU B 1 31 ? -11.57 6.941 20.422 1 90.81 31 GLU B O 1
ATOM 6045 N N . GLY B 1 32 ? -9.961 5.586 19.609 1 88.94 32 GLY B N 1
ATOM 6046 C CA . GLY B 1 32 ? -9.039 6.684 19.359 1 88.94 32 GLY B CA 1
ATOM 6047 C C . GLY B 1 32 ? -9.086 7.195 17.922 1 88.94 32 GLY B C 1
ATOM 6048 O O . GLY B 1 32 ? -8.188 7.906 17.484 1 88.94 32 GLY B O 1
ATOM 6049 N N . GLY B 1 33 ? -10.164 6.898 17.234 1 90.06 33 GLY B N 1
ATOM 6050 C CA . GLY B 1 33 ? -10.258 7.18 15.812 1 90.06 33 GLY B CA 1
ATOM 6051 C C . GLY B 1 33 ? -10.453 8.648 15.508 1 90.06 33 GLY B C 1
ATOM 6052 O O . GLY B 1 33 ? -10.164 9.102 14.398 1 90.06 33 GLY B O 1
ATOM 6053 N N . ALA B 1 34 ? -10.859 9.438 16.484 1 87.75 34 ALA B N 1
ATOM 6054 C CA . ALA B 1 34 ? -11.109 10.859 16.234 1 87.75 34 ALA B CA 1
ATOM 6055 C C . ALA B 1 34 ? -9.805 11.609 15.969 1 87.75 34 ALA B C 1
ATOM 6057 O O . ALA B 1 34 ? -8.844 11.492 16.734 1 87.75 34 ALA B O 1
ATOM 6058 N N . MET B 1 35 ? -9.789 12.328 14.922 1 82.31 35 MET B N 1
ATOM 6059 C CA . MET B 1 35 ? -8.594 13.086 14.57 1 82.31 35 MET B CA 1
ATOM 6060 C C . MET B 1 35 ? -8.609 14.469 15.211 1 82.31 35 MET B C 1
ATOM 6062 O O . MET B 1 35 ? -7.555 15.047 15.484 1 82.31 35 MET B O 1
ATOM 6066 N N . GLY B 1 36 ? -9.867 14.93 15.5 1 87.44 36 GLY B N 1
ATOM 6067 C CA . GLY B 1 36 ? -9.961 16.344 15.844 1 87.44 36 GLY B CA 1
ATOM 6068 C C . GLY B 1 36 ? -9.727 17.266 14.656 1 87.44 36 GLY B C 1
ATOM 6069 O O . GLY B 1 36 ? -10.352 17.109 13.609 1 87.44 36 GLY B O 1
ATOM 6070 N N . HIS B 1 37 ? -8.758 18.078 14.805 1 89.88 37 HIS B N 1
ATOM 6071 C CA . HIS B 1 37 ? -8.453 18.953 13.68 1 89.88 37 HIS B CA 1
ATOM 6072 C C . HIS B 1 37 ? -9.672 19.766 13.273 1 89.88 37 HIS B C 1
ATOM 6074 O O . HIS B 1 37 ? -10.055 19.766 12.102 1 89.88 37 HIS B O 1
ATOM 6080 N N . ILE B 1 38 ? -10.359 20.312 14.258 1 93.81 38 ILE B N 1
ATOM 6081 C CA . ILE B 1 38 ? -11.555 21.141 14.141 1 93.81 38 ILE B CA 1
ATOM 6082 C C . ILE B 1 38 ? -11.383 22.406 14.961 1 93.81 38 ILE B C 1
ATOM 6084 O O . ILE B 1 38 ? -10.68 22.406 15.977 1 93.81 38 ILE B O 1
ATOM 6088 N N . VAL B 1 39 ? -11.984 23.469 14.453 1 97.19 39 VAL B N 1
ATOM 6089 C CA . VAL B 1 39 ? -12.016 24.703 15.234 1 97.19 39 VAL B CA 1
ATOM 6090 C C . VAL B 1 39 ? -13.367 24.828 15.945 1 97.19 39 VAL B C 1
ATOM 6092 O O . VAL B 1 39 ? -14.352 25.25 15.336 1 97.19 39 VAL B O 1
ATOM 6095 N N . PRO B 1 40 ? -13.414 24.594 17.219 1 97.5 40 PRO B N 1
ATOM 6096 C CA . PRO B 1 40 ? -14.68 24.781 17.922 1 97.5 40 PRO B CA 1
ATOM 6097 C C . PRO B 1 40 ? -14.992 26.266 18.172 1 97.5 40 PRO B C 1
ATOM 6099 O O . PRO B 1 40 ? -14.133 27.125 17.984 1 97.5 40 PRO B O 1
ATOM 6102 N N . ASP B 1 41 ? -16.203 26.562 18.531 1 97.94 41 ASP B N 1
ATOM 6103 C CA . ASP B 1 41 ? -16.562 27.891 19.031 1 97.94 41 ASP B CA 1
ATOM 6104 C C . ASP B 1 41 ? -16.578 27.922 20.562 1 97.94 41 ASP B C 1
ATOM 6106 O O . ASP B 1 41 ? -17.641 27.812 21.172 1 97.94 41 ASP B O 1
ATOM 6110 N N . HIS B 1 42 ? -15.484 28.234 21.109 1 98.12 42 HIS B N 1
ATOM 6111 C CA . HIS B 1 42 ? -15.391 28.359 22.562 1 98.12 42 HIS B CA 1
ATOM 6112 C C . HIS B 1 42 ? -16.281 29.484 23.094 1 98.12 42 HIS B C 1
ATOM 6114 O O . HIS B 1 42 ? -16.594 29.516 24.281 1 98.12 42 HIS B O 1
ATOM 6120 N N . GLY B 1 43 ? -16.688 30.359 22.219 1 97.94 43 GLY B N 1
ATOM 6121 C CA . GLY B 1 43 ? -17.547 31.469 22.609 1 97.94 43 GLY B CA 1
ATOM 6122 C C . GLY B 1 43 ? -18.875 31 23.188 1 97.94 43 GLY B C 1
ATOM 6123 O O . GLY B 1 43 ? -19.469 31.703 24.016 1 97.94 43 GLY B O 1
ATOM 6124 N N . ILE B 1 44 ? -19.312 29.875 22.766 1 97.75 44 ILE B N 1
ATOM 6125 C CA . ILE B 1 44 ? -20.578 29.344 23.25 1 97.75 44 ILE B CA 1
ATOM 6126 C C . ILE B 1 44 ? -20.516 29.156 24.766 1 97.75 44 ILE B C 1
ATOM 6128 O O . ILE B 1 44 ? -21.391 29.625 25.484 1 97.75 44 ILE B O 1
ATOM 6132 N N . VAL B 1 45 ? -19.484 28.484 25.25 1 98.06 45 VAL B N 1
ATOM 6133 C CA . VAL B 1 45 ? -19.391 28.172 26.672 1 98.06 45 VAL B CA 1
ATOM 6134 C C . VAL B 1 45 ? -18.938 29.422 27.438 1 98.06 45 VAL B C 1
ATOM 6136 O O . VAL B 1 45 ? -19.359 29.625 28.578 1 98.06 45 VAL B O 1
ATOM 6139 N N . LEU B 1 46 ? -18.125 30.266 26.859 1 98.44 46 LEU B N 1
ATOM 6140 C CA . LEU B 1 46 ? -17.672 31.484 27.531 1 98.44 46 LEU B CA 1
ATOM 6141 C C . LEU B 1 46 ? -18.859 32.438 27.781 1 98.44 46 LEU B C 1
ATOM 6143 O O . LEU B 1 46 ? -18.859 33.156 28.781 1 98.44 46 LEU B O 1
ATOM 6147 N N . ALA B 1 47 ? -19.797 32.375 26.922 1 97.75 47 ALA B N 1
ATOM 6148 C CA . ALA B 1 47 ? -20.938 33.281 27 1 97.75 47 ALA B CA 1
ATOM 6149 C C . ALA B 1 47 ? -21.906 32.875 28.094 1 97.75 47 ALA B C 1
ATOM 6151 O O . ALA B 1 47 ? -22.453 33.719 28.797 1 97.75 47 ALA B O 1
ATOM 6152 N N . VAL B 1 48 ? -22.125 31.547 28.266 1 97.56 48 VAL B N 1
ATOM 6153 C CA . VAL B 1 48 ? -23.266 31.188 29.109 1 97.56 48 VAL B CA 1
ATOM 6154 C C . VAL B 1 48 ? -22.797 30.312 30.266 1 97.56 48 VAL B C 1
ATOM 6156 O O . VAL B 1 48 ? -23.516 30.141 31.25 1 97.56 48 VAL B O 1
ATOM 6159 N N . GLY B 1 49 ? -21.578 29.766 30.156 1 98.25 49 GLY B N 1
ATOM 6160 C CA . GLY B 1 49 ? -21.078 28.859 31.188 1 98.25 49 GLY B CA 1
ATOM 6161 C C . GLY B 1 49 ? -21.531 27.422 30.969 1 98.25 49 GLY B C 1
ATOM 6162 O O . GLY B 1 49 ? -22.422 27.156 30.172 1 98.25 49 GLY B O 1
ATOM 6163 N N . LEU B 1 50 ? -20.953 26.531 31.734 1 98.69 50 LEU B N 1
ATOM 6164 C CA . LEU B 1 50 ? -21.172 25.094 31.578 1 98.69 50 LEU B CA 1
ATOM 6165 C C . LEU B 1 50 ? -22.547 24.703 32.094 1 98.69 50 LEU B C 1
ATOM 6167 O O . LEU B 1 50 ? -23.203 23.828 31.516 1 98.69 50 LEU B O 1
ATOM 6171 N N . GLY B 1 51 ? -22.969 25.312 33.125 1 98.31 51 GLY B N 1
ATOM 6172 C CA . GLY B 1 51 ? -24.266 25 33.719 1 98.31 51 GLY B CA 1
ATOM 6173 C C . GLY B 1 51 ? -25.406 25.281 32.75 1 98.31 51 GLY B C 1
ATOM 6174 O O . GLY B 1 51 ? -26.266 24.422 32.531 1 98.31 51 GLY B O 1
ATOM 6175 N N . VAL B 1 52 ? -25.406 26.469 32.219 1 98.31 52 VAL B N 1
ATOM 6176 C CA . VAL B 1 52 ? -26.469 26.859 31.312 1 98.31 52 VAL B CA 1
ATOM 6177 C C . VAL B 1 52 ? -26.391 26.031 30.031 1 98.31 52 VAL B C 1
ATOM 6179 O O . VAL B 1 52 ? -27.422 25.609 29.5 1 98.31 52 VAL B O 1
ATOM 6182 N N . LEU B 1 53 ? -25.219 25.828 29.516 1 98.44 53 LEU B N 1
ATOM 6183 C CA . LEU B 1 53 ? -25.062 25 28.312 1 98.44 53 LEU B CA 1
ATOM 6184 C C . LEU B 1 53 ? -25.625 23.609 28.547 1 98.44 53 LEU B C 1
ATOM 6186 O O . LEU B 1 53 ? -26.328 23.078 27.672 1 98.44 53 LEU B O 1
ATOM 6190 N N . LYS B 1 54 ? -25.312 23 29.672 1 98.56 54 LYS B N 1
ATOM 6191 C CA . LYS B 1 54 ? -25.844 21.703 30.031 1 98.56 54 LYS B CA 1
ATOM 6192 C C . LYS B 1 54 ? -27.375 21.734 30.109 1 98.56 54 LYS B C 1
ATOM 6194 O O . LYS B 1 54 ? -28.047 20.859 29.562 1 98.56 54 LYS B O 1
ATOM 6199 N N . ASN B 1 55 ? -27.938 22.75 30.734 1 98.12 55 ASN B N 1
ATOM 6200 C CA . ASN B 1 55 ? -29.375 22.891 30.891 1 98.12 55 ASN B CA 1
ATOM 6201 C C . ASN B 1 55 ? -30.062 23.031 29.531 1 98.12 55 ASN B C 1
ATOM 6203 O O . ASN B 1 55 ? -31.172 22.516 29.344 1 98.12 55 ASN B O 1
ATOM 6207 N N . GLN B 1 56 ? -29.469 23.781 28.703 1 97.81 56 GLN B N 1
ATOM 6208 C CA . GLN B 1 56 ? -30.016 23.906 27.359 1 97.81 56 GLN B CA 1
ATOM 6209 C C . GLN B 1 56 ? -30.172 22.547 26.688 1 97.81 56 GLN B C 1
ATOM 6211 O O . GLN B 1 56 ? -31.188 22.281 26.062 1 97.81 56 GLN B O 1
ATOM 6216 N N . HIS B 1 57 ? -29.188 21.719 26.797 1 98.06 57 HIS B N 1
ATOM 6217 C CA . HIS B 1 57 ? -29.25 20.391 26.188 1 98.06 57 HIS B CA 1
ATOM 6218 C C . HIS B 1 57 ? -30.234 19.484 26.922 1 98.06 57 HIS B C 1
ATOM 6220 O O . HIS B 1 57 ? -30.859 18.609 26.312 1 98.06 57 HIS B O 1
ATOM 6226 N N . GLN B 1 58 ? -30.391 19.719 28.25 1 98 58 GLN B N 1
ATOM 6227 C CA . GLN B 1 58 ? -31.391 18.984 29 1 98 58 GLN B CA 1
ATOM 6228 C C . GLN B 1 58 ? -32.812 19.297 28.5 1 98 58 GLN B C 1
ATOM 6230 O O . GLN B 1 58 ? -33.656 18.406 28.391 1 98 58 GLN B O 1
ATOM 6235 N N . MET B 1 59 ? -33 20.516 28.219 1 97.81 59 MET B N 1
ATOM 6236 C CA . MET B 1 59 ? -34.281 20.938 27.703 1 97.81 59 MET B CA 1
ATOM 6237 C C . MET B 1 59 ? -34.562 20.344 26.328 1 97.81 59 MET B C 1
ATOM 6239 O O . MET B 1 59 ? -35.656 19.906 26.031 1 97.81 59 MET B O 1
ATOM 6243 N N . LEU B 1 60 ? -33.562 20.359 25.5 1 97.12 60 LEU B N 1
ATOM 6244 C CA . LEU B 1 60 ? -33.688 19.766 24.188 1 97.12 60 LEU B CA 1
ATOM 6245 C C . LEU B 1 60 ? -33.906 18.266 24.281 1 97.12 60 LEU B C 1
ATOM 6247 O O . LEU B 1 60 ? -34.719 17.703 23.531 1 97.12 60 LEU B O 1
ATOM 6251 N N . TYR B 1 61 ? -33.188 17.625 25.172 1 97.5 61 TYR B N 1
ATOM 6252 C CA . TYR B 1 61 ? -33.344 16.188 25.422 1 97.5 61 TYR B CA 1
ATOM 6253 C C . TYR B 1 61 ? -34.812 15.875 25.766 1 97.5 61 TYR B C 1
ATOM 6255 O O . TYR B 1 61 ? -35.375 14.906 25.25 1 97.5 61 TYR B O 1
ATOM 6263 N N . ALA B 1 62 ? -35.406 16.625 26.547 1 96.94 62 ALA B N 1
ATOM 6264 C CA . ALA B 1 62 ? -36.781 16.406 27.047 1 96.94 62 ALA B CA 1
ATOM 6265 C C . ALA B 1 62 ? -37.781 16.469 25.906 1 96.94 62 ALA B C 1
ATOM 6267 O O . ALA B 1 62 ? -38.781 15.75 25.922 1 96.94 62 ALA B O 1
ATOM 6268 N N . ARG B 1 63 ? -37.531 17.188 24.906 1 95.19 63 ARG B N 1
ATOM 6269 C CA . ARG B 1 63 ? -38.5 17.438 23.844 1 95.19 63 ARG B CA 1
ATOM 6270 C C . ARG B 1 63 ? -38.125 16.672 22.578 1 95.19 63 ARG B C 1
ATOM 6272 O O . ARG B 1 63 ? -38.906 16.625 21.625 1 95.19 63 ARG B O 1
ATOM 6279 N N . ALA B 1 64 ? -37 16.156 22.578 1 95 64 ALA B N 1
ATOM 6280 C CA . ALA B 1 64 ? -36.438 15.578 21.359 1 95 64 ALA B CA 1
ATOM 6281 C C . ALA B 1 64 ? -37.156 14.266 21 1 95 64 ALA B C 1
ATOM 6283 O O . ALA B 1 64 ? -37.562 13.516 21.891 1 95 64 ALA B O 1
ATOM 6284 N N . PRO B 1 65 ? -37.312 13.984 19.703 1 94.19 65 PRO B N 1
ATOM 6285 C CA . PRO B 1 65 ? -37.75 12.641 19.297 1 94.19 65 PRO B CA 1
ATOM 6286 C C . PRO B 1 65 ? -36.75 11.562 19.703 1 94.19 65 PRO B C 1
ATOM 6288 O O . PRO B 1 65 ? -35.594 11.875 20.047 1 94.19 65 PRO B O 1
ATOM 6291 N N . ARG B 1 66 ? -37.188 10.383 19.656 1 92.38 66 ARG B N 1
ATOM 6292 C CA . ARG B 1 66 ? -36.406 9.234 20.141 1 92.38 66 ARG B CA 1
ATOM 6293 C C . ARG B 1 66 ? -35.062 9.148 19.453 1 92.38 66 ARG B C 1
ATOM 6295 O O . ARG B 1 66 ? -34.062 8.844 20.094 1 92.38 66 ARG B O 1
ATOM 6302 N N . GLU B 1 67 ? -34.969 9.5 18.219 1 89.75 67 GLU B N 1
ATOM 6303 C CA . GLU B 1 67 ? -33.781 9.312 17.406 1 89.75 67 GLU B CA 1
ATOM 6304 C C . GLU B 1 67 ? -32.688 10.312 17.781 1 89.75 67 GLU B C 1
ATOM 6306 O O . GLU B 1 67 ? -31.516 10.094 17.484 1 89.75 67 GLU B O 1
ATOM 6311 N N . GLN B 1 68 ? -33.062 11.359 18.516 1 94.31 68 GLN B N 1
ATOM 6312 C CA . GLN B 1 68 ? -32.094 12.414 18.844 1 94.31 68 GLN B CA 1
ATOM 6313 C C . GLN B 1 68 ? -31.703 12.375 20.312 1 94.31 68 GLN B C 1
ATOM 6315 O O . GLN B 1 68 ? -30.766 13.047 20.734 1 94.31 68 GLN B O 1
ATOM 6320 N N . LYS B 1 69 ? -32.344 11.625 21.078 1 96.12 69 LYS B N 1
ATOM 6321 C CA . LYS B 1 69 ? -32.188 11.641 22.531 1 96.12 69 LYS B CA 1
ATOM 6322 C C . LYS B 1 69 ? -30.781 11.18 22.938 1 96.12 69 LYS B C 1
ATOM 6324 O O . LYS B 1 69 ? -30.219 11.703 23.891 1 96.12 69 LYS B O 1
ATOM 6329 N N . ASP B 1 70 ? -30.312 10.227 22.203 1 95.25 70 ASP B N 1
ATOM 6330 C CA . ASP B 1 70 ? -28.984 9.711 22.531 1 95.25 70 ASP B CA 1
ATOM 6331 C C . ASP B 1 70 ? -27.922 10.797 22.375 1 95.25 70 ASP B C 1
ATOM 6333 O O . ASP B 1 70 ? -26.984 10.875 23.172 1 95.25 70 ASP B O 1
ATOM 6337 N N . PHE B 1 71 ? -28.078 11.547 21.359 1 96.69 71 PHE B N 1
ATOM 6338 C CA . PHE B 1 71 ? -27.125 12.617 21.125 1 96.69 71 PHE B CA 1
ATOM 6339 C C . PHE B 1 71 ? -27.141 13.625 22.266 1 96.69 71 PHE B C 1
ATOM 6341 O O . PHE B 1 71 ? -26.109 13.914 22.875 1 96.69 71 PHE B O 1
ATOM 6348 N N . TYR B 1 72 ? -28.266 14.102 22.672 1 98.31 72 TYR B N 1
ATOM 6349 C CA . TYR B 1 72 ? -28.375 15.125 23.703 1 98.31 72 TYR B CA 1
ATOM 6350 C C . TYR B 1 72 ? -27.938 14.57 25.047 1 98.31 72 TYR B C 1
ATOM 6352 O O . TYR B 1 72 ? -27.25 15.266 25.812 1 98.31 72 TYR B O 1
ATOM 6360 N N . GLN B 1 73 ? -28.328 13.375 25.281 1 98.06 73 GLN B N 1
ATOM 6361 C CA . GLN B 1 73 ? -27.891 12.75 26.531 1 98.06 73 GLN B CA 1
ATOM 6362 C C . GLN B 1 73 ? -26.375 12.656 26.594 1 98.06 73 GLN B C 1
ATOM 6364 O O . GLN B 1 73 ? -25.781 12.891 27.656 1 98.06 73 GLN B O 1
ATOM 6369 N N . SER B 1 74 ? -25.781 12.242 25.5 1 97.5 74 SER B N 1
ATOM 6370 C CA . SER B 1 74 ? -24.328 12.117 25.469 1 97.5 74 SER B CA 1
ATOM 6371 C C . SER B 1 74 ? -23.656 13.461 25.703 1 97.5 74 SER B C 1
ATOM 6373 O O . SER B 1 74 ? -22.625 13.531 26.359 1 97.5 74 SER B O 1
ATOM 6375 N N . VAL B 1 75 ? -24.172 14.539 25.219 1 98.44 75 VAL B N 1
ATOM 6376 C CA . VAL B 1 75 ? -23.625 15.875 25.422 1 98.44 75 VAL B CA 1
ATOM 6377 C C . VAL B 1 75 ? -23.734 16.266 26.891 1 98.44 75 VAL B C 1
ATOM 6379 O O . VAL B 1 75 ? -22.781 16.797 27.484 1 98.44 75 VAL B O 1
ATOM 6382 N N . ILE B 1 76 ? -24.906 15.961 27.5 1 98.62 76 ILE B N 1
ATOM 6383 C CA . ILE B 1 76 ? -25.125 16.266 28.906 1 98.62 76 ILE B CA 1
ATOM 6384 C C . ILE B 1 76 ? -24.078 15.57 29.766 1 98.62 76 ILE B C 1
ATOM 6386 O O . ILE B 1 76 ? -23.438 16.203 30.609 1 98.62 76 ILE B O 1
ATOM 6390 N N . LEU B 1 77 ? -23.875 14.312 29.5 1 98.19 77 LEU B N 1
ATOM 6391 C CA . LEU B 1 77 ? -22.922 13.531 30.266 1 98.19 77 LEU B CA 1
ATOM 6392 C C . LEU B 1 77 ? -21.5 14.055 30.062 1 98.19 77 LEU B C 1
ATOM 6394 O O . LEU B 1 77 ? -20.719 14.109 31.016 1 98.19 77 LEU B O 1
ATOM 6398 N N . ALA B 1 78 ? -21.188 14.422 28.859 1 97.81 78 ALA B N 1
ATOM 6399 C CA . ALA B 1 78 ? -19.875 14.977 28.562 1 97.81 78 ALA B CA 1
ATOM 6400 C C . ALA B 1 78 ? -19.641 16.281 29.328 1 97.81 78 ALA B C 1
ATOM 6402 O O . ALA B 1 78 ? -18.562 16.484 29.891 1 97.81 78 ALA B O 1
ATOM 6403 N N . LEU B 1 79 ? -20.594 17.125 29.344 1 98.56 79 LEU B N 1
ATOM 6404 C CA . LEU B 1 79 ? -20.484 18.391 30.062 1 98.56 79 LEU B CA 1
ATOM 6405 C C . LEU B 1 79 ? -20.375 18.172 31.562 1 98.56 79 LEU B C 1
ATOM 6407 O O . LEU B 1 79 ? -19.641 18.891 32.25 1 98.56 79 LEU B O 1
ATOM 6411 N N . GLU B 1 80 ? -21.078 17.203 32.031 1 98.5 80 GLU B N 1
ATOM 6412 C CA . GLU B 1 80 ? -20.938 16.844 33.469 1 98.5 80 GLU B CA 1
ATOM 6413 C C . GLU B 1 80 ? -19.531 16.375 33.781 1 98.5 80 GLU B C 1
ATOM 6415 O O . GLU B 1 80 ? -18.984 16.688 34.844 1 98.5 80 GLU B O 1
ATOM 6420 N N . GLY B 1 81 ? -19.031 15.594 32.812 1 98 81 GLY B N 1
ATOM 6421 C CA . GLY B 1 81 ? -17.656 15.172 33 1 98 81 GLY B CA 1
ATOM 6422 C C . GLY B 1 81 ? -16.688 16.328 33.094 1 98 81 GLY B C 1
ATOM 6423 O O . GLY B 1 81 ? -15.758 16.312 33.906 1 98 81 GLY B O 1
ATOM 6424 N N . VAL B 1 82 ? -16.844 17.359 32.312 1 98.38 82 VAL B N 1
ATOM 6425 C CA . VAL B 1 82 ? -16 18.547 32.344 1 98.38 82 VAL B CA 1
ATOM 6426 C C . VAL B 1 82 ? -16.172 19.266 33.688 1 98.38 82 VAL B C 1
ATOM 6428 O O . VAL B 1 82 ? -15.188 19.719 34.281 1 98.38 82 VAL B O 1
ATOM 6431 N N . GLN B 1 83 ? -17.406 19.359 34.156 1 98.62 83 GLN B N 1
ATOM 6432 C CA . GLN B 1 83 ? -17.672 20 35.438 1 98.62 83 GLN B CA 1
ATOM 6433 C C . GLN B 1 83 ? -16.953 19.266 36.562 1 98.62 83 GLN B C 1
ATOM 6435 O O . GLN B 1 83 ? -16.359 19.891 37.438 1 98.62 83 GLN B O 1
ATOM 6440 N N . GLU B 1 84 ? -16.984 18 36.531 1 98.25 84 GLU B N 1
ATOM 6441 C CA . GLU B 1 84 ? -16.297 17.188 37.562 1 98.25 84 GLU B CA 1
ATOM 6442 C C . GLU B 1 84 ? -14.789 17.344 37.438 1 98.25 84 GLU B C 1
ATOM 6444 O O . GLU B 1 84 ? -14.086 17.375 38.469 1 98.25 84 GLU B O 1
ATOM 6449 N N . TYR B 1 85 ? -14.359 17.391 36.25 1 97.69 85 TYR B N 1
ATOM 6450 C CA . TYR B 1 85 ? -12.945 17.625 36 1 97.69 85 TYR B CA 1
ATOM 6451 C C . TYR B 1 85 ? -12.484 18.938 36.625 1 97.69 85 TYR B C 1
ATOM 6453 O O . TYR B 1 85 ? -11.461 18.984 37.281 1 97.69 85 TYR B O 1
ATOM 6461 N N . ILE B 1 86 ? -13.211 19.984 36.469 1 98.38 86 ILE B N 1
ATOM 6462 C CA . ILE B 1 86 ? -12.906 21.297 37 1 98.38 86 ILE B CA 1
ATOM 6463 C C . ILE B 1 86 ? -12.961 21.25 38.531 1 98.38 86 ILE B C 1
ATOM 6465 O O . ILE B 1 86 ? -12.102 21.812 39.219 1 98.38 86 ILE B O 1
ATOM 6469 N N . GLU B 1 87 ? -13.922 20.562 39 1 98.25 87 GLU B N 1
ATOM 6470 C CA . GLU B 1 87 ? -14.078 20.438 40.438 1 98.25 87 GLU B CA 1
ATOM 6471 C C . GLU B 1 87 ? -12.883 19.719 41.062 1 98.25 87 GLU B C 1
ATOM 6473 O O . GLU B 1 87 ? -12.445 20.062 42.156 1 98.25 87 GLU B O 1
ATOM 6478 N N . SER B 1 88 ? -12.438 18.688 40.406 1 98 88 SER B N 1
ATOM 6479 C CA . SER B 1 88 ? -11.273 17.969 40.906 1 98 88 SER B CA 1
ATOM 6480 C C . SER B 1 88 ? -10.07 18.891 41.062 1 98 88 SER B C 1
ATOM 6482 O O . SER B 1 88 ? -9.297 18.766 42 1 98 88 SER B O 1
ATOM 6484 N N . PHE B 1 89 ? -9.852 19.797 40.125 1 97.5 89 PHE B N 1
ATOM 6485 C CA . PHE B 1 89 ? -8.742 20.734 40.219 1 97.5 89 PHE B CA 1
ATOM 6486 C C . PHE B 1 89 ? -9 21.781 41.312 1 97.5 89 PHE B C 1
ATOM 6488 O O . PHE B 1 89 ? -8.062 22.234 41.969 1 97.5 89 PHE B O 1
ATOM 6495 N N . ALA B 1 90 ? -10.266 22.188 41.469 1 98.25 90 ALA B N 1
ATOM 6496 C CA . ALA B 1 90 ? -10.609 23.078 42.562 1 98.25 90 ALA B CA 1
ATOM 6497 C C . ALA B 1 90 ? -10.242 22.453 43.906 1 98.25 90 ALA B C 1
ATOM 6499 O O . ALA B 1 90 ? -9.641 23.109 44.781 1 98.25 90 ALA B O 1
ATOM 6500 N N . ASN B 1 91 ? -10.609 21.234 44.031 1 98.06 91 ASN B N 1
ATOM 6501 C CA . ASN B 1 91 ? -10.289 20.516 45.281 1 98.06 91 ASN B CA 1
ATOM 6502 C C . ASN B 1 91 ? -8.781 20.375 45.469 1 98.06 91 ASN B C 1
ATOM 6504 O O . ASN B 1 91 ? -8.281 20.516 46.594 1 98.06 91 ASN B O 1
ATOM 6508 N N . LEU B 1 92 ? -8.102 20.078 44.406 1 98 92 LEU B N 1
ATOM 6509 C CA . LEU B 1 92 ? -6.648 20 44.5 1 98 92 LEU B CA 1
ATOM 6510 C C . LEU B 1 92 ? -6.047 21.312 44.938 1 98 92 LEU B C 1
ATOM 6512 O O . LEU B 1 92 ? -5.129 21.328 45.781 1 98 92 LEU B O 1
ATOM 6516 N N . ALA B 1 93 ? -6.496 22.5 44.375 1 98 93 ALA B N 1
ATOM 6517 C CA . ALA B 1 93 ? -6.012 23.828 44.781 1 98 93 ALA B CA 1
ATOM 6518 C C . ALA B 1 93 ? -6.223 24.062 46.25 1 98 93 ALA B C 1
ATOM 6520 O O . ALA B 1 93 ? -5.352 24.609 46.938 1 98 93 ALA B O 1
ATOM 6521 N N . GLU B 1 94 ? -7.328 23.656 46.781 1 97.38 94 GLU B N 1
ATOM 6522 C CA . GLU B 1 94 ? -7.629 23.797 48.219 1 97.38 94 GLU B CA 1
ATOM 6523 C C . GLU B 1 94 ? -6.711 22.922 49.062 1 97.38 94 GLU B C 1
ATOM 6525 O O . GLU B 1 94 ? -6.215 23.359 50.094 1 97.38 94 GLU B O 1
ATOM 6530 N N . GLN B 1 95 ? -6.547 21.719 48.594 1 97.94 95 GLN B N 1
ATOM 6531 C CA . GLN B 1 95 ? -5.652 20.812 49.312 1 97.94 95 GLN B CA 1
ATOM 6532 C C . GLN B 1 95 ? -4.227 21.344 49.344 1 97.94 95 GLN B C 1
ATOM 6534 O O . GLN B 1 95 ? -3.562 21.297 50.375 1 97.94 95 GLN B O 1
ATOM 6539 N N . LEU B 1 96 ? -3.807 21.906 48.219 1 97.75 96 LEU B N 1
ATOM 6540 C CA . LEU B 1 96 ? -2.459 22.453 48.156 1 97.75 96 LEU B CA 1
ATOM 6541 C C . LEU B 1 96 ? -2.326 23.688 49.031 1 97.75 96 LEU B C 1
ATOM 6543 O O . LEU B 1 96 ? -1.268 23.922 49.625 1 97.75 96 LEU B O 1
ATOM 6547 N N . ALA B 1 97 ? -3.367 24.531 49.188 1 96.94 97 ALA B N 1
ATOM 6548 C CA . ALA B 1 97 ? -3.365 25.75 50 1 96.94 97 ALA B CA 1
ATOM 6549 C C . ALA B 1 97 ? -3.166 25.422 51.469 1 96.94 97 ALA B C 1
ATOM 6551 O O . ALA B 1 97 ? -2.789 26.297 52.25 1 96.94 97 ALA B O 1
ATOM 6552 N N . GLN B 1 98 ? -3.314 24.141 51.844 1 95.88 98 GLN B N 1
ATOM 6553 C CA . GLN B 1 98 ? -3.184 23.719 53.219 1 95.88 98 GLN B CA 1
ATOM 6554 C C . GLN B 1 98 ? -1.767 23.234 53.531 1 95.88 98 GLN B C 1
ATOM 6556 O O . GLN B 1 98 ? -1.382 23.109 54.688 1 95.88 98 GLN B O 1
ATOM 6561 N N . LYS B 1 99 ? -1.126 23.047 52.5 1 96.31 99 LYS B N 1
ATOM 6562 C CA . LYS B 1 99 ? 0.216 22.5 52.688 1 96.31 99 LYS B CA 1
ATOM 6563 C C . LYS B 1 99 ? 1.176 23.578 53.219 1 96.31 99 LYS B C 1
ATOM 6565 O O . LYS B 1 99 ? 1.109 24.734 52.781 1 96.31 99 LYS B O 1
ATOM 6570 N N . GLU B 1 100 ? 2.211 23.188 54 1 94.44 100 GLU B N 1
ATOM 6571 C CA . GLU B 1 100 ? 3.117 24.125 54.656 1 94.44 100 GLU B CA 1
ATOM 6572 C C . GLU B 1 100 ? 4.223 24.578 53.719 1 94.44 100 GLU B C 1
ATOM 6574 O O . GLU B 1 100 ? 4.844 25.625 53.938 1 94.44 100 GLU B O 1
ATOM 6579 N N . GLU B 1 101 ? 4.328 23.781 52.75 1 94.88 101 GLU B N 1
ATOM 6580 C CA . GLU B 1 101 ? 5.438 24.078 51.844 1 94.88 101 GLU B CA 1
ATOM 6581 C C . GLU B 1 101 ? 5.172 25.344 51.031 1 94.88 101 GLU B C 1
ATOM 6583 O O . GLU B 1 101 ? 6.102 25.953 50.5 1 94.88 101 GLU B O 1
ATOM 6588 N N . TYR B 1 102 ? 3.98 25.969 50.938 1 96.12 102 TYR B N 1
ATOM 6589 C CA . TYR B 1 102 ? 3.635 27.156 50.156 1 96.12 102 TYR B CA 1
ATOM 6590 C C . TYR B 1 102 ? 3.652 28.406 51.062 1 96.12 102 TYR B C 1
ATOM 6592 O O . TYR B 1 102 ? 3.277 28.344 52.219 1 96.12 102 TYR B O 1
ATOM 6600 N N . THR B 1 103 ? 4.039 29.594 50.469 1 96.94 103 THR B N 1
ATOM 6601 C CA . THR B 1 103 ? 4.039 30.875 51.156 1 96.94 103 THR B CA 1
ATOM 6602 C C . THR B 1 103 ? 2.613 31.391 51.344 1 96.94 103 THR B C 1
ATOM 6604 O O . THR B 1 103 ? 1.677 30.891 50.719 1 96.94 103 THR B O 1
ATOM 6607 N N . ALA B 1 104 ? 2.514 32.406 52.219 1 96.12 104 ALA B N 1
ATOM 6608 C CA . ALA B 1 104 ? 1.19 32.969 52.469 1 96.12 104 ALA B CA 1
ATOM 6609 C C . ALA B 1 104 ? 0.575 33.531 51.188 1 96.12 104 ALA B C 1
ATOM 6611 O O . ALA B 1 104 ? -0.63 33.406 50.938 1 96.12 104 ALA B O 1
ATOM 6612 N N . GLU B 1 105 ? 1.412 34.062 50.406 1 96.19 105 GLU B N 1
ATOM 6613 C CA . GLU B 1 105 ? 0.952 34.625 49.156 1 96.19 105 GLU B CA 1
ATOM 6614 C C . GLU B 1 105 ? 0.52 33.531 48.188 1 96.19 105 GLU B C 1
ATOM 6616 O O . GLU B 1 105 ? -0.49 33.656 47.5 1 96.19 105 GLU B O 1
ATOM 6621 N N . GLU B 1 106 ? 1.253 32.469 48.188 1 96.62 106 GLU B N 1
ATOM 6622 C CA . GLU B 1 106 ? 0.927 31.344 47.344 1 96.62 106 GLU B CA 1
ATOM 6623 C C . GLU B 1 106 ? -0.364 30.672 47.781 1 96.62 106 GLU B C 1
ATOM 6625 O O . GLU B 1 106 ? -1.177 30.266 46.938 1 96.62 106 GLU B O 1
ATOM 6630 N N . LYS B 1 107 ? -0.524 30.594 49.031 1 96.75 107 LYS B N 1
ATOM 6631 C CA . LYS B 1 107 ? -1.743 30 49.562 1 96.75 107 LYS B CA 1
ATOM 6632 C C . LYS B 1 107 ? -2.969 30.844 49.188 1 96.75 107 LYS B C 1
ATOM 6634 O O . LYS B 1 107 ? -4.02 30.297 48.844 1 96.75 107 LYS B O 1
ATOM 6639 N N . GLN B 1 108 ? -2.787 32.094 49.312 1 96.62 108 GLN B N 1
ATOM 6640 C CA . GLN B 1 108 ? -3.889 32.969 48.938 1 96.62 108 GLN B CA 1
ATOM 6641 C C . GLN B 1 108 ? -4.23 32.844 47.469 1 96.62 108 GLN B C 1
ATOM 6643 O O . GLN B 1 108 ? -5.406 32.875 47.094 1 96.62 108 GLN B O 1
ATOM 6648 N N . ASN B 1 109 ? -3.221 32.75 46.656 1 96.12 109 ASN B N 1
ATOM 6649 C CA . ASN B 1 109 ? -3.453 32.562 45.25 1 96.12 109 ASN B CA 1
ATOM 6650 C C . ASN B 1 109 ? -4.168 31.266 44.938 1 96.12 109 ASN B C 1
ATOM 6652 O O . ASN B 1 109 ? -5.051 31.203 44.094 1 96.12 109 ASN B O 1
ATOM 6656 N N . LEU B 1 110 ? -3.801 30.203 45.625 1 97.81 110 LEU B N 1
ATOM 6657 C CA . LEU B 1 110 ? -4.438 28.906 45.469 1 97.81 110 LEU B CA 1
ATOM 6658 C C . LEU B 1 110 ? -5.906 28.953 45.875 1 97.81 110 LEU B C 1
ATOM 6660 O O . LEU B 1 110 ? -6.754 28.312 45.25 1 97.81 110 LEU B O 1
ATOM 6664 N N . ARG B 1 111 ? -6.176 29.734 46.844 1 97.44 111 ARG B N 1
ATOM 6665 C CA . ARG B 1 111 ? -7.566 29.906 47.281 1 97.44 111 ARG B CA 1
ATOM 6666 C C . ARG B 1 111 ? -8.359 30.688 46.219 1 97.44 111 ARG B C 1
ATOM 6668 O O . ARG B 1 111 ? -9.555 30.438 46.031 1 97.44 111 ARG B O 1
ATOM 6675 N N . ARG B 1 112 ? -7.688 31.625 45.625 1 97 112 ARG B N 1
ATOM 6676 C CA . ARG B 1 112 ? -8.336 32.344 44.531 1 97 112 ARG B CA 1
ATOM 6677 C C . ARG B 1 112 ? -8.602 31.422 43.344 1 97 112 ARG B C 1
ATOM 6679 O O . ARG B 1 112 ? -9.641 31.547 42.688 1 97 112 ARG B O 1
ATOM 6686 N N . ILE B 1 113 ? -7.691 30.531 43.094 1 98 113 ILE B N 1
ATOM 6687 C CA . ILE B 1 113 ? -7.863 29.562 42.031 1 98 113 ILE B CA 1
ATOM 6688 C C . ILE B 1 113 ? -9.047 28.641 42.344 1 98 113 ILE B C 1
ATOM 6690 O O . ILE B 1 113 ? -9.898 28.391 41.469 1 98 113 ILE B O 1
ATOM 6694 N N . ASN B 1 114 ? -9.062 28.188 43.531 1 98.25 114 ASN B N 1
ATOM 6695 C CA . ASN B 1 114 ? -10.172 27.359 44 1 98.25 114 ASN B CA 1
ATOM 6696 C C . ASN B 1 114 ? -11.516 28.047 43.781 1 98.25 114 ASN B C 1
ATOM 6698 O O . ASN B 1 114 ? -12.438 27.469 43.219 1 98.25 114 ASN B O 1
ATOM 6702 N N . ALA B 1 115 ? -11.633 29.266 44.219 1 98 115 ALA B N 1
ATOM 6703 C CA . ALA B 1 115 ? -12.875 30.016 44.094 1 98 115 ALA B CA 1
ATOM 6704 C C . ALA B 1 115 ? -13.266 30.219 42.625 1 98 115 ALA B C 1
ATOM 6706 O O . ALA B 1 115 ? -14.438 30.109 42.281 1 98 115 ALA B O 1
ATOM 6707 N N . ARG B 1 116 ? -12.312 30.531 41.812 1 98.19 116 ARG B N 1
ATOM 6708 C CA . ARG B 1 116 ? -12.555 30.734 40.406 1 98.19 116 ARG B CA 1
ATOM 6709 C C . ARG B 1 116 ? -13.039 29.453 39.719 1 98.19 116 ARG B C 1
ATOM 6711 O O . ARG B 1 116 ? -13.984 29.484 38.938 1 98.19 116 ARG B O 1
ATOM 6718 N N . LEU B 1 117 ? -12.391 28.344 40.062 1 98.69 117 LEU B N 1
ATOM 6719 C CA . LEU B 1 117 ? -12.758 27.078 39.438 1 98.69 117 LEU B CA 1
ATOM 6720 C C . LEU B 1 117 ? -14.148 26.641 39.875 1 98.69 117 LEU B C 1
ATOM 6722 O O . LEU B 1 117 ? -14.914 26.094 39.094 1 98.69 117 LEU B O 1
ATOM 6726 N N . LEU B 1 118 ? -14.445 26.828 41.125 1 98.31 118 LEU B N 1
ATOM 6727 C CA . LEU B 1 118 ? -15.781 26.5 41.625 1 98.31 118 LEU B CA 1
ATOM 6728 C C . LEU B 1 118 ? -16.844 27.328 40.906 1 98.31 118 LEU B C 1
ATOM 6730 O O . LEU B 1 118 ? -17.953 26.828 40.656 1 98.31 118 LEU B O 1
ATOM 6734 N N . LYS B 1 119 ? -16.547 28.5 40.625 1 98.31 119 LYS B N 1
ATOM 6735 C CA . LYS B 1 119 ? -17.469 29.328 39.844 1 98.31 119 LYS B CA 1
ATOM 6736 C C . LYS B 1 119 ? -17.609 28.797 38.406 1 98.31 119 LYS B C 1
ATOM 6738 O O . LYS B 1 119 ? -18.734 28.641 37.906 1 98.31 119 LYS B O 1
ATOM 6743 N N . LEU B 1 120 ? -16.516 28.484 37.812 1 98.62 120 LEU B N 1
ATOM 6744 C CA . LEU B 1 120 ? -16.469 28.156 36.375 1 98.62 120 LEU B CA 1
ATOM 6745 C C . LEU B 1 120 ? -17.031 26.766 36.125 1 98.62 120 LEU B C 1
ATOM 6747 O O . LEU B 1 120 ? -17.375 26.422 35 1 98.62 120 LEU B O 1
ATOM 6751 N N . LYS B 1 121 ? -17.062 25.938 37.188 1 98 121 LYS B N 1
ATOM 6752 C CA . LYS B 1 121 ? -17.641 24.609 37 1 98 121 LYS B CA 1
ATOM 6753 C C . LYS B 1 121 ? -19.094 24.688 36.531 1 98 121 LYS B C 1
ATOM 6755 O O . LYS B 1 121 ? -19.594 23.766 35.906 1 98 121 LYS B O 1
ATOM 6760 N N . THR B 1 122 ? -19.719 25.859 36.812 1 97.69 122 THR B N 1
ATOM 6761 C CA . THR B 1 122 ? -21.109 26.016 36.406 1 97.69 122 THR B CA 1
ATOM 6762 C C . THR B 1 122 ? -21.328 27.359 35.719 1 97.69 122 THR B C 1
ATOM 6764 O O . THR B 1 122 ? -21.938 27.422 34.656 1 97.69 122 THR B O 1
ATOM 6767 N N . GLY B 1 123 ? -20.812 28.375 36.312 1 97.81 123 GLY B N 1
ATOM 6768 C CA . GLY B 1 123 ? -21.125 29.734 35.875 1 97.81 123 GLY B CA 1
ATOM 6769 C C . GLY B 1 123 ? -20.234 30.234 34.75 1 97.81 123 GLY B C 1
ATOM 6770 O O . GLY B 1 123 ? -19.172 29.672 34.5 1 97.81 123 GLY B O 1
ATOM 6771 N N . ALA B 1 124 ? -20.672 31.328 34.125 1 98.12 124 ALA B N 1
ATOM 6772 C CA . ALA B 1 124 ? -19.906 31.984 33.062 1 98.12 124 ALA B CA 1
ATOM 6773 C C . ALA B 1 124 ? -18.797 32.844 33.625 1 98.12 124 ALA B C 1
ATOM 6775 O O . ALA B 1 124 ? -18.906 33.344 34.75 1 98.12 124 ALA B O 1
ATOM 6776 N N . PRO B 1 125 ? -17.75 33.062 32.906 1 98.25 125 PRO B N 1
ATOM 6777 C CA . PRO B 1 125 ? -16.703 33.969 33.344 1 98.25 125 PRO B CA 1
ATOM 6778 C C . PRO B 1 125 ? -17.172 35.438 33.344 1 98.25 125 PRO B C 1
ATOM 6780 O O . PRO B 1 125 ? -18.047 35.812 32.562 1 98.25 125 PRO B O 1
ATOM 6783 N N . SER B 1 126 ? -16.469 36.219 34.25 1 96.06 126 SER B N 1
ATOM 6784 C CA . SER B 1 126 ? -16.844 37.625 34.375 1 96.06 126 SER B CA 1
ATOM 6785 C C . SER B 1 126 ? -15.68 38.531 34.031 1 96.06 126 SER B C 1
ATOM 6787 O O . SER B 1 126 ? -15.844 39.75 33.969 1 96.06 126 SER B O 1
ATOM 6789 N N . ASN B 1 127 ? -14.578 38 33.875 1 96.25 127 ASN B N 1
ATOM 6790 C CA . ASN B 1 127 ? -13.383 38.75 33.531 1 96.25 127 ASN B CA 1
ATOM 6791 C C . ASN B 1 127 ? -12.43 37.938 32.656 1 96.25 127 ASN B C 1
ATOM 6793 O O . ASN B 1 127 ? -12.703 36.75 32.375 1 96.25 127 ASN B O 1
ATOM 6797 N N . MET B 1 128 ? -11.352 38.5 32.25 1 97.75 128 MET B N 1
ATOM 6798 C CA . MET B 1 128 ? -10.453 37.906 31.266 1 97.75 128 MET B CA 1
ATOM 6799 C C . MET B 1 128 ? -9.781 36.656 31.844 1 97.75 128 MET B C 1
ATOM 6801 O O . MET B 1 128 ? -9.664 35.656 31.156 1 97.75 128 MET B O 1
ATOM 6805 N N . LEU B 1 129 ? -9.336 36.719 33.031 1 97.75 129 LEU B N 1
ATOM 6806 C CA . LEU B 1 129 ? -8.656 35.594 33.656 1 97.75 129 LEU B CA 1
ATOM 6807 C C . LEU B 1 129 ? -9.578 34.375 33.719 1 97.75 129 LEU B C 1
ATOM 6809 O O . LEU B 1 129 ? -9.164 33.25 33.406 1 97.75 129 LEU B O 1
ATOM 6813 N N . GLU B 1 130 ? -10.836 34.594 34.156 1 98 130 GLU B N 1
ATOM 6814 C CA . GLU B 1 130 ? -11.82 33.531 34.219 1 98 130 GLU B CA 1
ATOM 6815 C C . GLU B 1 130 ? -12.109 32.969 32.844 1 98 130 GLU B C 1
ATOM 6817 O O . GLU B 1 130 ? -12.273 31.75 32.688 1 98 130 GLU B O 1
ATOM 6822 N N . ALA B 1 131 ? -12.188 33.844 31.859 1 98.56 131 ALA B N 1
ATOM 6823 C CA . ALA B 1 131 ? -12.453 33.406 30.484 1 98.56 131 ALA B CA 1
ATOM 6824 C C . ALA B 1 131 ? -11.328 32.5 29.969 1 98.56 131 ALA B C 1
ATOM 6826 O O . ALA B 1 131 ? -11.586 31.453 29.375 1 98.56 131 ALA B O 1
ATOM 6827 N N . VAL B 1 132 ? -10.102 32.938 30.172 1 98.56 132 VAL B N 1
ATOM 6828 C CA . VAL B 1 132 ? -8.945 32.156 29.703 1 98.56 132 VAL B CA 1
ATOM 6829 C C . VAL B 1 132 ? -8.867 30.844 30.453 1 98.56 132 VAL B C 1
ATOM 6831 O O . VAL B 1 132 ? -8.547 29.812 29.859 1 98.56 132 VAL B O 1
ATOM 6834 N N . GLN B 1 133 ? -9.148 30.859 31.719 1 98.12 133 GLN B N 1
ATOM 6835 C CA . GLN B 1 133 ? -9.117 29.641 32.5 1 98.12 133 GLN B CA 1
ATOM 6836 C C . GLN B 1 133 ? -10.141 28.625 32 1 98.12 133 GLN B C 1
ATOM 6838 O O . GLN B 1 133 ? -9.828 27.453 31.844 1 98.12 133 GLN B O 1
ATOM 6843 N N . LEU B 1 134 ? -11.344 29.078 31.75 1 98.56 134 LEU B N 1
ATOM 6844 C CA . LEU B 1 134 ? -12.391 28.188 31.25 1 98.56 134 LEU B CA 1
ATOM 6845 C C . LEU B 1 134 ? -12.039 27.672 29.844 1 98.56 134 LEU B C 1
ATOM 6847 O O . LEU B 1 134 ? -12.227 26.484 29.547 1 98.56 134 LEU B O 1
ATOM 6851 N N . LEU B 1 135 ? -11.562 28.578 29.047 1 98.31 135 LEU B N 1
ATOM 6852 C CA . LEU B 1 135 ? -11.133 28.203 27.703 1 98.31 135 LEU B CA 1
ATOM 6853 C C . LEU B 1 135 ? -10.07 27.109 27.75 1 98.31 135 LEU B C 1
ATOM 6855 O O . LEU B 1 135 ? -10.164 26.109 27.031 1 98.31 135 LEU B O 1
ATOM 6859 N N . PHE B 1 136 ? -9.078 27.266 28.562 1 97.44 136 PHE B N 1
ATOM 6860 C CA . PHE B 1 136 ? -7.98 26.312 28.688 1 97.44 136 PHE B CA 1
ATOM 6861 C C . PHE B 1 136 ? -8.484 24.969 29.188 1 97.44 136 PHE B C 1
ATOM 6863 O O . PHE B 1 136 ? -8.07 23.922 28.672 1 97.44 136 PHE B O 1
ATOM 6870 N N . LEU B 1 137 ? -9.367 25 30.125 1 97.81 137 LEU B N 1
ATOM 6871 C CA . LEU B 1 137 ? -9.906 23.766 30.688 1 97.81 137 LEU B CA 1
ATOM 6872 C C . LEU B 1 137 ? -10.727 23.016 29.656 1 97.81 137 LEU B C 1
ATOM 6874 O O . LEU B 1 137 ? -10.656 21.781 29.562 1 97.81 137 LEU B O 1
ATOM 6878 N N . MET B 1 138 ? -11.5 23.719 28.906 1 97.44 138 MET B N 1
ATOM 6879 C CA . MET B 1 138 ? -12.258 23.094 27.812 1 97.44 138 MET B CA 1
ATOM 6880 C C . MET B 1 138 ? -11.32 22.516 26.766 1 97.44 138 MET B C 1
ATOM 6882 O O . MET B 1 138 ? -11.555 21.406 26.266 1 97.44 138 MET B O 1
ATOM 6886 N N . HIS B 1 139 ? -10.305 23.281 26.438 1 96.81 139 HIS B N 1
ATOM 6887 C CA . HIS B 1 139 ? -9.312 22.844 25.469 1 96.81 139 HIS B CA 1
ATOM 6888 C C . HIS B 1 139 ? -8.625 21.562 25.922 1 96.81 139 HIS B C 1
ATOM 6890 O O . HIS B 1 139 ? -8.477 20.609 25.156 1 96.81 139 HIS B O 1
ATOM 6896 N N . CYS B 1 140 ? -8.227 21.469 27.125 1 95.75 140 CYS B N 1
ATOM 6897 C CA . CYS B 1 140 ? -7.598 20.281 27.688 1 95.75 140 CYS B CA 1
ATOM 6898 C C . CYS B 1 140 ? -8.547 19.094 27.656 1 95.75 140 CYS B C 1
ATOM 6900 O O . CYS B 1 140 ? -8.133 17.969 27.344 1 95.75 140 CYS B O 1
ATOM 6902 N N . SER B 1 141 ? -9.781 19.375 28 1 96.25 141 SER B N 1
ATOM 6903 C CA . SER B 1 141 ? -10.773 18.297 28.016 1 96.25 141 SER B CA 1
ATOM 6904 C C . SER B 1 141 ? -10.953 17.703 26.641 1 96.25 141 SER B C 1
ATOM 6906 O O . SER B 1 141 ? -11.086 16.484 26.484 1 96.25 141 SER B O 1
ATOM 6908 N N . MET B 1 142 ? -10.969 18.531 25.672 1 95.5 142 MET B N 1
ATOM 6909 C CA . MET B 1 142 ? -11.094 18.062 24.297 1 95.5 142 MET B CA 1
ATOM 6910 C C . MET B 1 142 ? -9.922 17.156 23.922 1 95.5 142 MET B C 1
ATOM 6912 O O . MET B 1 142 ? -10.117 16.078 23.344 1 95.5 142 MET B O 1
ATOM 6916 N N . HIS B 1 143 ? -8.734 17.562 24.219 1 93.56 143 HIS B N 1
ATOM 6917 C CA . HIS B 1 143 ? -7.535 16.797 23.906 1 93.56 143 HIS B CA 1
ATOM 6918 C C . HIS B 1 143 ? -7.504 15.477 24.688 1 93.56 143 HIS B C 1
ATOM 6920 O O . HIS B 1 143 ? -7.082 14.445 24.141 1 93.56 143 HIS B O 1
ATOM 6926 N N . LEU B 1 144 ? -7.969 15.508 25.891 1 92.81 144 LEU B N 1
ATOM 6927 C CA . LEU B 1 144 ? -7.945 14.336 26.75 1 92.81 144 LEU B CA 1
ATOM 6928 C C . LEU B 1 144 ? -8.836 13.227 26.203 1 92.81 144 LEU B C 1
ATOM 6930 O O . LEU B 1 144 ? -8.539 12.039 26.359 1 92.81 144 LEU B O 1
ATOM 6934 N N . ILE B 1 145 ? -9.859 13.625 25.531 1 91.31 145 ILE B N 1
ATOM 6935 C CA . ILE B 1 145 ? -10.797 12.617 25.047 1 91.31 145 ILE B CA 1
ATOM 6936 C C . ILE B 1 145 ? -10.438 12.227 23.609 1 91.31 145 ILE B C 1
ATOM 6938 O O . ILE B 1 145 ? -11.195 11.508 22.953 1 91.31 145 ILE B O 1
ATOM 6942 N N . GLY B 1 146 ? -9.398 12.773 23.141 1 89.62 146 GLY B N 1
ATOM 6943 C CA . GLY B 1 146 ? -8.875 12.328 21.844 1 89.62 146 GLY B CA 1
ATOM 6944 C C . GLY B 1 146 ? -9.281 13.227 20.703 1 89.62 146 GLY B C 1
ATOM 6945 O O . GLY B 1 146 ? -9.203 12.828 19.531 1 89.62 146 GLY B O 1
ATOM 6946 N N . ASN B 1 147 ? -9.758 14.406 21.016 1 92.06 147 ASN B N 1
ATOM 6947 C CA . ASN B 1 147 ? -10.07 15.406 20 1 92.06 147 ASN B CA 1
ATOM 6948 C C . ASN B 1 147 ? -9.133 16.609 20.094 1 92.06 147 ASN B C 1
ATOM 6950 O O . ASN B 1 147 ? -9.516 17.656 20.625 1 92.06 147 ASN B O 1
ATOM 6954 N N . PRO B 1 148 ? -7.957 16.422 19.516 1 92.06 148 PRO B N 1
ATOM 6955 C CA . PRO B 1 148 ? -7.121 17.625 19.469 1 92.06 148 PRO B CA 1
ATOM 6956 C C . PRO B 1 148 ? -7.715 18.719 18.578 1 92.06 148 PRO B C 1
ATOM 6958 O O . PRO B 1 148 ? -8.016 18.469 17.406 1 92.06 148 PRO B O 1
ATOM 6961 N N . VAL B 1 149 ? -7.898 19.891 19.141 1 95.06 149 VAL B N 1
ATOM 6962 C CA . VAL B 1 149 ? -8.586 20.953 18.406 1 95.06 149 VAL B CA 1
ATOM 6963 C C . VAL B 1 149 ? -7.762 22.234 18.469 1 95.06 149 VAL B C 1
ATOM 6965 O O . VAL B 1 149 ? -6.875 22.391 19.312 1 95.06 149 VAL B O 1
ATOM 6968 N N . ALA B 1 150 ? -8.055 23.141 17.578 1 96 150 ALA B N 1
ATOM 6969 C CA . ALA B 1 150 ? -7.516 24.5 17.625 1 96 150 ALA B CA 1
ATOM 6970 C C . ALA B 1 150 ? -8.297 25.375 18.609 1 96 150 ALA B C 1
ATOM 6972 O O . ALA B 1 150 ? -9.383 25 19.047 1 96 150 ALA B O 1
ATOM 6973 N N . ILE B 1 151 ? -7.727 26.484 18.953 1 96.81 151 ILE B N 1
ATOM 6974 C CA . ILE B 1 151 ? -8.375 27.406 19.875 1 96.81 151 ILE B CA 1
ATOM 6975 C C . ILE B 1 151 ? -9.328 28.312 19.109 1 96.81 151 ILE B C 1
ATOM 6977 O O . ILE B 1 151 ? -10.43 28.609 19.594 1 96.81 151 ILE B O 1
ATOM 6981 N N . GLY B 1 152 ? -8.906 28.766 17.969 1 97.38 152 GLY B N 1
ATOM 6982 C CA . GLY B 1 152 ? -9.734 29.656 17.172 1 97.38 152 GLY B CA 1
ATOM 6983 C C . GLY B 1 152 ? -9.312 31.109 17.266 1 97.38 152 GLY B C 1
ATOM 6984 O O . GLY B 1 152 ? -8.125 31.406 17.406 1 97.38 152 GLY B O 1
ATOM 6985 N N . ARG B 1 153 ? -10.258 32 17.062 1 98.31 153 ARG B N 1
ATOM 6986 C CA . ARG B 1 153 ? -9.977 33.438 17.047 1 98.31 153 ARG B CA 1
ATOM 6987 C C . ARG B 1 153 ? -9.922 34 18.469 1 98.31 153 ARG B C 1
ATOM 6989 O O . ARG B 1 153 ? -10.852 34.688 18.906 1 98.31 153 ARG B O 1
ATOM 6996 N N . LEU B 1 154 ? -8.82 33.844 19.078 1 98.62 154 LEU B N 1
ATOM 6997 C CA . LEU B 1 154 ? -8.656 34.062 20.5 1 98.62 154 LEU B CA 1
ATOM 6998 C C . LEU B 1 154 ? -8.945 35.531 20.859 1 98.62 154 LEU B C 1
ATOM 7000 O O . LEU B 1 154 ? -9.562 35.812 21.875 1 98.62 154 LEU B O 1
ATOM 7004 N N . ASP B 1 155 ? -8.43 36.531 20.062 1 98.5 155 ASP B N 1
ATOM 7005 C CA . ASP B 1 155 ? -8.617 37.938 20.359 1 98.5 155 ASP B CA 1
ATOM 7006 C C . ASP B 1 155 ? -10.094 38.344 20.328 1 98.5 155 ASP B C 1
ATOM 7008 O O . ASP B 1 155 ? -10.547 39.156 21.125 1 98.5 155 ASP B O 1
ATOM 7012 N N . VAL B 1 156 ? -10.797 37.656 19.438 1 98 156 VAL B N 1
ATOM 7013 C CA . VAL B 1 156 ? -12.234 37.875 19.344 1 98 156 VAL B CA 1
ATOM 7014 C C . VAL B 1 156 ? -12.945 37.188 20.5 1 98 156 VAL B C 1
ATOM 7016 O O . VAL B 1 156 ? -13.859 37.75 21.109 1 98 156 VAL B O 1
ATOM 7019 N N . LEU B 1 157 ? -12.586 36.031 20.859 1 98.31 157 LEU B N 1
ATOM 7020 C CA . LEU B 1 157 ? -13.203 35.25 21.922 1 98.31 157 LEU B CA 1
ATOM 7021 C C . LEU B 1 157 ? -13.062 35.938 23.266 1 98.31 157 LEU B C 1
ATOM 7023 O O . LEU B 1 157 ? -13.969 35.844 24.109 1 98.31 157 LEU B O 1
ATOM 7027 N N . LEU B 1 158 ? -11.969 36.625 23.484 1 98.38 158 LEU B N 1
ATOM 7028 C CA . LEU B 1 158 ? -11.672 37.156 24.812 1 98.38 158 LEU B CA 1
ATOM 7029 C C . LEU B 1 158 ? -12.078 38.625 24.891 1 98.38 158 LEU B C 1
ATOM 7031 O O . LEU B 1 158 ? -12.172 39.188 25.984 1 98.38 158 LEU B O 1
ATOM 7035 N N . SER B 1 159 ? -12.328 39.281 23.797 1 97.19 159 SER B N 1
ATOM 7036 C CA . SER B 1 159 ? -12.586 40.719 23.734 1 97.19 159 SER B CA 1
ATOM 7037 C C . SER B 1 159 ? -13.703 41.125 24.672 1 97.19 159 SER B C 1
ATOM 7039 O O . SER B 1 159 ? -13.609 42.156 25.344 1 97.19 159 SER B O 1
ATOM 7041 N N . PRO B 1 160 ? -14.805 40.344 24.797 1 96.88 160 PRO B N 1
ATOM 7042 C CA . PRO B 1 160 ? -15.891 40.75 25.688 1 96.88 160 PRO B CA 1
ATOM 7043 C C . PRO B 1 160 ? -15.469 40.75 27.156 1 96.88 160 PRO B C 1
ATOM 7045 O O . PRO B 1 160 ? -16.156 41.344 28 1 96.88 160 PRO B O 1
ATOM 7048 N N . PHE B 1 161 ? -14.406 40.188 27.469 1 97.94 161 PHE B N 1
ATOM 7049 C CA . PHE B 1 161 ? -14.008 40 28.859 1 97.94 161 PHE B CA 1
ATOM 7050 C C . PHE B 1 161 ? -12.828 40.906 29.219 1 97.94 161 PHE B C 1
ATOM 7052 O O . PHE B 1 161 ? -12.367 40.906 30.359 1 97.94 161 PHE B O 1
ATOM 7059 N N . TYR B 1 162 ? -12.352 41.625 28.234 1 97.19 162 TYR B N 1
ATOM 7060 C CA . TYR B 1 162 ? -11.219 42.5 28.484 1 97.19 162 TYR B CA 1
ATOM 7061 C C . TYR B 1 162 ? -11.664 43.938 28.656 1 97.19 162 TYR B C 1
ATOM 7063 O O . TYR B 1 162 ? -12.297 44.5 27.766 1 97.19 162 TYR B O 1
ATOM 7071 N N . ASP B 1 163 ? -11.43 44.469 29.828 1 94.31 163 ASP B N 1
ATOM 7072 C CA . ASP B 1 163 ? -11.609 45.875 30.203 1 94.31 163 ASP B CA 1
ATOM 7073 C C . ASP B 1 163 ? -10.359 46.406 30.891 1 94.31 163 ASP B C 1
ATOM 7075 O O . ASP B 1 163 ? -9.977 45.938 31.953 1 94.31 163 ASP B O 1
ATOM 7079 N N . GLU B 1 164 ? -9.789 47.375 30.266 1 90.5 164 GLU B N 1
ATOM 7080 C CA . GLU B 1 164 ? -8.516 47.875 30.766 1 90.5 164 GLU B CA 1
ATOM 7081 C C . GLU B 1 164 ? -8.641 48.406 32.188 1 90.5 164 GLU B C 1
ATOM 7083 O O . GLU B 1 164 ? -7.664 48.438 32.938 1 90.5 164 GLU B O 1
ATOM 7088 N N . THR B 1 165 ? -9.789 48.812 32.562 1 92.44 165 THR B N 1
ATOM 7089 C CA . THR B 1 165 ? -10.016 49.344 33.906 1 92.44 165 THR B CA 1
ATOM 7090 C C . THR B 1 165 ? -10 48.219 34.938 1 92.44 165 THR B C 1
ATOM 7092 O O . THR B 1 165 ? -9.531 48.438 36.062 1 92.44 165 THR B O 1
ATOM 7095 N N . THR B 1 166 ? -10.398 47.094 34.531 1 91.5 166 THR B N 1
ATOM 7096 C CA . THR B 1 166 ? -10.484 46 35.5 1 91.5 166 THR B CA 1
ATOM 7097 C C . THR B 1 166 ? -9.273 45.062 35.344 1 91.5 166 THR B C 1
ATOM 7099 O O . THR B 1 166 ? -8.883 44.406 36.312 1 91.5 166 THR B O 1
ATOM 7102 N N . THR B 1 167 ? -8.734 44.969 34.156 1 95.12 167 THR B N 1
ATOM 7103 C CA . THR B 1 167 ? -7.547 44.188 33.844 1 95.12 167 THR B CA 1
ATOM 7104 C C . THR B 1 167 ? -6.488 45.031 33.156 1 95.12 167 THR B C 1
ATOM 7106 O O . THR B 1 167 ? -6.48 45.094 31.922 1 95.12 167 THR B O 1
ATOM 7109 N N . PRO B 1 168 ? -5.613 45.5 33.938 1 95.69 168 PRO B N 1
ATOM 7110 C CA . PRO B 1 168 ? -4.566 46.281 33.312 1 95.69 168 PRO B CA 1
ATOM 7111 C C . PRO B 1 168 ? -3.803 45.531 32.219 1 95.69 168 PRO B C 1
ATOM 7113 O O . PRO B 1 168 ? -3.729 44.281 32.281 1 95.69 168 PRO B O 1
ATOM 7116 N N . GLU B 1 169 ? -3.227 46.25 31.359 1 96.5 169 GLU B N 1
ATOM 7117 C CA . GLU B 1 169 ? -2.541 45.688 30.203 1 96.5 169 GLU B CA 1
ATOM 7118 C C . GLU B 1 169 ? -1.471 44.688 30.656 1 96.5 169 GLU B C 1
ATOM 7120 O O . GLU B 1 169 ? -1.329 43.625 30.062 1 96.5 169 GLU B O 1
ATOM 7125 N N . ALA B 1 170 ? -0.717 45.062 31.625 1 97.12 170 ALA B N 1
ATOM 7126 C CA . ALA B 1 170 ? 0.352 44.188 32.125 1 97.12 170 ALA B CA 1
ATOM 7127 C C . ALA B 1 170 ? -0.203 42.844 32.594 1 97.12 170 ALA B C 1
ATOM 7129 O O . ALA B 1 170 ? 0.416 41.812 32.406 1 97.12 170 ALA B O 1
ATOM 7130 N N . GLU B 1 171 ? -1.282 42.969 33.281 1 96.94 171 GLU B N 1
ATOM 7131 C CA . GLU B 1 171 ? -1.934 41.75 33.75 1 96.94 171 GLU B CA 1
ATOM 7132 C C . GLU B 1 171 ? -2.494 40.938 32.594 1 96.94 171 GLU B C 1
ATOM 7134 O O . GLU B 1 171 ? -2.391 39.719 32.594 1 96.94 171 GLU B O 1
ATOM 7139 N N . ALA B 1 172 ? -3.133 41.594 31.672 1 98.06 172 ALA B N 1
ATOM 7140 C CA . ALA B 1 172 ? -3.643 40.906 30.484 1 98.06 172 ALA B CA 1
ATOM 7141 C C . ALA B 1 172 ? -2.525 40.156 29.75 1 98.06 172 ALA B C 1
ATOM 7143 O O . ALA B 1 172 ? -2.707 39.031 29.328 1 98.06 172 ALA B O 1
ATOM 7144 N N . GLN B 1 173 ? -1.382 40.812 29.656 1 98.19 173 GLN B N 1
ATOM 7145 C CA . GLN B 1 173 ? -0.221 40.188 29.016 1 98.19 173 GLN B CA 1
ATOM 7146 C C . GLN B 1 173 ? 0.245 38.969 29.781 1 98.19 173 GLN B C 1
ATOM 7148 O O . GLN B 1 173 ? 0.582 37.938 29.188 1 98.19 173 GLN B O 1
ATOM 7153 N N . GLU B 1 174 ? 0.284 39.094 31.031 1 97.69 174 GLU B N 1
ATOM 7154 C CA . GLU B 1 174 ? 0.703 37.969 31.859 1 97.69 174 GLU B CA 1
ATOM 7155 C C . GLU B 1 174 ? -0.24 36.781 31.703 1 97.69 174 GLU B C 1
ATOM 7157 O O . GLU B 1 174 ? 0.204 35.625 31.672 1 97.69 174 GLU B O 1
ATOM 7162 N N . ILE B 1 175 ? -1.536 37.031 31.688 1 98 175 ILE B N 1
ATOM 7163 C CA . ILE B 1 175 ? -2.539 36 31.5 1 98 175 ILE B CA 1
ATOM 7164 C C . ILE B 1 175 ? -2.281 35.281 30.188 1 98 175 ILE B C 1
ATOM 7166 O O . ILE B 1 175 ? -2.262 34.031 30.141 1 98 175 ILE B O 1
ATOM 7170 N N . LEU B 1 176 ? -2.035 35.969 29.156 1 98.25 176 LEU B N 1
ATOM 7171 C CA . LEU B 1 176 ? -1.792 35.375 27.844 1 98.25 176 LEU B CA 1
ATOM 7172 C C . LEU B 1 176 ? -0.459 34.656 27.812 1 98.25 176 LEU B C 1
ATOM 7174 O O . LEU B 1 176 ? -0.351 33.562 27.219 1 98.25 176 LEU B O 1
ATOM 7178 N N . ASP B 1 177 ? 0.552 35.219 28.422 1 97.69 177 ASP B N 1
ATOM 7179 C CA . ASP B 1 177 ? 1.844 34.562 28.5 1 97.69 177 ASP B CA 1
ATOM 7180 C C . ASP B 1 177 ? 1.717 33.219 29.203 1 97.69 177 ASP B C 1
ATOM 7182 O O . ASP B 1 177 ? 2.332 32.219 28.781 1 97.69 177 ASP B O 1
ATOM 7186 N N . CYS B 1 178 ? 0.972 33.188 30.25 1 96.69 178 CYS B N 1
ATOM 7187 C CA . CYS B 1 178 ? 0.751 31.922 30.969 1 96.69 178 CYS B CA 1
ATOM 7188 C C . CYS B 1 178 ? 0.016 30.922 30.094 1 96.69 178 CYS B C 1
ATOM 7190 O O . CYS B 1 178 ? 0.316 29.719 30.141 1 96.69 178 CYS B O 1
ATOM 7192 N N . LEU B 1 179 ? -0.971 31.406 29.359 1 97.12 179 LEU B N 1
ATOM 7193 C CA . LEU B 1 179 ? -1.669 30.516 28.438 1 97.12 179 LEU B CA 1
ATOM 7194 C C . LEU B 1 179 ? -0.699 29.906 27.422 1 97.12 179 LEU B C 1
ATOM 7196 O O . LEU B 1 179 ? -0.749 28.703 27.156 1 97.12 179 LEU B O 1
ATOM 7200 N N . TRP B 1 180 ? 0.188 30.719 26.859 1 96 180 TRP B N 1
ATOM 7201 C CA . TRP B 1 180 ? 1.184 30.266 25.906 1 96 180 TRP B CA 1
ATOM 7202 C C . TRP B 1 180 ? 2.057 29.172 26.5 1 96 180 TRP B C 1
ATOM 7204 O O . TRP B 1 180 ? 2.332 28.156 25.859 1 96 180 TRP B O 1
ATOM 7214 N N . ILE B 1 181 ? 2.479 29.328 27.688 1 95 181 ILE B N 1
ATOM 7215 C CA . ILE B 1 181 ? 3.346 28.375 28.359 1 95 181 ILE B CA 1
ATOM 7216 C C . ILE B 1 181 ? 2.594 27.062 28.578 1 95 181 ILE B C 1
ATOM 7218 O O . ILE B 1 181 ? 3.135 25.969 28.344 1 95 181 ILE B O 1
ATOM 7222 N N . LYS B 1 182 ? 1.338 27.156 29.016 1 94.38 182 LYS B N 1
ATOM 7223 C CA . LYS B 1 182 ? 0.54 25.969 29.312 1 94.38 182 LYS B CA 1
ATOM 7224 C C . LYS B 1 182 ? 0.282 25.156 28.047 1 94.38 182 LYS B C 1
ATOM 7226 O O . LYS B 1 182 ? 0.233 23.922 28.094 1 94.38 182 LYS B O 1
ATOM 7231 N N . LEU B 1 183 ? 0.128 25.844 26.969 1 93.5 183 LEU B N 1
ATOM 7232 C CA . LEU B 1 183 ? -0.173 25.172 25.703 1 93.5 183 LEU B CA 1
ATOM 7233 C C . LEU B 1 183 ? 1.074 24.5 25.141 1 93.5 183 LEU B C 1
ATOM 7235 O O . LEU B 1 183 ? 0.975 23.625 24.266 1 93.5 183 LEU B O 1
ATOM 7239 N N . SER B 1 184 ? 2.273 24.797 25.609 1 89.12 184 SER B N 1
ATOM 7240 C CA . SER B 1 184 ? 3.518 24.297 25.047 1 89.12 184 SER B CA 1
ATOM 7241 C C . SER B 1 184 ? 4.25 23.406 26.031 1 89.12 184 SER B C 1
ATOM 7243 O O . SER B 1 184 ? 5.434 23.109 25.859 1 89.12 184 SER B O 1
ATOM 7245 N N . GLU B 1 185 ? 3.668 22.844 27.016 1 85.56 185 GLU B N 1
ATOM 7246 C CA . GLU B 1 185 ? 4.332 22.188 28.141 1 85.56 185 GLU B CA 1
ATOM 7247 C C . GLU B 1 185 ? 4.867 20.812 27.766 1 85.56 185 GLU B C 1
ATOM 7249 O O . GLU B 1 185 ? 5.699 20.25 28.469 1 85.56 185 GLU B O 1
ATOM 7254 N N . ARG B 1 186 ? 4.625 20.328 26.594 1 84.31 186 ARG B N 1
ATOM 7255 C CA . ARG B 1 186 ? 4.918 18.922 26.328 1 84.31 186 ARG B CA 1
ATOM 7256 C C . ARG B 1 186 ? 5.852 18.781 25.141 1 84.31 186 ARG B C 1
ATOM 7258 O O . ARG B 1 186 ? 5.82 17.75 24.438 1 84.31 186 ARG B O 1
ATOM 7265 N N . VAL B 1 187 ? 6.68 19.625 24.906 1 87.81 187 VAL B N 1
ATOM 7266 C CA . VAL B 1 187 ? 7.562 19.609 23.734 1 87.81 187 VAL B CA 1
ATOM 7267 C C . VAL B 1 187 ? 8.586 18.484 23.875 1 87.81 187 VAL B C 1
ATOM 7269 O O . V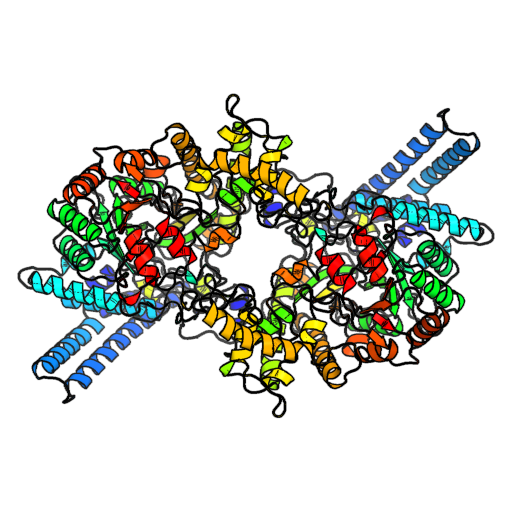AL B 1 187 ? 9.164 18.297 24.953 1 87.81 187 VAL B O 1
ATOM 7272 N N . VAL B 1 188 ? 8.719 17.672 22.875 1 89.81 188 VAL B N 1
ATOM 7273 C CA . VAL B 1 188 ? 9.781 16.688 22.766 1 89.81 188 VAL B CA 1
ATOM 7274 C C . VAL B 1 188 ? 10.984 17.297 22.031 1 89.81 188 VAL B C 1
ATOM 7276 O O . VAL B 1 188 ? 10.977 17.391 20.812 1 89.81 188 VAL B O 1
ATOM 7279 N N . ILE B 1 189 ? 11.93 17.578 22.812 1 89.12 189 ILE B N 1
ATOM 7280 C CA . ILE B 1 189 ? 13.078 18.266 22.219 1 89.12 189 ILE B CA 1
ATOM 7281 C C . ILE B 1 189 ? 14.078 17.234 21.719 1 89.12 189 ILE B C 1
ATOM 7283 O O . ILE B 1 189 ? 14.742 17.453 20.688 1 89.12 189 ILE B O 1
ATOM 7287 N N . ASN B 1 190 ? 14.172 16.109 22.516 1 90.12 190 ASN B N 1
ATOM 7288 C CA . ASN B 1 190 ? 15.062 15.023 22.109 1 90.12 190 ASN B CA 1
ATOM 7289 C C . ASN B 1 190 ? 14.32 13.945 21.328 1 90.12 190 ASN B C 1
ATOM 7291 O O . ASN B 1 190 ? 13.617 13.125 21.906 1 90.12 190 ASN B O 1
ATOM 7295 N N . ARG B 1 191 ? 14.609 13.938 20.016 1 89.62 191 ARG B N 1
ATOM 7296 C CA . ARG B 1 191 ? 13.883 13.055 19.109 1 89.62 191 ARG B CA 1
ATOM 7297 C C . ARG B 1 191 ? 14.141 11.594 19.453 1 89.62 191 ARG B C 1
ATOM 7299 O O . ARG B 1 191 ? 13.367 10.711 19.062 1 89.62 191 ARG B O 1
ATOM 7306 N N . HIS B 1 192 ? 15.133 11.18 20.188 1 89.38 192 HIS B N 1
ATOM 7307 C CA . HIS B 1 192 ? 15.469 9.805 20.531 1 89.38 192 HIS B CA 1
ATOM 7308 C C . HIS B 1 192 ? 14.57 9.273 21.641 1 89.38 192 HIS B C 1
ATOM 7310 O O . HIS B 1 192 ? 14.531 8.062 21.891 1 89.38 192 HIS B O 1
ATOM 7316 N N . PHE B 1 193 ? 13.797 10.195 22.203 1 86.94 193 PHE B N 1
ATOM 7317 C CA . PHE B 1 193 ? 12.883 9.797 23.281 1 86.94 193 PHE B CA 1
ATOM 7318 C C . PHE B 1 193 ? 11.438 9.969 22.844 1 86.94 193 PHE B C 1
ATOM 7320 O O . PHE B 1 193 ? 10.547 10.141 23.688 1 86.94 193 PHE B O 1
ATOM 7327 N N . THR B 1 194 ? 11.297 9.992 21.625 1 88.5 194 THR B N 1
ATOM 7328 C CA . THR B 1 194 ? 9.945 10.125 21.094 1 88.5 194 THR B CA 1
ATOM 7329 C C . THR B 1 194 ? 9.117 8.875 21.422 1 88.5 194 THR B C 1
ATOM 7331 O O . THR B 1 194 ? 9.469 7.773 20.984 1 88.5 194 THR B O 1
ATOM 7334 N N . PRO B 1 195 ? 8.078 9.055 22.156 1 87.5 195 PRO B N 1
ATOM 7335 C CA . PRO B 1 195 ? 7.199 7.902 22.375 1 87.5 195 PRO B CA 1
ATOM 7336 C C . PRO B 1 195 ? 6.332 7.594 21.156 1 87.5 195 PRO B C 1
ATOM 7338 O O . PRO B 1 195 ? 6.121 8.461 20.297 1 87.5 195 PRO B O 1
ATOM 7341 N N . ASP B 1 196 ? 5.934 6.402 20.953 1 90.88 196 ASP B N 1
ATOM 7342 C CA . ASP B 1 196 ? 4.992 5.996 19.906 1 90.88 196 ASP B CA 1
ATOM 7343 C C . ASP B 1 196 ? 3.744 5.359 20.516 1 90.88 196 ASP B C 1
ATOM 7345 O O . ASP B 1 196 ? 3.766 4.195 20.922 1 90.88 196 ASP B O 1
ATOM 7349 N N . LEU B 1 197 ? 2.67 6.094 20.484 1 90.25 197 LEU B N 1
ATOM 7350 C CA . LEU B 1 197 ? 1.416 5.664 21.094 1 90.25 197 LEU B CA 1
ATOM 7351 C C . LEU B 1 197 ? 0.375 5.344 20.031 1 90.25 197 LEU B C 1
ATOM 7353 O O . LEU B 1 197 ? -0.812 5.207 20.328 1 90.25 197 LEU B O 1
ATOM 7357 N N . HIS B 1 198 ? 0.846 5.199 18.781 1 89.62 198 HIS B N 1
ATOM 7358 C CA . HIS B 1 198 ? -0.078 4.898 17.688 1 89.62 198 HIS B CA 1
ATOM 7359 C C . HIS B 1 198 ? -0.435 3.418 17.672 1 89.62 198 HIS B C 1
ATOM 7361 O O . HIS B 1 198 ? 0.399 2.568 17.984 1 89.62 198 HIS B O 1
ATOM 7367 N N . ASP B 1 199 ? -1.63 3.16 17.312 1 87.94 199 ASP B N 1
ATOM 7368 C CA . ASP B 1 199 ? -2.072 1.824 16.922 1 87.94 199 ASP B CA 1
ATOM 7369 C C . ASP B 1 199 ? -2.92 1.873 15.648 1 87.94 199 ASP B C 1
ATOM 7371 O O . ASP B 1 199 ? -3.215 2.953 15.133 1 87.94 199 ASP B O 1
ATOM 7375 N N . ARG B 1 200 ? -3.209 0.686 15.211 1 86.75 200 ARG B N 1
ATOM 7376 C CA . ARG B 1 200 ? -4.098 0.651 14.055 1 86.75 200 ARG B CA 1
ATOM 7377 C C . ARG B 1 200 ? -5.469 1.227 14.398 1 86.75 200 ARG B C 1
ATOM 7379 O O . ARG B 1 200 ? -6.027 0.919 15.453 1 86.75 200 ARG B O 1
ATOM 7386 N N . GLY B 1 201 ? -5.938 2.248 13.766 1 82.75 201 GLY B N 1
ATOM 7387 C CA . GLY B 1 201 ? -7.277 2.783 13.961 1 82.75 201 GLY B CA 1
ATOM 7388 C C . GLY B 1 201 ? -7.285 4.145 14.625 1 82.75 201 GLY B C 1
ATOM 7389 O O . GLY B 1 201 ? -8.336 4.785 14.727 1 82.75 201 GLY B O 1
ATOM 7390 N N . SER B 1 202 ? -6.07 4.48 15.07 1 84 202 SER B N 1
ATOM 7391 C CA . SER B 1 202 ? -6.031 5.777 15.742 1 84 202 SER B CA 1
ATOM 7392 C C . SER B 1 202 ? -5.863 6.914 14.742 1 84 202 SER B C 1
ATOM 7394 O O . SER B 1 202 ? -5.254 6.73 13.68 1 84 202 SER B O 1
ATOM 7396 N N . THR B 1 203 ? -6.477 8.055 15.039 1 79.56 203 THR B N 1
ATOM 7397 C CA . THR B 1 203 ? -6.316 9.305 14.297 1 79.56 203 THR B CA 1
ATOM 7398 C C . THR B 1 203 ? -6.758 9.125 12.844 1 79.56 203 THR B C 1
ATOM 7400 O O . THR B 1 203 ? -5.926 9.102 11.938 1 79.56 203 THR B O 1
ATOM 7403 N N . SER B 1 204 ? -8 9.023 12.633 1 73.81 204 SER B N 1
ATOM 7404 C CA . SER B 1 204 ? -8.57 8.781 11.312 1 73.81 204 SER B CA 1
ATOM 7405 C C . SER B 1 204 ? -8.609 10.062 10.484 1 73.81 204 SER B C 1
ATOM 7407 O O . SER B 1 204 ? -9.102 11.094 10.945 1 73.81 204 SER B O 1
ATOM 7409 N N . VAL B 1 205 ? -7.859 9.766 9.312 1 71.88 205 VAL B N 1
ATOM 7410 C CA . VAL B 1 205 ? -7.906 10.789 8.273 1 71.88 205 VAL B CA 1
ATOM 7411 C C . VAL B 1 205 ? -8.875 10.375 7.176 1 71.88 205 VAL B C 1
ATOM 7413 O O . VAL B 1 205 ? -8.953 9.195 6.824 1 71.88 205 VAL B O 1
ATOM 7416 N N . MET B 1 206 ? -10.07 10.938 6.887 1 70.5 206 MET B N 1
ATOM 7417 C CA . MET B 1 206 ? -11.062 10.656 5.848 1 70.5 206 MET B CA 1
ATOM 7418 C C . MET B 1 206 ? -12.102 9.664 6.348 1 70.5 206 MET B C 1
ATOM 7420 O O . MET B 1 206 ? -12.562 8.805 5.586 1 70.5 206 MET B O 1
ATOM 7424 N N . TYR B 1 207 ? -12.281 9.477 7.605 1 82.12 207 TYR B N 1
ATOM 7425 C CA . TYR B 1 207 ? -13.328 8.68 8.242 1 82.12 207 TYR B CA 1
ATOM 7426 C C . TYR B 1 207 ? -12.891 7.227 8.375 1 82.12 207 TYR B C 1
ATOM 7428 O O . TYR B 1 207 ? -13.711 6.355 8.695 1 82.12 207 TYR B O 1
ATOM 7436 N N . ALA B 1 208 ? -11.617 6.996 7.996 1 78.5 208 ALA B N 1
ATOM 7437 C CA . ALA B 1 208 ? -10.938 5.719 8.203 1 78.5 208 ALA B CA 1
ATOM 7438 C C . ALA B 1 208 ? -9.469 5.934 8.578 1 78.5 208 ALA B C 1
ATOM 7440 O O . ALA B 1 208 ? -8.93 7.027 8.391 1 78.5 208 ALA B O 1
ATOM 7441 N N . ALA B 1 209 ? -8.898 5.02 9.32 1 72.38 209 ALA B N 1
ATOM 7442 C CA . ALA B 1 209 ? -7.508 5.258 9.688 1 72.38 209 ALA B CA 1
ATOM 7443 C C . ALA B 1 209 ? -6.715 3.955 9.703 1 72.38 209 ALA B C 1
ATOM 7445 O O . ALA B 1 209 ? -7.242 2.908 10.094 1 72.38 209 ALA B O 1
ATOM 7446 N N . THR B 1 210 ? -5.48 4.117 9.219 1 70.19 210 THR B N 1
ATOM 7447 C CA . THR B 1 210 ? -4.52 3.029 9.383 1 70.19 210 THR B CA 1
ATOM 7448 C C . THR B 1 210 ? -3.479 3.381 10.438 1 70.19 210 THR B C 1
ATOM 7450 O O . THR B 1 210 ? -2.74 2.508 10.906 1 70.19 210 THR B O 1
ATOM 7453 N N . GLY B 1 211 ? -3.527 4.629 10.883 1 73.75 211 GLY B N 1
ATOM 7454 C CA . GLY B 1 211 ? -2.516 5.086 11.82 1 73.75 211 GLY B CA 1
ATOM 7455 C C . GLY B 1 211 ? -1.14 5.215 11.203 1 73.75 211 GLY B C 1
ATOM 7456 O O . GLY B 1 211 ? -0.174 5.57 11.883 1 73.75 211 GLY B O 1
ATOM 7457 N N . ASN B 1 212 ? -1.016 4.992 9.883 1 85.81 212 ASN B N 1
ATOM 7458 C CA . ASN B 1 212 ? 0.294 4.91 9.242 1 85.81 212 ASN B CA 1
ATOM 7459 C C . ASN B 1 212 ? 0.576 6.141 8.383 1 85.81 212 ASN B C 1
ATOM 7461 O O . ASN B 1 212 ? 0.729 6.031 7.168 1 85.81 212 ASN B O 1
ATOM 7465 N N . PHE B 1 213 ? 0.702 7.305 8.906 1 86 213 PHE B N 1
ATOM 7466 C CA . PHE B 1 213 ? 1.2 8.516 8.258 1 86 213 PHE B CA 1
ATOM 7467 C C . PHE B 1 213 ? 2.613 8.836 8.727 1 86 213 PHE B C 1
ATOM 7469 O O . PHE B 1 213 ? 3.207 8.07 9.492 1 86 213 PHE B O 1
ATOM 7476 N N . GLY B 1 214 ? 3.266 9.867 8.211 1 88.94 214 GLY B N 1
ATOM 7477 C CA . GLY B 1 214 ? 4.605 10.242 8.633 1 88.94 214 GLY B CA 1
ATOM 7478 C C . GLY B 1 214 ? 4.668 10.703 10.078 1 88.94 214 GLY B C 1
ATOM 7479 O O . GLY B 1 214 ? 4.734 11.906 10.344 1 88.94 214 GLY B O 1
ATOM 7480 N N . GLN B 1 215 ? 4.762 9.75 11 1 90.44 215 GLN B N 1
ATOM 7481 C CA . GLN B 1 215 ? 4.672 10.016 12.43 1 90.44 215 GLN B CA 1
ATOM 7482 C C . GLN B 1 215 ? 5.871 10.82 12.914 1 90.44 215 GLN B C 1
ATOM 7484 O O . GLN B 1 215 ? 5.73 11.711 13.758 1 90.44 215 GLN B O 1
ATOM 7489 N N . GLY B 1 216 ? 6.988 10.594 12.383 1 90.56 216 GLY B N 1
ATOM 7490 C CA . GLY B 1 216 ? 8.203 11.258 12.82 1 90.56 216 GLY B CA 1
ATOM 7491 C C . GLY B 1 216 ? 8.234 12.734 12.461 1 90.56 216 GLY B C 1
ATOM 7492 O O . GLY B 1 216 ? 9 13.5 13.047 1 90.56 216 GLY B O 1
ATOM 7493 N N . SER B 1 217 ? 7.402 13.117 11.578 1 89.12 217 SER B N 1
ATOM 7494 C CA . SER B 1 217 ? 7.34 14.508 11.133 1 89.12 217 SER B CA 1
ATOM 7495 C C . SER B 1 217 ? 6.379 15.312 12 1 89.12 217 SER B C 1
ATOM 7497 O O . SER B 1 217 ? 6.34 16.547 11.906 1 89.12 217 SER B O 1
ATOM 7499 N N . ALA B 1 218 ? 5.629 14.664 12.859 1 88.94 218 ALA B N 1
ATOM 7500 C CA . ALA B 1 218 ? 4.57 15.359 13.586 1 88.94 218 ALA B CA 1
ATOM 7501 C C . ALA B 1 218 ? 4.688 15.102 15.086 1 88.94 218 ALA B C 1
ATOM 7503 O O . ALA B 1 218 ? 3.684 15.094 15.805 1 88.94 218 ALA B O 1
ATOM 7504 N N . VAL B 1 219 ? 5.918 14.93 15.523 1 90.44 219 VAL B N 1
ATOM 7505 C CA . VAL B 1 219 ? 6.152 14.555 16.906 1 90.44 219 VAL B CA 1
ATOM 7506 C C . VAL B 1 219 ? 5.664 15.664 17.844 1 90.44 219 VAL B C 1
ATOM 7508 O O . VAL B 1 219 ? 5.086 15.398 18.891 1 90.44 219 VAL B O 1
ATOM 7511 N N . ASN B 1 220 ? 5.871 16.938 17.422 1 91.69 220 ASN B N 1
ATOM 7512 C CA . ASN B 1 220 ? 5.473 18.062 18.25 1 91.69 220 ASN B CA 1
ATOM 7513 C C . ASN B 1 220 ? 4.32 18.844 17.609 1 91.69 220 ASN B C 1
ATOM 7515 O O . ASN B 1 220 ? 4.27 20.062 17.703 1 91.69 220 ASN B O 1
ATOM 7519 N N . GLN B 1 221 ? 3.439 18.188 16.953 1 90.62 221 GLN B N 1
ATOM 7520 C CA . GLN B 1 221 ? 2.23 18.781 16.391 1 90.62 221 GLN B CA 1
ATOM 7521 C C . GLN B 1 221 ? 1.004 18.422 17.234 1 90.62 221 GLN B C 1
ATOM 7523 O O . GLN B 1 221 ? 0.504 17.297 17.172 1 90.62 221 GLN B O 1
ATOM 7528 N N . TRP B 1 222 ? 0.397 19.422 17.891 1 90.25 222 TRP B N 1
ATOM 7529 C CA . TRP B 1 222 ? -0.669 19.172 18.844 1 90.25 222 TRP B CA 1
ATOM 7530 C C . TRP B 1 222 ? -1.993 19.75 18.359 1 90.25 222 TRP B C 1
ATOM 7532 O O . TRP B 1 222 ? -2.984 19.75 19.094 1 90.25 222 TRP B O 1
ATOM 7542 N N . VAL B 1 223 ? -2.033 20.266 17.172 1 90.56 223 VAL B N 1
ATOM 7543 C CA . VAL B 1 223 ? -3.236 20.844 16.594 1 90.56 223 VAL B CA 1
ATOM 7544 C C . VAL B 1 223 ? -3.684 22.047 17.438 1 90.56 223 VAL B C 1
ATOM 7546 O O . VAL B 1 223 ? -4.867 22.172 17.766 1 90.56 223 VAL B O 1
ATOM 7549 N N . GLN B 1 224 ? -2.74 22.828 17.875 1 92.12 224 GLN B N 1
ATOM 7550 C CA . GLN B 1 224 ? -3.029 24 18.703 1 92.12 224 GLN B CA 1
ATOM 7551 C C . GLN B 1 224 ? -2.717 25.297 17.953 1 92.12 224 GLN B C 1
ATOM 7553 O O . GLN B 1 224 ? -1.6 25.812 18.031 1 92.12 224 GLN B O 1
ATOM 7558 N N . GLN B 1 225 ? -3.777 25.781 17.344 1 94.31 225 GLN B N 1
ATOM 7559 C CA . GLN B 1 225 ? -3.646 27.016 16.578 1 94.31 225 GLN B CA 1
ATOM 7560 C C . GLN B 1 225 ? -4.449 28.156 17.203 1 94.31 225 GLN B C 1
ATOM 7562 O O . GLN B 1 225 ? -5.562 27.938 17.703 1 94.31 225 GLN B O 1
ATOM 7567 N N . ILE B 1 226 ? -3.824 29.25 17.266 1 97.06 226 ILE B N 1
ATOM 7568 C CA . ILE B 1 226 ? -4.492 30.484 17.625 1 97.06 226 ILE B CA 1
ATOM 7569 C C . ILE B 1 226 ? -4.52 31.438 16.438 1 97.06 226 ILE B C 1
ATOM 7571 O O . ILE B 1 226 ? -3.488 31.672 15.797 1 97.06 226 ILE B O 1
ATOM 7575 N N . THR B 1 227 ? -5.688 31.906 16.094 1 98.38 227 THR B N 1
ATOM 7576 C CA . THR B 1 227 ? -5.848 32.875 15.023 1 98.38 227 THR B CA 1
ATOM 7577 C C . THR B 1 227 ? -6.273 34.219 15.578 1 98.38 227 THR B C 1
ATOM 7579 O O . THR B 1 227 ? -7.137 34.312 16.453 1 98.38 227 THR B O 1
ATOM 7582 N N . VAL B 1 228 ? -5.621 35.312 15.117 1 98.62 228 VAL B N 1
ATOM 7583 C CA . VAL B 1 228 ? -5.988 36.656 15.57 1 98.62 228 VAL B CA 1
ATOM 7584 C C . VAL B 1 228 ? -6.117 37.594 14.375 1 98.62 228 VAL B C 1
ATOM 7586 O O . VAL B 1 228 ? -5.684 37.25 13.273 1 98.62 228 VAL B O 1
ATOM 7589 N N . GLY B 1 229 ? -6.734 38.719 14.562 1 98.56 229 GLY B N 1
ATOM 7590 C CA . GLY B 1 229 ? -6.898 39.75 13.531 1 98.56 229 GLY B CA 1
ATOM 7591 C C . GLY B 1 229 ? -7.992 39.406 12.539 1 98.56 229 GLY B C 1
ATOM 7592 O O . GLY B 1 229 ? -9.016 38.812 12.898 1 98.56 229 GLY B O 1
ATOM 7593 N N . GLY B 1 230 ? -7.844 40.031 11.336 1 98.5 230 GLY B N 1
ATOM 7594 C CA . GLY B 1 230 ? -8.82 39.844 10.281 1 98.5 230 GLY B CA 1
ATOM 7595 C C . GLY B 1 230 ? -10.023 40.75 10.391 1 98.5 230 GLY B C 1
ATOM 7596 O O . GLY B 1 230 ? -9.984 41.75 11.117 1 98.5 230 GLY B O 1
ATOM 7597 N N . TYR B 1 231 ? -11.031 40.375 9.602 1 98.38 231 TYR B N 1
ATOM 7598 C CA . TYR B 1 231 ? -12.273 41.156 9.609 1 98.38 231 TYR B CA 1
ATOM 7599 C C . TYR B 1 231 ? -13.227 40.625 10.68 1 98.38 231 TYR B C 1
ATOM 7601 O O . TYR B 1 231 ? -13.125 39.469 11.102 1 98.38 231 TYR B O 1
ATOM 7609 N N . GLN B 1 232 ? -14.164 41.531 11.094 1 97.56 232 GLN B N 1
ATOM 7610 C CA . GLN B 1 232 ? -15.273 41.125 11.945 1 97.56 232 GLN B CA 1
ATOM 7611 C C . GLN B 1 232 ? -16.188 40.156 11.203 1 97.56 232 GLN B C 1
ATOM 7613 O O . GLN B 1 232 ? -16.484 40.344 10.016 1 97.56 232 GLN B O 1
ATOM 7618 N N . ALA B 1 233 ? -16.594 39.188 11.891 1 97.69 233 ALA B N 1
ATOM 7619 C CA . ALA B 1 233 ? -17.438 38.156 11.289 1 97.69 233 ALA B CA 1
ATOM 7620 C C . ALA B 1 233 ? -18.875 38.656 11.148 1 97.69 233 ALA B C 1
ATOM 7622 O O . ALA B 1 233 ? -19.75 38.25 11.922 1 97.69 233 ALA B O 1
ATOM 7623 N N . ASN B 1 234 ? -19.172 39.469 10.281 1 97.06 234 ASN B N 1
ATOM 7624 C CA . ASN B 1 234 ? -20.516 39.969 9.992 1 97.06 234 ASN B CA 1
ATOM 7625 C C . ASN B 1 234 ? -20.734 40.125 8.492 1 97.06 234 ASN B C 1
ATOM 7627 O O . ASN B 1 234 ? -19.859 39.812 7.691 1 97.06 234 ASN B O 1
ATOM 7631 N N . ASP B 1 235 ? -21.938 40.5 8.117 1 96.44 235 ASP B N 1
ATOM 7632 C CA . ASP B 1 235 ? -22.312 40.594 6.711 1 96.44 235 ASP B CA 1
ATOM 7633 C C . ASP B 1 235 ? -22.266 42.031 6.203 1 96.44 235 ASP B C 1
ATOM 7635 O O . ASP B 1 235 ? -22.891 42.375 5.203 1 96.44 235 ASP B O 1
ATOM 7639 N N . ASP B 1 236 ? -21.531 42.812 6.887 1 96.56 236 ASP B N 1
ATOM 7640 C CA . ASP B 1 236 ? -21.453 44.219 6.441 1 96.56 236 ASP B CA 1
ATOM 7641 C C . ASP B 1 236 ? -20.75 44.312 5.09 1 96.56 236 ASP B C 1
ATOM 7643 O O . ASP B 1 236 ? -19.781 43.625 4.836 1 96.56 236 ASP B O 1
ATOM 7647 N N . VAL B 1 237 ? -21.25 45.219 4.324 1 94.69 237 VAL B N 1
ATOM 7648 C CA . VAL B 1 237 ? -20.672 45.406 2.994 1 94.69 237 VAL B CA 1
ATOM 7649 C C . VAL B 1 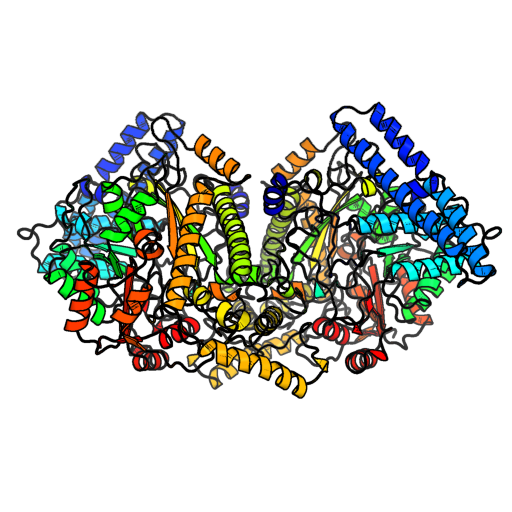237 ? -19.234 45.906 3.115 1 94.69 237 VAL B C 1
ATOM 7651 O O . VAL B 1 237 ? -18.344 45.406 2.412 1 94.69 237 VAL B O 1
ATOM 7654 N N . THR B 1 238 ? -19.109 46.906 3.996 1 95.62 238 THR B N 1
ATOM 7655 C CA . THR B 1 238 ? -17.75 47.375 4.281 1 95.62 238 THR B CA 1
ATOM 7656 C C . THR B 1 238 ? -17.156 46.625 5.473 1 95.62 238 THR B C 1
ATOM 7658 O O . THR B 1 238 ? -17.688 46.688 6.586 1 95.62 238 THR B O 1
ATOM 7661 N N . PRO B 1 239 ? -16.109 45.938 5.234 1 96.75 239 PRO B N 1
ATOM 7662 C CA . PRO B 1 239 ? -15.539 45.156 6.34 1 96.75 239 PRO B CA 1
ATOM 7663 C C . PRO B 1 239 ? -14.906 46.062 7.41 1 96.75 239 PRO B C 1
ATOM 7665 O O . PRO B 1 239 ? -14.375 47.125 7.094 1 96.75 239 PRO B O 1
ATOM 7668 N N . THR B 1 240 ? -14.992 45.656 8.594 1 96.88 240 THR B N 1
ATOM 7669 C CA . THR B 1 240 ? -14.328 46.312 9.719 1 96.88 240 THR B CA 1
ATOM 7670 C C . THR B 1 240 ? -13.312 45.375 10.367 1 96.88 240 THR B C 1
ATOM 7672 O O . THR B 1 240 ? -13.547 44.156 10.461 1 96.88 240 THR B O 1
ATOM 7675 N N . THR B 1 241 ? -12.25 45.969 10.836 1 97.81 241 THR B N 1
ATOM 7676 C CA . THR B 1 241 ? -11.172 45.188 11.43 1 97.81 241 THR B CA 1
ATOM 7677 C C . THR B 1 241 ? -11.625 44.562 12.75 1 97.81 241 THR B C 1
ATOM 7679 O O . THR B 1 241 ? -12.383 45.156 13.5 1 97.81 241 THR B O 1
ATOM 7682 N N . ALA B 1 242 ? -11.195 43.375 12.922 1 98 242 ALA B N 1
ATOM 7683 C CA . ALA B 1 242 ? -11.406 42.719 14.203 1 98 242 ALA B CA 1
ATOM 7684 C C . ALA B 1 242 ? -10.195 42.875 15.117 1 98 242 ALA B C 1
ATOM 7686 O O . ALA B 1 242 ? -10.211 42.438 16.266 1 98 242 ALA B O 1
ATOM 7687 N N . CYS B 1 243 ? -9.117 43.531 14.602 1 98.06 243 CYS B N 1
ATOM 7688 C CA . CYS B 1 243 ? -7.934 43.781 15.422 1 98.06 243 CYS B CA 1
ATOM 7689 C C . CYS B 1 243 ? -8.273 44.625 16.641 1 98.06 243 CYS B C 1
ATOM 7691 O O . CYS B 1 243 ? -9.086 45.531 16.562 1 98.06 243 CYS B O 1
ATOM 7693 N N . ASN B 1 244 ? -7.723 44.281 17.75 1 97.06 244 ASN B N 1
ATOM 7694 C CA . ASN B 1 244 ? -7.887 45 19 1 97.06 244 ASN B CA 1
ATOM 7695 C C . ASN B 1 244 ? -6.648 44.844 19.891 1 97.06 244 ASN B C 1
ATOM 7697 O O . ASN B 1 244 ? -5.59 44.438 19.422 1 97.06 244 ASN B O 1
ATOM 7701 N N . LYS B 1 245 ? -6.754 45.312 21.109 1 97.12 245 LYS B N 1
ATOM 7702 C CA . LYS B 1 245 ? -5.617 45.281 22.031 1 97.12 245 LYS B CA 1
ATOM 7703 C C . LYS B 1 245 ? -5.105 43.875 22.25 1 97.12 245 LYS B C 1
ATOM 7705 O O . LYS B 1 245 ? -3.896 43.656 22.344 1 97.12 245 LYS B O 1
ATOM 7710 N N . LEU B 1 246 ? -5.969 42.969 22.312 1 98.38 246 LEU B N 1
ATOM 7711 C CA . LEU B 1 246 ? -5.594 41.562 22.562 1 98.38 246 LEU B CA 1
ATOM 7712 C C . LEU B 1 246 ? -4.828 41 21.375 1 98.38 246 LEU B C 1
ATOM 7714 O O . LEU B 1 246 ? -3.99 40.125 21.547 1 98.38 246 LEU B O 1
ATOM 7718 N N . THR B 1 247 ? -5.145 41.469 20.125 1 98.69 247 THR B N 1
ATOM 7719 C CA . THR B 1 247 ? -4.355 41.062 18.969 1 98.69 247 THR B CA 1
ATOM 7720 C C . THR B 1 247 ? -2.877 41.375 19.188 1 98.69 247 THR B C 1
ATOM 7722 O O . THR B 1 247 ? -2.021 40.5 18.969 1 98.69 247 THR B O 1
ATOM 7725 N N . LEU B 1 248 ? -2.656 42.562 19.625 1 98.44 248 LEU B N 1
ATOM 7726 C CA . LEU B 1 248 ? -1.296 43.031 19.891 1 98.44 248 LEU B CA 1
ATOM 7727 C C . LEU B 1 248 ? -0.645 42.188 21 1 98.44 248 LEU B C 1
ATOM 7729 O O . LEU B 1 248 ? 0.524 41.812 20.891 1 98.44 248 LEU B O 1
ATOM 7733 N N . LEU B 1 249 ? -1.341 41.938 22.047 1 98.5 249 LEU B N 1
ATOM 7734 C CA . LEU B 1 249 ? -0.793 41.219 23.188 1 98.5 249 LEU B CA 1
ATOM 7735 C C . LEU B 1 249 ? -0.465 39.75 22.812 1 98.5 249 LEU B C 1
ATOM 7737 O O . LEU B 1 249 ? 0.508 39.188 23.297 1 98.5 249 LEU B O 1
ATOM 7741 N N . CYS B 1 250 ? -1.284 39.156 21.984 1 98.31 250 CYS B N 1
ATOM 7742 C CA . CYS B 1 250 ? -0.986 37.812 21.5 1 98.31 250 CYS B CA 1
ATOM 7743 C C . CYS B 1 250 ? 0.308 37.781 20.688 1 98.31 250 CYS B C 1
ATOM 7745 O O . CYS B 1 250 ? 1.114 36.875 20.812 1 98.31 250 CYS B O 1
ATOM 7747 N N . LEU B 1 251 ? 0.48 38.75 19.828 1 98.19 251 LEU B N 1
ATOM 7748 C CA . LEU B 1 251 ? 1.713 38.875 19.062 1 98.19 251 LEU B CA 1
ATOM 7749 C C . LEU B 1 251 ? 2.918 39 19.984 1 98.19 251 LEU B C 1
ATOM 7751 O O . LEU B 1 251 ? 3.971 38.406 19.734 1 98.19 251 LEU B O 1
ATOM 7755 N N . LYS B 1 252 ? 2.752 39.75 21.031 1 97.75 252 LYS B N 1
ATOM 7756 C CA . LYS B 1 252 ? 3.828 39.938 22 1 97.75 252 LYS B CA 1
ATOM 7757 C C . LYS B 1 252 ? 4.156 38.625 22.719 1 97.75 252 LYS B C 1
ATOM 7759 O O . LYS B 1 252 ? 5.324 38.312 22.953 1 97.75 252 LYS B O 1
ATOM 7764 N N . SER B 1 253 ? 3.127 37.938 23.094 1 97.12 253 SER B N 1
ATOM 7765 C CA . SER B 1 253 ? 3.352 36.625 23.734 1 97.12 253 SER B CA 1
ATOM 7766 C C . SER B 1 253 ? 4.148 35.719 22.828 1 97.12 253 SER B C 1
ATOM 7768 O O . SER B 1 253 ? 5.074 35.031 23.281 1 97.12 253 SER B O 1
ATOM 7770 N N . SER B 1 254 ? 3.73 35.688 21.594 1 95.44 254 SER B N 1
ATOM 7771 C CA . SER B 1 254 ? 4.41 34.812 20.625 1 95.44 254 SER B CA 1
ATOM 7772 C C . SER B 1 254 ? 5.871 35.219 20.469 1 95.44 254 SER B C 1
ATOM 7774 O O . SER B 1 254 ? 6.742 34.375 20.281 1 95.44 254 SER B O 1
ATOM 7776 N N . ARG B 1 255 ? 6.164 36.469 20.484 1 94.81 255 ARG B N 1
ATOM 7777 C CA . ARG B 1 255 ? 7.52 36.969 20.312 1 94.81 255 ARG B CA 1
ATOM 7778 C C . ARG B 1 255 ? 8.375 36.688 21.547 1 94.81 255 ARG B C 1
ATOM 7780 O O . ARG B 1 255 ? 9.547 36.312 21.406 1 94.81 255 ARG B O 1
ATOM 7787 N N . ARG B 1 256 ? 7.82 36.719 22.688 1 91.5 256 ARG B N 1
ATOM 7788 C CA . ARG B 1 256 ? 8.562 36.656 23.938 1 91.5 256 ARG B CA 1
ATOM 7789 C C . ARG B 1 256 ? 8.781 35.219 24.391 1 91.5 256 ARG B C 1
ATOM 7791 O O . ARG B 1 256 ? 9.75 34.938 25.109 1 91.5 256 ARG B O 1
ATOM 7798 N N . ILE B 1 257 ? 7.859 34.438 24.094 1 92.06 257 ILE B N 1
ATOM 7799 C CA . ILE B 1 257 ? 7.918 33.062 24.578 1 92.06 257 ILE B CA 1
ATOM 7800 C C . ILE B 1 257 ? 8.312 32.125 23.453 1 92.06 257 ILE B C 1
ATOM 7802 O O . ILE B 1 257 ? 7.508 31.859 22.547 1 92.06 257 ILE B O 1
ATOM 7806 N N . PRO B 1 258 ? 9.492 31.594 23.484 1 83.69 258 PRO B N 1
ATOM 7807 C CA . PRO B 1 258 ? 10.039 30.844 22.359 1 83.69 258 PRO B CA 1
ATOM 7808 C C . PRO B 1 258 ? 9.57 29.391 22.328 1 83.69 258 PRO B C 1
ATOM 7810 O O . PRO B 1 258 ? 10.391 28.469 22.375 1 83.69 258 PRO B O 1
ATOM 7813 N N . THR B 1 259 ? 8.281 29.188 22.188 1 87.62 259 THR B N 1
ATOM 7814 C CA . THR B 1 259 ? 7.711 27.859 22.078 1 87.62 259 THR B CA 1
ATOM 7815 C C . THR B 1 259 ? 7.129 27.625 20.672 1 87.62 259 THR B C 1
ATOM 7817 O O . THR B 1 259 ? 6.883 28.578 19.938 1 87.62 259 THR B O 1
ATOM 7820 N N . ASN B 1 260 ? 7.098 26.391 20.312 1 88.06 260 ASN B N 1
ATOM 7821 C CA . ASN B 1 260 ? 6.598 26.094 18.969 1 88.06 260 ASN B CA 1
ATOM 7822 C C . ASN B 1 260 ? 5.074 26.062 18.938 1 88.06 260 ASN B C 1
ATOM 7824 O O . ASN B 1 260 ? 4.469 26.203 17.875 1 88.06 260 ASN B O 1
ATOM 7828 N N . ALA B 1 261 ? 4.43 25.797 20.016 1 87.44 261 ALA B N 1
ATOM 7829 C CA . ALA B 1 261 ? 2.977 25.844 20.172 1 87.44 261 ALA B CA 1
ATOM 7830 C C . ALA B 1 261 ? 2.572 26.859 21.234 1 87.44 261 ALA B C 1
ATOM 7832 O O . ALA B 1 261 ? 3.295 27.062 22.219 1 87.44 261 ALA B O 1
ATOM 7833 N N . PRO B 1 262 ? 1.446 27.453 21.219 1 92.25 262 PRO B N 1
ATOM 7834 C CA . PRO B 1 262 ? 0.524 27.438 20.078 1 92.25 262 PRO B CA 1
ATOM 7835 C C . PRO B 1 262 ? 1.084 28.156 18.859 1 92.25 262 PRO B C 1
ATOM 7837 O O . PRO B 1 262 ? 1.88 29.094 18.984 1 92.25 262 PRO B O 1
ATOM 7840 N N . CYS B 1 263 ? 0.671 27.641 17.734 1 93.44 263 CYS B N 1
ATOM 7841 C CA . CYS B 1 263 ? 0.962 28.375 16.516 1 93.44 263 CYS B CA 1
ATOM 7842 C C . CYS B 1 263 ? 0.054 29.594 16.391 1 93.44 263 CYS B C 1
ATOM 7844 O O . CYS B 1 263 ? -1.145 29.516 16.656 1 93.44 263 CYS B O 1
ATOM 7846 N N . LEU B 1 264 ? 0.671 30.656 16.062 1 96.25 264 LEU B N 1
ATOM 7847 C CA . LEU B 1 264 ? -0.094 31.891 15.945 1 96.25 264 LEU B CA 1
ATOM 7848 C C . LEU B 1 264 ? -0.273 32.281 14.477 1 96.25 264 LEU B C 1
ATOM 7850 O O . LEU B 1 264 ? 0.689 32.25 13.703 1 96.25 264 LEU B O 1
ATOM 7854 N N . SER B 1 265 ? -1.459 32.562 14.102 1 97.06 265 SER B N 1
ATOM 7855 C CA . SER B 1 265 ? -1.793 33.094 12.773 1 97.06 265 SER B CA 1
ATOM 7856 C C . SER B 1 265 ? -2.379 34.5 12.852 1 97.06 265 SER B C 1
ATOM 7858 O O . SER B 1 265 ? -3.203 34.781 13.727 1 97.06 265 SER B O 1
ATOM 7860 N N . LEU B 1 266 ? -1.901 35.312 12.047 1 98.5 266 LEU B N 1
ATOM 7861 C CA . LEU B 1 266 ? -2.443 36.656 11.922 1 98.5 266 LEU B CA 1
ATOM 7862 C C . LEU B 1 266 ? -3.15 36.844 10.586 1 98.5 266 LEU B C 1
ATOM 7864 O O . LEU B 1 266 ? -2.557 36.594 9.531 1 98.5 266 LEU B O 1
ATOM 7868 N N . ARG B 1 267 ? -4.359 37.188 10.625 1 98.75 267 ARG B N 1
ATOM 7869 C CA . ARG B 1 267 ? -5.133 37.469 9.43 1 98.75 267 ARG B CA 1
ATOM 7870 C C . ARG B 1 267 ? -4.945 38.938 9.008 1 98.75 267 ARG B C 1
ATOM 7872 O O . ARG B 1 267 ? -5.297 39.844 9.758 1 98.75 267 ARG B O 1
ATOM 7879 N N . LEU B 1 268 ? -4.395 39.125 7.863 1 98.75 268 LEU B N 1
ATOM 7880 C CA . LEU B 1 268 ? -4.145 40.438 7.328 1 98.75 268 LEU B CA 1
ATOM 7881 C C . LEU B 1 268 ? -5.312 40.906 6.461 1 98.75 268 LEU B C 1
ATOM 7883 O O . LEU B 1 268 ? -6.07 40.094 5.941 1 98.75 268 LEU B O 1
ATOM 7887 N N . HIS B 1 269 ? -5.465 42.25 6.344 1 98.44 269 HIS B N 1
ATOM 7888 C CA . HIS B 1 269 ? -6.422 42.906 5.465 1 98.44 269 HIS B CA 1
ATOM 7889 C C . HIS B 1 269 ? -5.969 44.312 5.117 1 98.44 269 HIS B C 1
ATOM 7891 O O . HIS B 1 269 ? -4.977 44.812 5.668 1 98.44 269 HIS B O 1
ATOM 7897 N N . LYS B 1 270 ? -6.672 44.875 4.234 1 96.56 270 LYS B N 1
ATOM 7898 C CA . LYS B 1 270 ? -6.367 46.25 3.859 1 96.56 270 LYS B CA 1
ATOM 7899 C C . LYS B 1 270 ? -6.469 47.188 5.062 1 96.56 270 LYS B C 1
ATOM 7901 O O . LYS B 1 270 ? -7.387 47.062 5.875 1 96.56 270 LYS B O 1
ATOM 7906 N N . ASN B 1 271 ? -5.496 48.094 5.23 1 94.56 271 ASN B N 1
ATOM 7907 C CA . ASN B 1 271 ? -5.449 49.125 6.258 1 94.56 271 ASN B CA 1
ATOM 7908 C C . ASN B 1 271 ? -5.289 48.531 7.648 1 94.56 271 ASN B C 1
ATOM 7910 O O . ASN B 1 271 ? -5.992 48.906 8.586 1 94.56 271 ASN B O 1
ATOM 7914 N N . MET B 1 272 ? -4.438 47.625 7.77 1 97.38 272 MET B N 1
ATOM 7915 C CA . MET B 1 272 ? -4.07 47.062 9.07 1 97.38 272 MET B CA 1
ATOM 7916 C C . MET B 1 272 ? -3.617 48.188 10.016 1 97.38 272 MET B C 1
ATOM 7918 O O . MET B 1 272 ? -2.949 49.125 9.602 1 97.38 272 MET B O 1
ATOM 7922 N N . PRO B 1 273 ? -3.947 48.031 11.32 1 97.56 273 PRO B N 1
ATOM 7923 C CA . PRO B 1 273 ? -3.324 48.969 12.266 1 97.56 273 PRO B CA 1
ATOM 7924 C C . PRO B 1 273 ? -1.801 48.875 12.266 1 97.56 273 PRO B C 1
ATOM 7926 O O . PRO B 1 273 ? -1.241 47.781 12.25 1 97.56 273 PRO B O 1
ATOM 7929 N N . GLU B 1 274 ? -1.17 50.031 12.32 1 97.38 274 GLU B N 1
ATOM 7930 C CA . GLU B 1 274 ? 0.281 50.125 12.188 1 97.38 274 GLU B CA 1
ATOM 7931 C C . GLU B 1 274 ? 0.985 49.406 13.328 1 97.38 274 GLU B C 1
ATOM 7933 O O . GLU B 1 274 ? 2.012 48.75 13.117 1 97.38 274 GLU B O 1
ATOM 7938 N N . ASN B 1 275 ? 0.519 49.531 14.484 1 97.69 275 ASN B N 1
ATOM 7939 C CA . ASN B 1 275 ? 1.148 48.906 15.641 1 97.69 275 ASN B CA 1
ATOM 7940 C C . ASN B 1 275 ? 1.102 47.375 15.539 1 97.69 275 ASN B C 1
ATOM 7942 O O . ASN B 1 275 ? 2.004 46.688 16.016 1 97.69 275 ASN B O 1
ATOM 7946 N N . ILE B 1 276 ? 0.033 46.844 14.984 1 98.5 276 ILE B N 1
ATOM 7947 C CA . ILE B 1 276 ? -0.084 45.406 14.789 1 98.5 276 ILE B CA 1
ATOM 7948 C C . ILE B 1 276 ? 0.941 44.938 13.758 1 98.5 276 ILE B C 1
ATOM 7950 O O . ILE B 1 276 ? 1.621 43.906 13.953 1 98.5 276 ILE B O 1
ATOM 7954 N N . LEU B 1 277 ? 1.082 45.625 12.641 1 98.25 277 LEU B N 1
ATOM 7955 C CA . LEU B 1 277 ? 2.051 45.281 11.602 1 98.25 277 LEU B CA 1
ATOM 7956 C C . LEU B 1 277 ? 3.471 45.312 12.156 1 98.25 277 LEU B C 1
ATOM 7958 O O . LEU B 1 277 ? 4.277 44.438 11.852 1 98.25 277 LEU B O 1
ATOM 7962 N N . GLN B 1 278 ? 3.732 46.312 12.914 1 97.88 278 GLN B N 1
ATOM 7963 C CA . GLN B 1 278 ? 5.059 46.469 13.5 1 97.88 278 GLN B CA 1
ATOM 7964 C C . GLN B 1 278 ? 5.383 45.312 14.438 1 97.88 278 GLN B C 1
ATOM 7966 O O . GLN B 1 278 ? 6.473 44.719 14.383 1 97.88 278 GLN B O 1
ATOM 7971 N N . GLU B 1 279 ? 4.434 45 15.336 1 97.88 279 GLU B N 1
ATOM 7972 C CA . GLU B 1 279 ? 4.664 43.906 16.281 1 97.88 279 GLU B CA 1
ATOM 7973 C C . GLU B 1 279 ? 4.781 42.594 15.562 1 97.88 279 GLU B C 1
ATOM 7975 O O . GLU B 1 279 ? 5.57 41.719 15.961 1 97.88 279 GLU B O 1
ATOM 7980 N N . ALA B 1 280 ? 3.973 42.406 14.547 1 98.06 280 ALA B N 1
ATOM 7981 C CA . ALA B 1 280 ? 4.07 41.188 13.75 1 98.06 280 ALA B CA 1
ATOM 7982 C C . ALA B 1 280 ? 5.453 41.031 13.125 1 98.06 280 ALA B C 1
ATOM 7984 O O . ALA B 1 280 ? 6.023 39.938 13.102 1 98.06 280 ALA B O 1
ATOM 7985 N N . THR B 1 281 ? 5.984 42.094 12.602 1 97.81 281 THR B N 1
ATOM 7986 C CA . THR B 1 281 ? 7.312 42.125 12 1 97.81 281 THR B CA 1
ATOM 7987 C C . THR B 1 281 ? 8.375 41.719 13.016 1 97.81 281 THR B C 1
ATOM 7989 O O . THR B 1 281 ? 9.227 40.875 12.727 1 97.81 281 THR B O 1
ATOM 7992 N N . ARG B 1 282 ? 8.289 42.281 14.172 1 96.81 282 ARG B N 1
ATOM 7993 C CA . ARG B 1 282 ? 9.25 41.969 15.227 1 96.81 282 ARG B CA 1
ATOM 7994 C C . ARG B 1 282 ? 9.141 40.5 15.664 1 96.81 282 ARG B C 1
ATOM 7996 O O . ARG B 1 282 ? 10.156 39.875 15.93 1 96.81 282 ARG B O 1
ATOM 8003 N N . ALA B 1 283 ? 7.922 40.094 15.773 1 95.81 283 ALA B N 1
ATOM 8004 C CA . ALA B 1 283 ? 7.703 38.719 16.156 1 95.81 283 ALA B CA 1
ATOM 8005 C C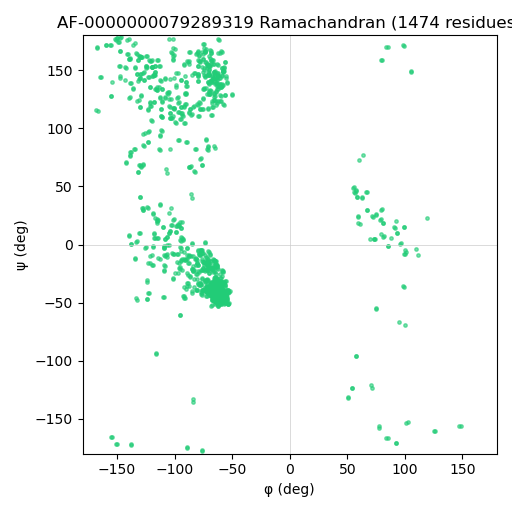 . ALA B 1 283 ? 8.344 37.75 15.141 1 95.81 283 ALA B C 1
ATOM 8007 O O . ALA B 1 283 ? 8.992 36.781 15.523 1 95.81 283 ALA B O 1
ATOM 8008 N N . LEU B 1 284 ? 8.195 38 13.906 1 95.88 284 LEU B N 1
ATOM 8009 C CA . LEU B 1 284 ? 8.766 37.156 12.852 1 95.88 284 LEU B CA 1
ATOM 8010 C C . LEU B 1 284 ? 10.289 37.156 12.93 1 95.88 284 LEU B C 1
ATOM 8012 O O . LEU B 1 284 ? 10.914 36.094 12.797 1 95.88 284 LEU B O 1
ATOM 8016 N N . LEU B 1 285 ? 10.867 38.25 13.164 1 94.94 285 LEU B N 1
ATOM 8017 C CA . LEU B 1 285 ? 12.32 38.375 13.164 1 94.94 285 LEU B CA 1
ATOM 8018 C C . LEU B 1 285 ? 12.922 37.844 14.461 1 94.94 285 LEU B C 1
ATOM 8020 O O . LEU B 1 285 ? 14.133 37.688 14.562 1 94.94 285 LEU B O 1
ATOM 8024 N N . SER B 1 286 ? 12.055 37.531 15.414 1 89.88 286 SER B N 1
ATOM 8025 C CA . SER B 1 286 ? 12.531 36.969 16.672 1 89.88 286 SER B CA 1
ATOM 8026 C C . SER B 1 286 ? 12.969 35.531 16.516 1 89.88 286 SER B C 1
ATOM 8028 O O . SER B 1 286 ? 13.609 34.938 17.406 1 89.88 286 SER B O 1
ATOM 8030 N N . GLY B 1 287 ? 12.672 34.938 15.305 1 81.19 287 GLY B N 1
ATOM 8031 C CA . GLY B 1 287 ? 13.117 33.594 15.023 1 81.19 287 GLY B CA 1
ATOM 8032 C C . GLY B 1 287 ? 12.078 32.531 15.375 1 81.19 287 GLY B C 1
ATOM 8033 O O . GLY B 1 287 ? 12.359 31.328 15.328 1 81.19 287 GLY B O 1
ATOM 8034 N N . GLY B 1 288 ? 10.875 32.844 15.695 1 76 288 GLY B N 1
ATOM 8035 C CA . GLY B 1 288 ? 9.852 31.891 16.125 1 76 288 GLY B CA 1
ATOM 8036 C C . GLY B 1 288 ? 9.008 31.359 14.977 1 76 288 GLY B C 1
ATOM 8037 O O . GLY B 1 288 ? 8.188 30.469 15.164 1 76 288 GLY B O 1
ATOM 8038 N N . ALA B 1 289 ? 9.211 31.891 13.844 1 87.94 289 ALA B N 1
ATOM 8039 C CA . ALA B 1 289 ? 8.461 31.547 12.648 1 87.94 289 ALA B CA 1
ATOM 8040 C C . ALA B 1 289 ? 6.969 31.812 12.828 1 87.94 289 ALA B C 1
ATOM 8042 O O . ALA B 1 289 ? 6.129 31.125 12.242 1 87.94 289 ALA B O 1
ATOM 8043 N N . HIS B 1 290 ? 6.523 32.562 13.711 1 92.56 290 HIS B N 1
ATOM 8044 C CA . HIS B 1 290 ? 5.176 33.094 13.945 1 92.56 290 HIS B CA 1
ATOM 8045 C C . HIS B 1 290 ? 5.141 34.625 13.836 1 92.56 290 HIS B C 1
ATOM 8047 O O . HIS B 1 290 ? 6.113 35.281 14.188 1 92.56 290 HIS B O 1
ATOM 8053 N N . PRO B 1 291 ? 4.035 35.156 13.5 1 95.56 291 PRO B N 1
ATOM 8054 C CA . PRO B 1 291 ? 2.791 34.531 13.039 1 95.56 291 PRO B CA 1
ATOM 8055 C C . PRO B 1 291 ? 2.85 34.094 11.578 1 95.56 291 PRO B C 1
ATOM 8057 O O . PRO B 1 291 ? 3.668 34.594 10.812 1 95.56 291 PRO B O 1
ATOM 8060 N N . ILE B 1 292 ? 1.989 33.156 11.273 1 95.62 292 ILE B N 1
ATOM 8061 C CA . ILE B 1 292 ? 1.655 32.938 9.875 1 95.62 292 ILE B CA 1
ATOM 8062 C C . ILE B 1 292 ? 0.76 34.062 9.367 1 95.62 292 ILE B C 1
ATOM 8064 O O . ILE B 1 292 ? -0.058 34.594 10.117 1 95.62 292 ILE B O 1
ATOM 8068 N N . LEU B 1 293 ? 0.93 34.438 8.164 1 97.75 293 LEU B N 1
ATOM 8069 C CA . LEU B 1 293 ? 0.203 35.594 7.633 1 97.75 293 LEU B CA 1
ATOM 8070 C C . LEU B 1 293 ? -0.821 35.156 6.594 1 97.75 293 LEU B C 1
ATOM 8072 O O . LEU B 1 293 ? -0.457 34.812 5.469 1 97.75 293 LEU B O 1
ATOM 8076 N N . MET B 1 294 ? -2.055 35.25 6.938 1 98.06 294 MET B N 1
ATOM 8077 C CA . MET B 1 294 ? -3.166 34.938 6.035 1 98.06 294 MET B CA 1
ATOM 8078 C C . MET B 1 294 ? -3.775 36.25 5.488 1 98.06 294 MET B C 1
ATOM 8080 O O . MET B 1 294 ? -3.646 37.312 6.102 1 98.06 294 MET B O 1
ATOM 8084 N N . HIS B 1 295 ? -4.465 36.125 4.387 1 98.44 295 HIS B N 1
ATOM 8085 C CA . HIS B 1 295 ? -4.988 37.344 3.779 1 98.44 295 HIS B CA 1
ATOM 8086 C C . HIS B 1 295 ? -6.5 37.281 3.605 1 98.44 295 HIS B C 1
ATOM 8088 O O . HIS B 1 295 ? -6.996 36.562 2.734 1 98.44 295 HIS B O 1
ATOM 8094 N N . ASP B 1 296 ? -7.227 38.156 4.273 1 98.5 296 ASP B N 1
ATOM 8095 C CA . ASP B 1 296 ? -8.688 38.094 4.301 1 98.5 296 ASP B CA 1
ATOM 8096 C C . ASP B 1 296 ? -9.273 38.438 2.932 1 98.5 296 ASP B C 1
ATOM 8098 O O . ASP B 1 296 ? -10.258 37.844 2.504 1 98.5 296 ASP B O 1
ATOM 8102 N N . ASP B 1 297 ? -8.703 39.375 2.268 1 98.06 297 ASP B N 1
ATOM 8103 C CA . ASP B 1 297 ? -9.258 39.844 0.998 1 98.06 297 ASP B CA 1
ATOM 8104 C C . ASP B 1 297 ? -9.109 38.781 -0.085 1 98.06 297 ASP B C 1
ATOM 8106 O O . ASP B 1 297 ? -9.695 38.875 -1.162 1 98.06 297 ASP B O 1
ATOM 8110 N N . ARG B 1 298 ? -8.422 37.75 0.146 1 98.38 298 ARG B N 1
ATOM 8111 C CA . ARG B 1 298 ? -8.25 36.656 -0.774 1 98.38 298 ARG B CA 1
ATOM 8112 C C . ARG B 1 298 ? -8.984 35.406 -0.27 1 98.38 298 ARG B C 1
ATOM 8114 O O . ARG B 1 298 ? -9.758 34.781 -1.006 1 98.38 298 ARG B O 1
ATOM 8121 N N . LEU B 1 299 ? -8.875 35.062 0.983 1 98.5 299 LEU B N 1
ATOM 8122 C CA . LEU B 1 299 ? -9.398 33.812 1.533 1 98.5 299 LEU B CA 1
ATOM 8123 C C . LEU B 1 299 ? -10.906 33.906 1.749 1 98.5 299 LEU B C 1
ATOM 8125 O O . LEU B 1 299 ? -11.625 32.906 1.61 1 98.5 299 LEU B O 1
ATOM 8129 N N . VAL B 1 300 ? -11.453 35.125 2.141 1 98.38 300 VAL B N 1
ATOM 8130 C CA . VAL B 1 300 ? -12.883 35.25 2.387 1 98.38 300 VAL B CA 1
ATOM 8131 C C . VAL B 1 300 ? -13.664 34.969 1.1 1 98.38 300 VAL B C 1
ATOM 8133 O O . VAL B 1 300 ? -14.539 34.125 1.068 1 98.38 300 VAL B O 1
ATOM 8136 N N . PRO B 1 301 ? -13.312 35.688 -0.014 1 97.75 301 PRO B N 1
ATOM 8137 C CA . PRO B 1 301 ? -14.008 35.312 -1.251 1 97.75 301 PRO B CA 1
ATOM 8138 C C . PRO B 1 301 ? -13.742 33.875 -1.682 1 97.75 301 PRO B C 1
ATOM 8140 O O . PRO B 1 301 ? -14.625 33.25 -2.26 1 97.75 301 PRO B O 1
ATOM 8143 N N . SER B 1 302 ? -12.57 33.375 -1.48 1 98 302 SER B N 1
ATOM 8144 C CA . SER B 1 302 ? -12.227 32 -1.813 1 98 302 SER B CA 1
ATOM 8145 C C . SER B 1 302 ? -13.156 31.031 -1.109 1 98 302 SER B C 1
ATOM 8147 O O . SER B 1 302 ? -13.625 30.062 -1.719 1 98 302 SER B O 1
ATOM 8149 N N . LEU B 1 303 ? -13.391 31.203 0.153 1 98.12 303 LEU B N 1
ATOM 8150 C CA . LEU B 1 303 ? -14.258 30.344 0.947 1 98.12 303 LEU B CA 1
ATOM 8151 C C . LEU B 1 303 ? -15.703 30.469 0.496 1 98.12 303 LEU B C 1
ATOM 8153 O O . LEU B 1 303 ? -16.422 29.469 0.44 1 98.12 303 LEU B O 1
ATOM 8157 N N . MET B 1 304 ? -16.125 31.672 0.211 1 97.62 304 MET B N 1
ATOM 8158 C CA . MET B 1 304 ? -17.484 31.875 -0.31 1 97.62 304 MET B CA 1
ATOM 8159 C C . MET B 1 304 ? -17.672 31.094 -1.608 1 97.62 304 MET B C 1
ATOM 8161 O O . MET B 1 304 ? -18.703 30.438 -1.789 1 97.62 304 MET B O 1
ATOM 8165 N N . ASN B 1 305 ? -16.656 31.109 -2.449 1 96.88 305 ASN B N 1
ATOM 8166 C CA . ASN B 1 305 ? -16.703 30.438 -3.742 1 96.88 305 ASN B CA 1
ATOM 8167 C C . ASN B 1 305 ? -16.641 28.922 -3.59 1 96.88 305 ASN B C 1
ATOM 8169 O O . ASN B 1 305 ? -16.906 28.188 -4.543 1 96.88 305 ASN B O 1
ATOM 8173 N N . SER B 1 306 ? -16.328 28.438 -2.451 1 96.75 306 SER B N 1
ATOM 8174 C CA . SER B 1 306 ? -16.172 27 -2.213 1 96.75 306 SER B CA 1
ATOM 8175 C C . SER B 1 306 ? -17.5 26.359 -1.799 1 96.75 306 SER B C 1
ATOM 8177 O O . SER B 1 306 ? -17.625 25.141 -1.748 1 96.75 306 SER B O 1
ATOM 8179 N N . GLY B 1 307 ? -18.469 27.188 -1.482 1 94.12 307 GLY B N 1
ATOM 8180 C CA . GLY B 1 307 ? -19.797 26.672 -1.172 1 94.12 307 GLY B CA 1
ATOM 8181 C C . GLY B 1 307 ? -20.516 26.125 -2.385 1 94.12 307 GLY B C 1
ATOM 8182 O O . GLY B 1 307 ? -20.078 26.312 -3.52 1 94.12 307 GLY B O 1
ATOM 8183 N N . SER B 1 308 ? -21.516 25.344 -2.162 1 87.06 308 SER B N 1
ATOM 8184 C CA . SER B 1 308 ? -22.375 24.828 -3.223 1 87.06 308 SER B CA 1
ATOM 8185 C C . SER B 1 308 ? -23.719 25.578 -3.258 1 87.06 308 SER B C 1
ATOM 8187 O O . SER B 1 308 ? -24.062 26.266 -2.303 1 87.06 308 SER B O 1
ATOM 8189 N N . PRO B 1 309 ? -24.391 25.359 -4.387 1 81.31 309 PRO B N 1
ATOM 8190 C CA . PRO B 1 309 ? -25.703 25.984 -4.418 1 81.31 309 PRO B CA 1
ATOM 8191 C C . PRO B 1 309 ? -26.625 25.5 -3.299 1 81.31 309 PRO B C 1
ATOM 8193 O O . PRO B 1 309 ? -27.406 26.281 -2.748 1 81.31 309 PRO B O 1
ATOM 8196 N N . ASP B 1 310 ? -26.438 24.266 -2.916 1 82.56 310 ASP B N 1
ATOM 8197 C CA . ASP B 1 310 ? -27.266 23.703 -1.853 1 82.56 310 ASP B CA 1
ATOM 8198 C C . ASP B 1 310 ? -26.828 24.219 -0.484 1 82.56 310 ASP B C 1
ATOM 8200 O O . ASP B 1 310 ? -27.641 24.297 0.443 1 82.56 310 ASP B O 1
ATOM 8204 N N . VAL B 1 311 ? -25.625 24.516 -0.371 1 91.94 311 VAL B N 1
ATOM 8205 C CA . VAL B 1 311 ? -25.062 24.969 0.894 1 91.94 311 VAL B CA 1
ATOM 8206 C C . VAL B 1 311 ? -24.094 26.125 0.638 1 91.94 311 VAL B C 1
ATOM 8208 O O . VAL B 1 311 ? -22.875 25.953 0.728 1 91.94 311 VAL B O 1
ATOM 8211 N N . PRO B 1 312 ? -24.609 27.281 0.45 1 95.12 312 PRO B N 1
ATOM 8212 C CA . PRO B 1 312 ? -23.734 28.438 0.254 1 95.12 312 PRO B CA 1
ATOM 8213 C C . PRO B 1 312 ? -23.016 28.859 1.536 1 95.12 312 PRO B C 1
ATOM 8215 O O . PRO B 1 312 ? -23.547 28.656 2.635 1 95.12 312 PRO B O 1
ATOM 8218 N N . VAL B 1 313 ? -21.906 29.453 1.409 1 97.25 313 VAL B N 1
ATOM 8219 C CA . VAL B 1 313 ? -21.172 30.031 2.527 1 97.25 313 VAL B CA 1
ATOM 8220 C C . VAL B 1 313 ? -21.469 31.516 2.631 1 97.25 313 VAL B C 1
ATOM 8222 O O . VAL B 1 313 ? -21.203 32.281 1.697 1 97.25 313 VAL B O 1
ATOM 8225 N N . SER B 1 314 ? -21.953 31.906 3.707 1 96.38 314 SER B N 1
ATOM 8226 C CA . SER B 1 314 ? -22.281 33.312 3.887 1 96.38 314 SER B CA 1
ATOM 8227 C C . SER B 1 314 ? -21.031 34.156 4.105 1 96.38 314 SER B C 1
ATOM 8229 O O . SER B 1 314 ? -19.969 33.625 4.441 1 96.38 314 SER B O 1
ATOM 8231 N N . LEU B 1 315 ? -21.141 35.469 3.863 1 97.94 315 LEU B N 1
ATOM 8232 C CA . LEU B 1 315 ? -20.031 36.375 4.102 1 97.94 315 LEU B CA 1
ATOM 8233 C C . LEU B 1 315 ? -19.609 36.344 5.562 1 97.94 315 LEU B C 1
ATOM 8235 O O . LEU B 1 315 ? -18.406 36.312 5.859 1 97.94 315 LEU B O 1
ATOM 8239 N N . ALA B 1 316 ? -20.531 36.375 6.477 1 98.12 316 ALA B N 1
ATOM 8240 C CA . ALA B 1 316 ? -20.25 36.344 7.906 1 98.12 316 ALA B CA 1
ATOM 8241 C C . ALA B 1 316 ? -19.484 35.062 8.266 1 98.12 316 ALA B C 1
ATOM 8243 O O . ALA B 1 316 ? -18.547 35.094 9.062 1 98.12 316 ALA B O 1
ATOM 8244 N N . ALA B 1 317 ? -19.938 33.969 7.684 1 97.75 317 ALA B N 1
ATOM 8245 C CA . ALA B 1 317 ? -19.266 32.688 7.938 1 97.75 317 ALA B CA 1
ATOM 8246 C C . ALA B 1 317 ? -17.828 32.719 7.402 1 97.75 317 ALA B C 1
ATOM 8248 O O . ALA B 1 317 ? -16.906 32.312 8.102 1 97.75 317 ALA B O 1
ATOM 8249 N N . ALA B 1 318 ? -17.672 33.125 6.176 1 98.31 318 ALA B N 1
ATOM 8250 C CA . ALA B 1 318 ? -16.344 33.156 5.566 1 98.31 318 ALA B CA 1
ATOM 8251 C C . ALA B 1 318 ? -15.414 34.094 6.363 1 98.31 318 ALA B C 1
ATOM 8253 O O . ALA B 1 318 ? -14.219 33.812 6.48 1 98.31 318 ALA B O 1
ATOM 8254 N N . ARG B 1 319 ? -15.953 35.156 6.926 1 98.5 319 ARG B N 1
ATOM 8255 C CA . ARG B 1 319 ? -15.164 36.094 7.691 1 98.5 319 ARG B CA 1
ATOM 8256 C C . ARG B 1 319 ? -14.836 35.562 9.078 1 98.5 319 ARG B C 1
ATOM 8258 O O . ARG B 1 319 ? -14.039 36.156 9.812 1 98.5 319 ARG B O 1
ATOM 8265 N N . ASN B 1 320 ? -15.398 34.469 9.422 1 98.38 320 ASN B N 1
ATOM 8266 C CA . ASN B 1 320 ? -15.141 33.875 10.734 1 98.38 320 ASN B CA 1
ATOM 8267 C C . ASN B 1 320 ? -14.164 32.688 10.641 1 98.38 320 ASN B C 1
ATOM 8269 O O . ASN B 1 320 ? -14.07 31.891 11.57 1 98.38 320 ASN B O 1
ATOM 8273 N N . TYR B 1 321 ? -13.445 32.594 9.523 1 98.19 321 TYR B N 1
ATOM 8274 C CA . TYR B 1 321 ? -12.539 31.453 9.414 1 98.19 321 TYR B CA 1
ATOM 8275 C C . TYR B 1 321 ? -11.375 31.594 10.375 1 98.19 321 TYR B C 1
ATOM 8277 O O . TYR B 1 321 ? -11.016 32.688 10.781 1 98.19 321 TYR B O 1
ATOM 8285 N N . ALA B 1 322 ? -10.836 30.531 10.828 1 98 322 ALA B N 1
ATOM 8286 C CA . ALA B 1 322 ? -9.625 30.391 11.633 1 98 322 ALA B CA 1
ATOM 8287 C C . ALA B 1 322 ? -8.797 29.203 11.164 1 98 322 ALA B C 1
ATOM 8289 O O . ALA B 1 322 ? -9.289 28.344 10.422 1 98 322 ALA B O 1
ATOM 8290 N N . CYS B 1 323 ? -7.574 29.25 11.539 1 95.44 323 CYS B N 1
ATOM 8291 C CA . CYS B 1 323 ? -6.699 28.125 11.188 1 95.44 323 CYS B CA 1
ATOM 8292 C C . CYS B 1 323 ? -7.004 26.906 12.047 1 95.44 323 CYS B C 1
ATOM 8294 O O . CYS B 1 323 ? -7.215 27.031 13.258 1 95.44 323 CYS B O 1
ATOM 8296 N N . ASP B 1 324 ? -7.07 25.859 11.406 1 91.31 324 ASP B N 1
ATOM 8297 C CA . ASP B 1 324 ? -7.285 24.594 12.117 1 91.31 324 ASP B CA 1
ATOM 8298 C C . ASP B 1 324 ? -5.969 24.031 12.648 1 91.31 324 ASP B C 1
ATOM 8300 O O . ASP B 1 324 ? -5.145 24.781 13.188 1 91.31 324 ASP B O 1
ATOM 8304 N N . GLY B 1 325 ? -5.703 22.75 12.5 1 80.5 325 GLY B N 1
ATOM 8305 C CA . GLY B 1 325 ? -4.543 22.125 13.125 1 80.5 325 GLY B CA 1
ATOM 8306 C C . GLY B 1 325 ? -3.225 22.625 12.57 1 80.5 325 GLY B C 1
ATOM 8307 O O . GLY B 1 325 ? -2.25 22.766 13.312 1 80.5 325 GLY B O 1
ATOM 8308 N N . CYS B 1 326 ? -3.166 22.938 11.344 1 88.56 326 CYS B N 1
ATOM 8309 C CA . CYS B 1 326 ? -1.968 23.469 10.703 1 88.56 326 CYS B CA 1
ATOM 8310 C C . CYS B 1 326 ? -2.199 24.891 10.203 1 88.56 326 CYS B C 1
ATOM 8312 O O . CYS B 1 326 ? -2.148 25.828 10.984 1 88.56 326 CYS B O 1
ATOM 8314 N N . TYR B 1 327 ? -2.57 25.141 9.047 1 91.69 327 TYR B N 1
ATOM 8315 C CA . TYR B 1 327 ? -2.871 26.5 8.578 1 91.69 327 TYR B CA 1
ATOM 8316 C C . TYR B 1 327 ? -4.184 26.531 7.809 1 91.69 327 TYR B C 1
ATOM 8318 O O . TYR B 1 327 ? -4.609 27.578 7.332 1 91.69 327 TYR B O 1
ATOM 8326 N N . GLU B 1 328 ? -4.867 25.391 7.711 1 93.38 328 GLU B N 1
ATOM 8327 C CA . GLU B 1 328 ? -6.047 25.328 6.852 1 93.38 328 GLU B CA 1
ATOM 8328 C C . GLU B 1 328 ? -7.16 26.234 7.363 1 93.38 328 GLU B C 1
ATOM 8330 O O . GLU B 1 328 ? -7.562 26.141 8.523 1 93.38 328 GLU B O 1
ATOM 8335 N N . PRO B 1 329 ? -7.633 27.062 6.477 1 96 329 PRO B N 1
ATOM 8336 C CA . PRO B 1 329 ? -8.766 27.891 6.895 1 96 329 PRO B CA 1
ATOM 8337 C C . PRO B 1 329 ? -10.047 27.078 7.074 1 96 329 PRO B C 1
ATOM 8339 O O . PRO B 1 329 ? -10.406 26.281 6.211 1 96 329 PRO B O 1
ATOM 8342 N N . MET B 1 330 ? -10.648 27.297 8.156 1 96.5 330 MET B N 1
ATOM 8343 C CA . MET B 1 330 ? -11.906 26.625 8.492 1 96.5 330 MET B CA 1
ATOM 8344 C C . MET B 1 330 ? -12.891 27.609 9.125 1 96.5 330 MET B C 1
ATOM 8346 O O . MET B 1 330 ? -12.5 28.438 9.945 1 96.5 330 MET B O 1
ATOM 8350 N N . ILE B 1 331 ? -14.164 27.484 8.711 1 97.69 331 ILE B N 1
ATOM 8351 C CA . ILE B 1 331 ? -15.18 28.312 9.359 1 97.69 331 ILE B CA 1
ATOM 8352 C C . ILE B 1 331 ? -15.352 27.875 10.812 1 97.69 331 ILE B C 1
ATOM 8354 O O . ILE B 1 331 ? -15.891 26.797 11.078 1 97.69 331 ILE B O 1
ATOM 8358 N N . ALA B 1 332 ? -14.953 28.688 11.688 1 97.69 332 ALA B N 1
ATOM 8359 C CA . ALA B 1 332 ? -14.828 28.328 13.102 1 97.69 332 ALA B CA 1
ATOM 8360 C C . ALA B 1 332 ? -16.188 28.031 13.719 1 97.69 332 ALA B C 1
ATOM 8362 O O . ALA B 1 332 ? -17.141 28.781 13.523 1 97.69 332 ALA B O 1
ATOM 8363 N N . GLY B 1 333 ? -16.281 26.906 14.375 1 97.62 333 GLY B N 1
ATOM 8364 C CA . GLY B 1 333 ? -17.438 26.547 15.18 1 97.62 333 GLY B CA 1
ATOM 8365 C C . GLY B 1 333 ? -18.578 25.984 14.352 1 97.62 333 GLY B C 1
ATOM 8366 O O . GLY B 1 333 ? -19.688 25.797 14.867 1 97.62 333 GLY B O 1
ATOM 8367 N N . GLU B 1 334 ? -18.328 25.75 13.023 1 97.19 334 GLU B N 1
ATOM 8368 C CA . GLU B 1 334 ? -19.484 25.359 12.203 1 97.19 334 GLU B CA 1
ATOM 8369 C C . GLU B 1 334 ? -19.109 24.266 11.211 1 97.19 334 GLU B C 1
ATOM 8371 O O . GLU B 1 334 ? -19.922 23.859 10.383 1 97.19 334 GLU B O 1
ATOM 8376 N N . THR B 1 335 ? -17.922 23.703 11.305 1 96.44 335 THR B N 1
ATOM 8377 C CA . THR B 1 335 ? -17.469 22.938 10.156 1 96.44 335 THR B CA 1
ATOM 8378 C C . THR B 1 335 ? -17 21.547 10.586 1 96.44 335 THR B C 1
ATOM 8380 O O . THR B 1 335 ? -16.25 21.406 11.562 1 96.44 335 THR B O 1
ATOM 8383 N N . GLU B 1 336 ? -17.5 20.547 9.938 1 94.38 336 GLU B N 1
ATOM 8384 C CA . GLU B 1 336 ? -16.828 19.25 9.859 1 94.38 336 GLU B CA 1
ATOM 8385 C C . GLU B 1 336 ? -15.773 19.25 8.766 1 94.38 336 GLU B C 1
ATOM 8387 O O . GLU B 1 336 ? -15.945 19.875 7.723 1 94.38 336 GLU B O 1
ATOM 8392 N N . PHE B 1 337 ? -14.695 18.5 8.977 1 92.25 337 PHE B N 1
ATOM 8393 C CA . PHE B 1 337 ? -13.555 18.672 8.078 1 92.25 337 PHE B CA 1
ATOM 8394 C C . PHE B 1 337 ? -12.938 17.312 7.738 1 92.25 337 PHE B C 1
ATOM 8396 O O . PHE B 1 337 ? -12.703 16.484 8.625 1 92.25 337 PHE B O 1
ATOM 8403 N N . ALA B 1 338 ? -12.789 17 6.512 1 89.75 338 ALA B N 1
ATOM 8404 C CA . ALA B 1 338 ? -12 15.883 6.008 1 89.75 338 ALA B CA 1
ATOM 8405 C C . ALA B 1 338 ? -11.047 16.344 4.91 1 89.75 338 ALA B C 1
ATOM 8407 O O . ALA B 1 338 ? -11.359 17.25 4.141 1 89.75 338 ALA B O 1
ATOM 8408 N N . PHE B 1 339 ? -9.828 15.75 4.871 1 87.38 339 PHE B N 1
ATOM 8409 C CA . PHE B 1 339 ? -8.922 16.109 3.787 1 87.38 339 PHE B CA 1
ATOM 8410 C C . PHE B 1 339 ? -8.164 14.883 3.287 1 87.38 339 PHE B C 1
ATOM 8412 O O . PHE B 1 339 ? -8.219 13.82 3.908 1 87.38 339 PHE B O 1
ATOM 8419 N N . GLY B 1 340 ? -7.605 14.961 2.197 1 87.06 340 GLY B N 1
ATOM 8420 C CA . GLY B 1 340 ? -6.734 13.977 1.579 1 87.06 340 GLY B CA 1
ATOM 8421 C C . GLY B 1 340 ? -5.684 14.594 0.676 1 87.06 340 GLY B C 1
ATOM 8422 O O . GLY B 1 340 ? -5.613 15.82 0.541 1 87.06 340 GLY B O 1
ATOM 8423 N N . ILE B 1 341 ? -4.844 13.781 0.123 1 93.19 341 ILE B N 1
ATOM 8424 C CA . ILE B 1 341 ? -3.691 14.312 -0.602 1 93.19 341 ILE B CA 1
ATOM 8425 C C . ILE B 1 341 ? -3.652 13.719 -2.008 1 93.19 341 ILE B C 1
ATOM 8427 O O . ILE B 1 341 ? -4.047 12.57 -2.215 1 93.19 341 ILE B O 1
ATOM 8431 N N . ILE B 1 342 ? -3.297 14.461 -2.963 1 96.75 342 ILE B N 1
ATOM 8432 C CA . ILE B 1 342 ? -2.889 14.008 -4.289 1 96.75 342 ILE B CA 1
ATOM 8433 C C . ILE B 1 342 ? -1.474 14.5 -4.59 1 96.75 342 ILE B C 1
ATOM 8435 O O . ILE B 1 342 ? -1.19 15.695 -4.488 1 96.75 342 ILE B O 1
ATOM 8439 N N . ILE B 1 343 ? -0.583 13.625 -4.867 1 98 343 ILE B N 1
ATOM 8440 C CA . ILE B 1 343 ? 0.793 13.969 -5.207 1 98 343 ILE B CA 1
ATOM 8441 C C . ILE B 1 343 ? 0.896 14.273 -6.699 1 98 343 ILE B C 1
ATOM 8443 O O . ILE B 1 343 ? 0.817 13.367 -7.531 1 98 343 ILE B O 1
ATOM 8447 N N . LEU B 1 344 ? 1.142 15.477 -7.062 1 98.69 344 LEU B N 1
ATOM 8448 C CA . LEU B 1 344 ? 1.105 15.922 -8.453 1 98.69 344 LEU B CA 1
ATOM 8449 C C . LEU B 1 344 ? 2.248 15.305 -9.25 1 98.69 344 LEU B C 1
ATOM 8451 O O . LEU B 1 344 ? 2.098 15.016 -10.438 1 98.69 344 LEU B O 1
ATOM 8455 N N . LEU B 1 345 ? 3.408 15.086 -8.617 1 98.62 345 LEU B N 1
ATOM 8456 C CA . LEU B 1 345 ? 4.508 14.422 -9.312 1 98.62 345 LEU B CA 1
ATOM 8457 C C . LEU B 1 345 ? 4.121 13 -9.711 1 98.62 345 LEU B C 1
ATOM 8459 O O . LEU B 1 345 ? 4.57 12.492 -10.742 1 98.62 345 LEU B O 1
ATOM 8463 N N . ASN B 1 346 ? 3.332 12.344 -8.898 1 98.69 346 ASN B N 1
ATOM 8464 C CA . ASN B 1 346 ? 2.848 11.023 -9.266 1 98.69 346 ASN B CA 1
ATOM 8465 C C . ASN B 1 346 ? 1.957 11.07 -10.5 1 98.69 346 ASN B C 1
ATOM 8467 O O . ASN B 1 346 ? 1.981 10.156 -11.328 1 98.69 346 ASN B O 1
ATOM 8471 N N . ILE B 1 347 ? 1.125 12.109 -10.625 1 98.81 347 ILE B N 1
ATOM 8472 C CA . ILE B 1 347 ? 0.317 12.289 -11.828 1 98.81 347 ILE B CA 1
ATOM 8473 C C . ILE B 1 347 ? 1.227 12.414 -13.047 1 98.81 347 ILE B C 1
ATOM 8475 O O . ILE B 1 347 ? 0.933 11.852 -14.102 1 98.81 347 ILE B O 1
ATOM 8479 N N . LEU B 1 348 ? 2.281 13.148 -12.859 1 98.81 348 LEU B N 1
ATOM 8480 C CA . LEU B 1 348 ? 3.227 13.281 -13.961 1 98.81 348 LEU B CA 1
ATOM 8481 C C . LEU B 1 348 ? 3.875 11.945 -14.289 1 98.81 348 LEU B C 1
ATOM 8483 O O . LEU B 1 348 ? 4.082 11.617 -15.461 1 98.81 348 LEU B O 1
ATOM 8487 N N . GLU B 1 349 ? 4.242 11.156 -13.273 1 98.69 349 GLU B N 1
ATOM 8488 C CA . GLU B 1 349 ? 4.77 9.812 -13.516 1 98.69 349 GLU B CA 1
ATOM 8489 C C . GLU B 1 349 ? 3.797 8.977 -14.336 1 98.69 349 GLU B C 1
ATOM 8491 O O . GLU B 1 349 ? 4.195 8.32 -15.305 1 98.69 349 GLU B O 1
ATOM 8496 N N . MET B 1 350 ? 2.566 8.992 -13.93 1 98.38 350 MET B N 1
ATOM 8497 C CA . MET B 1 350 ? 1.524 8.273 -14.656 1 98.38 350 MET B CA 1
ATOM 8498 C C . MET B 1 350 ? 1.451 8.742 -16.109 1 98.38 350 MET B C 1
ATOM 8500 O O . MET B 1 350 ? 1.26 7.93 -17.016 1 98.38 350 MET B O 1
ATOM 8504 N N . THR B 1 351 ? 1.566 10.008 -16.281 1 98.69 351 THR B N 1
ATOM 8505 C CA . THR B 1 351 ? 1.482 10.625 -17.609 1 98.69 351 THR B CA 1
ATOM 8506 C C . THR B 1 351 ? 2.617 10.141 -18.5 1 98.69 351 THR B C 1
ATOM 8508 O O . THR B 1 351 ? 2.396 9.805 -19.672 1 98.69 351 THR B O 1
ATOM 8511 N N . LEU B 1 352 ? 3.809 10.062 -17.953 1 98.5 352 LEU B N 1
ATOM 8512 C CA . LEU B 1 352 ? 4.996 9.695 -18.719 1 98.5 352 LEU B CA 1
ATOM 8513 C C . LEU B 1 352 ? 5.066 8.188 -18.922 1 98.5 352 LEU B C 1
ATOM 8515 O O . LEU B 1 352 ? 5.715 7.715 -19.859 1 98.5 352 LEU B O 1
ATOM 8519 N N . ASN B 1 353 ? 4.398 7.438 -18.062 1 98.12 353 ASN B N 1
ATOM 8520 C CA . ASN B 1 353 ? 4.668 6.008 -17.969 1 98.12 353 ASN B CA 1
ATOM 8521 C C . ASN B 1 353 ? 3.379 5.191 -18.031 1 98.12 353 ASN B C 1
ATOM 8523 O O . ASN B 1 353 ? 3.201 4.242 -17.266 1 98.12 353 ASN B O 1
ATOM 8527 N N . GLU B 1 354 ? 2.457 5.559 -18.875 1 96.38 354 GLU B N 1
ATOM 8528 C CA . GLU B 1 354 ? 1.271 4.777 -19.219 1 96.38 354 GLU B CA 1
ATOM 8529 C C . GLU B 1 354 ? 0.44 4.473 -17.984 1 96.38 354 GLU B C 1
ATOM 8531 O O . GLU B 1 354 ? 0.014 3.332 -17.781 1 96.38 354 GLU B O 1
ATOM 8536 N N . GLY B 1 355 ? 0.287 5.445 -17.094 1 96.62 355 GLY B N 1
ATOM 8537 C CA . GLY B 1 355 ? -0.541 5.285 -15.914 1 96.62 355 GLY B CA 1
ATOM 8538 C C . GLY B 1 355 ? 0.162 4.551 -14.789 1 96.62 355 GLY B C 1
ATOM 8539 O O . GLY B 1 355 ? -0.485 4.062 -13.859 1 96.62 355 GLY B O 1
ATOM 8540 N N . THR B 1 356 ? 1.522 4.492 -14.859 1 97.06 356 THR B N 1
ATOM 8541 C CA . THR B 1 356 ? 2.322 3.674 -13.953 1 97.06 356 THR B CA 1
ATOM 8542 C C . THR B 1 356 ? 3.316 4.539 -13.18 1 97.06 356 THR B C 1
ATOM 8544 O O . THR B 1 356 ? 3.928 5.445 -13.742 1 97.06 356 THR B O 1
ATOM 8547 N N . LEU B 1 357 ? 3.408 4.281 -11.852 1 98.06 357 LEU B N 1
ATOM 8548 C CA . LEU B 1 357 ? 4.453 4.914 -11.055 1 98.06 357 LEU B CA 1
ATOM 8549 C C . LEU B 1 357 ? 5.789 4.199 -11.242 1 98.06 357 LEU B C 1
ATOM 8551 O O . LEU B 1 357 ? 5.832 2.969 -11.32 1 98.06 357 LEU B O 1
ATOM 8555 N N . TYR B 1 358 ? 6.871 4.883 -11.312 1 98.25 358 TYR B N 1
ATOM 8556 C CA . TYR B 1 358 ? 8.086 4.184 -11.727 1 98.25 358 TYR B CA 1
ATOM 8557 C C . TYR B 1 358 ? 9.133 4.207 -10.625 1 98.25 358 TYR B C 1
ATOM 8559 O O . TYR B 1 358 ? 10.281 3.801 -10.844 1 98.25 358 TYR B O 1
ATOM 8567 N N . ALA B 1 359 ? 8.766 4.664 -9.391 1 97.12 359 ALA B N 1
ATOM 8568 C CA . ALA B 1 359 ? 9.703 4.602 -8.273 1 97.12 359 ALA B CA 1
ATOM 8569 C C . ALA B 1 359 ? 10.133 3.166 -7.996 1 97.12 359 ALA B C 1
ATOM 8571 O O . ALA B 1 359 ? 11.273 2.916 -7.613 1 97.12 359 ALA B O 1
ATOM 8572 N N . ASP B 1 360 ? 9.203 2.248 -8.18 1 95 360 ASP B N 1
ATOM 8573 C CA . ASP B 1 360 ? 9.461 0.839 -7.895 1 95 360 ASP B CA 1
ATOM 8574 C C . ASP B 1 360 ? 9.68 0.05 -9.18 1 95 360 ASP B C 1
ATOM 8576 O O . ASP B 1 360 ? 9.664 -1.182 -9.172 1 95 360 ASP B O 1
ATOM 8580 N N . SER B 1 361 ? 9.852 0.715 -10.281 1 96.44 361 SER B N 1
ATOM 8581 C CA . SER B 1 361 ? 10.203 -0.006 -11.5 1 96.44 361 SER B CA 1
ATOM 8582 C C . SER B 1 361 ? 11.492 -0.799 -11.312 1 96.44 361 SER B C 1
ATOM 8584 O O . SER B 1 361 ? 12.336 -0.441 -10.492 1 96.44 361 SER B O 1
ATOM 8586 N N . GLY B 1 362 ? 11.625 -1.91 -12 1 95.31 362 GLY B N 1
ATOM 8587 C CA . GLY B 1 362 ? 12.789 -2.779 -11.859 1 95.31 362 GLY B CA 1
ATOM 8588 C C . GLY B 1 362 ? 12.461 -4.246 -12.055 1 95.31 362 GLY B C 1
ATOM 8589 O O . GLY B 1 362 ? 11.477 -4.586 -12.727 1 95.31 362 GLY B O 1
ATOM 8590 N N . SER B 1 363 ? 13.289 -5.062 -11.492 1 94.94 363 SER B N 1
ATOM 8591 C CA . SER B 1 363 ? 13.211 -6.5 -11.734 1 94.94 363 SER B CA 1
ATOM 8592 C C . SER B 1 363 ? 11.93 -7.086 -11.141 1 94.94 363 SER B C 1
ATOM 8594 O O . SER B 1 363 ? 11.422 -8.102 -11.625 1 94.94 363 SER B O 1
ATOM 8596 N N . VAL B 1 364 ? 11.305 -6.449 -10.195 1 95.12 364 VAL B N 1
ATOM 8597 C CA . VAL B 1 364 ? 10.133 -7 -9.523 1 95.12 364 VAL B CA 1
ATOM 8598 C C . VAL B 1 364 ? 8.867 -6.523 -10.219 1 95.12 364 VAL B C 1
ATOM 8600 O O . VAL B 1 364 ? 7.988 -7.328 -10.547 1 95.12 364 VAL B O 1
ATOM 8603 N N . TYR B 1 365 ? 8.789 -5.191 -10.57 1 95.19 365 TYR B N 1
ATOM 8604 C CA . TYR B 1 365 ? 7.527 -4.645 -11.047 1 95.19 365 TYR B CA 1
ATOM 8605 C C . TYR B 1 365 ? 7.66 -4.145 -12.484 1 95.19 365 TYR B C 1
ATOM 8607 O O . TYR B 1 365 ? 6.758 -3.486 -13.008 1 95.19 365 TYR B O 1
ATOM 8615 N N . LEU B 1 366 ? 8.812 -4.383 -13.094 1 94.75 366 LEU B N 1
ATOM 8616 C CA . LEU B 1 366 ? 9.094 -4.047 -14.484 1 94.75 366 LEU B CA 1
ATOM 8617 C C . LEU B 1 366 ? 8.906 -2.555 -14.734 1 94.75 366 LEU B C 1
ATOM 8619 O O . LEU B 1 366 ? 9.695 -1.734 -14.266 1 94.75 366 LEU B O 1
ATOM 8623 N N . ARG B 1 367 ? 7.719 -2.152 -15.227 1 94.88 367 ARG B N 1
ATOM 8624 C CA . ARG B 1 367 ? 7.516 -0.738 -15.531 1 94.88 367 ARG B CA 1
ATOM 8625 C C . ARG B 1 367 ? 7.191 0.049 -14.266 1 94.88 367 ARG B C 1
ATOM 8627 O O . ARG B 1 367 ? 7.262 1.28 -14.258 1 94.88 367 ARG B O 1
ATOM 8634 N N . GLY B 1 368 ? 6.844 -0.632 -13.25 1 96.19 368 GLY B N 1
ATOM 8635 C CA . GLY B 1 368 ? 6.469 0.025 -12.008 1 96.19 368 GLY B CA 1
ATOM 8636 C C . GLY B 1 368 ? 5.098 -0.388 -11.5 1 96.19 368 GLY B C 1
ATOM 8637 O O . GLY B 1 368 ? 4.598 -1.456 -11.859 1 96.19 368 GLY B O 1
ATOM 8638 N N . LEU B 1 369 ? 4.477 0.374 -10.633 1 96.5 369 LEU B N 1
ATOM 8639 C CA . LEU B 1 369 ? 3.182 0.065 -10.031 1 96.5 369 LEU B CA 1
ATOM 8640 C C . LEU B 1 369 ? 2.047 0.636 -10.875 1 96.5 369 LEU B C 1
ATOM 8642 O O . LEU B 1 369 ? 1.974 1.849 -11.086 1 96.5 369 LEU B O 1
ATOM 8646 N N . LYS B 1 370 ? 1.149 -0.198 -11.352 1 95.44 370 LYS B N 1
ATOM 8647 C CA . LYS B 1 370 ? 0.004 0.202 -12.164 1 95.44 370 LYS B CA 1
ATOM 8648 C C . LYS B 1 370 ? -1.106 0.791 -11.297 1 95.44 370 LYS B C 1
ATOM 8650 O O . LYS B 1 370 ? -1.695 0.09 -10.469 1 95.44 370 LYS B O 1
ATOM 8655 N N . VAL B 1 371 ? -1.434 2.121 -11.516 1 95.25 371 VAL B N 1
ATOM 8656 C CA . VAL B 1 371 ? -2.346 2.734 -10.555 1 95.25 371 VAL B CA 1
ATOM 8657 C C . VAL B 1 371 ? -3.426 3.521 -11.297 1 95.25 371 VAL B C 1
ATOM 8659 O O . VAL B 1 371 ? -4.422 3.934 -10.703 1 95.25 371 VAL B O 1
ATOM 8662 N N . SER B 1 372 ? -3.264 3.738 -12.586 1 95.25 372 SER B N 1
ATOM 8663 C CA . SER B 1 372 ? -4.215 4.496 -13.391 1 95.25 372 SER B CA 1
ATOM 8664 C C . SER B 1 372 ? -4.441 3.828 -14.75 1 95.25 372 SER B C 1
ATOM 8666 O O . SER B 1 372 ? -4.055 2.676 -14.953 1 95.25 372 SER B O 1
ATOM 8668 N N . TYR B 1 373 ? -5.195 4.496 -15.719 1 90.31 373 TYR B N 1
ATOM 8669 C CA . TYR B 1 373 ? -5.508 3.924 -17.016 1 90.31 373 TYR B CA 1
ATOM 8670 C C . TYR B 1 373 ? -4.262 3.852 -17.891 1 90.31 373 TYR B C 1
ATOM 8672 O O . TYR B 1 373 ? -3.354 4.676 -17.766 1 90.31 373 TYR B O 1
ATOM 8680 N N . PRO B 1 374 ? -4.195 2.893 -18.719 1 91.75 374 PRO B N 1
ATOM 8681 C CA . PRO B 1 374 ? -3.043 2.781 -19.609 1 91.75 374 PRO B CA 1
ATOM 8682 C C . PRO B 1 374 ? -3.053 3.834 -20.719 1 91.75 374 PRO B C 1
ATOM 8684 O O . PRO B 1 374 ? -3.543 3.574 -21.828 1 91.75 374 PRO B O 1
ATOM 8687 N N . SER B 1 375 ? -2.463 4.941 -20.438 1 96.12 375 SER B N 1
ATOM 8688 C CA . SER B 1 375 ? -2.359 6.023 -21.406 1 96.12 375 SER B CA 1
ATOM 8689 C C . SER B 1 375 ? -1.319 5.707 -22.484 1 96.12 375 SER B C 1
ATOM 8691 O O . SER B 1 375 ? -0.637 4.684 -22.406 1 96.12 375 SER B O 1
ATOM 8693 N N . PRO B 1 376 ? -1.221 6.547 -23.547 1 96.62 376 PRO B N 1
ATOM 8694 C CA . PRO B 1 376 ? -0.283 6.277 -24.641 1 96.62 376 PRO B CA 1
ATOM 8695 C C . PRO B 1 376 ? 1.165 6.184 -24.172 1 96.62 376 PRO B C 1
ATOM 8697 O O . PRO B 1 376 ? 1.566 6.906 -23.25 1 96.62 376 PRO B O 1
ATOM 8700 N N . HIS B 1 377 ? 1.885 5.328 -24.812 1 96.62 377 HIS B N 1
ATOM 8701 C CA . HIS B 1 377 ? 3.316 5.188 -24.578 1 96.62 377 HIS B CA 1
ATOM 8702 C C . HIS B 1 377 ? 4.051 6.5 -24.828 1 96.62 377 HIS B C 1
ATOM 8704 O O . HIS B 1 377 ? 3.648 7.281 -25.703 1 96.62 377 HIS B O 1
ATOM 8710 N N . SER B 1 378 ? 5.137 6.703 -24.094 1 97.5 378 SER B N 1
ATOM 8711 C CA . SER B 1 378 ? 5.895 7.949 -24.188 1 97.5 378 SER B CA 1
ATOM 8712 C C . SER B 1 378 ? 6.328 8.227 -25.625 1 97.5 378 SER B C 1
ATOM 8714 O O . SER B 1 378 ? 6.426 9.383 -26.031 1 97.5 378 SER B O 1
ATOM 8716 N N . SER B 1 379 ? 6.59 7.188 -26.438 1 97 379 SER B N 1
ATOM 8717 C CA . SER B 1 379 ? 7.02 7.352 -27.812 1 97 379 SER B CA 1
ATOM 8718 C C . SER B 1 379 ? 5.883 7.875 -28.688 1 97 379 SER B C 1
ATOM 8720 O O . SER B 1 379 ? 6.117 8.359 -29.797 1 97 379 SER B O 1
ATOM 8722 N N . GLN B 1 380 ? 4.66 7.805 -28.203 1 97.62 380 GLN B N 1
ATOM 8723 C CA . GLN B 1 380 ? 3.49 8.211 -28.984 1 97.62 380 GLN B CA 1
ATOM 8724 C C . GLN B 1 380 ? 3.07 9.641 -28.625 1 97.62 380 GLN B C 1
ATOM 8726 O O . GLN B 1 380 ? 2.197 10.211 -29.281 1 97.62 380 GLN B O 1
ATOM 8731 N N . ILE B 1 381 ? 3.666 10.195 -27.609 1 97.88 381 ILE B N 1
ATOM 8732 C CA . ILE B 1 381 ? 3.379 11.57 -27.203 1 97.88 381 ILE B CA 1
ATOM 8733 C C . ILE B 1 381 ? 4.277 12.531 -27.969 1 97.88 381 ILE B C 1
ATOM 8735 O O . ILE B 1 381 ? 5.477 12.625 -27.703 1 97.88 381 ILE B O 1
ATOM 8739 N N . LYS B 1 382 ? 3.67 13.344 -28.828 1 95.19 382 LYS B N 1
ATOM 8740 C CA . LYS B 1 382 ? 4.48 14.062 -29.797 1 95.19 382 LYS B CA 1
ATOM 8741 C C . LYS B 1 382 ? 4.547 15.555 -29.469 1 95.19 382 LYS B C 1
ATOM 8743 O O . LYS B 1 382 ? 5.422 16.266 -29.969 1 95.19 382 LYS B O 1
ATOM 8748 N N . THR B 1 383 ? 3.559 16.062 -28.688 1 96 383 THR B N 1
ATOM 8749 C CA . THR B 1 383 ? 3.531 17.469 -28.375 1 96 383 THR B CA 1
ATOM 8750 C C . THR B 1 383 ? 3.314 17.688 -26.875 1 96 383 THR B C 1
ATOM 8752 O O . THR B 1 383 ? 2.812 16.797 -26.188 1 96 383 THR B O 1
ATOM 8755 N N . PHE B 1 384 ? 3.719 18.891 -26.422 1 96.25 384 PHE B N 1
ATOM 8756 C CA . PHE B 1 384 ? 3.506 19.234 -25.016 1 96.25 384 PHE B CA 1
ATOM 8757 C C . PHE B 1 384 ? 2.018 19.328 -24.703 1 96.25 384 PHE B C 1
ATOM 8759 O O . PHE B 1 384 ? 1.588 18.969 -23.609 1 96.25 384 PHE B O 1
ATOM 8766 N N . ASP B 1 385 ? 1.209 19.734 -25.594 1 97.44 385 ASP B N 1
ATOM 8767 C CA . ASP B 1 385 ? -0.236 19.812 -25.406 1 97.44 385 ASP B CA 1
ATOM 8768 C C . ASP B 1 385 ? -0.841 18.422 -25.203 1 97.44 385 ASP B C 1
ATOM 8770 O O . ASP B 1 385 ? -1.75 18.266 -24.375 1 97.44 385 ASP B O 1
ATOM 8774 N N . GLN B 1 386 ? -0.35 17.484 -25.984 1 97.94 386 GLN B N 1
ATOM 8775 C CA . GLN B 1 386 ? -0.792 16.109 -25.781 1 97.94 386 GLN B CA 1
ATOM 8776 C C . GLN B 1 386 ? -0.435 15.625 -24.375 1 97.94 386 GLN B C 1
ATOM 8778 O O . GLN B 1 386 ? -1.227 14.93 -23.734 1 97.94 386 GLN B O 1
ATOM 8783 N N . LEU B 1 387 ? 0.75 15.953 -23.969 1 98.25 387 LEU B N 1
ATOM 8784 C CA . LEU B 1 387 ? 1.183 15.586 -22.625 1 98.25 387 LEU B CA 1
ATOM 8785 C C . LEU B 1 387 ? 0.258 16.203 -21.578 1 98.25 387 LEU B C 1
ATOM 8787 O O . LEU B 1 387 ? -0.139 15.516 -20.625 1 98.25 387 LEU B O 1
ATOM 8791 N N . LYS B 1 388 ? -0.113 17.469 -21.734 1 98.38 388 LYS B N 1
ATOM 8792 C CA . LYS B 1 388 ? -1.002 18.172 -20.812 1 98.38 388 LYS B CA 1
ATOM 8793 C C . LYS B 1 388 ? -2.367 17.5 -20.734 1 98.38 388 LYS B C 1
ATOM 8795 O O . LYS B 1 388 ? -2.945 17.359 -19.656 1 98.38 388 LYS B O 1
ATOM 8800 N N . GLU B 1 389 ? -2.838 17.062 -21.859 1 98.31 389 GLU B N 1
ATOM 8801 C CA . GLU B 1 389 ? -4.137 16.406 -21.906 1 98.31 389 GLU B CA 1
ATOM 8802 C C . GLU B 1 389 ? -4.117 15.086 -21.141 1 98.31 389 GLU B C 1
ATOM 8804 O O . GLU B 1 389 ? -5.059 14.758 -20.422 1 98.31 389 GLU B O 1
ATOM 8809 N N . ILE B 1 390 ? -3.08 14.297 -21.391 1 98.56 390 ILE B N 1
ATOM 8810 C CA . ILE B 1 390 ? -2.93 13.023 -20.688 1 98.56 390 ILE B CA 1
ATOM 8811 C C . ILE B 1 390 ? -2.799 13.266 -19.188 1 98.56 390 ILE B C 1
ATOM 8813 O O . ILE B 1 390 ? -3.395 12.539 -18.391 1 98.56 390 ILE B O 1
ATOM 8817 N N . PHE B 1 391 ? -2.012 14.289 -18.828 1 98.69 391 PHE B N 1
ATOM 8818 C CA . PHE B 1 391 ? -1.845 14.672 -17.422 1 98.69 391 PHE B CA 1
ATOM 8819 C C . PHE B 1 391 ? -3.193 14.961 -16.781 1 98.69 391 PHE B C 1
ATOM 8821 O O . PHE B 1 391 ? -3.484 14.453 -15.695 1 98.69 391 PHE B O 1
ATOM 8828 N N . LEU B 1 392 ? -4.043 15.734 -17.422 1 98.69 392 LEU B N 1
ATOM 8829 C CA . LEU B 1 392 ? -5.336 16.125 -16.875 1 98.69 392 LEU B CA 1
ATOM 8830 C C . LEU B 1 392 ? -6.262 14.922 -16.75 1 98.69 392 LEU B C 1
ATOM 8832 O O . LEU B 1 392 ? -7.078 14.852 -15.828 1 98.69 392 LEU B O 1
ATOM 8836 N N . LYS B 1 393 ? -6.156 13.992 -17.656 1 97.62 393 LYS B N 1
ATOM 8837 C CA . LYS B 1 393 ? -6.98 12.789 -17.562 1 97.62 393 LYS B CA 1
ATOM 8838 C C . LYS B 1 393 ? -6.629 11.977 -16.312 1 97.62 393 LYS B C 1
ATOM 8840 O O . LYS B 1 393 ? -7.52 11.523 -15.594 1 97.62 393 LYS B O 1
ATOM 8845 N N . HIS B 1 394 ? -5.324 11.773 -16.125 1 98 394 HIS B N 1
ATOM 8846 C CA . HIS B 1 394 ? -4.902 11.062 -14.93 1 98 394 HIS B CA 1
ATOM 8847 C C . HIS B 1 394 ? -5.32 11.82 -13.672 1 98 394 HIS B C 1
ATOM 8849 O O . HIS B 1 394 ? -5.738 11.211 -12.688 1 98 394 HIS B O 1
ATOM 8855 N N . LEU B 1 395 ? -5.188 13.141 -13.672 1 98.62 395 LEU B N 1
ATOM 8856 C CA . LEU B 1 395 ? -5.57 13.961 -12.523 1 98.62 395 LEU B CA 1
ATOM 8857 C C . LEU B 1 395 ? -7.059 13.805 -12.211 1 98.62 395 LEU B C 1
ATOM 8859 O O . LEU B 1 395 ? -7.445 13.695 -11.047 1 98.62 395 LEU B O 1
ATOM 8863 N N . ARG B 1 396 ? -7.906 13.82 -13.211 1 97.38 396 ARG B N 1
ATOM 8864 C CA . ARG B 1 396 ? -9.344 13.648 -13.031 1 97.38 396 ARG B CA 1
ATOM 8865 C C . ARG B 1 396 ? -9.656 12.289 -12.414 1 97.38 396 ARG B C 1
ATOM 8867 O O . ARG B 1 396 ? -10.477 12.195 -11.5 1 97.38 396 ARG B O 1
ATOM 8874 N N . ILE B 1 397 ? -8.992 11.281 -12.891 1 95.88 397 ILE B N 1
ATOM 8875 C CA . ILE B 1 397 ? -9.234 9.93 -12.398 1 95.88 397 ILE B CA 1
ATOM 8876 C C . ILE B 1 397 ? -8.805 9.82 -10.938 1 95.88 397 ILE B C 1
ATOM 8878 O O . ILE B 1 397 ? -9.539 9.289 -10.102 1 95.88 397 ILE B O 1
ATOM 8882 N N . GLN B 1 398 ? -7.645 10.336 -10.664 1 96.81 398 GLN B N 1
ATOM 8883 C CA . GLN B 1 398 ? -7.129 10.266 -9.297 1 96.81 398 GLN B CA 1
ATOM 8884 C C . GLN B 1 398 ? -7.984 11.094 -8.344 1 96.81 398 GLN B C 1
ATOM 8886 O O . GLN B 1 398 ? -8.156 10.727 -7.18 1 96.81 398 GLN B O 1
ATOM 8891 N N . THR B 1 399 ? -8.484 12.211 -8.781 1 97.5 399 THR B N 1
ATOM 8892 C CA . THR B 1 399 ? -9.352 13.047 -7.965 1 97.5 399 THR B CA 1
ATOM 8893 C C . THR B 1 399 ? -10.656 12.32 -7.637 1 97.5 399 THR B C 1
ATOM 8895 O O . THR B 1 399 ? -11.094 12.312 -6.488 1 97.5 399 THR B O 1
ATOM 8898 N N . ALA B 1 400 ? -11.242 11.711 -8.633 1 96.75 400 ALA B N 1
ATOM 8899 C CA . ALA B 1 400 ? -12.469 10.945 -8.422 1 96.75 400 ALA B CA 1
ATOM 8900 C C . ALA B 1 400 ? -12.242 9.797 -7.438 1 96.75 400 ALA B C 1
ATOM 8902 O O . ALA B 1 400 ? -13.062 9.555 -6.555 1 96.75 400 ALA B O 1
ATOM 8903 N N . GLN B 1 401 ? -11.156 9.133 -7.648 1 93.94 401 GLN B N 1
ATOM 8904 C CA . GLN B 1 401 ? -10.828 8.023 -6.754 1 93.94 401 GLN B CA 1
ATOM 8905 C C . GLN B 1 401 ? -10.68 8.508 -5.312 1 93.94 401 GLN B C 1
ATOM 8907 O O . GLN B 1 401 ? -11.109 7.828 -4.379 1 93.94 401 GLN B O 1
ATOM 8912 N N . PHE B 1 402 ? -10.102 9.594 -5.172 1 92.06 402 PHE B N 1
ATOM 8913 C CA . PHE B 1 402 ? -9.914 10.164 -3.844 1 92.06 402 PHE B CA 1
ATOM 8914 C C . PHE B 1 402 ? -11.266 10.43 -3.178 1 92.06 402 PHE B C 1
ATOM 8916 O O . PHE B 1 402 ? -11.492 10.016 -2.039 1 92.06 402 PHE B O 1
ATOM 8923 N N . TYR B 1 403 ? -12.156 11.07 -3.83 1 96.06 403 TYR B N 1
ATOM 8924 C CA . TYR B 1 403 ? -13.453 11.406 -3.266 1 96.06 403 TYR B CA 1
ATOM 8925 C C . TYR B 1 403 ? -14.273 10.148 -2.986 1 96.06 403 TYR B C 1
ATOM 8927 O O . TYR B 1 403 ? -14.992 10.078 -1.989 1 96.06 403 TYR B O 1
ATOM 8935 N N . ILE B 1 404 ? -14.172 9.172 -3.85 1 95.25 404 ILE B N 1
ATOM 8936 C CA . ILE B 1 404 ? -14.875 7.914 -3.625 1 95.25 404 ILE B CA 1
ATOM 8937 C C . ILE B 1 404 ? -14.375 7.27 -2.334 1 95.25 404 ILE B C 1
ATOM 8939 O O . ILE B 1 404 ? -15.18 6.801 -1.521 1 95.25 404 ILE B O 1
ATOM 8943 N N . THR B 1 405 ? -13.102 7.293 -2.166 1 91.94 405 THR B N 1
ATOM 8944 C CA . THR B 1 405 ? -12.523 6.684 -0.973 1 91.94 405 THR B CA 1
ATOM 8945 C C . THR B 1 405 ? -13 7.402 0.286 1 91.94 405 THR B C 1
ATOM 8947 O O . THR B 1 405 ? -13.43 6.762 1.246 1 91.94 405 THR B O 1
ATOM 8950 N N . ILE B 1 406 ? -12.945 8.656 0.309 1 92.88 406 ILE B N 1
ATOM 8951 C CA . ILE B 1 406 ? -13.297 9.438 1.493 1 92.88 406 ILE B CA 1
ATOM 8952 C C . ILE B 1 406 ? -14.797 9.328 1.759 1 92.88 406 ILE B C 1
ATOM 8954 O O . ILE B 1 406 ? -15.219 9.055 2.885 1 92.88 406 ILE B O 1
ATOM 8958 N N . LEU B 1 407 ? -15.586 9.438 0.772 1 95.62 407 LEU B N 1
ATOM 8959 C CA . LEU B 1 407 ? -17.031 9.578 0.949 1 95.62 407 LEU B CA 1
ATOM 8960 C C . LEU B 1 407 ? -17.688 8.219 1.123 1 95.62 407 LEU B C 1
ATOM 8962 O O . LEU B 1 407 ? -18.781 8.117 1.697 1 95.62 407 LEU B O 1
ATOM 8966 N N . SER B 1 408 ? -17.031 7.141 0.638 1 93.88 408 SER B N 1
ATOM 8967 C CA . SER B 1 408 ? -17.547 5.805 0.897 1 93.88 408 SER B CA 1
ATOM 8968 C C . SER B 1 408 ? -17.5 5.469 2.385 1 93.88 408 SER B C 1
ATOM 8970 O O . SER B 1 408 ? -18.219 4.574 2.848 1 93.88 408 SER B O 1
ATOM 8972 N N . ASN B 1 409 ? -16.703 6.172 3.098 1 93.06 409 ASN B N 1
ATOM 8973 C CA . ASN B 1 409 ? -16.547 5.906 4.523 1 93.06 409 ASN B CA 1
ATOM 8974 C C . ASN B 1 409 ? -17.234 6.965 5.375 1 93.06 409 ASN B C 1
ATOM 8976 O O . ASN B 1 409 ? -17.094 6.973 6.598 1 93.06 409 ASN B O 1
ATOM 8980 N N . TYR B 1 410 ? -17.938 7.852 4.781 1 94.75 410 TYR B N 1
ATOM 8981 C CA . TYR B 1 410 ? -18.609 8.906 5.523 1 94.75 410 TYR B CA 1
ATOM 8982 C C . TYR B 1 410 ? -19.609 8.32 6.52 1 94.75 410 TYR B C 1
ATOM 8984 O O . TYR B 1 410 ? -20.406 7.445 6.176 1 94.75 410 TYR B O 1
ATOM 8992 N N . GLY B 1 411 ? -19.531 8.727 7.797 1 93.31 411 GLY B N 1
ATOM 8993 C CA . GLY B 1 411 ? -20.453 8.289 8.836 1 93.31 411 GLY B CA 1
ATOM 8994 C C . GLY B 1 411 ? -19.891 7.18 9.695 1 93.31 411 GLY B C 1
ATOM 8995 O O . GLY B 1 411 ? -20.438 6.863 10.75 1 93.31 411 GLY B O 1
ATOM 8996 N N . ASN B 1 412 ? -18.75 6.605 9.375 1 92.69 412 ASN B N 1
ATOM 8997 C CA . ASN B 1 412 ? -18.172 5.477 10.094 1 92.69 412 ASN B CA 1
ATOM 8998 C C . ASN B 1 412 ? -17.812 5.852 11.531 1 92.69 412 ASN B C 1
ATOM 9000 O O . ASN B 1 412 ? -17.891 5.012 12.43 1 92.69 412 ASN B O 1
ATOM 9004 N N . LEU B 1 413 ? -17.469 7.062 11.781 1 92.06 413 LEU B N 1
ATOM 9005 C CA . LEU B 1 413 ? -17.016 7.496 13.102 1 92.06 413 LEU B CA 1
ATOM 9006 C C . LEU B 1 413 ? -18.188 7.527 14.086 1 92.06 413 LEU B C 1
ATOM 9008 O O . LEU B 1 413 ? -17.984 7.332 15.289 1 92.06 413 LEU B O 1
ATOM 9012 N N . TRP B 1 414 ? -19.391 7.777 13.641 1 92.25 414 TRP B N 1
ATOM 9013 C CA . TRP B 1 414 ? -20.547 7.965 14.5 1 92.25 414 TRP B CA 1
ATOM 9014 C C . TRP B 1 414 ? -20.797 6.723 15.359 1 92.25 414 TRP B C 1
ATOM 9016 O O . TRP B 1 414 ? -21.031 6.828 16.562 1 92.25 414 TRP B O 1
ATOM 9026 N N . ASP B 1 415 ? -20.562 5.602 14.773 1 89.88 415 ASP B N 1
ATOM 9027 C CA . ASP B 1 415 ? -20.859 4.352 15.469 1 89.88 415 ASP B CA 1
ATOM 9028 C C . ASP B 1 415 ? -19.688 3.938 16.359 1 89.88 415 ASP B C 1
ATOM 9030 O O . ASP B 1 415 ? -19.844 3.07 17.219 1 89.88 415 ASP B O 1
ATOM 9034 N N . ILE B 1 416 ? -18.562 4.602 16.234 1 92.31 416 ILE B N 1
ATOM 9035 C CA . ILE B 1 416 ? -17.359 4.039 16.844 1 92.31 416 ILE B CA 1
ATOM 9036 C C . ILE B 1 416 ? -16.734 5.055 17.797 1 92.31 416 ILE B C 1
ATOM 9038 O O . ILE B 1 416 ? -16.391 4.719 18.922 1 92.31 416 ILE B O 1
ATOM 9042 N N . CYS B 1 417 ? -16.625 6.262 17.312 1 92.5 417 CYS B N 1
ATOM 9043 C CA . CYS B 1 417 ? -15.945 7.297 18.078 1 92.5 417 CYS B CA 1
ATOM 9044 C C . CYS B 1 417 ? -16.641 8.641 17.922 1 92.5 417 CYS B C 1
ATOM 9046 O O . CYS B 1 417 ? -16.078 9.562 17.312 1 92.5 417 CYS B O 1
ATOM 9048 N N . PRO B 1 418 ? -17.812 8.805 18.484 1 93.31 418 PRO B N 1
ATOM 9049 C CA . PRO B 1 418 ? -18.516 10.086 18.438 1 93.31 418 PRO B CA 1
ATOM 9050 C C . PRO B 1 418 ? -17.828 11.172 19.266 1 93.31 418 PRO B C 1
ATOM 9052 O O . PRO B 1 418 ? -16.906 10.875 20.031 1 93.31 418 PRO B O 1
ATOM 9055 N N . SER B 1 419 ? -18.234 12.398 19.062 1 93.88 419 SER B N 1
ATOM 9056 C CA . SER B 1 419 ? -17.609 13.523 19.734 1 93.88 419 SER B CA 1
ATOM 9057 C C . SER B 1 419 ? -18.641 14.438 20.391 1 93.88 419 SER B C 1
ATOM 9059 O O . SER B 1 419 ? -18.719 15.625 20.062 1 93.88 419 SER B O 1
ATOM 9061 N N . PRO B 1 420 ? -19.281 13.961 21.391 1 96.62 420 PRO B N 1
ATOM 9062 C CA . PRO B 1 420 ? -20.359 14.758 21.969 1 96.62 420 PRO B CA 1
ATOM 9063 C C . PRO B 1 420 ? -19.875 16.062 22.594 1 96.62 420 PRO B C 1
ATOM 9065 O O . PRO B 1 420 ? -20.531 17.094 22.484 1 96.62 420 PRO B O 1
ATOM 9068 N N . LEU B 1 421 ? -18.719 16.016 23.25 1 97.62 421 LEU B N 1
ATOM 9069 C CA . LEU B 1 421 ? -18.203 17.234 23.859 1 97.62 421 LEU B CA 1
ATOM 9070 C C . LEU B 1 421 ? -17.891 18.281 22.781 1 97.62 421 LEU B C 1
ATOM 9072 O O . LEU B 1 421 ? -18.281 19.438 22.906 1 97.62 421 LEU B O 1
ATOM 9076 N N . LEU B 1 422 ? -17.188 17.859 21.781 1 97.31 422 LEU B N 1
ATOM 9077 C CA . LEU B 1 422 ? -16.859 18.766 20.688 1 97.31 422 LEU B CA 1
ATOM 9078 C C . LEU B 1 422 ? -18.125 19.266 20 1 97.31 422 LEU B C 1
ATOM 9080 O O . LEU B 1 422 ? -18.203 20.453 19.656 1 97.31 422 LEU B O 1
ATOM 9084 N N . SER B 1 423 ? -19.109 18.453 19.875 1 97.69 423 SER B N 1
ATOM 9085 C CA . SER B 1 423 ? -20.359 18.797 19.203 1 97.69 423 SER B CA 1
ATOM 9086 C C . SER B 1 423 ? -21.109 19.891 19.969 1 97.69 423 SER B C 1
ATOM 9088 O O . SER B 1 423 ? -21.859 20.656 19.375 1 97.69 423 SER B O 1
ATOM 9090 N N . SER B 1 424 ? -20.922 19.953 21.266 1 98.25 424 SER B N 1
ATOM 9091 C CA . SER B 1 424 ? -21.578 20.969 22.062 1 98.25 424 SER B CA 1
ATOM 9092 C C . SER B 1 424 ? -21.094 22.359 21.719 1 98.25 424 SER B C 1
ATOM 9094 O O . SER B 1 424 ? -21.75 23.359 22.031 1 98.25 424 SER B O 1
ATOM 9096 N N . LEU B 1 425 ? -19.953 22.422 21.016 1 98.25 425 LEU B N 1
ATOM 9097 C CA . LEU B 1 425 ? -19.359 23.703 20.656 1 98.25 425 LEU B CA 1
ATOM 9098 C C . LEU B 1 425 ? -19.359 23.906 19.141 1 98.25 425 LEU B C 1
ATOM 9100 O O . LEU B 1 425 ? -18.594 24.703 18.625 1 98.25 425 LEU B O 1
ATOM 9104 N N . ILE B 1 426 ? -20.156 23.188 18.453 1 98.06 426 ILE B N 1
ATOM 9105 C CA . ILE B 1 426 ? -20.266 23.297 17 1 98.06 426 ILE B CA 1
ATOM 9106 C C . ILE B 1 426 ? -21.703 23.656 16.625 1 98.06 426 ILE B C 1
ATOM 9108 O O . ILE B 1 426 ? -22.641 22.891 16.891 1 98.06 426 ILE B O 1
ATOM 9112 N N . HIS B 1 427 ? -21.859 24.797 15.977 1 97.75 427 HIS B N 1
ATOM 9113 C CA . HIS B 1 427 ? -23.172 25.203 15.516 1 97.75 427 HIS B CA 1
ATOM 9114 C C . HIS B 1 427 ? -23.75 24.219 14.508 1 97.75 427 HIS B C 1
ATOM 9116 O O . HIS B 1 427 ? -23 23.672 13.688 1 97.75 427 HIS B O 1
ATOM 9122 N N . GLY B 1 428 ? -24.984 24.016 14.523 1 96.81 428 GLY B N 1
ATOM 9123 C CA . GLY B 1 428 ? -25.672 23.031 13.695 1 96.81 428 GLY B CA 1
ATOM 9124 C C . GLY B 1 428 ? -25.969 21.734 14.43 1 96.81 428 GLY B C 1
ATOM 9125 O O . GLY B 1 428 ? -27.016 21.109 14.188 1 96.81 428 GLY B O 1
ATOM 9126 N N . CYS B 1 429 ? -25.094 21.281 15.328 1 97.62 429 CYS B N 1
ATOM 9127 C CA . CYS B 1 429 ? -25.266 20.016 16.031 1 97.62 429 CYS B CA 1
ATOM 9128 C C . CYS B 1 429 ? -26.453 20.094 16.984 1 97.62 429 CYS B C 1
ATOM 9130 O O . CYS B 1 429 ? -27.312 19.203 17 1 97.62 429 CYS B O 1
ATOM 9132 N N . LYS B 1 430 ? -26.469 21.172 17.75 1 96 430 LYS B N 1
ATOM 9133 C CA . LYS B 1 430 ? -27.578 21.359 18.688 1 96 430 LYS B CA 1
ATOM 9134 C C . LYS B 1 430 ? -28.906 21.422 17.938 1 96 430 LYS B C 1
ATOM 9136 O O . LYS B 1 430 ? -29.891 20.797 18.344 1 96 430 LYS B O 1
ATOM 9141 N N . GLU B 1 431 ? -28.969 22.109 16.859 1 93.56 431 GLU B N 1
ATOM 9142 C CA . GLU B 1 431 ? -30.172 22.359 16.094 1 93.56 431 GLU B CA 1
ATOM 9143 C C . GLU B 1 431 ? -30.641 21.094 15.375 1 93.56 431 GLU B C 1
ATOM 9145 O O . GLU B 1 431 ? -31.844 20.812 15.305 1 93.56 431 GLU B O 1
ATOM 9150 N N . SER B 1 432 ? -29.703 20.328 14.859 1 94.5 432 SER B N 1
ATOM 9151 C CA . SER B 1 432 ? -30.031 19.141 14.094 1 94.5 432 SER B CA 1
ATOM 9152 C C . SER B 1 432 ? -30.25 17.938 15.016 1 94.5 432 SER B C 1
ATOM 9154 O O . SER B 1 432 ? -30.844 16.938 14.609 1 94.5 432 SER B O 1
ATOM 9156 N N . GLY B 1 433 ? -29.703 18.031 16.219 1 96.12 433 GLY B N 1
ATOM 9157 C CA . GLY B 1 433 ? -29.719 16.891 17.125 1 96.12 433 GLY B CA 1
ATOM 9158 C C . GLY B 1 433 ? -28.781 15.781 16.703 1 96.12 433 GLY B C 1
ATOM 9159 O O . GLY B 1 433 ? -29.031 14.609 16.969 1 96.12 433 GLY B O 1
ATOM 9160 N N . ARG B 1 434 ? -27.797 16.125 15.977 1 96.5 434 ARG B N 1
ATOM 9161 C CA . ARG B 1 434 ? -26.828 15.156 15.484 1 96.5 434 ARG B CA 1
ATOM 9162 C C . ARG B 1 434 ? -25.422 15.531 15.914 1 96.5 434 ARG B C 1
ATOM 9164 O O . ARG B 1 434 ? -25.062 16.703 15.961 1 96.5 434 ARG B O 1
ATOM 9171 N N . ASP B 1 435 ? -24.672 14.484 16.188 1 96.88 435 ASP B N 1
ATOM 9172 C CA . ASP B 1 435 ? -23.25 14.641 16.5 1 96.88 435 ASP B CA 1
ATOM 9173 C C . ASP B 1 435 ? -22.469 15.141 15.273 1 96.88 435 ASP B C 1
ATOM 9175 O O . ASP B 1 435 ? -22.922 14.977 14.141 1 96.88 435 ASP B O 1
ATOM 9179 N N . LEU B 1 436 ? -21.328 15.789 15.594 1 95.94 436 LEU B N 1
ATOM 9180 C CA . LEU B 1 436 ? -20.438 16.219 14.516 1 95.94 436 LEU B CA 1
ATOM 9181 C C . LEU B 1 436 ? -20.125 15.062 13.578 1 95.94 436 LEU B C 1
ATOM 9183 O O . LEU B 1 436 ? -20.141 15.219 12.352 1 95.94 436 LEU B O 1
ATOM 9187 N N . SER B 1 437 ? -19.906 13.875 14.086 1 93.62 437 SER B N 1
ATOM 9188 C CA . SER B 1 437 ? -19.531 12.688 13.328 1 93.62 437 SER B CA 1
ATOM 9189 C C . SER B 1 437 ? -20.734 12.094 12.609 1 93.62 437 SER B C 1
ATOM 9191 O O . SER B 1 437 ? -20.594 11.148 11.828 1 93.62 437 SER B O 1
ATOM 9193 N N . ASN B 1 438 ? -21.891 12.648 12.852 1 95.88 438 ASN B N 1
ATOM 9194 C CA . ASN B 1 438 ? -23.109 12.195 12.203 1 95.88 438 ASN B CA 1
ATOM 9195 C C . ASN B 1 438 ? -23.75 13.297 11.352 1 95.88 438 ASN B C 1
ATOM 9197 O O . ASN B 1 438 ? -24.969 13.391 11.258 1 95.88 438 ASN B O 1
ATOM 9201 N N . GLY B 1 439 ? -22.922 14.203 10.891 1 95 439 GLY B N 1
ATOM 9202 C CA . GLY B 1 439 ? -23.359 15.227 9.945 1 95 439 GLY B CA 1
ATOM 9203 C C . GLY B 1 439 ? -24.078 16.375 10.617 1 95 439 GLY B C 1
ATOM 9204 O O . GLY B 1 439 ? -24.922 17.047 9.992 1 95 439 GLY B O 1
ATOM 9205 N N . GLY B 1 440 ? -23.781 16.703 11.789 1 96.38 440 GLY B N 1
ATOM 9206 C CA . GLY B 1 440 ? -24.562 17.656 12.547 1 96.38 440 GLY B CA 1
ATOM 9207 C C . GLY B 1 440 ? -24.172 19.094 12.258 1 96.38 440 GLY B C 1
ATOM 9208 O O . GLY B 1 440 ? -24.984 20.016 12.43 1 96.38 440 GLY B O 1
ATOM 9209 N N . SER B 1 441 ? -23 19.406 11.773 1 97.06 441 SER B N 1
ATOM 9210 C CA . SER B 1 441 ? -22.484 20.766 11.602 1 97.06 441 SER B CA 1
ATOM 9211 C C . SER B 1 441 ? -23.156 21.469 10.438 1 97.06 441 SER B C 1
ATOM 9213 O O . SER B 1 441 ? -23.781 20.828 9.594 1 97.06 441 SER B O 1
ATOM 9215 N N . ASN B 1 442 ? -22.984 22.766 10.359 1 96.56 442 ASN B N 1
ATOM 9216 C CA . ASN B 1 442 ? -23.562 23.547 9.281 1 96.56 442 ASN B CA 1
ATOM 9217 C C . ASN B 1 442 ? -22.844 23.312 7.957 1 96.56 442 ASN B C 1
ATOM 9219 O O . ASN B 1 442 ? -23.469 23.297 6.895 1 96.56 442 ASN B O 1
ATOM 9223 N N . TYR B 1 443 ? -21.562 23.203 8.016 1 96.69 443 TYR B N 1
ATOM 9224 C CA . TYR B 1 443 ? -20.75 23.031 6.82 1 96.69 443 TYR B CA 1
ATOM 9225 C C . TYR B 1 443 ? -19.984 21.703 6.875 1 96.69 443 TYR B C 1
ATOM 9227 O O . TYR B 1 443 ? -19.578 21.266 7.953 1 96.69 443 TYR B O 1
ATOM 9235 N N . HIS B 1 444 ? -19.828 21.109 5.777 1 95.69 444 HIS B N 1
ATOM 9236 C CA . HIS B 1 444 ? -19.062 19.891 5.582 1 95.69 444 HIS B CA 1
ATOM 9237 C C . HIS B 1 444 ? -17.969 20.094 4.547 1 95.69 444 HIS B C 1
ATOM 9239 O O . HIS B 1 444 ? -18.203 19.969 3.344 1 95.69 444 HIS B O 1
ATOM 9245 N N . ALA B 1 445 ? -16.781 20.359 5.055 1 95.12 445 ALA B N 1
ATOM 9246 C CA . ALA B 1 445 ? -15.68 20.766 4.188 1 95.12 445 ALA B CA 1
ATOM 9247 C C . ALA B 1 445 ? -14.875 19.562 3.715 1 95.12 445 ALA B C 1
ATOM 9249 O O . ALA B 1 445 ? -14.531 18.688 4.512 1 95.12 445 ALA B O 1
ATOM 9250 N N . LEU B 1 446 ? -14.633 19.484 2.449 1 94.5 446 LEU B N 1
ATOM 9251 C CA . LEU B 1 446 ? -13.727 18.531 1.809 1 94.5 446 LEU B CA 1
ATOM 9252 C C . LEU B 1 446 ? -12.508 19.25 1.243 1 94.5 446 LEU B C 1
ATOM 9254 O O . LEU B 1 446 ? -12.617 19.984 0.261 1 94.5 446 LEU B O 1
ATOM 9258 N N . ALA B 1 447 ? -11.43 19.016 1.839 1 94.12 447 ALA B N 1
ATOM 9259 C CA . ALA B 1 447 ? -10.211 19.688 1.397 1 94.12 447 ALA B CA 1
ATOM 9260 C C . ALA B 1 447 ? -9.305 18.734 0.625 1 94.12 447 ALA B C 1
ATOM 9262 O O . ALA B 1 447 ? -8.938 17.672 1.13 1 94.12 447 ALA B O 1
ATOM 9263 N N . MET B 1 448 ? -9.047 19.047 -0.58 1 94.19 448 MET B N 1
ATOM 9264 C CA . MET B 1 448 ? -8.055 18.328 -1.372 1 94.19 448 MET B CA 1
ATOM 9265 C C . MET B 1 448 ? -6.719 19.047 -1.359 1 94.19 448 MET B C 1
ATOM 9267 O O . MET B 1 448 ? -6.605 20.156 -1.883 1 94.19 448 MET B O 1
ATOM 9271 N N . MET B 1 449 ? -5.754 18.391 -0.755 1 95.06 449 MET B N 1
ATOM 9272 C CA . MET B 1 449 ? -4.434 19 -0.656 1 95.06 449 MET B CA 1
ATOM 9273 C C . MET B 1 449 ? -3.49 18.438 -1.715 1 95.06 449 MET B C 1
ATOM 9275 O O . MET B 1 449 ? -3.275 17.219 -1.778 1 95.06 449 MET B O 1
ATOM 9279 N N . TYR B 1 450 ? -3.049 19.297 -2.557 1 97.19 450 TYR B N 1
ATOM 9280 C CA . TYR B 1 450 ? -2.082 18.891 -3.572 1 97.19 450 TYR B CA 1
ATOM 9281 C C . TYR B 1 450 ? -0.656 19.062 -3.062 1 97.19 450 TYR B C 1
ATOM 9283 O O . TYR B 1 450 ? -0.345 20.031 -2.377 1 97.19 450 TYR B O 1
ATOM 9291 N N . VAL B 1 451 ? 0.16 18.062 -3.336 1 96.38 451 VAL B N 1
ATOM 9292 C CA . VAL B 1 451 ? 1.538 18 -2.859 1 96.38 451 VAL B CA 1
ATOM 9293 C C . VAL B 1 451 ? 2.494 17.938 -4.051 1 96.38 451 VAL B C 1
ATOM 9295 O O . VAL B 1 451 ? 2.109 17.5 -5.141 1 96.38 451 VAL B O 1
ATOM 9298 N N . SER B 1 452 ? 3.729 18.453 -3.816 1 97.56 452 SER B N 1
ATOM 9299 C CA . SER B 1 452 ? 4.812 18.469 -4.793 1 97.56 452 SER B CA 1
ATOM 9300 C C . SER B 1 452 ? 4.5 19.391 -5.965 1 97.56 452 SER B C 1
ATOM 9302 O O . SER B 1 452 ? 4.906 19.125 -7.098 1 97.56 452 SER B O 1
ATOM 9304 N N . ALA B 1 453 ? 3.732 20.406 -5.707 1 98 453 ALA B N 1
ATOM 9305 C CA . ALA B 1 453 ? 3.314 21.328 -6.754 1 98 453 ALA B CA 1
ATOM 9306 C C . ALA B 1 453 ? 4.52 22 -7.406 1 98 453 ALA B C 1
ATOM 9308 O O . ALA B 1 453 ? 4.66 21.984 -8.633 1 98 453 ALA B O 1
ATOM 9309 N N . SER B 1 454 ? 5.395 22.547 -6.609 1 98 454 SER B N 1
ATOM 9310 C CA . SER B 1 454 ? 6.543 23.281 -7.145 1 98 454 SER B CA 1
ATOM 9311 C C . SER B 1 454 ? 7.457 22.344 -7.941 1 98 454 SER B C 1
ATOM 9313 O O . SER B 1 454 ? 7.957 22.734 -9 1 98 454 SER B O 1
ATOM 9315 N N . ASN B 1 455 ? 7.699 21.188 -7.414 1 98.25 455 ASN B N 1
ATOM 9316 C CA . ASN B 1 455 ? 8.516 20.234 -8.148 1 98.25 455 ASN B CA 1
ATOM 9317 C C . ASN B 1 455 ? 7.871 19.859 -9.484 1 98.25 455 ASN B C 1
ATOM 9319 O O . ASN B 1 455 ? 8.57 19.656 -10.477 1 98.25 455 ASN B O 1
ATOM 9323 N N . THR B 1 456 ? 6.586 19.688 -9.508 1 98.69 456 THR B N 1
ATOM 9324 C CA . THR B 1 456 ? 5.871 19.359 -10.734 1 98.69 456 THR B CA 1
ATOM 9325 C C . THR B 1 456 ? 5.988 20.5 -11.742 1 98.69 456 THR B C 1
ATOM 9327 O O . THR B 1 456 ? 6.25 20.266 -12.93 1 98.69 456 THR B O 1
ATOM 9330 N N . ILE B 1 457 ? 5.828 21.734 -11.297 1 98.56 457 ILE B N 1
ATOM 9331 C CA . ILE B 1 457 ? 5.957 22.922 -12.141 1 98.56 457 ILE B CA 1
ATOM 9332 C C . ILE B 1 457 ? 7.379 23 -12.695 1 98.56 457 ILE B C 1
ATOM 9334 O O . ILE B 1 457 ? 7.57 23.266 -13.883 1 98.56 457 ILE B O 1
ATOM 9338 N N . ASP B 1 458 ? 8.352 22.75 -11.82 1 98.38 458 ASP B N 1
ATOM 9339 C CA . ASP B 1 458 ? 9.766 22.844 -12.172 1 98.38 458 ASP B CA 1
ATOM 9340 C C . ASP B 1 458 ? 10.164 21.734 -13.148 1 98.38 458 ASP B C 1
ATOM 9342 O O . ASP B 1 458 ? 11.227 21.797 -13.766 1 98.38 458 ASP B O 1
ATOM 9346 N N . SER B 1 459 ? 9.367 20.672 -13.203 1 98 459 SER B N 1
ATOM 9347 C CA . SER B 1 459 ? 9.641 19.594 -14.148 1 98 459 SER B CA 1
ATOM 9348 C C . SER B 1 459 ? 9.328 20.031 -15.578 1 98 459 SER B C 1
ATOM 9350 O O . SER B 1 459 ? 8.305 19.641 -16.141 1 98 459 SER B O 1
ATOM 9352 N N . LEU B 1 460 ? 10.227 20.734 -16.234 1 94.38 460 LEU B N 1
ATOM 9353 C CA . LEU B 1 460 ? 10.023 21.391 -17.516 1 94.38 460 LEU B CA 1
ATOM 9354 C C . LEU B 1 460 ? 10.297 20.422 -18.656 1 94.38 460 LEU B C 1
ATOM 9356 O O . LEU B 1 460 ? 11.195 20.656 -19.469 1 94.38 460 LEU B O 1
ATOM 9360 N N . VAL B 1 461 ? 9.5 19.453 -18.781 1 93.75 461 VAL B N 1
ATOM 9361 C CA . VAL B 1 461 ? 9.562 18.469 -19.859 1 93.75 461 VAL B CA 1
ATOM 9362 C C . VAL B 1 461 ? 9.469 19.188 -21.203 1 93.75 461 VAL B C 1
ATOM 9364 O O . VAL B 1 461 ? 10.094 18.766 -22.188 1 93.75 461 VAL B O 1
ATOM 9367 N N . LYS B 1 462 ? 8.719 20.328 -21.266 1 93.75 462 LYS B N 1
ATOM 9368 C CA . LYS B 1 462 ? 8.594 21.125 -22.484 1 93.75 462 LYS B CA 1
ATOM 9369 C C . LYS B 1 462 ? 9.969 21.547 -23.016 1 93.75 462 LYS B C 1
ATOM 9371 O O . LYS B 1 462 ? 10.25 21.406 -24.203 1 93.75 462 LYS B O 1
ATOM 9376 N N . LYS B 1 463 ? 10.805 22.016 -22.125 1 94.19 463 LYS B N 1
ATOM 9377 C CA . LYS B 1 463 ? 12.125 22.516 -22.5 1 94.19 463 LYS B CA 1
ATOM 9378 C C . LYS B 1 463 ? 13.078 21.359 -22.812 1 94.19 463 LYS B C 1
ATOM 9380 O O . LYS B 1 463 ? 13.914 21.453 -23.719 1 94.19 463 LYS B O 1
ATOM 9385 N N . LEU B 1 464 ? 12.984 20.328 -22.047 1 95.12 464 LEU B N 1
ATOM 9386 C CA . LEU B 1 464 ? 13.914 19.203 -22.188 1 95.12 464 LEU B CA 1
ATOM 9387 C C . LEU B 1 464 ? 13.609 18.391 -23.438 1 95.12 464 LEU B C 1
ATOM 9389 O O . LEU B 1 464 ? 14.516 17.797 -24.031 1 95.12 464 LEU B O 1
ATOM 9393 N N . VAL B 1 465 ? 12.344 18.312 -23.812 1 96 465 VAL B N 1
ATOM 9394 C CA . VAL B 1 465 ? 11.945 17.312 -24.781 1 96 465 VAL B CA 1
ATOM 9395 C C . VAL B 1 465 ? 11.289 17.984 -25.984 1 96 465 VAL B C 1
ATOM 9397 O O . VAL B 1 465 ? 11.531 17.594 -27.141 1 96 465 VAL B O 1
ATOM 9400 N N . PHE B 1 466 ? 10.445 18.984 -25.844 1 94 466 PHE B N 1
ATOM 9401 C CA . PHE B 1 466 ? 9.531 19.391 -26.906 1 94 466 PHE B CA 1
ATOM 9402 C C . PHE B 1 466 ? 9.961 20.719 -27.516 1 94 466 PHE B C 1
ATOM 9404 O O . PHE B 1 466 ? 9.508 21.094 -28.609 1 94 466 PHE B O 1
ATOM 9411 N N . ASP B 1 467 ? 10.766 21.391 -26.797 1 89.44 467 ASP B N 1
ATOM 9412 C CA . ASP B 1 467 ? 11.227 22.672 -27.328 1 89.44 467 ASP B CA 1
ATOM 9413 C C . ASP B 1 467 ? 12.125 22.469 -28.547 1 89.44 467 ASP B C 1
ATOM 9415 O O . ASP B 1 467 ? 13.156 21.797 -28.453 1 89.44 467 ASP B O 1
ATOM 9419 N N . PRO B 1 468 ? 11.789 23.062 -29.688 1 85.25 468 PRO B N 1
ATOM 9420 C CA . PRO B 1 468 ? 12.547 22.828 -30.906 1 85.25 468 PRO B CA 1
ATOM 9421 C C . PRO B 1 468 ? 13.984 23.344 -30.828 1 85.25 468 PRO B C 1
ATOM 9423 O O . PRO B 1 468 ? 14.883 22.797 -31.469 1 85.25 468 PRO B O 1
ATOM 9426 N N . ASP B 1 469 ? 14.25 24.328 -30.062 1 84.12 469 ASP B N 1
ATOM 9427 C CA . ASP B 1 469 ? 15.562 24.969 -30.031 1 84.12 469 ASP B CA 1
ATOM 9428 C C . ASP B 1 469 ? 16.422 24.391 -28.906 1 84.12 469 ASP B C 1
ATOM 9430 O O . ASP B 1 469 ? 17.641 24.406 -28.984 1 84.12 469 ASP B O 1
ATOM 9434 N N . GLU B 1 470 ? 15.781 23.781 -27.922 1 81.12 470 GLU B N 1
ATOM 9435 C CA . GLU B 1 470 ? 16.531 23.484 -26.703 1 81.12 470 GLU B CA 1
ATOM 9436 C C . GLU B 1 470 ? 16.438 22 -26.359 1 81.12 470 GLU B C 1
ATOM 9438 O O . GLU B 1 470 ? 17.141 21.516 -25.469 1 81.12 470 GLU B O 1
ATOM 9443 N N . SER B 1 471 ? 15.695 21.344 -27.141 1 84.94 471 SER B N 1
ATOM 9444 C CA . SER B 1 471 ? 15.484 19.938 -26.766 1 84.94 471 SER B CA 1
ATOM 9445 C C . SER B 1 471 ? 16.797 19.156 -26.797 1 84.94 471 SER B C 1
ATOM 9447 O O . SER B 1 471 ? 17.641 19.375 -27.672 1 84.94 471 SER B O 1
ATOM 9449 N N . LEU B 1 472 ? 16.922 18.312 -25.766 1 86.44 472 LEU B N 1
ATOM 9450 C CA . LEU B 1 472 ? 18.188 17.609 -25.594 1 86.44 472 LEU B CA 1
ATOM 9451 C C . LEU B 1 472 ? 17.969 16.094 -25.672 1 86.44 472 LEU B C 1
ATOM 9453 O O . LEU B 1 472 ? 18.938 15.336 -25.797 1 86.44 472 LEU B O 1
ATOM 9457 N N . THR B 1 473 ? 16.688 15.758 -25.5 1 93.94 473 THR B N 1
ATOM 9458 C CA . THR B 1 473 ? 16.406 14.328 -25.422 1 93.94 473 THR B CA 1
ATOM 9459 C C . THR B 1 473 ? 15 14.031 -25.938 1 93.94 473 THR B C 1
ATOM 9461 O O . THR B 1 473 ? 14.297 14.93 -26.406 1 93.94 473 THR B O 1
ATOM 9464 N N . THR B 1 474 ? 14.688 12.789 -25.984 1 95.75 474 THR B N 1
ATOM 9465 C CA . THR B 1 474 ? 13.328 12.352 -26.297 1 95.75 474 THR B CA 1
ATOM 9466 C C . THR B 1 474 ? 12.57 11.961 -25.031 1 95.75 474 THR B C 1
ATOM 9468 O O . THR B 1 474 ? 13.172 11.781 -23.984 1 95.75 474 THR B O 1
ATOM 9471 N N . LEU B 1 475 ? 11.266 11.898 -25.188 1 97.5 475 LEU B N 1
ATOM 9472 C CA . LEU B 1 475 ? 10.461 11.594 -24.016 1 97.5 475 LEU B CA 1
ATOM 9473 C C . LEU B 1 475 ? 10.781 10.195 -23.484 1 97.5 475 LEU B C 1
ATOM 9475 O O . LEU B 1 475 ? 10.898 10 -22.266 1 97.5 475 LEU B O 1
ATOM 9479 N N . PRO B 1 476 ? 10.938 9.133 -24.359 1 97.25 476 PRO B N 1
ATOM 9480 C CA . PRO B 1 476 ? 11.305 7.805 -23.844 1 97.25 476 PRO B CA 1
ATOM 9481 C C . PRO B 1 476 ? 12.664 7.797 -23.141 1 97.25 476 PRO B C 1
ATOM 9483 O O . PRO B 1 476 ? 12.836 7.117 -22.125 1 97.25 476 PRO B O 1
ATOM 9486 N N . GLN B 1 477 ? 13.562 8.523 -23.672 1 96.75 477 GLN B N 1
ATOM 9487 C CA . GLN B 1 477 ? 14.891 8.586 -23.062 1 96.75 477 GLN B CA 1
ATOM 9488 C C . GLN B 1 477 ? 14.844 9.297 -21.719 1 96.75 477 GLN B C 1
ATOM 9490 O O . GLN B 1 477 ? 15.539 8.898 -20.781 1 96.75 477 GLN B O 1
ATOM 9495 N N . LEU B 1 478 ? 14.102 10.383 -21.656 1 97.94 478 LEU B N 1
ATOM 9496 C CA . LEU B 1 478 ? 13.93 11.062 -20.375 1 97.94 478 LEU B CA 1
ATOM 9497 C C . LEU B 1 478 ? 13.305 10.125 -19.344 1 97.94 478 LEU B C 1
ATOM 9499 O O . LEU B 1 478 ? 13.758 10.062 -18.203 1 97.94 478 LEU B O 1
ATOM 9503 N N . LEU B 1 479 ? 12.266 9.43 -19.766 1 98.31 479 LEU B N 1
ATOM 9504 C CA . LEU B 1 479 ? 11.594 8.492 -18.859 1 98.31 479 LEU B CA 1
ATOM 9505 C C . LEU B 1 479 ? 12.57 7.445 -18.344 1 98.31 479 LEU B C 1
ATOM 9507 O O . LEU B 1 479 ? 12.555 7.113 -17.156 1 98.31 479 LEU B O 1
ATOM 9511 N N . GLU B 1 480 ? 13.375 6.922 -19.188 1 97.38 480 GLU B N 1
ATOM 9512 C CA . GLU B 1 480 ? 14.367 5.934 -18.781 1 97.38 480 GLU B CA 1
ATOM 9513 C C . GLU B 1 480 ? 15.352 6.52 -17.781 1 97.38 480 GLU B C 1
ATOM 9515 O O . GLU B 1 480 ? 15.703 5.867 -16.797 1 97.38 480 GLU B O 1
ATOM 9520 N N . ALA B 1 481 ? 15.828 7.742 -18.047 1 98.19 481 ALA B N 1
ATOM 9521 C CA . ALA B 1 481 ? 16.734 8.43 -17.125 1 98.19 481 ALA B CA 1
ATOM 9522 C C . ALA B 1 481 ? 16.094 8.555 -15.742 1 98.19 481 ALA B C 1
ATOM 9524 O O . ALA B 1 481 ? 16.781 8.375 -14.734 1 98.19 481 ALA B O 1
ATOM 9525 N N . LEU B 1 482 ? 14.82 8.875 -15.742 1 98.69 482 LEU B N 1
ATOM 9526 C CA . LEU B 1 482 ? 14.117 9.07 -14.484 1 98.69 482 LEU B CA 1
ATOM 9527 C C . LEU B 1 482 ? 13.922 7.742 -13.758 1 98.69 482 LEU B C 1
ATOM 9529 O O . LEU B 1 482 ? 14.086 7.66 -12.539 1 98.69 482 LEU B O 1
ATOM 9533 N N . LYS B 1 483 ? 13.602 6.652 -14.484 1 98.12 483 LYS B N 1
ATOM 9534 C CA . LYS B 1 483 ? 13.477 5.32 -13.906 1 98.12 483 LYS B CA 1
ATOM 9535 C C . LYS B 1 483 ? 14.789 4.879 -13.25 1 98.12 483 LYS B C 1
ATOM 9537 O O . LYS B 1 483 ? 14.781 4.199 -12.227 1 98.12 483 LYS B O 1
ATOM 9542 N N . LEU B 1 484 ? 15.922 5.305 -13.859 1 98.25 484 LEU B N 1
ATOM 9543 C CA . LEU B 1 484 ? 17.25 4.898 -13.406 1 98.25 484 LEU B CA 1
ATOM 9544 C C . LEU B 1 484 ? 17.844 5.953 -12.484 1 98.25 484 LEU B C 1
ATOM 9546 O O . LEU B 1 484 ? 19.062 5.984 -12.281 1 98.25 484 LEU B O 1
ATOM 9550 N N . ASP B 1 485 ? 17.031 6.844 -11.969 1 98.44 485 ASP B N 1
ATOM 9551 C CA . ASP B 1 485 ? 17.422 7.871 -11.008 1 98.44 485 ASP B CA 1
ATOM 9552 C C . ASP B 1 485 ? 18.578 8.711 -11.531 1 98.44 485 ASP B C 1
ATOM 9554 O O . ASP B 1 485 ? 19.609 8.844 -10.867 1 98.44 485 ASP B O 1
ATOM 9558 N N . TRP B 1 486 ? 18.422 9.164 -12.773 1 98.38 486 TRP B N 1
ATOM 9559 C CA . TRP B 1 486 ? 19.406 10.016 -13.438 1 98.38 486 TRP B CA 1
ATOM 9560 C C . TRP B 1 486 ? 20.766 9.305 -13.531 1 98.38 486 TRP B C 1
ATOM 9562 O O . TRP B 1 486 ? 21.812 9.953 -13.469 1 98.38 486 TRP B O 1
ATOM 9572 N N . GLY B 1 487 ? 20.797 7.977 -13.492 1 97.69 487 GLY B N 1
ATOM 9573 C CA . GLY B 1 487 ? 22.016 7.195 -13.625 1 97.69 487 GLY B CA 1
ATOM 9574 C C . GLY B 1 487 ? 22.609 6.789 -12.289 1 97.69 487 GLY B C 1
ATOM 9575 O O . GLY B 1 487 ? 23.609 6.066 -12.242 1 97.69 487 GLY B O 1
ATOM 9576 N N . PHE B 1 488 ? 21.969 7.152 -11.234 1 97.44 488 PHE B N 1
ATOM 9577 C CA . PHE B 1 488 ? 22.516 6.863 -9.914 1 97.44 488 PHE B CA 1
ATOM 9578 C C . PHE B 1 488 ? 22.062 5.488 -9.43 1 97.44 488 PHE B C 1
ATOM 9580 O O . PHE B 1 488 ? 22.625 4.941 -8.484 1 97.44 488 PHE B O 1
ATOM 9587 N N . GLU B 1 489 ? 21.109 4.945 -10.016 1 95.88 489 GLU B N 1
ATOM 9588 C CA . GLU B 1 489 ? 20.656 3.586 -9.734 1 95.88 489 GLU B CA 1
ATOM 9589 C C . GLU B 1 489 ? 20.406 2.812 -11.023 1 95.88 489 GLU B C 1
ATOM 9591 O O . GLU B 1 489 ? 19.25 2.635 -11.422 1 95.88 489 GLU B O 1
ATOM 9596 N N . MET B 1 490 ? 21.453 2.291 -11.578 1 95.5 490 MET B N 1
ATOM 9597 C CA . MET B 1 490 ? 21.328 1.454 -12.766 1 95.5 490 MET B CA 1
ATOM 9598 C C . MET B 1 490 ? 20.797 0.068 -12.398 1 95.5 490 MET B C 1
ATOM 9600 O O . MET B 1 490 ? 21.422 -0.642 -11.602 1 95.5 490 MET B O 1
ATOM 9604 N N . ARG B 1 491 ? 19.641 -0.352 -12.859 1 93.06 491 ARG B N 1
ATOM 9605 C CA . ARG B 1 491 ? 19.047 -1.595 -12.383 1 93.06 491 ARG B CA 1
ATOM 9606 C C . ARG B 1 491 ? 18.406 -2.375 -13.523 1 93.06 491 ARG B C 1
ATOM 9608 O O . ARG B 1 491 ? 18.078 -1.802 -14.57 1 93.06 491 ARG B O 1
ATOM 9615 N N . GLU B 1 492 ? 18.219 -3.67 -13.297 1 93.69 492 GLU B N 1
ATOM 9616 C CA . GLU B 1 492 ? 17.484 -4.551 -14.195 1 93.69 492 GLU B CA 1
ATOM 9617 C C . GLU B 1 492 ? 16 -4.191 -14.219 1 93.69 492 GLU B C 1
ATOM 9619 O O . GLU B 1 492 ? 15.438 -3.764 -13.211 1 93.69 492 GLU B O 1
ATOM 9624 N N . PRO B 1 493 ? 15.336 -4.332 -15.422 1 94.06 493 PRO B N 1
ATOM 9625 C CA . PRO B 1 493 ? 15.891 -4.852 -16.672 1 94.06 493 PRO B CA 1
ATOM 9626 C C . PRO B 1 493 ? 16.453 -3.75 -17.578 1 94.06 493 PRO B C 1
ATOM 9628 O O . PRO B 1 493 ? 16.906 -4.027 -18.688 1 94.06 493 PRO B O 1
ATOM 9631 N N . PHE B 1 494 ? 16.438 -2.51 -17.062 1 93.12 494 PHE B N 1
ATOM 9632 C CA . PHE B 1 494 ? 16.766 -1.359 -17.891 1 93.12 494 PHE B CA 1
ATOM 9633 C C . PHE B 1 494 ? 18.25 -1.342 -18.234 1 93.12 494 PHE B C 1
ATOM 9635 O O . PHE B 1 494 ? 18.641 -0.747 -19.25 1 93.12 494 PHE B O 1
ATOM 9642 N N . PHE B 1 495 ? 19.016 -1.977 -17.391 1 92.5 495 PHE B N 1
ATOM 9643 C CA . PHE B 1 495 ? 20.438 -2.162 -17.609 1 92.5 495 PHE B CA 1
ATOM 9644 C C . PHE B 1 495 ? 20.859 -3.592 -17.281 1 92.5 495 PHE B C 1
ATOM 9646 O O . PHE B 1 495 ? 20.406 -4.164 -16.281 1 92.5 495 PHE B O 1
ATOM 9653 N N . ASP B 1 496 ? 21.625 -4.168 -18.141 1 89.88 496 ASP B N 1
ATOM 9654 C CA . ASP B 1 496 ? 22.156 -5.512 -17.906 1 89.88 496 ASP B CA 1
ATOM 9655 C C . ASP B 1 496 ? 23.344 -5.48 -16.953 1 89.88 496 ASP B C 1
ATOM 9657 O O . ASP B 1 496 ? 24.438 -5.055 -17.312 1 89.88 496 ASP B O 1
ATOM 9661 N N . GLU B 1 497 ? 23.172 -5.961 -15.844 1 86.88 497 GLU B N 1
ATOM 9662 C CA . GLU B 1 497 ? 24.203 -5.902 -14.812 1 86.88 497 GLU B CA 1
ATOM 9663 C C . GLU B 1 497 ? 25.453 -6.66 -15.25 1 86.88 497 GLU B C 1
ATOM 9665 O O . GLU B 1 497 ? 26.547 -6.391 -14.758 1 86.88 497 GLU B O 1
ATOM 9670 N N . ARG B 1 498 ? 25.453 -7.539 -16.141 1 85.56 498 ARG B N 1
ATOM 9671 C CA . ARG B 1 498 ? 26.578 -8.328 -16.625 1 85.56 498 ARG B CA 1
ATOM 9672 C C . ARG B 1 498 ? 27.5 -7.48 -17.484 1 85.56 498 ARG B C 1
ATOM 9674 O O . ARG B 1 498 ? 28.656 -7.863 -17.734 1 85.56 498 ARG B O 1
ATOM 9681 N N . ALA B 1 499 ? 26.875 -6.445 -17.984 1 87.31 499 ALA B N 1
ATOM 9682 C CA . ALA B 1 499 ? 27.656 -5.594 -18.891 1 87.31 499 ALA B CA 1
ATOM 9683 C C . ALA B 1 499 ? 28.891 -5.047 -18.188 1 87.31 499 ALA B C 1
ATOM 9685 O O . ALA B 1 499 ? 29.859 -4.641 -18.844 1 87.31 499 ALA B O 1
ATOM 9686 N N . GLY B 1 500 ? 28.906 -4.98 -16.922 1 88.56 500 GLY B N 1
ATOM 9687 C CA . GLY B 1 500 ? 30.094 -4.586 -16.172 1 88.56 500 GLY B CA 1
ATOM 9688 C C . GLY B 1 500 ? 30.062 -3.129 -15.742 1 88.56 500 GLY B C 1
ATOM 9689 O O . GLY B 1 500 ? 29.281 -2.336 -16.266 1 88.56 500 GLY B O 1
ATOM 9690 N N . GLU B 1 501 ? 30.953 -2.752 -14.938 1 90.75 501 GLU B N 1
ATOM 9691 C CA . GLU B 1 501 ? 30.984 -1.457 -14.273 1 90.75 501 GLU B CA 1
ATOM 9692 C C . GLU B 1 501 ? 31.328 -0.335 -15.25 1 90.75 501 GLU B C 1
ATOM 9694 O O . GLU B 1 501 ? 30.781 0.768 -15.148 1 90.75 501 GLU B O 1
ATOM 9699 N N . VAL B 1 502 ? 32.188 -0.6 -16.188 1 92.44 502 VAL B N 1
ATOM 9700 C CA . VAL B 1 502 ? 32.625 0.421 -17.125 1 92.44 502 VAL B CA 1
ATOM 9701 C C . VAL B 1 502 ? 31.469 0.844 -18.016 1 92.44 502 VAL B C 1
ATOM 9703 O O . VAL B 1 502 ? 31.25 2.037 -18.234 1 92.44 502 VAL B O 1
ATOM 9706 N N . ARG B 1 503 ? 30.766 -0.084 -18.531 1 91.75 503 ARG B N 1
ATOM 9707 C CA . ARG B 1 503 ? 29.609 0.217 -19.375 1 91.75 503 ARG B CA 1
ATOM 9708 C C . ARG B 1 503 ? 28.5 0.874 -18.562 1 91.75 503 ARG B C 1
ATOM 9710 O O . ARG B 1 503 ? 27.766 1.723 -19.078 1 91.75 503 ARG B O 1
ATOM 9717 N N . GLU B 1 504 ? 28.312 0.369 -17.344 1 93.75 504 GLU B N 1
ATOM 9718 C CA . GLU B 1 504 ? 27.359 1.003 -16.453 1 93.75 504 GLU B CA 1
ATOM 9719 C C . GLU B 1 504 ? 27.656 2.486 -16.266 1 93.75 504 GLU B C 1
ATOM 9721 O O . GLU B 1 504 ? 26.766 3.332 -16.406 1 93.75 504 GLU B O 1
ATOM 9726 N N . ASP B 1 505 ? 28.844 2.793 -16.062 1 95.12 505 ASP B N 1
ATOM 9727 C CA . ASP B 1 505 ? 29.281 4.172 -15.844 1 95.12 505 ASP B CA 1
ATOM 9728 C C . ASP B 1 505 ? 29.062 5.02 -17.094 1 95.12 505 ASP B C 1
ATOM 9730 O O . ASP B 1 505 ? 28.641 6.176 -17 1 95.12 505 ASP B O 1
ATOM 9734 N N . ALA B 1 506 ? 29.391 4.438 -18.172 1 94.19 506 ALA B N 1
ATOM 9735 C CA . ALA B 1 506 ? 29.234 5.16 -19.438 1 94.19 506 ALA B CA 1
ATOM 9736 C C . ALA B 1 506 ? 27.766 5.508 -19.672 1 94.19 506 ALA B C 1
ATOM 9738 O O . ALA B 1 506 ? 27.438 6.629 -20.078 1 94.19 506 ALA B O 1
ATOM 9739 N N . ASN B 1 507 ? 26.938 4.547 -19.516 1 93.06 507 ASN B N 1
ATOM 9740 C CA . ASN B 1 507 ? 25.5 4.785 -19.672 1 93.06 507 ASN B CA 1
ATOM 9741 C C . ASN B 1 507 ? 24.969 5.773 -18.641 1 93.06 507 ASN B C 1
ATOM 9743 O O . ASN B 1 507 ? 24.172 6.648 -18.969 1 93.06 507 ASN B O 1
ATOM 9747 N N . ALA B 1 508 ? 25.406 5.59 -17.438 1 97.06 508 ALA B N 1
ATOM 9748 C CA . ALA B 1 508 ? 25 6.465 -16.344 1 97.06 508 ALA B CA 1
ATOM 9749 C C . ALA B 1 508 ? 25.422 7.91 -16.609 1 97.06 508 ALA B C 1
ATOM 9751 O O . ALA B 1 508 ? 24.703 8.844 -16.234 1 97.06 508 ALA B O 1
ATOM 9752 N N . ALA B 1 509 ? 26.562 8.117 -17.234 1 97.25 509 ALA B N 1
ATOM 9753 C CA . ALA B 1 509 ? 27.094 9.453 -17.5 1 97.25 509 ALA B CA 1
ATOM 9754 C C . ALA B 1 509 ? 26.141 10.242 -18.391 1 97.25 509 ALA B C 1
ATOM 9756 O O . ALA B 1 509 ? 26 11.461 -18.234 1 97.25 509 ALA B O 1
ATOM 9757 N N . THR B 1 510 ? 25.578 9.578 -19.328 1 95.81 510 THR B N 1
ATOM 9758 C CA . THR B 1 510 ? 24.641 10.234 -20.234 1 95.81 510 THR B CA 1
ATOM 9759 C C . THR B 1 510 ? 23.453 10.781 -19.453 1 95.81 510 THR B C 1
ATOM 9761 O O . THR B 1 510 ? 23.016 11.914 -19.688 1 95.81 510 THR B O 1
ATOM 9764 N N . TYR B 1 511 ? 22.922 10 -18.562 1 97.44 511 TYR B N 1
ATOM 9765 C CA . TYR B 1 511 ? 21.781 10.422 -17.766 1 97.44 511 TYR B CA 1
ATOM 9766 C C . TYR B 1 511 ? 22.172 11.516 -16.781 1 97.44 511 TYR B C 1
ATOM 9768 O O . TYR B 1 511 ? 21.406 12.445 -16.531 1 97.44 511 TYR B O 1
ATOM 9776 N N . LYS B 1 512 ? 23.359 11.43 -16.219 1 97.88 512 LYS B N 1
ATOM 9777 C CA . LYS B 1 512 ? 23.859 12.445 -15.305 1 97.88 512 LYS B CA 1
ATOM 9778 C C . LYS B 1 512 ? 24.047 13.789 -16.016 1 97.88 512 LYS B C 1
ATOM 9780 O O . LYS B 1 512 ? 23.797 14.844 -15.422 1 97.88 512 LYS B O 1
ATOM 9785 N N . THR B 1 513 ? 24.484 13.75 -17.266 1 97.25 513 THR B N 1
ATOM 9786 C CA . THR B 1 513 ? 24.609 14.969 -18.062 1 97.25 513 THR B CA 1
ATOM 9787 C C . THR B 1 513 ? 23.25 15.609 -18.297 1 97.25 513 THR B C 1
ATOM 9789 O O . THR B 1 513 ? 23.109 16.828 -18.219 1 97.25 513 THR B O 1
ATOM 9792 N N . LEU B 1 514 ? 22.297 14.797 -18.609 1 97.06 514 LEU B N 1
ATOM 9793 C CA . LEU B 1 514 ? 20.938 15.305 -18.766 1 97.06 514 LEU B CA 1
ATOM 9794 C C . LEU B 1 514 ? 20.438 15.945 -17.484 1 97.06 514 LEU B C 1
ATOM 9796 O O . LEU B 1 514 ? 19.75 16.969 -17.516 1 97.06 514 LEU B O 1
ATOM 9800 N N . ARG B 1 515 ? 20.719 15.328 -16.312 1 98 515 ARG B N 1
ATOM 9801 C CA . ARG B 1 515 ? 20.328 15.891 -15.023 1 98 515 ARG B CA 1
ATOM 9802 C C . ARG B 1 515 ? 20.938 17.266 -14.812 1 98 515 ARG B C 1
ATOM 9804 O O . ARG B 1 515 ? 20.281 18.172 -14.281 1 98 515 ARG B O 1
ATOM 9811 N N . LYS B 1 516 ? 22.266 17.391 -15.195 1 96.94 516 LYS B N 1
ATOM 9812 C CA . LYS B 1 516 ? 22.922 18.672 -15.062 1 96.94 516 LYS B CA 1
ATOM 9813 C C . LYS B 1 516 ? 22.156 19.766 -15.797 1 96.94 516 LYS B C 1
ATOM 9815 O O . LYS B 1 516 ? 22.016 20.891 -15.289 1 96.94 516 LYS B O 1
ATOM 9820 N N . LYS B 1 517 ? 21.719 19.453 -16.938 1 95.69 517 LYS B N 1
ATOM 9821 C CA . LYS B 1 517 ? 20.922 20.422 -17.688 1 95.69 517 LYS B CA 1
ATOM 9822 C C . LYS B 1 517 ? 19.625 20.75 -16.984 1 95.69 517 LYS B C 1
ATOM 9824 O O . LYS B 1 517 ? 19.234 21.906 -16.875 1 95.69 517 LYS B O 1
ATOM 9829 N N . ALA B 1 518 ? 18.922 19.719 -16.547 1 96.94 518 ALA B N 1
ATOM 9830 C CA . ALA B 1 518 ? 17.656 19.906 -15.836 1 96.94 518 ALA B CA 1
ATOM 9831 C C . ALA B 1 518 ? 17.844 20.844 -14.648 1 96.94 518 ALA B C 1
ATOM 9833 O O . ALA B 1 518 ? 16.984 21.688 -14.375 1 96.94 518 ALA B O 1
ATOM 9834 N N . LEU B 1 519 ? 18.938 20.734 -13.945 1 96.5 519 LEU B N 1
ATOM 9835 C CA . LEU B 1 519 ? 19.203 21.484 -12.727 1 96.5 519 LEU B CA 1
ATOM 9836 C C . LEU B 1 519 ? 19.484 22.953 -13.047 1 96.5 519 LEU B C 1
ATOM 9838 O O . LEU B 1 519 ? 19.422 23.797 -12.156 1 96.5 519 LEU B O 1
ATOM 9842 N N . THR B 1 520 ? 19.812 23.312 -14.305 1 94.88 520 THR B N 1
ATOM 9843 C CA . THR B 1 520 ? 20.141 24.672 -14.672 1 94.88 520 THR B CA 1
ATOM 9844 C C . THR B 1 520 ? 18.891 25.422 -15.148 1 94.88 520 THR B C 1
ATOM 9846 O O . THR B 1 520 ? 18.922 26.641 -15.32 1 94.88 520 THR B O 1
ATOM 9849 N N . LEU B 1 521 ? 17.859 24.734 -15.391 1 95.44 521 LEU B N 1
ATOM 9850 C CA . LEU B 1 521 ? 16.656 25.344 -15.938 1 95.44 521 LEU B CA 1
ATOM 9851 C C . LEU B 1 521 ? 16 26.266 -14.906 1 95.44 521 LEU B C 1
ATOM 9853 O O . LEU B 1 521 ? 16.234 26.125 -13.703 1 95.44 521 LEU B O 1
ATOM 9857 N N . PRO B 1 522 ? 15.18 27.234 -15.398 1 95.5 522 PRO B N 1
ATOM 9858 C CA . PRO B 1 522 ? 14.5 28.141 -14.469 1 95.5 522 PRO B CA 1
ATOM 9859 C C . PRO B 1 522 ? 13.547 27.406 -13.523 1 95.5 522 PRO B C 1
ATOM 9861 O O . PRO B 1 522 ? 13.023 26.344 -13.875 1 95.5 522 PRO B O 1
ATOM 9864 N N . ARG B 1 523 ? 13.32 28.031 -12.359 1 96.12 523 ARG B N 1
ATOM 9865 C CA . ARG B 1 523 ? 12.484 27.422 -11.336 1 96.12 523 ARG B CA 1
ATOM 9866 C C . ARG B 1 523 ? 11.336 28.344 -10.938 1 96.12 523 ARG B C 1
ATOM 9868 O O . ARG B 1 523 ? 11.438 29.562 -11.07 1 96.12 523 ARG B O 1
ATOM 9875 N N . PHE B 1 524 ? 10.297 27.734 -10.5 1 97.44 524 PHE B N 1
ATOM 9876 C CA . PHE B 1 524 ? 9.109 28.438 -10.016 1 97.44 524 PHE B CA 1
ATOM 9877 C C . PHE B 1 524 ? 9.438 29.234 -8.758 1 97.44 524 PHE B C 1
ATOM 9879 O O . PHE B 1 524 ? 10.234 28.797 -7.93 1 97.44 524 PHE B O 1
ATOM 9886 N N . GLY B 1 525 ? 8.781 30.328 -8.547 1 97.69 525 GLY B N 1
ATOM 9887 C CA . GLY B 1 525 ? 8.961 31.156 -7.367 1 97.69 525 GLY B CA 1
ATOM 9888 C C . GLY B 1 525 ? 10.211 32.031 -7.434 1 97.69 525 GLY B C 1
ATOM 9889 O O . GLY B 1 525 ? 10.781 32.375 -6.398 1 97.69 525 GLY B O 1
ATOM 9890 N N . ARG B 1 526 ? 10.68 32.25 -8.656 1 95.5 526 ARG B N 1
ATOM 9891 C CA . ARG B 1 526 ? 11.875 33.094 -8.836 1 95.5 526 ARG B CA 1
ATOM 9892 C C . ARG B 1 526 ? 11.641 34.156 -9.891 1 95.5 526 ARG B C 1
ATOM 9894 O O . ARG B 1 526 ? 12.594 34.75 -10.398 1 95.5 526 ARG B O 1
ATOM 9901 N N . GLY B 1 527 ? 10.461 34.312 -10.312 1 94.75 527 GLY B N 1
ATOM 9902 C CA . GLY B 1 527 ? 10.07 35.438 -11.164 1 94.75 527 GLY B CA 1
ATOM 9903 C C . GLY B 1 527 ? 10.188 35.125 -12.648 1 94.75 527 GLY B C 1
ATOM 9904 O O . GLY B 1 527 ? 10.141 36.031 -13.484 1 94.75 527 GLY B O 1
ATOM 9905 N N . ASN B 1 528 ? 10.328 33.906 -13.047 1 96.06 528 ASN B N 1
ATOM 9906 C CA . ASN B 1 528 ? 10.406 33.531 -14.453 1 96.06 528 ASN B CA 1
ATOM 9907 C C . ASN B 1 528 ? 9.016 33.406 -15.078 1 96.06 528 ASN B C 1
ATOM 9909 O O . ASN B 1 528 ? 8.25 32.5 -14.719 1 96.06 528 ASN B O 1
ATOM 9913 N N . PRO B 1 529 ? 8.727 34.156 -16.047 1 96 529 PRO B N 1
ATOM 9914 C CA . PRO B 1 529 ? 7.363 34.219 -16.578 1 96 529 PRO B CA 1
ATOM 9915 C C . PRO B 1 529 ? 6.938 32.906 -17.25 1 96 529 PRO B C 1
ATOM 9917 O O . PRO B 1 529 ? 5.77 32.531 -17.172 1 96 529 PRO B O 1
ATOM 9920 N N . GLU B 1 530 ? 7.82 32.281 -17.938 1 94.69 530 GLU B N 1
ATOM 9921 C CA . GLU B 1 530 ? 7.477 31.047 -18.609 1 94.69 530 GLU B CA 1
ATOM 9922 C C . GLU B 1 530 ? 7.086 29.969 -17.609 1 94.69 530 GLU B C 1
ATOM 9924 O O . GLU B 1 530 ? 6.121 29.234 -17.828 1 94.69 530 GLU B O 1
ATOM 9929 N N . VAL B 1 531 ? 7.836 29.875 -16.594 1 97.69 531 VAL B N 1
ATOM 9930 C CA . VAL B 1 531 ? 7.559 28.906 -15.547 1 97.69 531 VAL B CA 1
ATOM 9931 C C . VAL B 1 531 ? 6.258 29.266 -14.836 1 97.69 531 VAL B C 1
ATOM 9933 O O . VAL B 1 531 ? 5.449 28.391 -14.523 1 97.69 531 VAL B O 1
ATOM 9936 N N . ASP B 1 532 ? 6.023 30.547 -14.617 1 97.94 532 ASP B N 1
ATOM 9937 C CA . ASP B 1 532 ? 4.832 31.031 -13.93 1 97.94 532 ASP B CA 1
ATOM 9938 C C . ASP B 1 532 ? 3.568 30.703 -14.719 1 97.94 532 ASP B C 1
ATOM 9940 O O . ASP B 1 532 ? 2.51 30.453 -14.141 1 97.94 532 ASP B O 1
ATOM 9944 N N . GLU B 1 533 ? 3.695 30.703 -15.961 1 97.25 533 GLU B N 1
ATOM 9945 C CA . GLU B 1 533 ? 2.555 30.359 -16.812 1 97.25 533 GLU B CA 1
ATOM 9946 C C . GLU B 1 533 ? 2.158 28.906 -16.641 1 97.25 533 GLU B C 1
ATOM 9948 O O . GLU B 1 533 ? 0.972 28.562 -16.641 1 97.25 533 GLU B O 1
ATOM 9953 N N . ILE B 1 534 ? 3.129 28.078 -16.578 1 97.38 534 ILE B N 1
ATOM 9954 C CA . ILE B 1 534 ? 2.869 26.672 -16.328 1 97.38 534 ILE B CA 1
ATOM 9955 C C . ILE B 1 534 ? 2.225 26.5 -14.961 1 97.38 534 ILE B C 1
ATOM 9957 O O . ILE B 1 534 ? 1.29 25.703 -14.797 1 97.38 534 ILE B O 1
ATOM 9961 N N . ALA B 1 535 ? 2.695 27.234 -14.008 1 98.38 535 ALA B N 1
ATOM 9962 C CA . ALA B 1 535 ? 2.146 27.188 -12.656 1 98.38 535 ALA B CA 1
ATOM 9963 C C . ALA B 1 535 ? 0.675 27.594 -12.648 1 98.38 535 ALA B C 1
ATOM 9965 O O . ALA B 1 535 ? -0.154 26.938 -12.016 1 98.38 535 ALA B O 1
ATOM 9966 N N . ASN B 1 536 ? 0.38 28.688 -13.305 1 98.31 536 ASN B N 1
ATOM 9967 C CA . ASN B 1 536 ? -0.997 29.156 -13.367 1 98.31 536 ASN B CA 1
ATOM 9968 C C . ASN B 1 536 ? -1.914 28.141 -14.039 1 98.31 536 ASN B C 1
ATOM 9970 O O . ASN B 1 536 ? -3.035 27.906 -13.586 1 98.31 536 ASN B O 1
ATOM 9974 N N . TRP B 1 537 ? -1.443 27.562 -15.141 1 98.5 537 TRP B N 1
ATOM 9975 C CA . TRP B 1 537 ? -2.211 26.516 -15.82 1 98.5 537 TRP B CA 1
ATOM 9976 C C . TRP B 1 537 ? -2.527 25.375 -14.867 1 98.5 537 TRP B C 1
ATOM 9978 O O . TRP B 1 537 ? -3.666 24.906 -14.805 1 98.5 537 TRP B O 1
ATOM 9988 N N . LEU B 1 538 ? -1.486 24.891 -14.188 1 98.56 538 LEU B N 1
ATOM 9989 C CA . LEU B 1 538 ? -1.653 23.75 -13.281 1 98.56 538 LEU B CA 1
ATOM 9990 C C . LEU B 1 538 ? -2.635 24.094 -12.164 1 98.56 538 LEU B C 1
ATOM 9992 O O . LEU B 1 538 ? -3.529 23.312 -11.852 1 98.56 538 LEU B O 1
ATOM 9996 N N . MET B 1 539 ? -2.535 25.266 -11.578 1 98.38 539 MET B N 1
ATOM 9997 C CA . MET B 1 539 ? -3.371 25.656 -10.445 1 98.38 539 MET B CA 1
ATOM 9998 C C . MET B 1 539 ? -4.82 25.859 -10.883 1 98.38 539 MET B C 1
ATOM 10000 O O . MET B 1 539 ? -5.746 25.484 -10.156 1 98.38 539 MET B O 1
ATOM 10004 N N . GLU B 1 540 ? -5.008 26.422 -12.023 1 98.44 540 GLU B N 1
ATOM 10005 C CA . GLU B 1 540 ? -6.359 26.578 -12.547 1 98.44 540 GLU B CA 1
ATOM 10006 C C . GLU B 1 540 ? -7.051 25.234 -12.703 1 98.44 540 GLU B C 1
ATOM 10008 O O . GLU B 1 540 ? -8.227 25.094 -12.359 1 98.44 540 GLU B O 1
ATOM 10013 N N . ASN B 1 541 ? -6.34 24.344 -13.211 1 98.62 541 ASN B N 1
ATOM 10014 C CA . ASN B 1 541 ? -6.922 23.031 -13.469 1 98.62 541 ASN B CA 1
ATOM 10015 C C . ASN B 1 541 ? -7.156 22.25 -12.18 1 98.62 541 ASN B C 1
ATOM 10017 O O . ASN B 1 541 ? -8.172 21.562 -12.039 1 98.62 541 ASN B O 1
ATOM 10021 N N . VAL B 1 542 ? -6.191 22.312 -11.219 1 97.81 542 VAL B N 1
ATOM 10022 C CA . VAL B 1 542 ? -6.391 21.594 -9.969 1 97.81 542 VAL B CA 1
ATOM 10023 C C . VAL B 1 542 ? -7.625 22.125 -9.25 1 97.81 542 VAL B C 1
ATOM 10025 O O . VAL B 1 542 ? -8.414 21.359 -8.703 1 97.81 542 VAL B O 1
ATOM 10028 N N . VAL B 1 543 ? -7.828 23.438 -9.273 1 98.06 543 VAL B N 1
ATOM 10029 C CA . VAL B 1 543 ? -8.969 24.062 -8.617 1 98.06 543 VAL B CA 1
ATOM 10030 C C . VAL B 1 543 ? -10.266 23.641 -9.312 1 98.06 543 VAL B C 1
ATOM 10032 O O . VAL B 1 543 ? -11.211 23.203 -8.648 1 98.06 543 VAL B O 1
ATOM 10035 N N . SER B 1 544 ? -10.266 23.719 -10.594 1 97.94 544 SER B N 1
ATOM 10036 C CA . SER B 1 544 ? -11.461 23.406 -11.367 1 97.94 544 SER B CA 1
ATOM 10037 C C . SER B 1 544 ? -11.836 21.922 -11.219 1 97.94 544 SER B C 1
ATOM 10039 O O . SER B 1 544 ? -13 21.594 -10.984 1 97.94 544 SER B O 1
ATOM 10041 N N . ILE B 1 545 ? -10.906 21.031 -11.328 1 98.06 545 ILE B N 1
ATOM 10042 C CA . ILE B 1 545 ? -11.156 19.594 -11.289 1 98.06 545 ILE B CA 1
ATOM 10043 C C . ILE B 1 545 ? -11.641 19.188 -9.898 1 98.06 545 ILE B C 1
ATOM 10045 O O . ILE B 1 545 ? -12.555 18.375 -9.766 1 98.06 545 ILE B O 1
ATOM 10049 N N . ALA B 1 546 ? -11.023 19.75 -8.875 1 97.38 546 ALA B N 1
ATOM 10050 C CA . ALA B 1 546 ? -11.453 19.453 -7.516 1 97.38 546 ALA B CA 1
ATOM 10051 C C . ALA B 1 546 ? -12.93 19.781 -7.312 1 97.38 546 ALA B C 1
ATOM 10053 O O . ALA B 1 546 ? -13.68 18.969 -6.758 1 97.38 546 ALA B O 1
ATOM 10054 N N . LYS B 1 547 ? -13.359 20.906 -7.77 1 96.38 547 LYS B N 1
ATOM 10055 C CA . LYS B 1 547 ? -14.734 21.359 -7.582 1 96.38 547 LYS B CA 1
ATOM 10056 C C . LYS B 1 547 ? -15.688 20.641 -8.523 1 96.38 547 LYS B C 1
ATOM 10058 O O . LYS B 1 547 ? -16.734 20.156 -8.102 1 96.38 547 LYS B O 1
ATOM 10063 N N . ASP B 1 548 ? -15.305 20.484 -9.75 1 96.5 548 ASP B N 1
ATOM 10064 C CA . ASP B 1 548 ? -16.156 19.891 -10.766 1 96.5 548 ASP B CA 1
ATOM 10065 C C . ASP B 1 548 ? -16.453 18.422 -10.445 1 96.5 548 ASP B C 1
ATOM 10067 O O . ASP B 1 548 ? -17.531 17.906 -10.742 1 96.5 548 ASP B O 1
ATOM 10071 N N . THR B 1 549 ? -15.531 17.719 -9.891 1 96.62 549 THR B N 1
ATOM 10072 C CA . THR B 1 549 ? -15.688 16.297 -9.586 1 96.62 549 THR B CA 1
ATOM 10073 C C . THR B 1 549 ? -16.797 16.078 -8.562 1 96.62 549 THR B C 1
ATOM 10075 O O . THR B 1 549 ? -17.469 15.055 -8.578 1 96.62 549 THR B O 1
ATOM 10078 N N . ILE B 1 550 ? -17.062 17.016 -7.703 1 95.94 550 ILE B N 1
ATOM 10079 C CA . ILE B 1 550 ? -18.109 16.938 -6.695 1 95.94 550 ILE B CA 1
ATOM 10080 C C . ILE B 1 550 ? -19.406 17.5 -7.258 1 95.94 550 ILE B C 1
ATOM 10082 O O . ILE B 1 550 ? -20.5 16.969 -6.996 1 95.94 550 ILE B O 1
ATOM 10086 N N . HIS B 1 551 ? -19.297 18.578 -8.055 1 94.56 551 HIS B N 1
ATOM 10087 C CA . HIS B 1 551 ? -20.484 19.25 -8.586 1 94.56 551 HIS B CA 1
ATOM 10088 C C . HIS B 1 551 ? -21.078 18.484 -9.758 1 94.56 551 HIS B C 1
ATOM 10090 O O . HIS B 1 551 ? -22.281 18.516 -9.984 1 94.56 551 HIS B O 1
ATOM 10096 N N . HIS B 1 552 ? -20.203 17.859 -10.508 1 94.88 552 HIS B N 1
ATOM 10097 C CA . HIS B 1 552 ? -20.578 16.984 -11.609 1 94.88 552 HIS B CA 1
ATOM 10098 C C . HIS B 1 552 ? -19.906 15.617 -11.492 1 94.88 552 HIS B C 1
ATOM 10100 O O . HIS B 1 552 ? -19.109 15.234 -12.359 1 94.88 552 HIS B O 1
ATOM 10106 N N . PRO B 1 553 ? -20.328 14.883 -10.5 1 95.56 553 PRO B N 1
ATOM 10107 C CA . PRO B 1 553 ? -19.609 13.648 -10.18 1 95.56 553 PRO B CA 1
ATOM 10108 C C . PRO B 1 553 ? -19.812 12.555 -11.227 1 95.56 553 PRO B C 1
ATOM 10110 O O . PRO B 1 553 ? -20.906 12.43 -11.789 1 95.56 553 PRO B O 1
ATOM 10113 N N . PRO B 1 554 ? -18.688 11.797 -11.555 1 94.38 554 PRO B N 1
ATOM 10114 C CA . PRO B 1 554 ? -18.875 10.602 -12.375 1 94.38 554 PRO B CA 1
ATOM 10115 C C . PRO B 1 554 ? -19.766 9.555 -11.703 1 94.38 554 PRO B C 1
ATOM 10117 O O . PRO B 1 554 ? -20.125 9.703 -10.531 1 94.38 554 PRO B O 1
ATOM 10120 N N . SER B 1 555 ? -19.938 8.555 -12.555 1 90.75 555 SER B N 1
ATOM 10121 C CA . SER B 1 555 ? -20.797 7.504 -12.023 1 90.75 555 SER B CA 1
ATOM 10122 C C . SER B 1 555 ? -20.234 6.91 -10.742 1 90.75 555 SER B C 1
ATOM 10124 O O . SER B 1 555 ? -19.047 7.066 -10.453 1 90.75 555 SER B O 1
ATOM 10126 N N . VAL B 1 556 ? -20.672 6.281 -9.984 1 92.25 556 VAL B N 1
ATOM 10127 C CA . VAL B 1 556 ? -20.312 5.672 -8.711 1 92.25 556 VAL B CA 1
ATOM 10128 C C . VAL B 1 556 ? -20.297 6.734 -7.613 1 92.25 556 VAL B C 1
ATOM 10130 O O . VAL B 1 556 ? -20.922 6.555 -6.562 1 92.25 556 VAL B O 1
ATOM 10133 N N . LEU B 1 557 ? -19.422 7.867 -7.973 1 96.5 557 LEU B N 1
ATOM 10134 C CA . LEU B 1 557 ? -19.359 8.953 -7 1 96.5 557 LEU B CA 1
ATOM 10135 C C . LEU B 1 557 ? -20.734 9.617 -6.852 1 96.5 557 LEU B C 1
ATOM 10137 O O . LEU B 1 557 ? -21.109 10.016 -5.75 1 96.5 557 LEU B O 1
ATOM 10141 N N . ASP B 1 558 ? -21.406 9.773 -7.953 1 96.81 558 ASP B N 1
ATOM 10142 C CA . ASP B 1 558 ? -22.75 10.344 -7.934 1 96.81 558 ASP B CA 1
ATOM 10143 C C . ASP B 1 558 ? -23.672 9.547 -7.023 1 96.81 558 ASP B C 1
ATOM 10145 O O . ASP B 1 558 ? -24.453 10.125 -6.262 1 96.81 558 ASP B O 1
ATOM 10149 N N . GLY B 1 559 ? -23.547 8.242 -7.176 1 96.75 559 GLY B N 1
ATOM 10150 C CA . GLY B 1 559 ? -24.344 7.387 -6.309 1 96.75 559 GLY B CA 1
ATOM 10151 C C . GLY B 1 559 ? -24.016 7.562 -4.836 1 96.75 559 GLY B C 1
ATOM 10152 O O . GLY B 1 559 ? -24.922 7.605 -3.996 1 96.75 559 GLY B O 1
ATOM 10153 N N . ILE B 1 560 ? -22.781 7.684 -4.559 1 96.81 560 ILE B N 1
ATOM 10154 C CA . ILE B 1 560 ? -22.328 7.836 -3.184 1 96.81 560 ILE B CA 1
ATOM 10155 C C . ILE B 1 560 ? -22.828 9.164 -2.619 1 96.81 560 ILE B C 1
ATOM 10157 O O . ILE B 1 560 ? -23.391 9.211 -1.527 1 96.81 560 ILE B O 1
ATOM 10161 N N . ILE B 1 561 ? -22.656 10.258 -3.367 1 96.56 561 ILE B N 1
ATOM 10162 C CA . ILE B 1 561 ? -23.062 11.586 -2.926 1 96.56 561 ILE B CA 1
ATOM 10163 C C . ILE B 1 561 ? -24.562 11.641 -2.729 1 96.56 561 ILE B C 1
ATOM 10165 O O . ILE B 1 561 ? -25.047 12.18 -1.733 1 96.56 561 ILE B O 1
ATOM 10169 N N . SER B 1 562 ? -25.312 11.031 -3.617 1 96.75 562 SER B N 1
ATOM 10170 C CA . SER B 1 562 ? -26.766 10.992 -3.508 1 96.75 562 SER B CA 1
ATOM 10171 C C . SER B 1 562 ? -27.219 10.25 -2.254 1 96.75 562 SER B C 1
ATOM 10173 O O . SER B 1 562 ? -28.141 10.672 -1.57 1 96.75 562 SER B O 1
ATOM 10175 N N . GLY B 1 563 ? -26.531 9.172 -2.045 1 97.12 563 GLY B N 1
ATOM 10176 C CA . GLY B 1 563 ? -26.828 8.422 -0.838 1 97.12 563 GLY B CA 1
ATOM 10177 C C . GLY B 1 563 ? -26.578 9.203 0.435 1 97.12 563 GLY B C 1
ATOM 10178 O O . GLY B 1 563 ? -27.391 9.148 1.372 1 97.12 563 GLY B O 1
ATOM 10179 N N . ILE B 1 564 ? -25.547 9.93 0.484 1 96.38 564 ILE B N 1
ATOM 10180 C CA . ILE B 1 564 ? -25.203 10.742 1.646 1 96.38 564 ILE B CA 1
ATOM 10181 C C . ILE B 1 564 ? -26.234 11.852 1.816 1 96.38 564 ILE B C 1
ATOM 10183 O O . ILE B 1 564 ? -26.734 12.086 2.922 1 96.38 564 ILE B O 1
ATOM 10187 N N . LYS B 1 565 ? -26.578 12.523 0.747 1 95.56 565 LYS B N 1
ATOM 10188 C CA . LYS B 1 565 ? -27.562 13.602 0.8 1 95.56 565 LYS B CA 1
ATOM 10189 C C . LYS B 1 565 ? -28.906 13.086 1.287 1 95.56 565 LYS B C 1
ATOM 10191 O O . LYS B 1 565 ? -29.578 13.75 2.082 1 95.56 565 LYS B O 1
ATOM 10196 N N . GLU B 1 566 ? -29.297 11.914 0.835 1 96.44 566 GLU B N 1
ATOM 10197 C CA . GLU B 1 566 ? -30.562 11.312 1.261 1 96.44 566 GLU B CA 1
ATOM 10198 C C . GLU B 1 566 ? -30.547 11.008 2.756 1 96.44 566 GLU B C 1
ATOM 10200 O O . GLU B 1 566 ? -31.547 11.258 3.451 1 96.44 566 GLU B O 1
ATOM 10205 N N . LYS B 1 567 ? -29.484 10.594 3.178 1 95.69 567 LYS B N 1
ATOM 10206 C CA . LYS B 1 567 ? -29.375 10.133 4.559 1 95.69 567 LYS B CA 1
ATOM 10207 C C . LYS B 1 567 ? -29.234 11.312 5.52 1 95.69 567 LYS B C 1
ATOM 10209 O O . LYS B 1 567 ? -29.75 11.273 6.637 1 95.69 567 LYS B O 1
ATOM 10214 N N . TYR B 1 568 ? -28.594 12.375 5.121 1 95.69 568 TYR B N 1
ATOM 10215 C CA . TYR B 1 568 ? -28.156 13.352 6.109 1 95.69 568 TYR B CA 1
ATOM 10216 C C . TYR B 1 568 ? -28.891 14.68 5.926 1 95.69 568 TYR B C 1
ATOM 10218 O O . TYR B 1 568 ? -28.828 15.547 6.793 1 95.69 568 TYR B O 1
ATOM 10226 N N . SER B 1 569 ? -29.594 14.836 4.824 1 95.31 569 SER B N 1
ATOM 10227 C CA . SER B 1 569 ? -30.391 16.047 4.66 1 95.31 569 SER B CA 1
ATOM 10228 C C . SER B 1 569 ? -31.562 16.078 5.637 1 95.31 569 SER B C 1
ATOM 10230 O O . SER B 1 569 ? -32.156 15.039 5.926 1 95.31 569 SER B O 1
ATOM 10232 N N . LEU B 1 570 ? -31.828 17.219 6.137 1 92.38 570 LEU B N 1
ATOM 10233 C CA . LEU B 1 570 ? -32.969 17.469 6.992 1 92.38 570 LEU B CA 1
ATOM 10234 C C . LEU B 1 570 ? -33.906 18.531 6.383 1 92.38 570 LEU B C 1
ATOM 10236 O O . LEU B 1 570 ? -33.469 19.312 5.531 1 92.38 570 LEU B O 1
ATOM 10240 N N . PRO B 1 571 ? -35.188 18.531 6.832 1 90 571 PRO B N 1
ATOM 10241 C CA . PRO B 1 571 ? -36.062 19.609 6.348 1 90 571 PRO B CA 1
ATOM 10242 C C . PRO B 1 571 ? -35.531 21 6.676 1 90 571 PRO B C 1
ATOM 10244 O O . PRO B 1 571 ? -35.281 21.297 7.844 1 90 571 PRO B O 1
ATOM 10247 N N . GLY B 1 572 ? -35.312 21.75 5.676 1 88.19 572 GLY B N 1
ATOM 10248 C CA . GLY B 1 572 ? -34.844 23.109 5.855 1 88.19 572 GLY B CA 1
ATOM 10249 C C . GLY B 1 572 ? -33.344 23.203 5.988 1 88.19 572 GLY B C 1
ATOM 10250 O O . GLY B 1 572 ? -32.781 24.297 6.16 1 88.19 572 GLY B O 1
ATOM 10251 N N . ARG B 1 573 ? -32.719 22.047 5.953 1 91.56 573 ARG B N 1
ATOM 10252 C CA . ARG B 1 573 ? -31.266 22 6.074 1 91.56 573 ARG B CA 1
ATOM 10253 C C . ARG B 1 573 ? -30.672 21 5.102 1 91.56 573 ARG B C 1
ATOM 10255 O O . ARG B 1 573 ? -30.219 19.922 5.508 1 91.56 573 ARG B O 1
ATOM 10262 N N . PRO B 1 574 ? -30.625 21.422 3.869 1 93.31 574 PRO B N 1
ATOM 10263 C CA . PRO B 1 574 ? -30.031 20.484 2.898 1 93.31 574 PRO B CA 1
ATOM 10264 C C . PRO B 1 574 ? -28.578 20.172 3.197 1 93.31 574 PRO B C 1
ATOM 10266 O O . PRO B 1 574 ? -27.828 21.047 3.68 1 93.31 574 PRO B O 1
ATOM 10269 N N . PHE B 1 575 ? -28.219 18.953 2.893 1 94.38 575 PHE B N 1
ATOM 10270 C CA . PHE B 1 575 ? -26.844 18.516 3.068 1 94.38 575 PHE B CA 1
ATOM 10271 C C . PHE B 1 575 ? -26.031 18.766 1.801 1 94.38 575 PHE B C 1
ATOM 10273 O O . PHE B 1 575 ? -26.531 18.547 0.691 1 94.38 575 PHE B O 1
ATOM 10280 N N . GLY B 1 576 ? -24.797 19.203 1.941 1 93.62 576 GLY B N 1
ATOM 10281 C CA . GLY B 1 576 ? -23.875 19.438 0.847 1 93.62 576 GLY B CA 1
ATOM 10282 C C . GLY B 1 576 ? -22.438 19.641 1.31 1 93.62 576 GLY B C 1
ATOM 10283 O O . GLY B 1 576 ? -22.188 19.781 2.508 1 93.62 576 GLY B O 1
ATOM 10284 N N . PHE B 1 577 ? -21.547 19.641 0.349 1 95.06 577 PHE B N 1
ATOM 10285 C CA . PHE B 1 577 ? -20.141 19.766 0.69 1 95.06 577 PHE B CA 1
ATOM 10286 C C . PHE B 1 577 ? -19.594 21.125 0.304 1 95.06 577 PHE B C 1
ATOM 10288 O O . PHE B 1 577 ? -20.016 21.703 -0.708 1 95.06 577 PHE B O 1
ATOM 10295 N N . VAL B 1 578 ? -18.734 21.672 1.093 1 96.56 578 VAL B N 1
ATOM 10296 C CA . VAL B 1 578 ? -17.875 22.797 0.756 1 96.56 578 VAL B CA 1
ATOM 10297 C C . VAL B 1 578 ? -16.531 22.281 0.25 1 96.56 578 VAL B C 1
ATOM 10299 O O . VAL B 1 578 ? -15.758 21.688 1.01 1 96.56 578 VAL B O 1
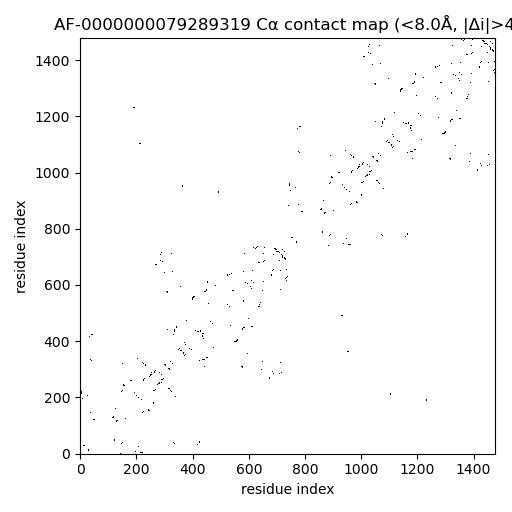ATOM 10302 N N . VAL B 1 579 ? -16.219 22.5 -1.035 1 96.69 579 VAL B N 1
ATOM 10303 C CA . VAL B 1 579 ? -15.031 21.922 -1.648 1 96.69 579 VAL B CA 1
ATOM 10304 C C . VAL B 1 579 ? -13.883 22.938 -1.58 1 96.69 579 VAL B C 1
ATOM 10306 O O . VAL B 1 579 ? -13.945 24 -2.203 1 96.69 579 VAL B O 1
ATOM 10309 N N . GLU B 1 580 ? -12.844 22.531 -0.885 1 96.94 580 GLU B N 1
ATOM 10310 C CA . GLU B 1 580 ? -11.75 23.469 -0.615 1 96.94 580 GLU B CA 1
ATOM 10311 C C . GLU B 1 580 ? -10.422 22.922 -1.128 1 96.94 580 GLU B C 1
ATOM 10313 O O . GLU B 1 580 ? -9.641 22.344 -0.359 1 96.94 580 GLU B O 1
ATOM 10318 N N . PRO B 1 581 ? -10.07 23.188 -2.389 1 97.44 581 PRO B N 1
ATOM 10319 C CA . PRO B 1 581 ? -8.734 22.797 -2.855 1 97.44 581 PRO B CA 1
ATOM 10320 C C . PRO B 1 581 ? -7.625 23.641 -2.238 1 97.44 581 PRO B C 1
ATOM 10322 O O . PRO B 1 581 ? -7.836 24.828 -1.938 1 97.44 581 PRO B O 1
ATOM 10325 N N . GLY B 1 582 ? -6.496 23.109 -1.998 1 97.25 582 GLY B N 1
ATOM 10326 C CA . GLY B 1 582 ? -5.336 23.812 -1.466 1 97.25 582 GLY B CA 1
ATOM 10327 C C . GLY B 1 582 ? -4.031 23.094 -1.727 1 97.25 582 GLY B C 1
ATOM 10328 O O . GLY B 1 582 ? -4.016 22.031 -2.348 1 97.25 582 GLY B O 1
ATOM 10329 N N . ILE B 1 583 ? -2.971 23.734 -1.428 1 96.69 583 ILE B N 1
ATOM 10330 C CA . ILE B 1 583 ? -1.635 23.156 -1.462 1 96.69 583 ILE B CA 1
ATOM 10331 C C . ILE B 1 583 ? -1.116 22.969 -0.037 1 96.69 583 ILE B C 1
ATOM 10333 O O . ILE B 1 583 ? -1.173 23.891 0.776 1 96.69 583 ILE B O 1
ATOM 10337 N N . GLY B 1 584 ? -0.682 21.75 0.262 1 92.62 584 GLY B N 1
ATOM 10338 C CA . GLY B 1 584 ? -0.142 21.578 1.6 1 92.62 584 GLY B CA 1
ATOM 10339 C C . GLY B 1 584 ? 0.591 20.25 1.774 1 92.62 584 GLY B C 1
ATOM 10340 O O . GLY B 1 584 ? 0.002 19.188 1.612 1 92.62 584 GLY B O 1
ATOM 10341 N N . THR B 1 585 ? 1.864 20.281 2.02 1 89.94 585 THR B N 1
ATOM 10342 C CA . THR B 1 585 ? 2.645 19.109 2.373 1 89.94 585 THR B CA 1
ATOM 10343 C C . THR B 1 585 ? 2.594 18.859 3.877 1 89.94 585 THR B C 1
ATOM 10345 O O . THR B 1 585 ? 2.82 17.734 4.332 1 89.94 585 THR B O 1
ATOM 10348 N N . PHE B 1 586 ? 2.41 19.906 4.566 1 81.25 586 PHE B N 1
ATOM 10349 C CA . PHE B 1 586 ? 2.562 19.875 6.016 1 81.25 586 PHE B CA 1
ATOM 10350 C C . PHE B 1 586 ? 3.926 19.312 6.402 1 81.25 586 PHE B C 1
ATOM 10352 O O . PHE B 1 586 ? 4.957 19.766 5.898 1 81.25 586 PHE B O 1
ATOM 10359 N N . GLU B 1 587 ? 4.008 18.344 7.141 1 77.62 587 GLU B N 1
ATOM 10360 C CA . GLU B 1 587 ? 5.293 17.719 7.426 1 77.62 587 GLU B CA 1
ATOM 10361 C C . GLU B 1 587 ? 5.555 16.547 6.488 1 77.62 587 GLU B C 1
ATOM 10363 O O . GLU B 1 587 ? 6.539 15.812 6.652 1 77.62 587 GLU B O 1
ATOM 10368 N N . GLY B 1 588 ? 4.766 16.484 5.445 1 90.31 588 GLY B N 1
ATOM 10369 C CA . GLY B 1 588 ? 4.766 15.273 4.652 1 90.31 588 GLY B CA 1
ATOM 10370 C C . GLY B 1 588 ? 5.723 15.328 3.475 1 90.31 588 GLY B C 1
ATOM 10371 O O . GLY B 1 588 ? 5.805 14.383 2.689 1 90.31 588 GLY B O 1
ATOM 10372 N N . TYR B 1 589 ? 6.547 16.438 3.373 1 94.81 589 TYR B N 1
ATOM 10373 C CA . TYR B 1 589 ? 7.418 16.562 2.211 1 94.81 589 TYR B CA 1
ATOM 10374 C C . TYR B 1 589 ? 8.523 15.508 2.236 1 94.81 589 TYR B C 1
ATOM 10376 O O . TYR B 1 589 ? 9.164 15.258 1.218 1 94.81 589 TYR B O 1
ATOM 10384 N N . VAL B 1 590 ? 8.734 14.844 3.396 1 95.56 590 VAL B N 1
ATOM 10385 C CA . VAL B 1 590 ? 9.703 13.758 3.465 1 95.56 590 VAL B CA 1
ATOM 10386 C C . VAL B 1 590 ? 8.992 12.414 3.275 1 95.56 590 VAL B C 1
ATOM 10388 O O . VAL B 1 590 ? 9.258 11.695 2.309 1 95.56 590 VAL B O 1
ATOM 10391 N N . PRO B 1 591 ? 8.047 12.062 4.16 1 95.12 591 PRO B N 1
ATOM 10392 C CA . PRO B 1 591 ? 7.445 10.734 4.055 1 95.12 591 PRO B CA 1
ATOM 10393 C C . PRO B 1 591 ? 6.688 10.531 2.744 1 95.12 591 PRO B C 1
ATOM 10395 O O . PRO B 1 591 ? 6.711 9.438 2.174 1 95.12 591 PRO B O 1
ATOM 10398 N N . GLN B 1 592 ? 5.977 11.492 2.23 1 95.19 592 GLN B N 1
ATOM 10399 C CA . GLN B 1 592 ? 5.156 11.344 1.033 1 95.19 592 GLN B CA 1
ATOM 10400 C C . GLN B 1 592 ? 6.02 11.203 -0.215 1 95.19 592 GLN B C 1
ATOM 10402 O O . GLN B 1 592 ? 5.555 10.711 -1.247 1 95.19 592 GLN B O 1
ATOM 10407 N N . ALA B 1 593 ? 7.246 11.633 -0.117 1 96.88 593 ALA B N 1
ATOM 10408 C CA . ALA B 1 593 ? 8.148 11.578 -1.264 1 96.88 593 ALA B CA 1
ATOM 10409 C C . ALA B 1 593 ? 8.742 10.18 -1.426 1 96.88 593 ALA B C 1
ATOM 10411 O O . ALA B 1 593 ? 9.312 9.859 -2.473 1 96.88 593 ALA B O 1
ATOM 10412 N N . LEU B 1 594 ? 8.602 9.328 -0.425 1 95.88 594 LEU B N 1
ATOM 10413 C CA . LEU B 1 594 ? 9.258 8.023 -0.407 1 95.88 594 LEU B CA 1
ATOM 10414 C C . LEU B 1 594 ? 8.711 7.121 -1.508 1 95.88 594 LEU B C 1
ATOM 10416 O O . LEU B 1 594 ? 9.375 6.172 -1.924 1 95.88 594 LEU B O 1
ATOM 10420 N N . GLY B 1 595 ? 7.559 7.422 -2.02 1 96.06 595 GLY B N 1
ATOM 10421 C CA . GLY B 1 595 ? 6.953 6.605 -3.061 1 96.06 595 GLY B CA 1
ATOM 10422 C C . GLY B 1 595 ? 7.039 7.234 -4.438 1 96.06 595 GLY B C 1
ATOM 10423 O O . GLY B 1 595 ? 6.426 6.746 -5.391 1 96.06 595 GLY B O 1
ATOM 10424 N N . THR B 1 596 ? 7.766 8.273 -4.613 1 98.19 596 THR B N 1
ATOM 10425 C CA . THR B 1 596 ? 7.848 9 -5.875 1 98.19 596 THR B CA 1
ATOM 10426 C C . THR B 1 596 ? 9.258 8.914 -6.457 1 98.19 596 THR B C 1
ATOM 10428 O O . THR B 1 596 ? 10.242 9.078 -5.738 1 98.19 596 THR B O 1
ATOM 10431 N N . GLY B 1 597 ? 9.359 8.609 -7.762 1 98.44 597 GLY B N 1
ATOM 10432 C CA . GLY B 1 597 ? 10.648 8.484 -8.43 1 98.44 597 GLY B CA 1
ATOM 10433 C C . GLY B 1 597 ? 11.297 9.82 -8.734 1 98.44 597 GLY B C 1
ATOM 10434 O O . GLY B 1 597 ? 10.797 10.867 -8.32 1 98.44 597 GLY B O 1
ATOM 10435 N N . ALA B 1 598 ? 12.453 9.758 -9.398 1 98.69 598 ALA B N 1
ATOM 10436 C CA . ALA B 1 598 ? 13.133 10.977 -9.828 1 98.69 598 ALA B CA 1
ATOM 10437 C C . ALA B 1 598 ? 12.227 11.82 -10.727 1 98.69 598 ALA B C 1
ATOM 10439 O O . ALA B 1 598 ? 11.32 11.289 -11.383 1 98.69 598 ALA B O 1
ATOM 10440 N N . SER B 1 599 ? 12.406 13.086 -10.68 1 98.56 599 SER B N 1
ATOM 10441 C CA . SER B 1 599 ? 11.547 13.961 -11.477 1 98.56 599 SER B CA 1
ATOM 10442 C C . SER B 1 599 ? 12.367 14.859 -12.398 1 98.56 599 SER B C 1
ATOM 10444 O O . SER B 1 599 ? 13.57 15.023 -12.195 1 98.56 599 SER B O 1
ATOM 10446 N N . ALA B 1 600 ? 11.766 15.43 -13.414 1 98.25 600 ALA B N 1
ATOM 10447 C CA . ALA B 1 600 ? 12.43 16.094 -14.531 1 98.25 600 ALA B CA 1
ATOM 10448 C C . ALA B 1 600 ? 13.055 17.422 -14.078 1 98.25 600 ALA B C 1
ATOM 10450 O O . ALA B 1 600 ? 13.805 18.047 -14.836 1 98.25 600 ALA B O 1
ATOM 10451 N N . ASP B 1 601 ? 12.828 17.828 -12.852 1 98.06 601 ASP B N 1
ATOM 10452 C CA . ASP B 1 601 ? 13.477 19.031 -12.32 1 98.06 601 ASP B CA 1
ATOM 10453 C C . ASP B 1 601 ? 14.867 18.703 -11.766 1 98.06 601 ASP B C 1
ATOM 10455 O O . ASP B 1 601 ? 15.531 19.578 -11.211 1 98.06 601 ASP B O 1
ATOM 10459 N N . GLY B 1 602 ? 15.25 17.5 -11.859 1 98 602 GLY B N 1
ATOM 10460 C CA . GLY B 1 602 ? 16.578 17.094 -11.414 1 98 602 GLY B CA 1
ATOM 10461 C C . GLY B 1 602 ? 16.562 16.438 -10.047 1 98 602 GLY B C 1
ATOM 10462 O O . GLY B 1 602 ? 17.594 15.938 -9.586 1 98 602 GLY B O 1
ATOM 10463 N N . ARG B 1 603 ? 15.445 16.375 -9.359 1 97.94 603 ARG B N 1
ATOM 10464 C CA . ARG B 1 603 ? 15.297 15.711 -8.07 1 97.94 603 ARG B CA 1
ATOM 10465 C C . ARG B 1 603 ? 15.547 14.211 -8.188 1 97.94 603 ARG B C 1
ATOM 10467 O O . ARG B 1 603 ? 15.086 13.578 -9.141 1 97.94 603 ARG B O 1
ATOM 10474 N N . ARG B 1 604 ? 16.312 13.672 -7.285 1 98.25 604 ARG B N 1
ATOM 10475 C CA . ARG B 1 604 ? 16.547 12.234 -7.285 1 98.25 604 ARG B CA 1
ATOM 10476 C C . ARG B 1 604 ? 15.359 11.484 -6.684 1 98.25 604 ARG B C 1
ATOM 10478 O O . ARG B 1 604 ? 14.508 12.086 -6.02 1 98.25 604 ARG B O 1
ATOM 10485 N N . SER B 1 605 ? 15.367 10.188 -7 1 98.31 605 SER B N 1
ATOM 10486 C CA . SER B 1 605 ? 14.289 9.32 -6.547 1 98.31 605 SER B CA 1
ATOM 10487 C C . SER B 1 605 ? 14.141 9.367 -5.031 1 98.31 605 SER B C 1
ATOM 10489 O O . SER B 1 605 ? 15.133 9.297 -4.305 1 98.31 605 SER B O 1
ATOM 10491 N N . ARG B 1 606 ? 12.883 9.609 -4.551 1 97.56 606 ARG B N 1
ATOM 10492 C CA . ARG B 1 606 ? 12.445 9.469 -3.168 1 97.56 606 ARG B CA 1
ATOM 10493 C C . ARG B 1 606 ? 12.992 10.594 -2.301 1 97.56 606 ARG B C 1
ATOM 10495 O O . ARG B 1 606 ? 12.805 10.594 -1.083 1 97.56 606 ARG B O 1
ATOM 10502 N N . GLN B 1 607 ? 13.695 11.578 -2.902 1 97.5 607 GLN B N 1
ATOM 10503 C CA . GLN B 1 607 ? 14.109 12.758 -2.148 1 97.5 607 GLN B CA 1
ATOM 10504 C C . GLN B 1 607 ? 12.914 13.641 -1.802 1 97.5 607 GLN B C 1
ATOM 10506 O O . GLN B 1 607 ? 11.906 13.633 -2.512 1 97.5 607 GLN B O 1
ATOM 10511 N N . PRO B 1 608 ? 12.992 14.414 -0.726 1 96.38 608 PRO B N 1
ATOM 10512 C CA . PRO B 1 608 ? 11.859 15.203 -0.246 1 96.38 608 PRO B CA 1
ATOM 10513 C C . PRO B 1 608 ? 11.344 16.188 -1.294 1 96.38 608 PRO B C 1
ATOM 10515 O O . PRO B 1 608 ? 12.117 16.656 -2.139 1 96.38 608 PRO B O 1
ATOM 10518 N N . PHE B 1 609 ? 10.078 16.516 -1.228 1 96.88 609 PHE B N 1
ATOM 10519 C CA . PHE B 1 609 ? 9.438 17.531 -2.041 1 96.88 609 PHE B CA 1
ATOM 10520 C C . PHE B 1 609 ? 9.719 18.922 -1.477 1 96.88 609 PHE B C 1
ATOM 10522 O O . PHE B 1 609 ? 10.219 19.062 -0.356 1 96.88 609 PHE B O 1
ATOM 10529 N N . ALA B 1 610 ? 9.414 19.906 -2.314 1 95.69 610 ALA B N 1
ATOM 10530 C CA . ALA B 1 610 ? 9.305 21.266 -1.783 1 95.69 610 ALA B CA 1
ATOM 10531 C C . ALA B 1 610 ? 8.18 21.359 -0.762 1 95.69 610 ALA B C 1
ATOM 10533 O O . ALA B 1 610 ? 7.168 20.656 -0.872 1 95.69 610 ALA B O 1
ATOM 10534 N N . SER B 1 611 ? 8.367 22.219 0.223 1 94.5 611 SER B N 1
ATOM 10535 C CA . SER B 1 611 ? 7.324 22.438 1.219 1 94.5 611 SER B CA 1
ATOM 10536 C C . SER B 1 611 ? 6.184 23.281 0.652 1 94.5 611 SER B C 1
ATOM 10538 O O . SER B 1 611 ? 6.414 24.375 0.125 1 94.5 611 SER B O 1
ATOM 10540 N N . ASP B 1 612 ? 4.992 22.719 0.77 1 95.81 612 ASP B N 1
ATOM 10541 C CA . ASP B 1 612 ? 3.797 23.453 0.354 1 95.81 612 ASP B CA 1
ATOM 10542 C C . ASP B 1 612 ? 3.961 24.016 -1.056 1 95.81 612 ASP B C 1
ATOM 10544 O O . ASP B 1 612 ? 4.312 23.281 -1.985 1 95.81 612 ASP B O 1
ATOM 10548 N N . LEU B 1 613 ? 3.654 25.344 -1.312 1 97.25 613 LEU B N 1
ATOM 10549 C CA . LEU B 1 613 ? 3.781 25.953 -2.633 1 97.25 613 LEU B CA 1
ATOM 10550 C C . LEU B 1 613 ? 5.086 26.734 -2.75 1 97.25 613 LEU B C 1
ATOM 10552 O O . LEU B 1 613 ? 5.254 27.531 -3.666 1 97.25 613 LEU B O 1
ATOM 10556 N N . SER B 1 614 ? 6.027 26.5 -1.849 1 96.31 614 SER B N 1
ATOM 10557 C CA . SER B 1 614 ? 7.285 27.234 -1.792 1 96.31 614 SER B CA 1
ATOM 10558 C C . SER B 1 614 ? 8.203 26.844 -2.945 1 96.31 614 SER B C 1
ATOM 10560 O O . SER B 1 614 ? 8.094 25.75 -3.492 1 96.31 614 SER B O 1
ATOM 10562 N N . PRO B 1 615 ? 9.125 27.797 -3.285 1 96.69 615 PRO B N 1
ATOM 10563 C CA . PRO B 1 615 ? 10.141 27.406 -4.266 1 96.69 615 PRO B CA 1
ATOM 10564 C C . PRO B 1 615 ? 10.898 26.141 -3.85 1 96.69 615 PRO B C 1
ATOM 10566 O O . PRO B 1 615 ? 11.211 25.969 -2.67 1 96.69 615 PRO B O 1
ATOM 10569 N N . SER B 1 616 ? 11.141 25.281 -4.801 1 95.62 616 SER B N 1
ATOM 10570 C CA . SER B 1 616 ? 11.82 24.031 -4.5 1 95.62 616 SER B CA 1
ATOM 10571 C C . SER B 1 616 ? 13.227 24.266 -3.973 1 95.62 616 SER B C 1
ATOM 10573 O O . SER B 1 616 ? 13.953 25.125 -4.492 1 95.62 616 SER B O 1
ATOM 10575 N N . PRO B 1 617 ? 13.602 23.531 -2.912 1 95 617 PRO B N 1
ATOM 10576 C CA . PRO B 1 617 ? 14.984 23.609 -2.428 1 95 617 PRO B CA 1
ATOM 10577 C C . PRO B 1 617 ? 15.977 22.906 -3.348 1 95 617 PRO B C 1
ATOM 10579 O O . PRO B 1 617 ? 15.57 22.203 -4.273 1 95 617 PRO B O 1
ATOM 10582 N N . ALA B 1 618 ? 17.234 23.219 -3.012 1 93.69 618 ALA B N 1
ATOM 10583 C CA . ALA B 1 618 ? 18.25 22.406 -3.67 1 93.69 618 ALA B CA 1
ATOM 10584 C C . ALA B 1 618 ? 18.094 20.922 -3.32 1 93.69 618 ALA B C 1
ATOM 10586 O O . ALA B 1 618 ? 17.672 20.578 -2.211 1 93.69 618 ALA B O 1
ATOM 10587 N N . PRO B 1 619 ? 18.375 20.062 -4.344 1 94.5 619 PRO B N 1
ATOM 10588 C CA . PRO B 1 619 ? 18.266 18.641 -4.043 1 94.5 619 PRO B CA 1
ATOM 10589 C C . PRO B 1 619 ? 19.156 18.203 -2.885 1 94.5 619 PRO B C 1
ATOM 10591 O O . PRO B 1 619 ? 20.266 18.734 -2.721 1 94.5 619 PRO B O 1
ATOM 10594 N N . GLN B 1 620 ? 18.828 17.203 -2.176 1 94.38 620 GLN B N 1
ATOM 10595 C CA . GLN B 1 620 ? 19.469 16.828 -0.923 1 94.38 620 GLN B CA 1
ATOM 10596 C C . GLN B 1 620 ? 20.812 16.141 -1.181 1 94.38 620 GLN B C 1
ATOM 10598 O O . GLN B 1 620 ? 21.656 16.062 -0.285 1 94.38 620 GLN B O 1
ATOM 10603 N N . ASP B 1 621 ? 20.938 15.625 -2.346 1 95.25 621 ASP B N 1
ATOM 10604 C CA . ASP B 1 621 ? 22.203 14.961 -2.656 1 95.25 621 ASP B CA 1
ATOM 10605 C C . ASP B 1 621 ? 23.281 15.977 -3.012 1 95.25 621 ASP B C 1
ATOM 10607 O O . ASP B 1 621 ? 24.453 15.617 -3.197 1 95.25 621 ASP B O 1
ATOM 10611 N N . LYS B 1 622 ? 22.922 17.188 -3.08 1 92.88 622 LYS B N 1
ATOM 10612 C CA . LYS B 1 622 ? 23.875 18.25 -3.357 1 92.88 622 LYS B CA 1
ATOM 10613 C C . LYS B 1 622 ? 24.266 18.984 -2.078 1 92.88 622 LYS B C 1
ATOM 10615 O O . LYS B 1 622 ? 23.672 18.766 -1.024 1 92.88 622 LYS B O 1
ATOM 10620 N N . THR B 1 623 ? 25.312 19.812 -2.215 1 91.88 623 THR B N 1
ATOM 10621 C CA . THR B 1 623 ? 25.734 20.641 -1.096 1 91.88 623 THR B CA 1
ATOM 10622 C C . THR B 1 623 ? 24.641 21.625 -0.698 1 91.88 623 THR B C 1
ATOM 10624 O O . THR B 1 623 ? 23.922 22.141 -1.558 1 91.88 623 THR B O 1
ATOM 10627 N N . ALA B 1 624 ? 24.578 21.781 0.624 1 92.94 624 ALA B N 1
ATOM 10628 C CA . ALA B 1 624 ? 23.578 22.734 1.121 1 92.94 624 ALA B CA 1
ATOM 10629 C C . ALA B 1 624 ? 23.984 24.156 0.791 1 92.94 624 ALA B C 1
ATOM 10631 O O . ALA B 1 624 ? 24.656 24.828 1.584 1 92.94 624 ALA B O 1
ATOM 10632 N N . GLN B 1 625 ? 23.688 24.609 -0.341 1 89.81 625 GLN B N 1
ATOM 10633 C CA . GLN B 1 625 ? 23.891 25.969 -0.82 1 89.81 625 GLN B CA 1
ATOM 10634 C C . GLN B 1 625 ? 22.594 26.562 -1.378 1 89.81 625 GLN B C 1
ATOM 10636 O O . GLN B 1 625 ? 22.375 26.578 -2.592 1 89.81 625 GLN B O 1
ATOM 10641 N N . PRO B 1 626 ? 21.828 27.109 -0.478 1 90.62 626 PRO B N 1
ATOM 10642 C CA . PRO B 1 626 ? 20.531 27.594 -0.926 1 90.62 626 PRO B CA 1
ATOM 10643 C C . PRO B 1 626 ? 20.641 28.75 -1.917 1 90.62 626 PRO B C 1
ATOM 10645 O O . PRO B 1 626 ? 21.516 29.609 -1.779 1 90.62 626 PRO B O 1
ATOM 10648 N N . ALA B 1 627 ? 19.766 28.781 -2.896 1 90.88 627 ALA B N 1
ATOM 10649 C CA . ALA B 1 627 ? 19.641 29.938 -3.791 1 90.88 627 ALA B CA 1
ATOM 10650 C C . ALA B 1 627 ? 19.031 31.125 -3.064 1 90.88 627 ALA B C 1
ATOM 10652 O O . ALA B 1 627 ? 18.406 30.969 -2.016 1 90.88 627 ALA B O 1
ATOM 10653 N N . SER B 1 628 ? 19.344 32.312 -3.553 1 94.94 628 SER B N 1
ATOM 10654 C CA . SER B 1 628 ? 18.75 33.531 -3.029 1 94.94 628 SER B CA 1
ATOM 10655 C C . SER B 1 628 ? 17.938 34.25 -4.102 1 94.94 628 SER B C 1
ATOM 10657 O O . SER B 1 628 ? 18.281 34.188 -5.285 1 94.94 628 SER B O 1
ATOM 10659 N N . VAL B 1 629 ? 16.906 34.875 -3.676 1 96.56 629 VAL B N 1
ATOM 10660 C CA . VAL B 1 629 ? 16.047 35.594 -4.605 1 96.56 629 VAL B CA 1
ATOM 10661 C C . VAL B 1 629 ? 15.453 36.812 -3.906 1 96.56 629 VAL B C 1
ATOM 10663 O O . VAL B 1 629 ? 15.203 36.781 -2.697 1 96.56 629 VAL B O 1
ATOM 10666 N N . ASN B 1 630 ? 15.32 37.938 -4.703 1 97.38 630 ASN B N 1
ATOM 10667 C CA . ASN B 1 630 ? 14.602 39.062 -4.168 1 97.38 630 ASN B CA 1
ATOM 10668 C C . ASN B 1 630 ? 13.164 38.719 -3.783 1 97.38 630 ASN B C 1
ATOM 10670 O O . ASN B 1 630 ? 12.461 38.062 -4.547 1 97.38 630 ASN B O 1
ATOM 10674 N N . ILE B 1 631 ? 12.781 39.219 -2.609 1 97.62 631 ILE B N 1
ATOM 10675 C CA . ILE B 1 631 ? 11.516 38.781 -2.008 1 97.62 631 ILE B CA 1
ATOM 10676 C C . ILE B 1 631 ? 10.352 39.219 -2.902 1 97.62 631 ILE B C 1
ATOM 10678 O O . ILE B 1 631 ? 9.398 38.469 -3.094 1 97.62 631 ILE B O 1
ATOM 10682 N N . TYR B 1 632 ? 10.359 40.406 -3.512 1 97.44 632 TYR B N 1
ATOM 10683 C CA . TYR B 1 632 ? 9.289 40.875 -4.379 1 97.44 632 TYR B CA 1
ATOM 10684 C C . TYR B 1 632 ? 9.289 40.125 -5.707 1 97.44 632 TYR B C 1
ATOM 10686 O O . TYR B 1 632 ? 8.227 39.812 -6.238 1 97.44 632 TYR B O 1
ATOM 10694 N N . GLN B 1 633 ? 10.477 39.906 -6.207 1 96.81 633 GLN B N 1
ATOM 10695 C CA . GLN B 1 633 ? 10.594 39.125 -7.441 1 96.81 633 GLN B CA 1
ATOM 10696 C C . GLN B 1 633 ? 10 37.719 -7.277 1 96.81 633 GLN B C 1
ATOM 10698 O O . GLN B 1 633 ? 9.258 37.25 -8.141 1 96.81 633 GLN B O 1
ATOM 10703 N N . ALA B 1 634 ? 10.328 37.156 -6.227 1 97.38 634 ALA B N 1
ATOM 10704 C CA . ALA B 1 634 ? 9.859 35.812 -5.957 1 97.38 634 ALA B CA 1
ATOM 10705 C C . ALA B 1 634 ? 8.336 35.75 -5.84 1 97.38 634 ALA B C 1
ATOM 10707 O O . ALA B 1 634 ? 7.68 34.906 -6.457 1 97.38 634 ALA B O 1
ATOM 10708 N N . MET B 1 635 ? 7.758 36.625 -5.074 1 97.88 635 MET B N 1
ATOM 10709 C CA . MET B 1 635 ? 6.348 36.562 -4.711 1 97.88 635 MET B CA 1
ATOM 10710 C C . MET B 1 635 ? 5.461 36.938 -5.898 1 97.88 635 MET B C 1
ATOM 10712 O O . MET B 1 635 ? 4.273 36.594 -5.918 1 97.88 635 MET B O 1
ATOM 10716 N N . ARG B 1 636 ? 6.027 37.562 -6.898 1 97.25 636 ARG B N 1
ATOM 10717 C CA . ARG B 1 636 ? 5.297 37.844 -8.133 1 97.25 636 ARG B CA 1
ATOM 10718 C C . ARG B 1 636 ? 4.84 36.562 -8.805 1 97.25 636 ARG B C 1
ATOM 10720 O O . ARG B 1 636 ? 3.777 36.531 -9.43 1 97.25 636 ARG B O 1
ATOM 10727 N N . SER B 1 637 ? 5.598 35.531 -8.648 1 98.06 637 SER B N 1
ATOM 10728 C CA . SER B 1 637 ? 5.324 34.25 -9.281 1 98.06 637 SER B CA 1
ATOM 10729 C C . SER B 1 637 ? 4.02 33.656 -8.781 1 98.06 637 SER B C 1
ATOM 10731 O O . SER B 1 637 ? 3.436 32.781 -9.43 1 98.06 637 SER B O 1
ATOM 10733 N N . PHE B 1 638 ? 3.541 34.125 -7.645 1 98.5 638 PHE B N 1
ATOM 10734 C CA . PHE B 1 638 ? 2.373 33.531 -7.004 1 98.5 638 PHE B CA 1
ATOM 10735 C C . PHE B 1 638 ? 1.143 34.406 -7.199 1 98.5 638 PHE B C 1
ATOM 10737 O O . PHE B 1 638 ? 0.051 34.062 -6.742 1 98.5 638 PHE B O 1
ATOM 10744 N N . ASP B 1 639 ? 1.305 35.5 -7.867 1 98.06 639 ASP B N 1
ATOM 10745 C CA . ASP B 1 639 ? 0.233 36.5 -7.949 1 98.06 639 ASP B CA 1
ATOM 10746 C C . ASP B 1 639 ? -0.697 36.188 -9.125 1 98.06 639 ASP B C 1
ATOM 10748 O O . ASP B 1 639 ? -0.784 37 -10.07 1 98.06 639 ASP B O 1
ATOM 10752 N N . TYR B 1 640 ? -1.399 35.125 -9.039 1 97.75 640 TYR B N 1
ATOM 10753 C CA . TYR B 1 640 ? -2.434 34.688 -9.977 1 97.75 640 TYR B CA 1
ATOM 10754 C C . TYR B 1 640 ? -3.74 34.375 -9.25 1 97.75 640 TYR B C 1
ATOM 10756 O O . TYR B 1 640 ? -3.729 33.906 -8.102 1 97.75 640 TYR B O 1
ATOM 10764 N N . ASP B 1 641 ? -4.891 34.594 -9.852 1 97.69 641 ASP B N 1
ATOM 10765 C CA . ASP B 1 641 ? -6.195 34.375 -9.242 1 97.69 641 ASP B CA 1
ATOM 10766 C C . ASP B 1 641 ? -6.387 32.938 -8.836 1 97.69 641 ASP B C 1
ATOM 10768 O O . ASP B 1 641 ? -7.02 32.625 -7.82 1 97.69 641 ASP B O 1
ATOM 10772 N N . SER B 1 642 ? -5.871 32 -9.641 1 97.38 642 SER B N 1
ATOM 10773 C CA . SER B 1 642 ? -5.957 30.594 -9.336 1 97.38 642 SER B CA 1
ATOM 10774 C C . SER B 1 642 ? -5.297 30.281 -7.996 1 97.38 642 SER B C 1
ATOM 10776 O O . SER B 1 642 ? -5.758 29.391 -7.266 1 97.38 642 SER B O 1
ATOM 10778 N N . ILE B 1 643 ? -4.27 31 -7.637 1 98.25 643 ILE B N 1
ATOM 10779 C CA . ILE B 1 643 ? -3.516 30.797 -6.406 1 98.25 643 ILE B CA 1
ATOM 10780 C C . ILE B 1 643 ? -4.098 31.656 -5.297 1 98.25 643 ILE B C 1
ATOM 10782 O O . ILE B 1 643 ? -4.383 31.172 -4.199 1 98.25 643 ILE B O 1
ATOM 10786 N N . ASN B 1 644 ? -4.375 32.938 -5.586 1 98.38 644 ASN B N 1
ATOM 10787 C CA . ASN B 1 644 ? -4.801 33.938 -4.613 1 98.38 644 ASN B CA 1
ATOM 10788 C C . ASN B 1 644 ? -6.211 33.656 -4.105 1 98.38 644 ASN B C 1
ATOM 10790 O O . ASN B 1 644 ? -6.504 33.875 -2.928 1 98.38 644 ASN B O 1
ATOM 10794 N N . ILE B 1 645 ? -7.062 33.188 -5.02 1 97.94 645 ILE B N 1
ATOM 10795 C CA . ILE B 1 645 ? -8.477 33.062 -4.691 1 97.94 645 ILE B CA 1
ATOM 10796 C C . ILE B 1 645 ? -8.938 31.609 -4.922 1 97.94 645 ILE B C 1
ATOM 10798 O O . ILE B 1 645 ? -9.836 31.125 -4.23 1 97.94 645 ILE B O 1
ATOM 10802 N N . GLY B 1 646 ? -8.383 30.953 -5.863 1 97.81 646 GLY B N 1
ATOM 10803 C CA . GLY B 1 646 ? -8.828 29.609 -6.223 1 97.81 646 GLY B CA 1
ATOM 10804 C C . GLY B 1 646 ? -8.523 28.578 -5.156 1 97.81 646 GLY B C 1
ATOM 10805 O O . GLY B 1 646 ? -9.289 27.641 -4.969 1 97.81 646 GLY B O 1
ATOM 10806 N N . LEU B 1 647 ? -7.418 28.688 -4.492 1 98.31 647 LEU B N 1
ATOM 10807 C CA . LEU B 1 647 ? -6.984 27.719 -3.482 1 98.31 647 LEU B CA 1
ATOM 10808 C C . LEU B 1 647 ? -7.516 28.109 -2.105 1 98.31 647 LEU B C 1
ATOM 10810 O O . LEU B 1 647 ? -6.801 28.719 -1.306 1 98.31 647 LEU B O 1
ATOM 10814 N N . SER B 1 648 ? -8.695 27.641 -1.821 1 97.75 648 SER B N 1
ATOM 10815 C CA . SER B 1 648 ? -9.445 28.094 -0.655 1 97.75 648 SER B CA 1
ATOM 10816 C C . SER B 1 648 ? -8.953 27.406 0.616 1 97.75 648 SER B C 1
ATOM 10818 O O . SER B 1 648 ? -9.273 27.844 1.725 1 97.75 648 SER B O 1
ATOM 10820 N N . ASN B 1 649 ? -8.242 26.312 0.5 1 97 649 ASN B N 1
ATOM 10821 C CA . ASN B 1 649 ? -7.664 25.703 1.689 1 97 649 ASN B CA 1
ATOM 10822 C C . ASN B 1 649 ? -6.207 26.109 1.882 1 97 649 ASN B C 1
ATOM 10824 O O . ASN B 1 649 ? -5.441 25.422 2.551 1 97 649 ASN B O 1
ATOM 10828 N N . GLY B 1 650 ? -5.844 27.172 1.203 1 96.44 650 GLY B N 1
ATOM 10829 C CA . GLY B 1 650 ? -4.551 27.781 1.427 1 96.44 650 GLY B CA 1
ATOM 10830 C C . GLY B 1 650 ? -3.547 27.5 0.326 1 96.44 650 GLY B C 1
ATOM 10831 O O . GLY B 1 650 ? -3.637 26.469 -0.343 1 96.44 650 GLY B O 1
ATOM 10832 N N . SER B 1 651 ? -2.654 28.391 0.064 1 97.31 651 SER B N 1
ATOM 10833 C CA . SER B 1 651 ? -1.513 28.312 -0.841 1 97.31 651 SER B CA 1
ATOM 10834 C C . SER B 1 651 ? -0.234 28.797 -0.166 1 97.31 651 SER B C 1
ATOM 10836 O O . SER B 1 651 ? 0.411 29.734 -0.646 1 97.31 651 SER B O 1
ATOM 10838 N N . PRO B 1 652 ? 0.185 28.125 0.865 1 96.75 652 PRO B N 1
ATOM 10839 C CA . PRO B 1 652 ? 1.281 28.641 1.692 1 96.75 652 PRO B CA 1
ATOM 10840 C C . PRO B 1 652 ? 2.604 28.734 0.933 1 96.75 652 PRO B C 1
ATOM 10842 O O . PRO B 1 652 ? 2.975 27.781 0.227 1 96.75 652 PRO B O 1
ATOM 10845 N N . VAL B 1 653 ? 3.221 29.812 1.032 1 97 653 VAL B N 1
ATOM 10846 C CA . VAL B 1 653 ? 4.605 30 0.614 1 97 653 VAL B CA 1
ATOM 10847 C C . VAL B 1 653 ? 5.488 30.219 1.841 1 97 653 VAL B C 1
ATOM 10849 O O . VAL B 1 653 ? 5.344 31.203 2.557 1 97 653 VAL B O 1
ATOM 10852 N N . ASP B 1 654 ? 6.379 29.328 2.053 1 95.25 654 ASP B N 1
ATOM 10853 C CA . ASP B 1 654 ? 7.281 29.391 3.199 1 95.25 654 ASP B CA 1
ATOM 10854 C C . ASP B 1 654 ? 8.586 30.094 2.838 1 95.25 654 ASP B C 1
ATOM 10856 O O . ASP B 1 654 ? 9.438 29.516 2.146 1 95.25 654 ASP B O 1
ATOM 10860 N N . MET B 1 655 ? 8.758 31.234 3.379 1 95.69 655 MET B N 1
ATOM 10861 C CA . MET B 1 655 ? 9.945 32.031 3.061 1 95.69 655 MET B CA 1
ATOM 10862 C C . MET B 1 655 ? 11.008 31.875 4.145 1 95.69 655 MET B C 1
ATOM 10864 O O . MET B 1 655 ? 10.688 31.844 5.336 1 95.69 655 MET B O 1
ATOM 10868 N N . ASN B 1 656 ? 12.18 31.734 3.717 1 95.38 656 ASN B N 1
ATOM 10869 C CA . ASN B 1 656 ? 13.336 31.812 4.598 1 95.38 656 ASN B CA 1
ATOM 10870 C C . ASN B 1 656 ? 14.086 33.125 4.426 1 95.38 656 ASN B C 1
ATOM 10872 O O . ASN B 1 656 ? 14.453 33.5 3.311 1 95.38 656 ASN B O 1
ATOM 10876 N N . VAL B 1 657 ? 14.273 33.844 5.52 1 96.56 657 VAL B N 1
ATOM 10877 C CA . VAL B 1 657 ? 15.008 35.094 5.473 1 96.56 657 VAL B CA 1
ATOM 10878 C C . VAL B 1 657 ? 16.219 35.031 6.406 1 96.56 657 VAL B C 1
ATOM 10880 O O . VAL B 1 657 ? 16.25 34.219 7.332 1 96.56 657 VAL B O 1
ATOM 10883 N N . SER B 1 658 ? 17.172 35.875 6.133 1 95.31 658 SER B N 1
ATOM 10884 C CA . SER B 1 658 ? 18.375 35.906 6.969 1 95.31 658 SER B CA 1
ATOM 10885 C C . SER B 1 658 ? 18.078 36.562 8.328 1 95.31 658 SER B C 1
ATOM 10887 O O . SER B 1 658 ? 17.125 37.312 8.469 1 95.31 658 SER B O 1
ATOM 10889 N N . GLU B 1 659 ? 18.891 36.25 9.297 1 95.12 659 GLU B N 1
ATOM 10890 C CA . GLU B 1 659 ? 18.766 36.781 10.656 1 95.12 659 GLU B CA 1
ATOM 10891 C C . GLU B 1 659 ? 18.984 38.281 10.695 1 95.12 659 GLU B C 1
ATOM 10893 O O . GLU B 1 659 ? 18.516 38.969 11.609 1 95.12 659 GLU B O 1
ATOM 10898 N N . ASP B 1 660 ? 19.703 38.812 9.711 1 94.94 660 ASP B N 1
ATOM 10899 C CA . ASP B 1 660 ? 19.969 40.25 9.664 1 94.94 660 ASP B CA 1
ATOM 10900 C C . ASP B 1 660 ? 19.016 40.969 8.711 1 94.94 660 ASP B C 1
ATOM 10902 O O . ASP B 1 660 ? 19.297 42.062 8.258 1 94.94 660 ASP B O 1
ATOM 10906 N N . PHE B 1 661 ? 17.984 40.281 8.258 1 97 661 PHE B N 1
ATOM 10907 C CA . PHE B 1 661 ? 16.969 40.938 7.438 1 97 661 PHE B CA 1
ATOM 10908 C C . PHE B 1 661 ? 16.484 42.219 8.102 1 97 661 PHE B C 1
ATOM 10910 O O . PHE B 1 661 ? 16.078 42.219 9.258 1 97 661 PHE B O 1
ATOM 10917 N N . PRO B 1 662 ? 16.469 43.312 7.414 1 97.25 662 PRO B N 1
ATOM 10918 C CA . PRO B 1 662 ? 16.109 44.594 8.062 1 97.25 662 PRO B CA 1
ATOM 10919 C C . PRO B 1 662 ? 14.641 44.656 8.469 1 97.25 662 PRO B C 1
ATOM 10921 O O . PRO B 1 662 ? 13.766 44.375 7.645 1 97.25 662 PRO B O 1
ATOM 10924 N N . GLU B 1 663 ? 14.398 45.062 9.688 1 97.25 663 GLU B N 1
ATOM 10925 C CA . GLU B 1 663 ? 13.039 45.156 10.227 1 97.25 663 GLU B CA 1
ATOM 10926 C C . GLU B 1 663 ? 12.164 46.062 9.375 1 97.25 663 GLU B C 1
ATOM 10928 O O . GLU B 1 663 ? 11.023 45.719 9.062 1 97.25 663 GLU B O 1
ATOM 10933 N N . ALA B 1 664 ? 12.734 47.219 9 1 97.44 664 ALA B N 1
ATOM 10934 C CA . ALA B 1 664 ? 11.984 48.188 8.227 1 97.44 664 ALA B CA 1
ATOM 10935 C C . ALA B 1 664 ? 11.547 47.625 6.883 1 97.44 664 ALA B C 1
ATOM 10937 O O . ALA B 1 664 ? 10.453 47.938 6.402 1 97.44 664 ALA B O 1
ATOM 10938 N N . LYS B 1 665 ? 12.391 46.875 6.281 1 97.56 665 LYS B N 1
ATOM 10939 C CA . LYS B 1 665 ? 12.086 46.312 4.969 1 97.56 665 LYS B CA 1
ATOM 10940 C C . LYS B 1 665 ? 11.023 45.219 5.074 1 97.56 665 LYS B C 1
ATOM 10942 O O . LYS B 1 665 ? 10.156 45.125 4.203 1 97.56 665 LYS B O 1
ATOM 10947 N N . LEU B 1 666 ? 11.148 44.406 6.078 1 97.62 666 LEU B N 1
ATOM 10948 C CA . LEU B 1 666 ? 10.125 43.375 6.266 1 97.62 666 LEU B CA 1
ATOM 10949 C C . LEU B 1 666 ? 8.781 44 6.602 1 97.62 666 LEU B C 1
ATOM 10951 O O . LEU B 1 666 ? 7.738 43.531 6.141 1 97.62 666 LEU B O 1
ATOM 10955 N N . HIS B 1 667 ? 8.836 45.031 7.48 1 97.88 667 HIS B N 1
ATOM 10956 C CA . HIS B 1 667 ? 7.625 45.781 7.824 1 97.88 667 HIS B CA 1
ATOM 10957 C C . HIS B 1 667 ? 6.945 46.344 6.578 1 97.88 667 HIS B C 1
ATOM 10959 O O . HIS B 1 667 ? 5.727 46.219 6.426 1 97.88 667 HIS B O 1
ATOM 10965 N N . GLU B 1 668 ? 7.73 46.906 5.711 1 97.56 668 GLU B N 1
ATOM 10966 C CA . GLU B 1 668 ? 7.215 47.438 4.461 1 97.56 668 GLU B CA 1
ATOM 10967 C C . GLU B 1 668 ? 6.625 46.344 3.58 1 97.56 668 GLU B C 1
ATOM 10969 O O . GLU B 1 668 ? 5.562 46.531 2.979 1 97.56 668 GLU B O 1
ATOM 10974 N N . PHE B 1 669 ? 7.312 45.344 3.424 1 97.44 669 PHE B N 1
ATOM 10975 C CA . PHE B 1 669 ? 6.855 44.188 2.635 1 97.44 669 PHE B CA 1
ATOM 10976 C C . PHE B 1 669 ? 5.492 43.719 3.117 1 97.44 669 PHE B C 1
ATOM 10978 O O . PHE B 1 669 ? 4.578 43.5 2.314 1 97.44 669 PHE B O 1
ATOM 10985 N N . ILE B 1 670 ? 5.297 43.5 4.469 1 98.19 670 ILE B N 1
ATOM 10986 C CA . ILE B 1 670 ? 4.047 43 5.039 1 98.19 670 ILE B CA 1
ATOM 10987 C C . ILE B 1 670 ? 2.932 44 4.789 1 98.19 670 ILE B C 1
ATOM 10989 O O . ILE B 1 670 ? 1.793 43.625 4.508 1 98.19 670 ILE B O 1
ATOM 10993 N N . ARG B 1 671 ? 3.291 45.281 4.922 1 98.06 671 ARG B N 1
ATOM 10994 C CA . ARG B 1 671 ? 2.311 46.344 4.656 1 98.06 671 ARG B CA 1
ATOM 10995 C C . ARG B 1 671 ? 1.827 46.281 3.211 1 98.06 671 ARG B C 1
ATOM 10997 O O . ARG B 1 671 ? 0.627 46.375 2.947 1 98.06 671 ARG B O 1
ATOM 11004 N N . HIS B 1 672 ? 2.766 46.125 2.277 1 97.94 672 HIS B N 1
ATOM 11005 C CA . HIS B 1 672 ? 2.402 46 0.869 1 97.94 672 HIS B CA 1
ATOM 11006 C C . HIS B 1 672 ? 1.559 44.75 0.62 1 97.94 672 HIS B C 1
ATOM 11008 O O . HIS B 1 672 ? 0.625 44.781 -0.186 1 97.94 672 HIS B O 1
ATOM 11014 N N . TYR B 1 673 ? 1.965 43.688 1.215 1 98.12 673 TYR B N 1
ATOM 11015 C CA . TYR B 1 673 ? 1.185 42.438 1.105 1 98.12 673 TYR B CA 1
ATOM 11016 C C . TYR B 1 673 ? -0.236 42.656 1.615 1 98.12 673 TYR B C 1
ATOM 11018 O O . TYR B 1 673 ? -1.204 42.344 0.927 1 98.12 673 TYR B O 1
ATOM 11026 N N . ALA B 1 674 ? -0.391 43.25 2.832 1 98.44 674 ALA B N 1
ATOM 11027 C CA . ALA B 1 674 ? -1.688 43.469 3.461 1 98.44 674 ALA B CA 1
ATOM 11028 C C . ALA B 1 674 ? -2.561 44.375 2.588 1 98.44 674 ALA B C 1
ATOM 11030 O O . ALA B 1 674 ? -3.746 44.094 2.391 1 98.44 674 ALA B O 1
ATOM 11031 N N . ASN B 1 675 ? -1.942 45.469 2.01 1 98 675 ASN B N 1
ATOM 11032 C CA . ASN B 1 675 ? -2.689 46.469 1.254 1 98 675 ASN B CA 1
ATOM 11033 C C . ASN B 1 675 ? -2.814 46.062 -0.217 1 98 675 ASN B C 1
ATOM 11035 O O . ASN B 1 675 ? -3.535 46.719 -0.975 1 98 675 ASN B O 1
ATOM 11039 N N . ARG B 1 676 ? -2.125 45.062 -0.637 1 97.56 676 ARG B N 1
ATOM 11040 C CA . ARG B 1 676 ? -2.113 44.625 -2.025 1 97.56 676 ARG B CA 1
ATOM 11041 C C . ARG B 1 676 ? -1.678 45.75 -2.961 1 97.56 676 ARG B C 1
ATOM 11043 O O . ARG B 1 676 ? -2.311 46 -3.99 1 97.56 676 ARG B O 1
ATOM 11050 N N . THR B 1 677 ? -0.61 46.406 -2.551 1 97.62 677 THR B N 1
ATOM 11051 C CA . THR B 1 677 ? -0.136 47.562 -3.33 1 97.62 677 THR B CA 1
ATOM 11052 C C . THR B 1 677 ? 1.06 47.156 -4.191 1 97.62 677 THR B C 1
ATOM 11054 O O . THR B 1 677 ? 1.554 47.969 -4.98 1 97.62 677 THR B O 1
ATOM 11057 N N . LYS B 1 678 ? 1.591 46 -4.027 1 96.88 678 LYS B N 1
ATOM 11058 C CA . LYS B 1 678 ? 2.607 45.375 -4.875 1 96.88 678 LYS B CA 1
ATOM 11059 C C . LYS B 1 678 ? 2.189 43.969 -5.301 1 96.88 678 LYS B C 1
ATOM 11061 O O . LYS B 1 678 ? 1.251 43.406 -4.742 1 96.88 678 LYS B O 1
ATOM 11066 N N . PRO B 1 679 ? 2.83 43.469 -6.355 1 96.06 679 PRO B N 1
ATOM 11067 C CA . PRO B 1 679 ? 2.461 42.125 -6.824 1 96.06 679 PRO B CA 1
ATOM 11068 C C . PRO B 1 679 ? 3.016 41 -5.941 1 96.06 679 PRO B C 1
ATOM 11070 O O . PRO B 1 679 ? 3.92 40.281 -6.355 1 96.06 679 PRO B O 1
ATOM 11073 N N . ILE B 1 680 ? 2.514 40.938 -4.805 1 97.56 680 ILE B N 1
ATOM 11074 C CA . ILE B 1 680 ? 2.838 39.875 -3.846 1 97.56 680 ILE B CA 1
ATOM 11075 C C . ILE B 1 680 ? 1.706 38.844 -3.799 1 97.56 680 ILE B C 1
ATOM 11077 O O . ILE B 1 680 ? 0.612 39.156 -3.312 1 97.56 680 ILE B O 1
ATOM 11081 N N . GLY B 1 681 ? 1.968 37.719 -4.316 1 97.38 681 GLY B N 1
ATOM 11082 C CA . GLY B 1 681 ? 0.926 36.719 -4.469 1 97.38 681 GLY B CA 1
ATOM 11083 C C . GLY B 1 681 ? 0.793 35.812 -3.262 1 97.38 681 GLY B C 1
ATOM 11084 O O . GLY B 1 681 ? 1.396 36.062 -2.217 1 97.38 681 GLY B O 1
ATOM 11085 N N . SER B 1 682 ? -0.124 34.75 -3.41 1 97.88 682 SER B N 1
ATOM 11086 C CA . SER B 1 682 ? -0.496 33.75 -2.428 1 97.88 682 SER B CA 1
ATOM 11087 C C . SER B 1 682 ? -1.494 34.281 -1.416 1 97.88 682 SER B C 1
ATOM 11089 O O . SER B 1 682 ? -1.712 35.5 -1.349 1 97.88 682 SER B O 1
ATOM 11091 N N . ASN B 1 683 ? -2.168 33.438 -0.815 1 98.5 683 ASN B N 1
ATOM 11092 C CA . ASN B 1 683 ? -3.125 33.875 0.197 1 98.5 683 ASN B CA 1
ATOM 11093 C C . ASN B 1 683 ? -2.65 33.531 1.604 1 98.5 683 ASN B C 1
ATOM 11095 O O . ASN B 1 683 ? -3.361 33.781 2.582 1 98.5 683 ASN B O 1
ATOM 11099 N N . LEU B 1 684 ? -1.453 33 1.711 1 97.62 684 LEU B N 1
ATOM 11100 C CA . LEU B 1 684 ? -0.829 32.625 2.975 1 97.62 684 LEU B CA 1
ATOM 11101 C C . LEU B 1 684 ? 0.691 32.625 2.854 1 97.62 684 LEU B C 1
ATOM 11103 O O . LEU B 1 684 ? 1.247 32.031 1.934 1 97.62 684 LEU B O 1
ATOM 11107 N N . ILE B 1 685 ? 1.316 33.312 3.754 1 96.69 685 ILE B N 1
ATOM 11108 C CA . ILE B 1 685 ? 2.773 33.375 3.744 1 96.69 685 ILE B CA 1
ATOM 11109 C C . ILE B 1 685 ? 3.311 33.094 5.145 1 96.69 685 ILE B C 1
ATOM 11111 O O . ILE B 1 685 ? 2.697 33.469 6.145 1 96.69 685 ILE B O 1
ATOM 11115 N N . THR B 1 686 ? 4.371 32.375 5.207 1 95.69 686 THR B N 1
ATOM 11116 C CA . THR B 1 686 ? 5.094 32.125 6.449 1 95.69 686 THR B CA 1
ATOM 11117 C C . THR B 1 686 ? 6.555 32.531 6.316 1 95.69 686 THR B C 1
ATOM 11119 O O . THR B 1 686 ? 7.094 32.594 5.207 1 95.69 686 THR B O 1
ATOM 11122 N N . VAL B 1 687 ? 7.176 32.906 7.402 1 96 687 VAL B N 1
ATOM 11123 C CA . VAL B 1 687 ? 8.555 33.375 7.379 1 96 687 VAL B CA 1
ATOM 11124 C C . VAL B 1 687 ? 9.367 32.656 8.453 1 96 687 VAL B C 1
ATOM 11126 O O . VAL B 1 687 ? 8.984 32.656 9.633 1 96 687 VAL B O 1
ATOM 11129 N N . THR B 1 688 ? 10.391 32.062 8.055 1 95.69 688 THR B N 1
ATOM 11130 C CA . THR B 1 688 ? 11.414 31.531 8.953 1 95.69 688 THR B CA 1
ATOM 11131 C C . THR B 1 688 ? 12.672 32.406 8.914 1 95.69 688 THR B C 1
ATOM 11133 O O . THR B 1 68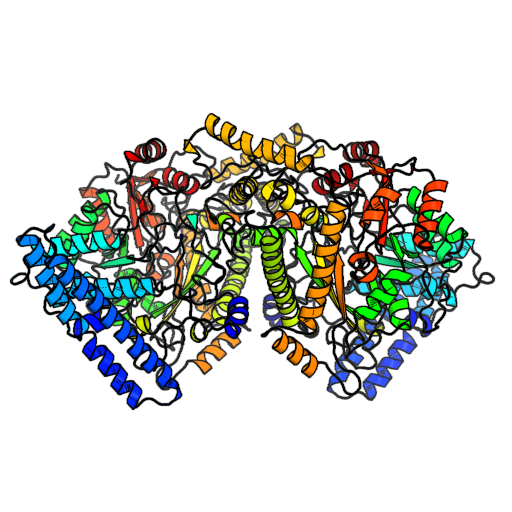8 ? 13.172 32.719 7.832 1 95.69 688 THR B O 1
ATOM 11136 N N . CYS B 1 689 ? 13.133 32.781 10.055 1 95.5 689 CYS B N 1
ATOM 11137 C CA . CYS B 1 689 ? 14.312 33.625 10.164 1 95.5 689 CYS B CA 1
ATOM 11138 C C . CYS B 1 689 ? 15.492 32.875 10.75 1 95.5 689 CYS B C 1
ATOM 11140 O O . CYS B 1 689 ? 15.609 32.75 11.969 1 95.5 689 CYS B O 1
ATOM 11142 N N . ALA B 1 690 ? 16.344 32.406 9.938 1 95.25 690 ALA B N 1
ATOM 11143 C CA . ALA B 1 690 ? 17.547 31.703 10.367 1 95.25 690 ALA B CA 1
ATOM 11144 C C . ALA B 1 690 ? 18.562 31.594 9.234 1 95.25 690 ALA B C 1
ATOM 11146 O O . ALA B 1 690 ? 18.188 31.422 8.07 1 95.25 690 ALA B O 1
ATOM 11147 N N . ASN B 1 691 ? 19.844 31.688 9.586 1 95.56 691 ASN B N 1
ATOM 11148 C CA . ASN B 1 691 ? 20.922 31.531 8.617 1 95.56 691 ASN B CA 1
ATOM 11149 C C . ASN B 1 691 ? 21.328 30.062 8.469 1 95.56 691 ASN B C 1
ATOM 11151 O O . ASN B 1 691 ? 21.109 29.266 9.375 1 95.56 691 ASN B O 1
ATOM 11155 N N . LEU B 1 692 ? 21.953 29.781 7.281 1 96.38 692 LEU B N 1
ATOM 11156 C CA . LEU B 1 692 ? 22.469 28.438 7.047 1 96.38 692 LEU B CA 1
ATOM 11157 C C . LEU B 1 692 ? 23.469 28.047 8.141 1 96.38 692 LEU B C 1
ATOM 11159 O O . LEU B 1 692 ? 23.438 26.906 8.625 1 96.38 692 LEU B O 1
ATOM 11163 N N . GLU B 1 693 ? 24.328 28.969 8.531 1 96.31 693 GLU B N 1
ATOM 11164 C CA . GLU B 1 693 ? 25.312 28.703 9.578 1 96.31 693 GLU B CA 1
ATOM 11165 C C . GLU B 1 693 ? 24.641 28.328 10.891 1 96.31 693 GLU B C 1
ATOM 11167 O O . GLU B 1 693 ? 25.125 27.469 11.617 1 96.31 693 GLU B O 1
ATOM 11172 N N . THR B 1 694 ? 23.562 29.016 11.195 1 96.31 694 THR B N 1
ATOM 11173 C CA . THR B 1 694 ? 22.812 28.703 12.414 1 96.31 694 THR B CA 1
ATOM 11174 C C . THR B 1 694 ? 22.266 27.281 12.375 1 96.31 694 THR B C 1
ATOM 11176 O O . THR B 1 694 ? 22.359 26.547 13.359 1 96.31 694 THR B O 1
ATOM 11179 N N . TYR B 1 695 ? 21.719 26.844 11.25 1 96.56 695 TYR B N 1
ATOM 11180 C CA . TYR B 1 695 ? 21.219 25.484 11.086 1 96.56 695 TYR B CA 1
ATOM 11181 C C . TYR B 1 695 ? 22.344 24.469 11.297 1 96.56 695 TYR B C 1
ATOM 11183 O O . TYR B 1 695 ? 22.172 23.469 12 1 96.56 695 TYR B O 1
ATOM 11191 N N . GLN B 1 696 ? 23.438 24.719 10.641 1 96.5 696 GLN B N 1
ATOM 11192 C CA . GLN B 1 696 ? 24.578 23.812 10.719 1 96.5 696 GLN B CA 1
ATOM 11193 C C . GLN B 1 696 ? 25.094 23.688 12.148 1 96.5 696 GLN B C 1
ATOM 11195 O O . GLN B 1 696 ? 25.359 22.578 12.625 1 96.5 696 GLN B O 1
ATOM 11200 N N . LYS B 1 697 ? 25.172 24.828 12.844 1 96.56 697 LYS B N 1
ATOM 11201 C CA . LYS B 1 697 ? 25.594 24.812 14.234 1 96.56 697 LYS B CA 1
ATOM 11202 C C . LYS B 1 697 ? 24.562 24.109 15.117 1 96.56 697 LYS B C 1
ATOM 11204 O O . LYS B 1 697 ? 24.938 23.422 16.078 1 96.56 697 LYS B O 1
ATOM 11209 N N . ALA B 1 698 ? 23.328 24.328 14.82 1 95.88 698 ALA B N 1
ATOM 11210 C CA . ALA B 1 698 ? 22.266 23.703 15.594 1 95.88 698 ALA B CA 1
ATOM 11211 C C . ALA B 1 698 ? 22.328 22.172 15.492 1 95.88 698 ALA B C 1
ATOM 11213 O O . ALA B 1 698 ? 21.969 21.469 16.438 1 95.88 698 ALA B O 1
ATOM 11214 N N . VAL B 1 699 ? 22.75 21.625 14.344 1 94.5 699 VAL B N 1
ATOM 11215 C CA . VAL B 1 699 ? 22.906 20.188 14.164 1 94.5 699 VAL B CA 1
ATOM 11216 C C . VAL B 1 699 ? 24.047 19.672 15.039 1 94.5 699 VAL B C 1
ATOM 11218 O O . VAL B 1 699 ? 23.922 18.656 15.711 1 94.5 699 VAL B O 1
ATOM 11221 N N . ASP B 1 700 ? 25.125 20.453 15.109 1 93.19 700 ASP B N 1
ATOM 11222 C CA . ASP B 1 700 ? 26.344 20.047 15.805 1 93.19 700 ASP B CA 1
ATOM 11223 C C . ASP B 1 700 ? 26.219 20.25 17.312 1 93.19 700 ASP B C 1
ATOM 11225 O O . ASP B 1 700 ? 26.766 19.484 18.094 1 93.19 700 ASP B O 1
ATOM 11229 N N . GLU B 1 701 ? 25.562 21.375 17.703 1 93.69 701 GLU B N 1
ATOM 11230 C CA . GLU B 1 701 ? 25.422 21.766 19.109 1 93.69 701 GLU B CA 1
ATOM 11231 C C . GLU B 1 701 ? 23.953 22.078 19.438 1 93.69 701 GLU B C 1
ATOM 11233 O O . GLU B 1 701 ? 23.641 23.203 19.828 1 93.69 701 GLU B O 1
ATOM 11238 N N . PRO B 1 702 ? 23.172 21.094 19.406 1 93 702 PRO B N 1
ATOM 11239 C CA . PRO B 1 702 ? 21.734 21.328 19.562 1 93 702 PRO B CA 1
ATOM 11240 C C . PRO B 1 702 ? 21.406 22.031 20.891 1 93 702 PRO B C 1
ATOM 11242 O O . PRO B 1 702 ? 20.469 22.812 20.953 1 93 702 PRO B O 1
ATOM 11245 N N . GLU B 1 703 ? 22.125 21.828 21.969 1 92 703 GLU B N 1
ATOM 11246 C CA . GLU B 1 703 ? 21.812 22.391 23.281 1 92 703 GLU B CA 1
ATOM 11247 C C . GLU B 1 703 ? 21.953 23.906 23.266 1 92 703 GLU B C 1
ATOM 11249 O O . GLU B 1 703 ? 21.266 24.609 24.016 1 92 703 GLU B O 1
ATOM 11254 N N . ARG B 1 704 ? 22.75 24.391 22.344 1 93.44 704 ARG B N 1
ATOM 11255 C CA . ARG B 1 704 ? 22.984 25.828 22.281 1 93.44 704 ARG B CA 1
ATOM 11256 C C . ARG B 1 704 ? 21.984 26.516 21.344 1 93.44 704 ARG B C 1
ATOM 11258 O O . ARG B 1 704 ? 21.844 27.734 21.375 1 93.44 704 ARG B O 1
ATOM 11265 N N . TYR B 1 705 ? 21.297 25.781 20.578 1 92.94 705 TYR B N 1
ATOM 11266 C CA . TYR B 1 705 ? 20.422 26.344 19.562 1 92.94 705 TYR B CA 1
ATOM 11267 C C . TYR B 1 705 ? 19.016 25.781 19.688 1 92.94 705 TYR B C 1
ATOM 11269 O O . TYR B 1 705 ? 18.312 25.609 18.688 1 92.94 705 TYR B O 1
ATOM 11277 N N . ASP B 1 706 ? 18.594 25.422 20.859 1 89.94 706 ASP B N 1
ATOM 11278 C CA . ASP B 1 706 ? 17.344 24.734 21.109 1 89.94 706 ASP B CA 1
ATOM 11279 C C . ASP B 1 706 ? 16.156 25.688 20.938 1 89.94 706 ASP B C 1
ATOM 11281 O O . ASP B 1 706 ? 14.992 25.25 21 1 89.94 706 ASP B O 1
ATOM 11285 N N . LEU B 1 707 ? 16.391 26.938 20.578 1 89.19 707 LEU B N 1
ATOM 11286 C CA . LEU B 1 707 ? 15.305 27.891 20.438 1 89.19 707 LEU B CA 1
ATOM 11287 C C . LEU B 1 707 ? 15.062 28.234 18.969 1 89.19 707 LEU B C 1
ATOM 11289 O O . LEU B 1 707 ? 14.125 28.969 18.641 1 89.19 707 LEU B O 1
ATOM 11293 N N . VAL B 1 708 ? 15.859 27.672 18.094 1 92.25 708 VAL B N 1
ATOM 11294 C CA . VAL B 1 708 ? 15.648 27.906 16.672 1 92.25 708 VAL B CA 1
ATOM 11295 C C . VAL B 1 708 ? 14.383 27.188 16.203 1 92.25 708 VAL B C 1
ATOM 11297 O O . VAL B 1 708 ? 14.281 25.969 16.312 1 92.25 708 VAL B O 1
ATOM 11300 N N . ARG B 1 709 ? 13.492 28 15.781 1 93.62 709 ARG B N 1
ATOM 11301 C CA . ARG B 1 709 ? 12.234 27.438 15.297 1 93.62 709 ARG B CA 1
ATOM 11302 C C . ARG B 1 709 ? 12.07 27.656 13.797 1 93.62 709 ARG B C 1
ATOM 11304 O O . ARG B 1 709 ? 12.445 28.703 13.273 1 93.62 709 ARG B O 1
ATOM 11311 N N . VAL B 1 710 ? 11.523 26.625 13.188 1 93.88 710 VAL B N 1
ATOM 11312 C CA . VAL B 1 710 ? 11.383 26.688 11.734 1 93.88 710 VAL B CA 1
ATOM 11313 C C . VAL B 1 710 ? 9.984 26.234 11.328 1 93.88 710 VAL B C 1
ATOM 11315 O O . VAL B 1 710 ? 9.367 25.422 12.016 1 93.88 710 VAL B O 1
ATOM 11318 N N . ARG B 1 711 ? 9.57 26.75 10.234 1 92 711 ARG B N 1
ATOM 11319 C CA . ARG B 1 711 ? 8.281 26.344 9.688 1 92 711 ARG B CA 1
ATOM 11320 C C . ARG B 1 711 ? 8.406 25.016 8.93 1 92 711 ARG B C 1
ATOM 11322 O O . ARG B 1 711 ? 9.195 24.906 7.992 1 92 711 ARG B O 1
ATOM 11329 N N . THR B 1 712 ? 7.648 23.953 9.336 1 85.38 712 THR B N 1
ATOM 11330 C CA . THR B 1 712 ? 7.703 22.641 8.703 1 85.38 712 THR B CA 1
ATOM 11331 C C . THR B 1 712 ? 6.469 22.406 7.836 1 85.38 712 THR B C 1
ATOM 11333 O O . THR B 1 712 ? 6.027 21.266 7.668 1 85.38 712 THR B O 1
ATOM 11336 N N . GLY B 1 713 ? 5.828 23.5 7.289 1 77.88 713 GLY B N 1
ATOM 11337 C CA . GLY B 1 713 ? 4.617 23.375 6.492 1 77.88 713 GLY B CA 1
ATOM 11338 C C . GLY B 1 713 ? 3.354 23.688 7.27 1 77.88 713 GLY B C 1
ATOM 11339 O O . GLY B 1 713 ? 2.838 24.797 7.195 1 77.88 713 GLY B O 1
ATOM 11340 N N . GLY B 1 714 ? 3.043 22.703 8.266 1 78 714 GLY B N 1
ATOM 11341 C CA . GLY B 1 714 ? 1.785 22.906 8.969 1 78 714 GLY B CA 1
ATOM 11342 C C . GLY B 1 714 ? 1.957 23.609 10.305 1 78 714 GLY B C 1
ATOM 11343 O O . GLY B 1 714 ? 1.021 24.234 10.812 1 78 714 GLY B O 1
ATOM 11344 N N . TRP B 1 715 ? 3.146 23.484 10.867 1 88.44 715 TRP B N 1
ATOM 11345 C CA . TRP B 1 715 ? 3.412 24.094 12.164 1 88.44 715 TRP B CA 1
ATOM 11346 C C . TRP B 1 715 ? 4.879 24.5 12.281 1 88.44 715 TRP B C 1
ATOM 11348 O O . TRP B 1 715 ? 5.641 24.391 11.32 1 88.44 715 TRP B O 1
ATOM 11358 N N . SER B 1 716 ? 5.129 25.125 13.336 1 91.06 716 SER B N 1
ATOM 11359 C CA . SER B 1 716 ? 6.523 25.453 13.641 1 91.06 716 SER B CA 1
ATOM 11360 C C . SER B 1 716 ? 7.148 24.391 14.539 1 91.06 716 SER B C 1
ATOM 11362 O O . SER B 1 716 ? 6.477 23.844 15.414 1 91.06 716 SER B O 1
ATOM 11364 N N . GLU B 1 717 ? 8.344 24.094 14.289 1 92.88 717 GLU B N 1
ATOM 11365 C CA . GLU B 1 717 ? 9.055 23.078 15.062 1 92.88 717 GLU B CA 1
ATOM 11366 C C . GLU B 1 717 ? 10.438 23.578 15.492 1 92.88 717 GLU B C 1
ATOM 11368 O O . GLU B 1 717 ? 11.047 24.406 14.805 1 92.88 717 GLU B O 1
ATOM 11373 N N . HIS B 1 718 ? 10.828 23.094 16.703 1 94 718 HIS B N 1
ATOM 11374 C CA . HIS B 1 718 ? 12.234 23.281 17.062 1 94 718 HIS B CA 1
ATOM 11375 C C . HIS B 1 718 ? 13.156 22.547 16.094 1 94 718 HIS B C 1
ATOM 11377 O O . HIS B 1 718 ? 13.047 21.328 15.938 1 94 718 HIS B O 1
ATOM 11383 N N . TYR B 1 719 ? 14.062 23.266 15.484 1 94.94 719 TYR B N 1
ATOM 11384 C CA . TYR B 1 719 ? 14.945 22.703 14.469 1 94.94 719 TYR B CA 1
ATOM 11385 C C . TYR B 1 719 ? 15.688 21.484 15.008 1 94.94 719 TYR B C 1
ATOM 11387 O O . TYR B 1 719 ? 15.82 20.469 14.312 1 94.94 719 TYR B O 1
ATOM 11395 N N . VAL B 1 720 ? 16.109 21.531 16.234 1 94.44 720 VAL B N 1
ATOM 11396 C CA . VAL B 1 720 ? 16.969 20.516 16.828 1 94.44 720 VAL B CA 1
ATOM 11397 C C . VAL B 1 720 ? 16.156 19.25 17.078 1 94.44 720 VAL B C 1
ATOM 11399 O O . VAL B 1 720 ? 16.703 18.156 17.219 1 94.44 720 VAL B O 1
ATOM 11402 N N . ALA B 1 721 ? 14.844 19.391 17.172 1 93.25 721 ALA B N 1
ATOM 11403 C CA . ALA B 1 721 ? 13.969 18.25 17.469 1 93.25 721 ALA B CA 1
ATOM 11404 C C . ALA B 1 721 ? 13.68 17.438 16.203 1 93.25 721 ALA B C 1
ATOM 11406 O O . ALA B 1 721 ? 13.211 16.297 16.281 1 93.25 721 ALA B O 1
ATOM 11407 N N . MET B 1 722 ? 14.008 17.953 15.062 1 94.19 722 MET B N 1
ATOM 11408 C CA . MET B 1 722 ? 13.672 17.328 13.789 1 94.19 722 MET B CA 1
ATOM 11409 C C . MET B 1 722 ? 14.648 16.203 13.461 1 94.19 722 MET B C 1
ATOM 11411 O O . MET B 1 722 ? 15.828 16.281 13.805 1 94.19 722 MET B O 1
ATOM 11415 N N . PHE B 1 723 ? 14.172 15.172 12.805 1 94.75 723 PHE B N 1
ATOM 11416 C CA . PHE B 1 723 ? 15.047 14.133 12.281 1 94.75 723 PHE B CA 1
ATOM 11417 C C . PHE B 1 723 ? 15.906 14.672 11.141 1 94.75 723 PHE B C 1
ATOM 11419 O O . PHE B 1 723 ? 15.57 15.695 10.531 1 94.75 723 PHE B O 1
ATOM 11426 N N . PRO B 1 724 ? 16.906 14.023 10.75 1 94.31 724 PRO B N 1
ATOM 11427 C CA . PRO B 1 724 ? 17.953 14.562 9.867 1 94.31 724 PRO B CA 1
ATOM 11428 C C . PRO B 1 724 ? 17.406 14.945 8.492 1 94.31 724 PRO B C 1
ATOM 11430 O O . PRO B 1 724 ? 17.797 15.977 7.938 1 94.31 724 PRO B O 1
ATOM 11433 N N . ALA B 1 725 ? 16.547 14.203 7.91 1 94.31 725 ALA B N 1
ATOM 11434 C CA . ALA B 1 725 ? 16.047 14.508 6.574 1 94.31 725 ALA B CA 1
ATOM 11435 C C . ALA B 1 725 ? 15.336 15.859 6.551 1 94.31 725 ALA B C 1
ATOM 11437 O O . ALA B 1 725 ? 15.406 16.594 5.555 1 94.31 725 ALA B O 1
ATOM 11438 N N . HIS B 1 726 ? 14.625 16.172 7.594 1 95.25 726 HIS B N 1
ATOM 11439 C CA . HIS B 1 726 ? 13.953 17.469 7.703 1 95.25 726 HIS B CA 1
ATOM 11440 C C . HIS B 1 726 ? 14.953 18.594 7.883 1 95.25 726 HIS B C 1
ATOM 11442 O O . HIS B 1 726 ? 14.797 19.672 7.293 1 95.25 726 HIS B O 1
ATOM 11448 N N . GLN B 1 727 ? 15.945 18.328 8.734 1 95.5 727 GLN B N 1
ATOM 11449 C CA . GLN B 1 727 ? 16.984 19.344 8.938 1 95.5 727 GLN B CA 1
ATOM 11450 C C . GLN B 1 727 ? 17.703 19.656 7.633 1 95.5 727 GLN B C 1
ATOM 11452 O O . GLN B 1 727 ? 17.953 20.828 7.324 1 95.5 727 GLN B O 1
ATOM 11457 N N . GLU B 1 728 ? 17.969 18.641 6.895 1 95.94 728 GLU B N 1
ATOM 11458 C CA . GLU B 1 728 ? 18.656 18.797 5.617 1 95.94 728 GLU B CA 1
ATOM 11459 C C . GLU B 1 728 ? 17.812 19.625 4.641 1 95.94 728 GLU B C 1
ATOM 11461 O O . GLU B 1 728 ? 18.359 20.391 3.846 1 95.94 728 GLU B O 1
ATOM 11466 N N . GLN B 1 729 ? 16.609 19.484 4.684 1 94.25 729 GLN B N 1
ATOM 11467 C CA . GLN B 1 729 ? 15.742 20.266 3.807 1 94.25 729 GLN B CA 1
ATOM 11468 C C . GLN B 1 729 ? 15.797 21.75 4.145 1 94.25 729 GLN B C 1
ATOM 11470 O O . GLN B 1 729 ? 15.891 22.594 3.248 1 94.25 729 GLN B O 1
ATOM 11475 N N . HIS B 1 730 ? 15.68 22.047 5.375 1 94.88 730 HIS B N 1
ATOM 11476 C CA . HIS B 1 730 ? 15.672 23.438 5.805 1 94.88 730 HIS B CA 1
ATOM 11477 C C . HIS B 1 730 ? 16.969 24.141 5.422 1 94.88 730 HIS B C 1
ATOM 11479 O O . HIS B 1 730 ? 16.953 25.328 5.09 1 94.88 730 HIS B O 1
ATOM 11485 N N . GLN B 1 731 ? 18.047 23.453 5.469 1 96.5 731 GLN B N 1
ATOM 11486 C CA . GLN B 1 731 ? 19.344 24.016 5.125 1 96.5 731 GLN B CA 1
ATOM 11487 C C . GLN B 1 731 ? 19.422 24.375 3.645 1 96.5 731 GLN B C 1
ATOM 11489 O O . GLN B 1 731 ? 20.312 25.125 3.225 1 96.5 731 GLN B O 1
ATOM 11494 N N . ARG B 1 732 ? 18.484 23.938 2.855 1 96.38 732 ARG B N 1
ATOM 11495 C CA . ARG B 1 732 ? 18.594 24.016 1.402 1 96.38 732 ARG B CA 1
ATOM 11496 C C . ARG B 1 732 ? 17.469 24.875 0.819 1 96.38 732 ARG B C 1
ATOM 11498 O O . ARG B 1 732 ? 17.438 25.125 -0.389 1 96.38 732 ARG B O 1
ATOM 11505 N N . ARG B 1 733 ? 16.562 25.375 1.628 1 95.44 733 ARG B N 1
ATOM 11506 C CA . ARG B 1 733 ? 15.445 26.219 1.185 1 95.44 733 ARG B CA 1
ATOM 11507 C C . ARG B 1 733 ? 15.953 27.547 0.626 1 95.44 733 ARG B C 1
ATOM 11509 O O . ARG B 1 733 ? 16.953 28.078 1.1 1 95.44 733 ARG B O 1
ATOM 11516 N N . VAL B 1 734 ? 15.227 28.047 -0.373 1 96.19 734 VAL B N 1
ATOM 11517 C CA . VAL B 1 734 ? 15.562 29.312 -1.016 1 96.19 734 VAL B CA 1
ATOM 11518 C C . VAL B 1 734 ? 15.508 30.438 0.008 1 96.19 734 VAL B C 1
ATOM 11520 O O . VAL B 1 734 ? 14.594 30.484 0.837 1 96.19 734 VAL B O 1
ATOM 11523 N N . VAL B 1 735 ? 16.516 31.328 -0.029 1 96.94 735 VAL B N 1
ATOM 11524 C CA . VAL B 1 735 ? 16.578 32.469 0.878 1 96.94 735 VAL B CA 1
ATOM 11525 C C . VAL B 1 735 ? 16.016 33.719 0.185 1 96.94 735 VAL B C 1
ATOM 11527 O O . VAL B 1 735 ? 16.453 34.062 -0.908 1 96.94 735 VAL B O 1
ATOM 11530 N N . PHE B 1 736 ? 15.062 34.375 0.81 1 97.56 736 PHE B N 1
ATOM 11531 C CA . PHE B 1 736 ? 14.461 35.594 0.302 1 97.56 736 PHE B CA 1
ATOM 11532 C C . PHE B 1 736 ? 15.211 36.812 0.821 1 97.56 736 PHE B C 1
ATOM 11534 O O . PHE B 1 736 ? 15.406 36.969 2.029 1 97.56 736 PHE B O 1
ATOM 11541 N N . THR B 1 737 ? 15.594 37.719 -0.052 1 97.44 737 THR B N 1
ATOM 11542 C CA . THR B 1 737 ? 16.391 38.906 0.293 1 97.44 737 THR B CA 1
ATOM 11543 C C . THR B 1 737 ? 15.609 40.188 0.011 1 97.44 737 THR B C 1
ATOM 11545 O O . THR B 1 737 ? 14.711 40.188 -0.831 1 97.44 737 THR B O 1
ATOM 11548 N N . PRO B 1 738 ? 15.836 41.344 0.84 1 92.44 738 PRO B N 1
ATOM 11549 C CA . PRO B 1 738 ? 15.062 42.594 0.667 1 92.44 738 PRO B CA 1
ATOM 11550 C C . PRO B 1 738 ? 15.367 43.281 -0.652 1 92.44 738 PRO B C 1
ATOM 11552 O O . PRO B 1 738 ? 14.539 44.062 -1.148 1 92.44 738 PRO B O 1
ATOM 11555 N N . LEU B 1 739 ? 16.641 43.625 -1.185 1 76.81 739 LEU B N 1
ATOM 11556 C CA . LEU B 1 739 ? 17.062 44.344 -2.4 1 76.81 739 LEU B CA 1
ATOM 11557 C C . LEU B 1 739 ? 18.266 43.656 -3.031 1 76.81 739 LEU B C 1
ATOM 11559 O O . LEU B 1 739 ? 19.156 43.156 -2.324 1 76.81 739 LEU B O 1
#

pLDDT: mean 94.83, std 4.46, range [69.81, 98.81]

Radius of gyration: 35.19 Å; Cα contacts (8 Å, |Δi|>4): 3265; chains: 2; bounding box: 72×101×109 Å

Solvent-accessible surface area (backbone atoms only — not comparable to full-atom values): 71440 Å² total; per-residue (Å²): 113,74,88,47,18,72,22,20,21,60,78,47,84,82,77,78,51,78,86,48,47,58,57,32,48,74,58,24,31,36,66,39,20,38,48,43,48,31,27,42,30,62,53,60,46,51,69,50,6,48,42,49,53,36,48,53,35,50,54,49,34,75,70,43,57,81,90,28,30,63,45,32,48,44,29,39,52,40,49,50,50,51,27,50,53,37,42,52,51,21,51,49,28,48,56,54,41,67,40,82,88,53,51,75,69,54,26,52,50,25,47,51,48,20,55,52,30,60,44,49,36,32,39,45,52,86,34,46,68,49,40,51,53,52,51,50,52,52,52,40,51,35,41,54,66,35,32,27,39,15,63,13,46,50,36,65,63,44,47,89,33,60,42,64,90,83,43,42,65,70,55,50,42,49,53,50,40,50,50,41,51,54,63,36,71,70,69,63,59,57,52,68,67,62,63,76,46,62,36,46,4,26,45,27,64,34,55,30,16,48,47,69,59,52,22,46,57,22,55,73,37,53,21,41,15,36,18,28,46,25,46,46,57,44,74,58,89,71,78,45,74,42,60,50,73,52,33,46,43,52,39,49,36,55,43,72,45,82,52,49,33,49,36,42,34,36,34,31,33,67,80,60,59,66,69,47,49,48,45,43,39,52,14,25,67,63,16,45,24,27,48,30,40,32,32,42,84,26,42,28,60,15,40,34,67,22,29,29,94,71,39,65,44,47,61,25,48,31,37,36,46,22,30,15,40,41,64,37,56,34,45,48,14,24,48,40,72,38,53,50,76,46,53,47,46,53,35,50,33,17,43,56,44,29,14,13,39,34,50,61,35,22,52,41,32,47,72,20,45,37,76,40,65,74,48,66,51,36,85,71,57,83,46,60,66,54,48,52,52,47,29,50,51,48,45,52,51,53,50,50,50,50,51,41,58,34,57,73,29,62,55,51,35,42,83,56,30,59,41,39,58,62,20,74,28,24,45,36,9,75,81,65,40,27,38,48,42,58,65,9,34,70,38,36,36,41,30,44,22,38,23,29,49,31,46,42,53,29,30,45,54,47,49,44,39,60,31,88,88,59,42,78,48,47,56,51,58,50,50,50,26,30,58,20,34,36,35,75,46,77,43,39,49,86,35,66,79,84,67,39,68,68,53,50,48,57,57,20,46,56,26,38,52,52,33,55,54,34,59,68,51,82,50,48,51,60,47,44,66,73,47,32,51,53,41,49,54,52,39,42,48,54,35,48,50,59,45,42,46,70,76,59,40,53,80,64,44,40,56,50,53,52,51,49,36,66,71,59,36,43,95,95,41,62,50,53,58,27,47,25,31,20,34,46,28,30,52,34,25,48,55,65,18,60,73,35,40,24,46,65,38,45,41,50,51,36,47,60,45,22,49,20,53,11,46,54,41,58,55,80,92,48,76,75,64,43,51,73,41,43,43,65,46,19,30,41,44,35,55,42,62,39,39,26,33,45,24,31,30,29,28,34,31,65,41,29,26,49,70,79,58,54,63,70,56,52,36,48,50,52,50,31,50,35,52,60,74,49,66,53,34,36,28,24,41,35,43,22,29,55,41,60,67,54,52,56,44,20,71,77,40,33,88,80,32,61,62,43,22,33,64,46,61,31,48,35,37,43,52,51,29,49,52,66,75,59,47,55,47,63,46,8,38,43,32,41,36,94,125,112,72,86,47,16,72,23,20,21,59,79,48,84,81,75,76,52,78,84,46,48,60,58,33,47,74,59,24,31,37,65,40,19,38,46,44,47,31,30,42,30,63,52,61,47,50,68,49,6,49,43,50,54,37,47,53,36,52,54,47,34,73,71,41,57,80,90,27,30,64,45,31,49,45,28,40,52,40,48,50,49,52,29,51,51,36,43,51,52,20,51,47,28,47,56,54,42,69,41,80,89,52,51,75,68,51,24,51,49,25,48,50,48,20,54,51,30,60,43,49,37,30,39,44,50,84,34,44,68,48,38,51,52,50,51,50,52,53,53,39,51,35,41,53,67,34,32,28,38,14,62,13,46,51,38,65,63,45,48,88,33,61,42,63,90,83,42,42,63,71,54,50,42,50,54,50,42,51,50,41,50,54,64,37,72,68,70,62,59,57,51,70,70,62,63,74,47,63,36,45,3,26,48,24,58,33,54,32,16,48,45,67,58,54,22,48,55,22,54,72,37,53,19,40,16,35,18,30,45,26,46,46,58,45,75,57,88,72,80,44,73,43,59,50,72,52,34,47,44,51,40,49,35,55,44,72,44,81,51,48,34,51,36,42,32,35,32,29,34,67,80,61,60,65,68,51,50,50,45,43,40,52,15,26,66,64,16,44,25,27,48,30,40,32,32,41,84,27,42,27,60,14,39,34,68,22,30,30,94,72,39,65,44,47,62,25,48,33,36,37,45,21,30,14,41,42,64,37,56,35,45,47,14,25,50,38,74,39,53,52,77,46,53,47,46,51,35,49,34,17,42,56,44,28,14,14,39,34,50,60,34,23,53,42,33,47,74,20,45,37,76,39,66,74,48,67,50,37,84,72,54,84,44,59,66,55,48,51,52,47,31,51,52,49,46,52,52,52,50,50,52,50,51,41,57,34,56,73,29,62,55,53,35,42,84,57,31,58,42,38,58,62,20,74,27,25,46,36,10,74,82,66,41,25,36,49,42,57,66,10,33,71,38,37,36,41,32,45,22,38,23,30,49,31,47,41,52,28,30,47,55,49,48,43,40,60,30,89,90,59,41,78,48,47,56,51,56,50,50,50,26,31,58,20,32,37,34,75,45,78,44,39,47,85,37,66,78,82,69,39,69,69,54,49,49,55,56,21,48,57,26,40,51,52,34,55,52,34,58,68,51,80,49,46,50,59,48,44,65,73,47,31,52,51,41,50,54,51,39,42,48,54,38,49,49,59,45,41,46,70,77,60,38,54,78,64,44,40,56,50,52,51,50,48,36,66,70,57,36,44,94,96,42,62,50,54,56,27,47,25,32,20,33,44,27,30,52,34,23,48,54,65,17,59,72,33,40,24,45,64,36,46,41,50,51,37,48,59,45,22,49,21,54,10,46,54,42,58,54,82,91,48,79,76,65,43,53,72,41,44,44,64,48,20,30,41,45,35,56,41,63,38,39,25,31,44,24,31,30,30,30,36,32,65,40,30,27,49,70,78,59,54,65,70,57,51,35,49,51,52,51,29,51,34,53,60,76,50,65,54,34,36,27,25,40,36,44,22,31,56,41,61,67,53,51,56,46,21,72,77,41,34,87,81,32,61,62,43,23,32,64,46,61,30,49,32,38,43,52,53,31,47,52,66,74,58,48,54,46,64,44,9,38,43,33,40,36,94,126

InterPro domains:
  IPR001150 Glycine radical domain [PS51149] (615-739)
  IPR004184 Pyruvate formate lyase domain [PF02901] (26-545)
  IPR004184 Pyruvate formate lyase domain [PS51554] (1-604)
  IPR051215 Glycyl Radical Enzyme [PTHR43641] (18-735)

Nearest PDB structures (foldseek):
  1r9d-assembly1_B  TM=8.435E-01  e=1.215E-39  Clostridium butyricum
  8yjo-assembly1_A  TM=8.607E-01  e=1.405E-37  Escherichia coli K-12
  5i2g-assembly1_B-2  TM=8.363E-01  e=7.179E-38  Roseburia inulinivorans
  5i2g-assembly1_A  TM=8.333E-01  e=1.915E-37  Roseburia inulinivorans
  5i2a-assembly2_B  TM=7.793E-01  e=2.236E-37  Roseburia inulinivorans

Sequence (1478 aa):
MPRFSLGVGKYVMPYSREEEEFPWFMKGLNEGGAMGHIVPDHGIVLAVGLGVLKNQHQMLYARAPREQKDFYQSVILALEGVQEYIESFANLAEQLAQKEEYTAEEKQNLRRINARLLKLKTGAPSNMLEAVQLLFLMHCSMHLIGNPVAIGRLDVLLSPFYDETTTPEAEAQEILDCLWIKLSERVVINRHFTPDLHDRGSTSVMYAATGNFGQGSAVNQWVQQITVGGYQANDDVTPTTACNKLTLLCLKSSRRIPTNAPCLSLRLHKNMPENILQEATRALLSGGAHPILMHDDRLVPSLMNSGSPDVPVSLAAARNYACDGCYEPMIAGETEFAFGIIILLNILEMTLNEGTLYADSGSVYLRGLKVSYPSPHSSQIKTFDQLKEIFLKHLRIQTAQFYITILSNYGNLWDICPSPLLSSLIHGCKESGRDLSNGGSNYHALAMMYVSASNTIDSLVKKLVFDPDESLTTLPQLLEALKLDWGFEMREPFFDERAGEVREDANAATYKTLRKKALTLPRFGRGNPEVDEIANWLMENVVSIAKDTIHHPPSVLDGIISGIKEKYSLPGRPFGFVVEPGIGTFEGYVPQALGTGASADGRRSRQPFASDLSPSPAPQDKTAQPASVNIYQAMRSFDYDSINIGLSNGSPVDMNVSEDFPEAKLHEFIRHYANRTKPIGSNLITVTCANLETYQKAVDEPERYDLVRVRTGGWSEHYVAMFPAHQEQHQRRVVFTPLMPRFSLGVGKYVMPYSREEEEFPWFMKGLNEGGAMGHIVPDHGIVLAVGLGVLKNQHQMLYARAPREQKDFYQSVILALEGVQEYIESFANLAEQLAQKEEYTAEEKQNLRRINARLLKLKTGAPSNMLEAVQLLFLMHCSMHLIGNPVAIGRLDVLLSPFYDETTTPEAEAQEILDCLWIKLSERVVINRHFTPDLHDRGSTSVMYAATGNFGQGSAVNQWVQQITVGGYQANDDVTPTTACNKLTLLCLKSSRRIPTNAPCLSLRLHKNMPENILQEATRALLSGGAHPILMHDDRLVPSLMNSGSPDVPVSLAAARNYACDGCYEPMIAGETEFAFGIIILLNILEMTLNEGTLYADSGSVYLRGLKVSYPSPHSSQIKTFDQLKEIFLKHLRIQTAQFYITILSNYGNLWDICPSPLLSSLIHGCKESGRDLSNGGSNYHALAMMYVSASNTIDSLVKKLVFDPDESLTTLPQLLEALKLDWGFEMREPFFDERAGEVREDANAATYKTLRKKALTLPRFGRGNPEVDEIANWLMENVVSIAKDTIHHPPSVLDGIISGIKEKYSLPGRPFGFVVEPGIGTFEGYVPQALGTGASADGRRSRQPFASDLSPSPAPQDKTAQPASVNIYQAMRSFDYDSINIGLSNGSPVDMNVSEDFPEAKLHEFIRHYANRTKPIGSNLITVTCANLETYQKAVDEPERYDLVRVRTGGWSEHYVAMFPAHQEQHQRRVVFTPL